Protein AF-A0A0L0HQW3-F1 (afdb_monomer_lite)

Secondary structure (DSSP, 8-state):
--S-TTTTHHHHTTSSSS--S-----------------------------------------------------------------------------------PPPPEE---TT-SSBEE-SSS---B-----TT--------TTEEE-TT--HHHHHHHTT-HHHHHTTEEE-TT-----HHHHHTTTT----S-TTTHHHHHHHHHHHHSTT-EEEGGGTEEE-SSPPSS-EEEEEEEESSTTTTGGGBSTTSBSEEEEEEETBPPPHHHHHHHHHHH--SS-EEEEEES-HHHHHHHHHHHHHHHHTT--EEEEEE--B-SS-HHHHGGG-SPP-TTHHHHHHHHHHHHHTT--HHHHHHHHHHHHHTEEEEEEESS----TT-SS-SS---TTEEEES--TTS---SEEEEPPPHHHHHHHHHHHHH--STTT--S---TT-EEEEEEEE-BS--HHHHHHHHHHHHHHHHTTT-EEEEEEEESSS--TTB-EEEEEEEE--TTS-HHHHHHS----TTSPP--S--SSSS-----PPPP----PEE--SHHHHHHHHHHHHHHHHHHHTHHHHHHHHHHHSSS-HHHHHHHHHHHHHHHH--TTT----SSSEETT-HHHHHHHHHHHHHHH--HHHHHHHHHHHHHHHHHHHTT--HHHHHHHHHHHHHHHSS--TTSSSTHHHHHHHHHHHHHHHHTT--HHHHHHHHHHHHHHHHHHHHH-S---STGGGGS-S--TTS--HHHHHHHHHHHHHHHHHT-

Foldseek 3Di:
DDDDPPPVVVVVVVVPPPDDDDDDDDDDDDDDDDDDDDDDDDDDDDDDDDDDDDDDDDDDDDDDDDDDDDDDDDDDDDDDDDDDDDDDDDDDDDDDDDDDDDDDDDFDWDDDPPPDQFTFGDDPDTDTDNDPDDPPDDDDDDDDPQKDFDPPCDPVQCVVCPPPVVSVVVGIDGHPDDPCPPPVVVLVVFQDDDDPALQCVLLVVLVVVCVVDPQWDAPSVLRKIFGDPQDQFAAEEEEAEPQFPVPPQLQHWQLFHRMYTYCHHRAGGALVSLLVNQVVRFHPLFYEYLFWLDPRRCVSNVSSQVVCVVVVTDYHYDYAAAELQFWDVRCDPSGHTGFPLSRLLRLLLSNVRSVRDHPVVSNVRSNVQSQQKHKKKKFQDADHRNPDSGGPDDDDNQKIAIAADLQRRGGDDIDGDDDLLVVLVVRVCSNCDPPPGRNRHPDAAQFEKAKEKAFQAADDPVSQVVNVVSNLVNCVVRNYFHFHYHYYHQTHSNNTGIIMMMIGTPPPPPCSVVSLPPDIDRNRGDDDPDTPPVSDDDDDDDDPPPDFLEEAEADVQLLLLLQLLLLLLVLLLVCLQVLLVLCVLQFDSCPSVLSNQLSVLSCVSHDDSVPDDHDDDGQYSVQVLSVLLVSLVSLCVRHDDDLSVLSSQLSPQLSVCVVVVHDNLVSLVRSLVSSCVVFPDDQLLQALNLLSVQLSVQLNVCVVVVHDNLVSLVRSLVSLVVSQVVSQQRQAHRGDRSNVNGGDSHNRGHSSSVSSSSSSVSSSVSVVD

Radius of gyration: 39.65 Å; chains: 1; bounding box: 97×98×109 Å

Sequence (769 aa):
MAHDDDINRLLDEFETENNDVYSSRLQRFPSGDTTSAGIAEYTYHRDICQQHGIKRKDDALDDILKELDTIHQRPLNSRKENNSSGMTSAPSSSVGSQLAKAKSKCSPVCIGGTNDERGLSIGHLLRSCNRLRCLRCDWKCIAFPDAAWKDDSDYLFFRNHMPNVNKLQDNLIRVNGALNMSLSGLIDMAGKKLLNDAEQVVDEALEGLVASHPGLHLNKKHRLLYRPPISTNVSLLSGGGSGHEPSHSGFISPGMLTGTVSGSIFASPPASAIHAGIRTLCTEKGVLCIVKNYTGDRIQFGKAVERARREGMRTEMVVVGEDCAIGRDRVGRAGRRGLAGTLFVHKIAGATARRGASLEQVYQRAQHVADNIGTVGVALTPCTIPGATEPAFQMGSNEMEFGLGIHGEAGIQRVAILSARDTARKCLDMILSREADRGYLPVDAGERVALLVNNLGGMTALEIHILVRDALAYLHSKSISVPRVYSGTLMTSLDMSGVSFTLLRLVPGSGVLEDLDEEVECAAWPRVFGRWDSGEPHIDEEEEEEGETAWRVQTDKGLTLLRIVHTISADLISSASTLNTYDRVTGDGDCGTTVSNGARAILECIGEPDQWKISDVGLPADDLSKAVARLSAILERAMGGSFGGVVCLFLEALSTSLSAGTPVHTSLQTANRTLISHLSTALGDRTLVDALQPSIEVYAASVEAGQSIPESVRRAAEAAKKGMEATSEMNIARAGRSANVGIGLKGTPDPGAWAIWRVWESVKHVISQ

Organism: Spizellomyces punctatus (strain DAOM BR117) (NCBI:txid645134)

InterPro domains:
  IPR004006 DhaK domain [PF02733] (207-517)
  IPR004006 DhaK domain [PS51481] (197-525)
  IPR004007 DhaL domain [PF02734] (586-761)
  IPR004007 DhaL domain [PS51480] (559-765)
  IPR004007 DhaL domain [SM01120] (585-765)
  IPR029239 Cilia- and flagella-associated protein 418 [PF14996] (58-177)
  IPR036117 DhaL domain superfamily [G3DSA:1.25.40.340] (558-767)
  IPR036117 DhaL domain superfamily [SSF101473] (552-763)
  IPR050861 Dihydroxyacetone Kinase (DAK) [PTHR28629] (189-767)

Structure (mmCIF, N/CA/C/O backbone):
data_AF-A0A0L0HQW3-F1
#
_entry.id   AF-A0A0L0HQW3-F1
#
loop_
_atom_site.group_PDB
_atom_site.id
_atom_site.type_symbol
_atom_site.label_atom_id
_atom_site.label_alt_id
_atom_site.label_comp_id
_atom_site.label_asym_id
_atom_site.label_entity_id
_atom_site.label_seq_id
_atom_site.pdbx_PDB_ins_code
_atom_site.Cartn_x
_atom_site.Cartn_y
_atom_site.Cartn_z
_atom_site.occupancy
_atom_site.B_iso_or_equiv
_atom_site.auth_seq_id
_atom_site.auth_comp_id
_atom_site.auth_asym_id
_atom_site.auth_atom_id
_atom_site.pdbx_PDB_model_num
ATOM 1 N N . MET A 1 1 ? -26.364 -45.775 -20.252 1.00 35.22 1 MET A N 1
ATOM 2 C CA . MET A 1 1 ? -25.952 -46.178 -21.613 1.00 35.22 1 MET A CA 1
ATOM 3 C C . MET A 1 1 ? -24.923 -45.176 -22.112 1.00 35.22 1 MET A C 1
ATOM 5 O O . MET A 1 1 ? -25.298 -44.028 -22.288 1.00 35.22 1 MET A O 1
ATOM 9 N N . ALA A 1 2 ? -23.657 -45.525 -22.315 1.00 34.44 2 ALA A N 1
ATOM 10 C CA . ALA A 1 2 ? -22.915 -46.699 -21.835 1.00 34.44 2 ALA A CA 1
ATOM 11 C C . ALA A 1 2 ? -21.413 -46.375 -21.955 1.00 34.44 2 ALA A C 1
ATOM 13 O O . ALA A 1 2 ? -20.988 -46.128 -23.079 1.00 34.44 2 ALA A O 1
ATOM 14 N N . HIS A 1 3 ? -20.658 -46.322 -20.844 1.00 37.94 3 HIS A N 1
ATOM 15 C CA . HIS A 1 3 ? -19.179 -46.291 -20.849 1.00 37.94 3 HIS A CA 1
ATOM 16 C C . HIS A 1 3 ? -18.524 -46.422 -19.442 1.00 37.94 3 HIS A C 1
ATOM 18 O O . HIS A 1 3 ? -17.535 -45.755 -19.171 1.00 37.94 3 HIS A O 1
ATOM 24 N N . ASP A 1 4 ? -19.043 -47.283 -18.552 1.00 40.25 4 ASP A N 1
ATOM 25 C CA . ASP A 1 4 ? -18.468 -47.506 -17.197 1.00 40.25 4 ASP A CA 1
ATOM 26 C C . ASP A 1 4 ? -18.203 -48.994 -16.845 1.00 40.25 4 ASP A C 1
ATOM 28 O O . ASP A 1 4 ? -17.639 -49.298 -15.795 1.00 40.25 4 ASP A O 1
ATOM 32 N N . ASP A 1 5 ? -18.582 -49.946 -17.706 1.00 40.94 5 ASP A N 1
ATOM 33 C CA . ASP A 1 5 ? -18.632 -51.375 -17.343 1.00 40.94 5 ASP A CA 1
ATOM 34 C C . ASP A 1 5 ? -17.293 -52.144 -17.495 1.00 40.94 5 ASP A C 1
ATOM 36 O O . ASP A 1 5 ? -17.168 -53.256 -16.981 1.00 40.94 5 ASP A O 1
ATOM 40 N N . ASP A 1 6 ? -16.273 -51.571 -18.150 1.00 45.41 6 ASP A N 1
ATOM 41 C CA . ASP A 1 6 ? -15.008 -52.275 -18.456 1.00 45.41 6 ASP A CA 1
ATOM 42 C C . ASP A 1 6 ? -13.943 -52.224 -17.337 1.00 45.41 6 ASP A C 1
ATOM 44 O O . ASP A 1 6 ? -13.025 -53.044 -17.333 1.00 45.41 6 ASP A O 1
ATOM 48 N N . ILE A 1 7 ? -14.040 -51.304 -16.364 1.00 41.56 7 ILE A N 1
ATOM 49 C CA . ILE A 1 7 ? -13.033 -51.188 -15.285 1.00 41.56 7 ILE A CA 1
ATOM 50 C C . ILE A 1 7 ? -13.233 -52.246 -14.193 1.00 41.56 7 ILE A C 1
ATOM 52 O O . ILE A 1 7 ? -12.266 -52.880 -13.774 1.00 41.56 7 ILE A O 1
ATOM 56 N N . ASN A 1 8 ? -14.473 -52.477 -13.751 1.00 41.19 8 ASN A N 1
ATOM 57 C CA . ASN A 1 8 ? -14.753 -53.433 -12.670 1.00 41.19 8 ASN A CA 1
ATOM 58 C C . ASN A 1 8 ? -14.358 -54.867 -13.063 1.00 41.19 8 ASN A C 1
ATOM 60 O O . ASN A 1 8 ? -13.827 -55.622 -12.252 1.00 41.19 8 ASN A O 1
ATOM 64 N N . ARG A 1 9 ? -14.523 -55.209 -14.347 1.00 41.94 9 ARG A N 1
ATOM 65 C CA . ARG A 1 9 ? -14.204 -56.529 -14.898 1.00 41.94 9 ARG A CA 1
ATOM 66 C C . ARG A 1 9 ? -12.714 -56.891 -14.835 1.00 41.94 9 ARG A C 1
ATOM 68 O O . ARG A 1 9 ? -12.390 -58.069 -14.754 1.00 41.94 9 ARG A O 1
ATOM 75 N N . LEU A 1 10 ? -11.818 -55.901 -14.841 1.00 39.25 10 LEU A N 1
ATOM 76 C CA . LEU A 1 10 ? -10.367 -56.107 -14.724 1.00 39.25 10 LEU A CA 1
ATOM 77 C C . LEU A 1 10 ? -9.875 -56.229 -13.270 1.00 39.25 10 LEU A C 1
ATOM 79 O O . LEU A 1 10 ? -8.704 -56.534 -13.055 1.00 39.25 10 LEU A O 1
ATOM 83 N N . LEU A 1 11 ? -10.741 -55.996 -12.278 1.00 39.22 11 LEU A N 1
ATOM 84 C CA . LEU A 1 11 ? -10.415 -56.166 -10.858 1.00 39.22 11 LEU A CA 1
ATOM 85 C C . LEU A 1 11 ? -10.805 -57.569 -10.361 1.00 39.22 11 LEU A C 1
ATOM 87 O O . LEU A 1 11 ? -9.994 -58.228 -9.709 1.00 39.22 11 LEU A O 1
ATOM 91 N N . ASP A 1 12 ? -11.980 -58.070 -10.757 1.00 40.31 12 ASP A N 1
ATOM 92 C CA . ASP A 1 12 ? -12.466 -59.414 -10.391 1.00 40.31 12 ASP A CA 1
ATOM 93 C C . ASP A 1 12 ? -11.541 -60.554 -10.890 1.00 40.31 12 ASP A C 1
ATOM 95 O O . ASP A 1 12 ? -11.407 -61.595 -10.238 1.00 40.31 12 ASP A O 1
ATOM 99 N N . GLU A 1 13 ? -10.860 -60.355 -12.026 1.00 40.59 13 GLU A N 1
ATOM 100 C CA . GLU A 1 13 ? -9.905 -61.319 -12.605 1.00 40.59 13 GLU A CA 1
ATOM 101 C C . GLU A 1 13 ? -8.527 -61.330 -11.900 1.00 40.59 13 GLU A C 1
ATOM 103 O O . GLU A 1 13 ? -7.734 -62.236 -12.143 1.00 40.59 13 GLU A O 1
ATOM 108 N N . PHE A 1 14 ? -8.227 -60.378 -11.000 1.00 35.78 14 PHE A N 1
ATOM 109 C CA . PHE A 1 14 ? -6.949 -60.343 -10.262 1.00 35.78 14 PHE A CA 1
ATOM 110 C C . PHE A 1 14 ? -7.049 -60.895 -8.827 1.00 35.78 14 PHE A C 1
ATOM 112 O O . PHE A 1 14 ? -6.060 -61.389 -8.284 1.00 35.78 14 PHE A O 1
ATOM 119 N N . GLU A 1 15 ? -8.233 -60.866 -8.204 1.00 37.97 15 GLU A N 1
ATOM 120 C CA . GLU A 1 15 ? -8.433 -61.407 -6.845 1.00 37.97 15 GLU A CA 1
ATOM 121 C C . GLU A 1 15 ? -8.688 -62.931 -6.811 1.00 37.97 15 GLU A C 1
ATOM 123 O O . GLU A 1 15 ? -8.710 -63.534 -5.737 1.00 37.97 15 GLU A O 1
ATOM 128 N N . THR A 1 16 ? -8.843 -63.583 -7.970 1.00 35.59 16 THR A N 1
ATOM 129 C CA . THR A 1 16 ? -9.291 -64.986 -8.075 1.00 35.59 16 THR A CA 1
ATOM 130 C C . THR A 1 16 ? -8.185 -66.057 -8.076 1.00 35.59 16 THR A C 1
ATOM 132 O O . THR A 1 16 ? -8.504 -67.223 -7.848 1.00 35.59 16 THR A O 1
ATOM 135 N N . GLU A 1 17 ? -6.900 -65.721 -8.266 1.00 36.44 17 GLU A N 1
ATOM 136 C CA . GLU A 1 17 ? -5.828 -66.735 -8.430 1.00 36.44 17 GLU A CA 1
ATOM 137 C C . GLU A 1 17 ? -4.975 -67.060 -7.182 1.00 36.44 17 GLU A C 1
ATOM 139 O O . GLU A 1 17 ? -4.185 -68.002 -7.225 1.00 36.44 17 GLU A O 1
ATOM 144 N N . ASN A 1 18 ? -5.085 -66.331 -6.062 1.00 34.19 18 ASN A N 1
ATOM 145 C CA . ASN A 1 18 ? -4.185 -66.524 -4.903 1.00 34.19 18 ASN A CA 1
ATOM 146 C C . ASN A 1 18 ? -4.882 -66.519 -3.527 1.00 34.19 18 ASN A C 1
ATOM 148 O O . ASN A 1 18 ? -4.370 -65.951 -2.562 1.00 34.19 18 ASN A O 1
ATOM 152 N N . ASN A 1 19 ? -6.043 -67.173 -3.406 1.00 29.58 19 ASN A N 1
ATOM 153 C CA . ASN A 1 19 ? -6.743 -67.265 -2.120 1.00 29.58 19 ASN A CA 1
ATOM 154 C C . ASN A 1 19 ? -7.457 -68.605 -1.866 1.00 29.58 19 ASN A C 1
ATOM 156 O O . ASN A 1 19 ? -8.659 -68.630 -1.609 1.00 29.58 19 ASN A O 1
ATOM 160 N N . ASP A 1 20 ? -6.717 -69.721 -1.877 1.00 28.80 20 ASP A N 1
ATOM 161 C CA . ASP A 1 20 ? -7.169 -70.924 -1.166 1.00 28.80 20 ASP A CA 1
ATOM 162 C C . ASP A 1 20 ? -6.009 -71.810 -0.673 1.00 28.80 20 ASP A C 1
ATOM 164 O O . ASP A 1 20 ? -5.202 -72.295 -1.463 1.00 28.80 20 ASP A O 1
ATOM 168 N N . VAL A 1 21 ? -5.932 -72.007 0.650 1.00 28.08 21 VAL A N 1
ATOM 169 C CA . VAL A 1 21 ? -5.590 -73.275 1.330 1.00 28.08 21 VAL A CA 1
ATOM 170 C C . VAL A 1 21 ? -5.763 -73.090 2.849 1.00 28.08 21 VAL A C 1
ATOM 172 O O . VAL A 1 21 ? -4.930 -72.533 3.557 1.00 28.08 21 VAL A O 1
ATOM 175 N N . TYR A 1 22 ? -6.885 -73.616 3.341 1.00 24.95 22 TYR A N 1
ATOM 176 C CA . TYR A 1 22 ? -7.123 -74.113 4.703 1.00 24.95 22 TYR A CA 1
ATOM 177 C C . TYR A 1 22 ? -6.833 -73.222 5.925 1.00 24.95 22 TYR A C 1
ATOM 179 O O . TYR A 1 22 ? -5.745 -73.192 6.500 1.00 24.95 22 TYR A O 1
ATOM 187 N N . SER A 1 23 ? -7.930 -72.742 6.518 1.00 26.16 23 SER A N 1
ATOM 188 C CA . SER A 1 23 ? -8.015 -72.627 7.979 1.00 26.16 23 SER A CA 1
ATOM 189 C C . SER A 1 23 ? -7.958 -74.008 8.665 1.00 26.16 23 SER A C 1
ATOM 191 O O . SER A 1 23 ? -8.379 -75.015 8.091 1.00 26.16 23 SER A O 1
ATOM 193 N N . SER A 1 24 ? -7.538 -74.066 9.938 1.00 25.78 24 SER A N 1
ATOM 194 C CA . SER A 1 24 ? -8.420 -74.481 11.057 1.00 25.78 24 SER A CA 1
ATOM 195 C C . SER A 1 24 ? -7.674 -74.824 12.369 1.00 25.78 24 SER A C 1
ATOM 197 O O . SER A 1 24 ? -6.478 -75.088 12.374 1.00 25.78 24 SER A O 1
ATOM 199 N N . ARG A 1 25 ? -8.469 -74.921 13.455 1.00 26.69 25 ARG A N 1
ATOM 200 C CA . ARG A 1 25 ? -8.266 -75.676 14.722 1.00 26.69 25 ARG A CA 1
ATOM 201 C C . ARG A 1 25 ? -7.505 -75.050 15.915 1.00 26.69 25 ARG A C 1
ATOM 203 O O . ARG A 1 25 ? -6.292 -74.940 15.909 1.00 26.69 25 ARG A O 1
ATOM 210 N N . LEU A 1 26 ? -8.273 -74.968 17.021 1.00 25.47 26 LEU A N 1
ATOM 211 C CA . LEU A 1 26 ? -7.903 -75.229 18.436 1.00 25.47 26 LEU A CA 1
ATOM 212 C C . LEU A 1 26 ? -6.965 -74.224 19.156 1.00 25.47 26 LEU A C 1
ATOM 214 O O . LEU A 1 26 ? -6.147 -73.573 18.531 1.00 25.47 26 LEU A O 1
ATOM 218 N N . GLN A 1 27 ? -6.942 -74.127 20.496 1.00 25.75 27 GLN A N 1
ATOM 219 C CA . GLN A 1 27 ? -8.005 -74.052 21.527 1.00 25.75 27 GLN A CA 1
ATOM 220 C C . GLN A 1 27 ? -7.342 -73.783 22.907 1.00 25.75 27 GLN A C 1
ATOM 222 O O . GLN A 1 27 ? -6.293 -74.351 23.181 1.00 25.75 27 GLN A O 1
ATOM 227 N N . ARG A 1 28 ? -8.051 -73.083 23.813 1.00 25.70 28 ARG A N 1
ATOM 228 C CA . ARG A 1 28 ? -7.890 -73.073 25.297 1.00 25.70 28 ARG A CA 1
ATOM 229 C C . ARG A 1 28 ? -6.695 -72.340 25.965 1.00 25.70 28 ARG A C 1
ATOM 231 O O . ARG A 1 28 ? -5.592 -72.232 25.454 1.00 25.70 28 ARG A O 1
ATOM 238 N N . PHE A 1 29 ? -7.020 -71.857 27.170 1.00 21.86 29 PHE A N 1
ATOM 239 C CA . PHE A 1 29 ? -6.213 -71.307 28.281 1.00 21.86 29 PHE A CA 1
ATOM 240 C C . PHE A 1 29 ? -5.517 -72.425 29.121 1.00 21.86 29 PHE A C 1
ATOM 242 O O . PHE A 1 29 ? -5.795 -73.588 28.813 1.00 21.86 29 PHE A O 1
ATOM 249 N N . PRO A 1 30 ? -4.794 -72.169 30.256 1.00 37.44 30 PRO A N 1
ATOM 250 C CA . PRO A 1 30 ? -4.256 -70.915 30.854 1.00 37.44 30 PRO A CA 1
ATOM 251 C C . PRO A 1 30 ? -2.776 -70.996 31.373 1.00 37.44 30 PRO A C 1
ATOM 253 O O . PRO A 1 30 ? -2.148 -72.043 31.330 1.00 37.44 30 PRO A O 1
ATOM 256 N N . SER A 1 31 ? -2.290 -69.884 31.962 1.00 25.30 31 SER A N 1
ATOM 257 C CA . SER A 1 31 ? -1.444 -69.762 33.190 1.00 25.30 31 SER A CA 1
ATOM 258 C C . SER A 1 31 ? -0.147 -70.574 33.415 1.00 25.30 31 SER A C 1
ATOM 260 O O . SER A 1 31 ? -0.167 -71.800 33.424 1.00 25.30 31 SER A O 1
ATOM 262 N N . GLY A 1 32 ? 0.908 -69.885 33.881 1.00 23.84 32 GLY A N 1
ATOM 263 C CA . GLY A 1 32 ? 2.000 -70.485 34.668 1.00 23.84 32 GLY A CA 1
ATOM 264 C C . GLY A 1 32 ? 3.228 -69.578 34.844 1.00 23.84 32 GLY A C 1
ATOM 265 O O . GLY A 1 32 ? 3.833 -69.175 33.855 1.00 23.84 32 GLY A O 1
ATOM 266 N N . ASP A 1 33 ? 3.616 -69.276 36.087 1.00 25.05 33 ASP A N 1
ATOM 267 C CA . ASP A 1 33 ? 4.946 -68.734 36.418 1.00 25.05 33 ASP A CA 1
ATOM 268 C C . ASP A 1 33 ? 6.029 -69.823 36.293 1.00 25.05 33 ASP A C 1
ATOM 270 O O . ASP A 1 33 ? 5.737 -70.993 36.535 1.00 25.05 33 ASP A O 1
ATOM 274 N N . THR A 1 34 ? 7.296 -69.454 36.038 1.00 25.88 34 THR A N 1
ATOM 275 C CA . THR A 1 34 ? 8.406 -69.689 37.002 1.00 25.88 34 THR A CA 1
ATOM 276 C C . THR A 1 34 ? 9.792 -69.172 36.552 1.00 25.88 34 THR A C 1
ATOM 278 O O . THR A 1 34 ? 10.214 -69.317 35.413 1.00 25.88 34 THR A O 1
ATOM 281 N N . THR A 1 35 ? 10.497 -68.581 37.525 1.00 25.22 35 THR A N 1
ATOM 282 C CA . THR A 1 35 ? 11.953 -68.629 37.817 1.00 25.22 35 THR A CA 1
ATOM 283 C C . THR A 1 35 ? 13.057 -68.470 36.742 1.00 25.22 35 THR A C 1
ATOM 285 O O . THR A 1 35 ? 13.299 -69.338 35.914 1.00 25.22 35 THR A O 1
ATOM 288 N N . SER A 1 36 ? 13.910 -67.472 37.023 1.00 24.72 36 SER A N 1
ATOM 289 C CA . SER A 1 36 ? 15.384 -67.561 37.182 1.00 24.72 36 SER A CA 1
ATOM 290 C C . SER A 1 36 ? 16.359 -67.728 35.997 1.00 24.72 36 SER A C 1
ATOM 292 O O . SER A 1 36 ? 16.494 -68.808 35.439 1.00 24.72 36 SER A O 1
ATOM 294 N N . ALA A 1 37 ? 17.246 -66.722 35.910 1.00 24.73 37 ALA A N 1
ATOM 295 C CA . ALA A 1 37 ? 18.716 -66.840 35.823 1.00 24.73 37 ALA A CA 1
ATOM 296 C C . ALA A 1 37 ? 19.377 -67.432 34.554 1.00 24.73 37 ALA A C 1
ATOM 298 O O . ALA A 1 37 ? 18.732 -67.961 33.662 1.00 24.73 37 ALA A O 1
ATOM 299 N N . GLY A 1 38 ? 20.715 -67.336 34.516 1.00 22.59 38 GLY A N 1
ATOM 300 C CA . GLY A 1 38 ? 21.566 -68.199 33.686 1.00 22.59 38 GLY A CA 1
ATOM 301 C C . GLY A 1 38 ? 22.066 -67.604 32.369 1.00 22.59 38 GLY A C 1
ATOM 302 O O . GLY A 1 38 ? 21.631 -68.010 31.299 1.00 22.59 38 GLY A O 1
ATOM 303 N N . ILE A 1 39 ? 23.052 -66.705 32.438 1.00 22.48 39 ILE A N 1
ATOM 304 C CA . ILE A 1 39 ? 23.942 -66.438 31.295 1.00 22.48 39 ILE A CA 1
ATOM 305 C C . ILE A 1 39 ? 24.760 -67.705 31.008 1.00 22.48 39 ILE A C 1
ATOM 307 O O . ILE A 1 39 ? 25.467 -68.169 31.901 1.00 22.48 39 ILE A O 1
ATOM 311 N N . ALA A 1 40 ? 24.733 -68.191 29.767 1.00 22.27 40 ALA A N 1
ATOM 312 C CA . ALA A 1 40 ? 25.833 -68.933 29.151 1.00 22.27 40 ALA A CA 1
ATOM 313 C C . ALA A 1 40 ? 25.720 -68.863 27.617 1.00 22.27 40 ALA A C 1
ATOM 315 O O . ALA A 1 40 ? 24.624 -68.915 27.061 1.00 22.27 40 ALA A O 1
ATOM 316 N N . GLU A 1 41 ? 26.857 -68.745 26.938 1.00 24.50 41 GLU A N 1
ATOM 317 C CA . GLU A 1 41 ? 26.986 -69.013 25.499 1.00 24.50 41 GLU A CA 1
ATOM 318 C C . GLU A 1 41 ? 26.929 -70.534 25.243 1.00 24.50 41 GLU A C 1
ATOM 320 O O . GLU A 1 41 ? 27.039 -71.304 26.195 1.00 24.50 41 GLU A O 1
ATOM 325 N N . TYR A 1 42 ? 26.838 -70.983 23.980 1.00 20.58 42 TYR A N 1
ATOM 326 C CA . TYR A 1 42 ? 27.920 -71.797 23.387 1.00 20.58 42 TYR A CA 1
ATOM 327 C C . TYR A 1 42 ? 27.741 -72.115 21.885 1.00 20.58 42 TYR A C 1
ATOM 329 O O . TYR A 1 42 ? 26.714 -72.631 21.453 1.00 20.58 42 TYR A O 1
ATOM 337 N N . THR A 1 43 ? 28.847 -71.976 21.144 1.00 21.61 43 THR A N 1
ATOM 338 C CA . THR A 1 43 ? 29.182 -72.632 19.853 1.00 21.61 43 THR A CA 1
ATOM 339 C C . THR A 1 43 ? 28.411 -72.328 18.556 1.00 21.61 43 THR A C 1
ATOM 341 O O . THR A 1 43 ? 27.320 -71.774 18.511 1.00 21.61 43 THR A O 1
ATOM 344 N N . TYR A 1 44 ? 29.094 -72.689 17.465 1.00 21.92 44 TYR A N 1
ATOM 345 C CA . TYR A 1 44 ? 28.878 -72.361 16.056 1.00 21.92 44 TYR A CA 1
ATOM 346 C C . TYR A 1 44 ? 29.148 -73.627 15.202 1.00 21.92 44 TYR A C 1
ATOM 348 O O . TYR A 1 44 ? 29.690 -74.600 15.721 1.00 21.92 44 TYR A O 1
ATOM 356 N N . HIS A 1 45 ? 28.840 -73.571 13.899 1.00 24.89 45 HIS A N 1
ATOM 357 C CA . HIS A 1 45 ? 29.147 -74.549 12.829 1.00 24.89 45 HIS A CA 1
ATOM 358 C C . HIS A 1 45 ? 28.433 -75.918 12.744 1.00 24.89 45 HIS A C 1
ATOM 360 O O . HIS A 1 45 ? 28.565 -76.781 13.605 1.00 24.89 45 HIS A O 1
ATOM 366 N N . ARG A 1 46 ? 27.844 -76.151 11.556 1.00 22.69 46 ARG A N 1
ATOM 367 C CA . ARG A 1 46 ? 28.238 -77.153 10.528 1.00 22.69 46 ARG A CA 1
ATOM 368 C C . ARG A 1 46 ? 27.903 -76.546 9.139 1.00 22.69 46 ARG A C 1
ATOM 370 O O . ARG A 1 46 ? 26.909 -75.837 9.046 1.00 22.69 46 ARG A O 1
ATOM 377 N N . ASP A 1 47 ? 28.850 -76.473 8.193 1.00 26.20 47 ASP A N 1
ATOM 378 C CA . ASP A 1 47 ? 29.100 -77.396 7.048 1.00 26.20 47 ASP A CA 1
ATOM 379 C C . ASP A 1 47 ? 28.110 -77.215 5.861 1.00 26.20 47 ASP A C 1
ATOM 381 O O . ASP A 1 47 ? 26.920 -77.076 6.106 1.00 26.20 47 ASP A O 1
ATOM 385 N N . ILE A 1 48 ? 28.472 -77.254 4.559 1.00 24.95 48 ILE A N 1
ATOM 386 C CA . ILE A 1 48 ? 29.758 -77.525 3.861 1.00 24.95 48 ILE A CA 1
ATOM 387 C C . ILE A 1 48 ? 29.723 -77.019 2.378 1.00 24.95 48 ILE A C 1
ATOM 389 O O . ILE A 1 48 ? 28.652 -76.687 1.884 1.00 24.95 48 ILE A O 1
ATOM 393 N N . CYS A 1 49 ? 30.867 -77.073 1.660 1.00 22.38 49 CYS A N 1
ATOM 394 C CA . CYS A 1 49 ? 31.083 -76.889 0.192 1.00 22.38 49 CYS A CA 1
ATOM 395 C C . CYS A 1 49 ? 31.103 -75.443 -0.383 1.00 22.38 49 CYS A C 1
ATOM 397 O O . CYS A 1 49 ? 30.141 -74.706 -0.239 1.00 22.38 49 CYS A O 1
ATOM 399 N N . GLN A 1 50 ? 32.248 -74.945 -0.900 1.00 26.12 50 GLN A N 1
ATOM 400 C CA . GLN A 1 50 ? 32.838 -75.067 -2.273 1.00 26.12 50 GLN A CA 1
ATOM 401 C C . GLN A 1 50 ? 32.347 -73.953 -3.241 1.00 26.12 50 GLN A C 1
ATOM 403 O O . GLN A 1 50 ? 31.191 -73.573 -3.165 1.00 26.12 50 GLN A O 1
ATOM 408 N N . GLN A 1 51 ? 33.137 -73.369 -4.163 1.00 25.62 51 GLN A N 1
ATOM 409 C CA . GLN A 1 51 ? 34.502 -73.651 -4.663 1.00 25.62 51 GLN A CA 1
ATOM 410 C C . GLN A 1 51 ? 35.199 -72.341 -5.157 1.00 25.62 51 GLN A C 1
ATOM 412 O O . GLN A 1 51 ? 34.524 -71.339 -5.349 1.00 25.62 51 GLN A O 1
ATOM 417 N N . HIS A 1 52 ? 36.522 -72.376 -5.418 1.00 27.78 52 HIS A N 1
ATOM 418 C CA . HIS A 1 52 ? 37.402 -71.282 -5.922 1.00 27.78 52 HIS A CA 1
ATOM 419 C C . HIS A 1 52 ? 37.600 -70.028 -5.016 1.00 27.78 52 HIS A C 1
ATOM 421 O O . HIS A 1 52 ? 36.645 -69.382 -4.618 1.00 27.78 52 HIS A O 1
ATOM 427 N N . GLY A 1 53 ? 38.814 -69.546 -4.694 1.00 24.28 53 GLY A N 1
ATOM 428 C CA . GLY A 1 53 ? 40.129 -70.208 -4.703 1.00 24.28 53 GLY A CA 1
ATOM 429 C C . GLY A 1 53 ? 41.316 -69.372 -5.214 1.00 24.28 53 GLY A C 1
ATOM 430 O O . GLY A 1 53 ? 41.755 -69.610 -6.330 1.00 24.28 53 GLY A O 1
ATOM 431 N N . ILE A 1 54 ? 41.907 -68.509 -4.373 1.00 24.67 54 ILE A N 1
ATOM 432 C CA . ILE A 1 54 ? 43.287 -67.969 -4.488 1.00 24.67 54 ILE A CA 1
ATOM 433 C C . ILE A 1 54 ? 43.842 -67.684 -3.065 1.00 24.67 54 ILE A C 1
ATOM 435 O O . ILE A 1 54 ? 43.084 -67.663 -2.098 1.00 24.67 54 ILE A O 1
ATOM 439 N N . LYS A 1 55 ? 45.171 -67.581 -2.911 1.00 26.92 55 LYS A N 1
ATOM 440 C CA . LYS A 1 55 ? 45.941 -67.452 -1.641 1.00 26.92 55 LYS A CA 1
ATOM 441 C C . LYS A 1 55 ? 46.740 -66.114 -1.649 1.00 26.92 55 LYS A C 1
ATOM 443 O O . LYS A 1 55 ? 46.752 -65.489 -2.700 1.00 26.92 55 LYS A O 1
ATOM 448 N N . ARG A 1 56 ? 47.453 -65.600 -0.624 1.00 26.30 56 ARG A N 1
ATOM 449 C CA . ARG A 1 56 ? 48.131 -66.111 0.609 1.00 26.30 56 ARG A CA 1
ATOM 450 C C . ARG A 1 56 ? 48.436 -64.879 1.543 1.00 26.30 56 ARG A C 1
ATOM 452 O O . ARG A 1 56 ? 48.377 -63.776 1.021 1.00 26.30 56 ARG A O 1
ATOM 459 N N . LYS A 1 57 ? 48.561 -65.008 2.885 1.00 29.14 57 LYS A N 1
ATOM 460 C CA . LYS A 1 57 ? 49.795 -64.866 3.744 1.00 29.14 57 LYS A CA 1
ATOM 461 C C . LYS A 1 57 ? 50.618 -63.542 3.609 1.00 29.14 57 LYS A C 1
ATOM 463 O O . LYS A 1 57 ? 50.727 -63.055 2.496 1.00 29.14 57 LYS A O 1
ATOM 468 N N . ASP A 1 58 ? 51.267 -62.941 4.627 1.00 30.33 58 ASP A N 1
ATOM 469 C CA . ASP A 1 58 ? 51.565 -63.347 6.026 1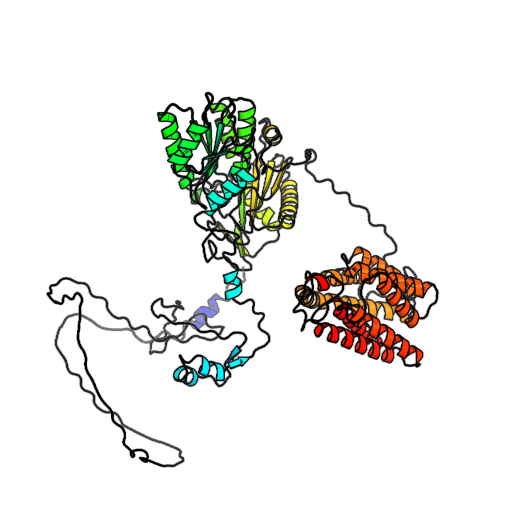.00 30.33 58 ASP A CA 1
ATOM 470 C C . ASP A 1 58 ? 51.867 -62.183 7.011 1.00 30.33 58 ASP A C 1
ATOM 472 O O . ASP A 1 58 ? 52.261 -61.099 6.595 1.00 30.33 58 ASP A O 1
ATOM 476 N N . ASP A 1 59 ? 51.694 -62.489 8.306 1.00 30.80 59 ASP A N 1
ATOM 477 C CA . ASP A 1 59 ? 52.441 -62.136 9.540 1.00 30.80 59 ASP A CA 1
ATOM 478 C C . ASP A 1 59 ? 53.428 -60.938 9.624 1.00 30.80 59 ASP A C 1
ATOM 480 O O . ASP A 1 59 ? 54.396 -60.853 8.872 1.00 30.80 59 ASP A O 1
ATOM 484 N N . ALA A 1 60 ? 53.310 -60.159 10.718 1.00 26.77 60 ALA A N 1
ATOM 485 C CA . ALA A 1 60 ? 54.430 -59.709 11.575 1.00 26.77 60 ALA A CA 1
ATOM 486 C C . ALA A 1 60 ? 53.925 -59.243 12.968 1.00 26.77 60 ALA A C 1
ATOM 488 O O . ALA A 1 60 ? 52.787 -58.789 13.092 1.00 26.77 60 ALA A O 1
ATOM 489 N N . LEU A 1 61 ? 54.764 -59.348 14.009 1.00 29.80 61 LEU A N 1
ATOM 490 C CA . LEU A 1 61 ? 54.482 -58.992 15.414 1.00 29.80 61 LEU A CA 1
ATOM 491 C C . LEU A 1 61 ? 55.697 -58.245 16.017 1.00 29.80 61 LEU A C 1
ATOM 493 O O . LEU A 1 61 ? 56.799 -58.443 15.521 1.00 29.80 61 LEU A O 1
ATOM 497 N N . ASP A 1 62 ? 55.478 -57.450 17.075 1.00 26.58 62 ASP A N 1
ATOM 498 C CA . ASP A 1 62 ? 56.458 -56.882 18.031 1.00 26.58 62 ASP A CA 1
ATOM 499 C C . ASP A 1 62 ? 57.753 -56.223 17.500 1.00 26.58 62 ASP A C 1
ATOM 501 O O . ASP A 1 62 ? 58.683 -56.919 17.110 1.00 26.58 62 ASP A O 1
ATOM 505 N N . ASP A 1 63 ? 57.901 -54.892 17.663 1.00 26.66 63 ASP A N 1
ATOM 506 C CA . ASP A 1 63 ? 59.251 -54.271 17.704 1.00 26.66 63 ASP A CA 1
ATOM 507 C C . ASP A 1 63 ? 59.394 -52.912 18.447 1.00 26.66 63 ASP A C 1
ATOM 509 O O . ASP A 1 63 ? 60.428 -52.257 18.342 1.00 26.66 63 ASP A O 1
ATOM 513 N N . ILE A 1 64 ? 58.397 -52.432 19.218 1.00 28.66 64 ILE A N 1
ATOM 514 C CA . ILE A 1 64 ? 58.526 -51.162 19.982 1.00 28.66 64 ILE A CA 1
ATOM 515 C C . ILE A 1 64 ? 58.104 -51.314 21.453 1.00 28.66 64 ILE A C 1
ATOM 517 O O . ILE A 1 64 ? 57.037 -50.875 21.879 1.00 28.66 64 ILE A O 1
ATOM 521 N N . LEU A 1 65 ? 59.009 -51.887 22.251 1.00 27.06 65 LEU A N 1
ATOM 522 C CA . LEU A 1 65 ? 59.080 -51.687 23.704 1.00 27.06 65 LEU A CA 1
ATOM 523 C C . LEU A 1 65 ? 60.547 -51.665 24.162 1.00 27.06 65 LEU A C 1
ATOM 525 O O . LEU A 1 65 ? 61.121 -52.727 24.416 1.00 27.06 65 LEU A O 1
ATOM 529 N N . LYS A 1 66 ? 61.140 -50.465 24.293 1.00 25.45 66 LYS A N 1
ATOM 530 C CA . LYS A 1 66 ? 62.331 -50.167 25.121 1.00 25.45 66 LYS A CA 1
ATOM 531 C C . LYS A 1 66 ? 62.698 -48.672 25.109 1.00 25.45 66 LYS A C 1
ATOM 533 O O . LYS A 1 66 ? 62.323 -47.962 24.188 1.00 25.45 66 LYS A O 1
ATOM 538 N N . GLU A 1 67 ? 63.479 -48.288 26.128 1.00 26.42 67 GLU A N 1
ATOM 539 C CA . GLU A 1 67 ? 64.164 -46.993 26.347 1.00 26.42 67 GLU A CA 1
ATOM 540 C C . GLU A 1 67 ? 63.283 -45.760 26.676 1.00 26.42 67 GLU A C 1
ATOM 542 O O . GLU A 1 67 ? 62.261 -45.535 26.040 1.00 26.42 67 GLU A O 1
ATOM 547 N N . LEU A 1 68 ? 63.612 -44.893 27.655 1.00 24.12 68 LEU A N 1
ATOM 548 C CA . LEU A 1 68 ? 64.516 -44.986 28.831 1.00 24.12 68 LEU A CA 1
ATOM 549 C C . LEU A 1 68 ? 64.181 -43.849 29.849 1.00 24.12 68 LEU A C 1
ATOM 551 O O . LEU A 1 68 ? 63.393 -42.956 29.542 1.00 24.12 68 LEU A O 1
ATOM 555 N N . ASP A 1 69 ? 64.783 -43.866 31.047 1.00 24.19 69 ASP A N 1
ATOM 556 C CA . ASP A 1 69 ? 64.753 -42.779 32.058 1.00 24.19 69 ASP A CA 1
ATOM 557 C C . ASP A 1 69 ? 65.347 -41.446 31.512 1.00 24.19 69 ASP A C 1
ATOM 559 O O . ASP A 1 69 ? 66.115 -41.451 30.556 1.00 24.19 69 ASP A O 1
ATOM 563 N N . THR A 1 70 ? 65.157 -40.241 32.080 1.00 27.30 70 THR A N 1
ATOM 564 C CA . THR A 1 70 ? 65.385 -39.840 33.492 1.00 27.30 70 THR A CA 1
ATOM 565 C C . THR A 1 70 ? 64.968 -38.367 33.731 1.00 27.30 70 THR A C 1
ATOM 567 O O . THR A 1 70 ? 65.054 -37.587 32.788 1.00 27.30 70 THR A O 1
ATOM 570 N N . ILE A 1 71 ? 64.642 -37.950 34.977 1.00 25.78 71 ILE A N 1
ATOM 571 C CA . ILE A 1 71 ? 65.173 -36.747 35.711 1.00 25.78 71 ILE A CA 1
ATOM 572 C C . ILE A 1 71 ? 64.355 -36.414 36.991 1.00 25.78 71 ILE A C 1
ATOM 574 O O . ILE A 1 71 ? 63.157 -36.657 37.077 1.00 25.78 71 ILE A O 1
ATOM 578 N N . HIS A 1 72 ? 65.028 -35.876 38.019 1.00 28.91 72 HIS A N 1
ATOM 579 C CA . HIS A 1 72 ? 64.487 -35.432 39.324 1.00 28.91 72 HIS A CA 1
ATOM 580 C C . HIS A 1 72 ? 64.393 -33.894 39.438 1.00 28.91 72 HIS A C 1
ATOM 582 O O . HIS A 1 72 ? 65.221 -33.218 38.835 1.00 28.91 72 HIS A O 1
ATOM 588 N N . GLN A 1 73 ? 63.553 -33.362 40.356 1.00 25.33 73 GLN A N 1
ATOM 589 C CA . GLN A 1 73 ? 64.005 -32.543 41.518 1.00 25.33 73 GLN A CA 1
ATOM 590 C C . GLN A 1 73 ? 62.877 -32.140 42.520 1.00 25.33 73 GLN A C 1
ATOM 592 O O . GLN A 1 73 ? 61.708 -32.463 42.334 1.00 25.33 73 GLN A O 1
ATOM 597 N N . ARG A 1 74 ? 63.280 -31.524 43.647 1.00 24.33 74 ARG A N 1
ATOM 598 C CA . ARG A 1 74 ? 62.555 -31.119 44.891 1.00 24.33 74 ARG A CA 1
ATOM 599 C C . ARG A 1 74 ? 63.256 -29.847 45.457 1.00 24.33 74 ARG A C 1
ATOM 601 O O . ARG A 1 74 ? 64.350 -29.581 44.957 1.00 24.33 74 ARG A O 1
ATOM 608 N N . PRO A 1 75 ? 62.806 -29.139 46.534 1.00 46.25 75 PRO A N 1
ATOM 609 C CA . PRO A 1 75 ? 61.639 -29.300 47.432 1.00 46.25 75 PRO A CA 1
ATOM 610 C C . PRO A 1 75 ? 60.733 -28.016 47.396 1.00 46.25 75 PRO A C 1
ATOM 612 O O . PRO A 1 75 ? 60.394 -27.652 46.280 1.00 46.25 75 PRO A O 1
ATOM 615 N N . LEU A 1 76 ? 60.244 -27.265 48.417 1.00 26.11 76 LEU A N 1
ATOM 616 C CA . LEU A 1 76 ? 60.295 -27.217 49.908 1.00 26.11 76 LEU A CA 1
ATOM 617 C C . LEU A 1 76 ? 59.052 -26.447 50.481 1.00 26.11 76 LEU A C 1
ATOM 619 O O . LEU A 1 76 ? 58.118 -26.132 49.754 1.00 26.11 76 LEU A O 1
ATOM 623 N N . ASN A 1 77 ? 59.029 -26.178 51.794 1.00 27.38 77 ASN A N 1
ATOM 624 C CA . ASN A 1 77 ? 57.894 -25.725 52.629 1.00 27.38 77 ASN A CA 1
ATOM 625 C C . ASN A 1 77 ? 57.662 -24.195 52.716 1.00 27.38 77 ASN A C 1
ATOM 627 O O . ASN A 1 77 ? 58.632 -23.445 52.768 1.00 27.38 77 ASN A O 1
ATOM 631 N N . SER A 1 78 ? 56.423 -23.764 53.033 1.00 26.81 78 SER A N 1
ATOM 632 C CA . SER A 1 78 ? 56.116 -22.983 54.268 1.00 26.81 78 SER A CA 1
ATOM 633 C C . SER A 1 78 ? 54.590 -22.907 54.586 1.00 26.81 78 SER A C 1
ATOM 635 O O . SER A 1 78 ? 53.819 -23.686 54.036 1.00 26.81 78 SER A O 1
ATOM 637 N N . ARG A 1 79 ? 54.173 -22.108 55.589 1.00 26.11 79 ARG A N 1
ATOM 638 C CA . ARG A 1 79 ? 52.956 -22.262 56.440 1.00 26.11 79 ARG A CA 1
ATOM 639 C C . ARG A 1 79 ? 51.751 -21.348 56.095 1.00 26.11 79 ARG A C 1
ATOM 641 O O . ARG A 1 79 ? 51.988 -20.175 55.846 1.00 26.11 79 ARG A O 1
ATOM 648 N N . LYS A 1 80 ? 50.529 -21.824 56.445 1.00 26.58 80 LYS A N 1
ATOM 649 C CA . LYS A 1 80 ? 49.331 -21.060 56.938 1.00 26.58 80 LYS A CA 1
ATOM 650 C C . LYS A 1 80 ? 48.650 -20.080 55.934 1.00 26.58 80 LYS A C 1
ATOM 652 O O . LYS A 1 80 ? 49.270 -19.707 54.955 1.00 26.58 80 LYS A O 1
ATOM 657 N N . GLU A 1 81 ? 47.383 -19.642 56.071 1.00 26.80 81 GLU A N 1
ATOM 658 C CA . GLU A 1 81 ? 46.300 -19.877 57.062 1.00 26.80 81 GLU A CA 1
ATOM 659 C C . GLU A 1 81 ? 44.886 -19.679 56.443 1.00 26.80 81 GLU A C 1
ATOM 661 O O . GLU A 1 81 ? 44.742 -18.837 55.563 1.00 26.80 81 GLU A O 1
ATOM 666 N N . ASN A 1 82 ? 43.849 -20.339 56.998 1.00 26.64 82 ASN A N 1
ATOM 667 C CA . ASN A 1 82 ? 42.394 -20.099 56.787 1.00 26.64 82 ASN A CA 1
ATOM 668 C C . ASN A 1 82 ? 41.843 -20.325 55.341 1.00 26.64 82 ASN A C 1
ATOM 670 O O . ASN A 1 82 ? 42.608 -20.429 54.392 1.00 26.64 82 ASN A O 1
ATOM 674 N N . ASN A 1 83 ? 40.534 -20.496 55.079 1.00 27.17 83 ASN A N 1
ATOM 675 C CA . ASN A 1 83 ? 39.332 -20.403 55.929 1.00 27.17 83 ASN A CA 1
ATOM 676 C C . ASN A 1 83 ? 38.228 -21.428 55.515 1.00 27.17 83 ASN A C 1
ATOM 678 O O . ASN A 1 83 ? 38.383 -22.109 54.508 1.00 27.17 83 ASN A O 1
ATOM 682 N N . SER A 1 84 ? 37.139 -21.512 56.299 1.00 26.59 84 SER A N 1
ATOM 683 C CA . SER A 1 84 ? 35.762 -22.021 56.013 1.00 26.59 84 SER A CA 1
ATOM 684 C C . SER A 1 84 ? 35.421 -22.662 54.642 1.00 26.59 84 SER A C 1
ATOM 686 O O . SER A 1 84 ? 35.740 -22.098 53.603 1.00 26.59 84 SER A O 1
ATOM 688 N N . SER A 1 85 ? 34.580 -23.699 54.524 1.00 28.30 85 SER A N 1
ATOM 689 C CA . SER A 1 85 ? 33.824 -24.514 55.502 1.00 28.30 85 SER A CA 1
ATOM 690 C C . SER A 1 85 ? 33.165 -25.690 54.761 1.00 28.30 85 SER A C 1
ATOM 692 O O . SER A 1 85 ? 32.663 -25.485 53.658 1.00 28.30 85 SER A O 1
ATOM 694 N N . GLY A 1 86 ? 33.101 -26.889 55.348 1.00 25.34 86 GLY A N 1
ATOM 695 C CA . GLY A 1 86 ? 32.455 -28.055 54.722 1.00 25.34 86 GLY A CA 1
ATOM 696 C C . GLY A 1 86 ? 31.319 -28.648 55.557 1.00 25.34 86 GLY A C 1
ATOM 697 O O . GLY A 1 86 ? 31.275 -28.448 56.767 1.00 25.34 86 GLY A O 1
ATOM 698 N N . MET A 1 87 ? 30.449 -29.435 54.918 1.00 26.64 87 MET A N 1
ATOM 699 C CA . MET A 1 87 ? 29.586 -30.425 55.574 1.00 26.64 87 MET A CA 1
ATOM 700 C C . MET A 1 87 ? 29.329 -31.604 54.628 1.00 26.64 87 MET A C 1
ATOM 702 O O . MET A 1 87 ? 29.086 -31.418 53.438 1.00 26.64 87 MET A O 1
ATOM 706 N N . THR A 1 88 ? 29.369 -32.818 55.172 1.00 26.19 88 THR A N 1
ATOM 707 C CA . THR A 1 88 ? 29.061 -34.077 54.483 1.00 26.19 88 THR A CA 1
ATOM 708 C C . THR A 1 88 ? 27.973 -34.828 55.244 1.00 26.19 88 THR A C 1
ATOM 710 O O . THR A 1 88 ? 27.947 -34.798 56.473 1.00 26.19 88 THR A O 1
ATOM 713 N N . SER A 1 89 ? 27.075 -35.518 54.536 1.00 26.77 89 SER A N 1
ATOM 714 C CA . SER A 1 89 ? 26.422 -36.763 54.988 1.00 26.77 89 SER A CA 1
ATOM 715 C C . SER A 1 89 ? 25.405 -37.280 53.963 1.00 26.77 89 SER A C 1
ATOM 717 O O . SER A 1 89 ? 24.890 -36.542 53.127 1.00 26.77 89 SER A O 1
ATOM 719 N N . ALA A 1 90 ? 25.152 -38.583 54.040 1.00 24.88 90 ALA A N 1
ATOM 720 C CA . ALA A 1 90 ? 24.153 -39.370 53.317 1.00 24.88 90 ALA A CA 1
ATOM 721 C C . ALA A 1 90 ? 23.954 -40.686 54.113 1.00 24.88 90 ALA A C 1
ATOM 723 O O . ALA A 1 90 ? 24.773 -40.954 54.998 1.00 24.88 90 ALA A O 1
ATOM 724 N N . PRO A 1 91 ? 23.016 -41.589 53.767 1.00 40.44 91 PRO A N 1
ATOM 725 C CA . PRO A 1 91 ? 21.690 -41.423 53.154 1.00 40.44 91 PRO A CA 1
ATOM 726 C C . PRO A 1 91 ? 20.570 -42.065 54.025 1.00 40.44 91 PRO A C 1
ATOM 728 O O . PRO A 1 91 ? 20.843 -42.687 55.049 1.00 40.44 91 PRO A O 1
ATOM 731 N N . SER A 1 92 ? 19.306 -42.022 53.582 1.00 25.81 92 SER A N 1
ATOM 732 C CA . SER A 1 92 ? 18.244 -42.949 54.038 1.00 25.81 92 SER A CA 1
ATOM 733 C C . SER A 1 92 ? 17.158 -43.140 52.960 1.00 25.81 92 SER A C 1
ATOM 735 O O . SER A 1 92 ? 17.112 -42.372 51.997 1.00 25.81 92 SER A O 1
ATOM 737 N N . SER A 1 93 ? 16.338 -44.202 53.049 1.00 26.08 93 SER A N 1
ATOM 738 C CA . SER A 1 93 ? 15.474 -44.640 51.934 1.00 26.08 93 SER A CA 1
ATOM 739 C C . SER A 1 93 ? 14.204 -45.433 52.317 1.00 26.08 93 SER A C 1
ATOM 741 O O . SER A 1 93 ? 14.259 -46.404 53.068 1.00 26.08 93 SER A O 1
ATOM 743 N N . SER A 1 94 ? 13.071 -45.064 51.700 1.00 26.19 94 SER A N 1
ATOM 744 C CA . SER A 1 94 ? 11.826 -45.847 51.491 1.00 26.19 94 SER A CA 1
ATOM 745 C C . SER A 1 94 ? 10.922 -45.040 50.521 1.00 26.19 94 SER A C 1
ATOM 747 O O . SER A 1 94 ? 10.839 -43.825 50.653 1.00 26.19 94 SER A O 1
ATOM 749 N N . VAL A 1 95 ? 10.442 -45.537 49.365 1.00 27.89 95 VAL A N 1
ATOM 750 C CA . VAL A 1 95 ? 9.443 -46.604 49.076 1.00 27.89 95 VAL A CA 1
ATOM 751 C C . VAL A 1 95 ? 8.025 -46.206 49.538 1.00 27.89 95 VAL A C 1
ATOM 753 O O . VAL A 1 95 ? 7.841 -45.974 50.724 1.00 27.89 95 VAL A O 1
ATOM 756 N N . GLY A 1 96 ? 6.973 -46.131 48.698 1.00 25.42 96 GLY A N 1
ATOM 757 C CA . GLY A 1 96 ? 6.805 -46.408 47.248 1.00 25.42 96 GLY A CA 1
ATOM 758 C C . GLY A 1 96 ? 5.701 -45.518 46.609 1.00 25.42 96 GLY A C 1
ATOM 759 O O . GLY A 1 96 ? 5.387 -44.479 47.168 1.00 25.42 96 GLY A O 1
ATOM 760 N N . SER A 1 97 ? 5.060 -45.827 45.467 1.00 27.00 97 SER A N 1
ATOM 761 C CA . SER A 1 97 ? 4.983 -47.088 44.701 1.00 27.00 97 SER A CA 1
ATOM 762 C C . SER A 1 97 ? 4.503 -46.888 43.234 1.00 27.00 97 SER A C 1
ATOM 764 O O . SER A 1 97 ? 3.856 -45.887 42.963 1.00 27.00 97 SER A O 1
ATOM 766 N N . GLN A 1 98 ? 4.826 -47.852 42.344 1.00 26.00 98 GLN A N 1
ATOM 767 C CA . GLN A 1 98 ? 4.192 -48.275 41.055 1.00 26.00 98 GLN A CA 1
ATOM 768 C C . GLN A 1 98 ? 3.641 -47.201 40.062 1.00 26.00 98 GLN A C 1
ATOM 770 O O . GLN A 1 98 ? 2.885 -46.315 40.418 1.00 26.00 98 GLN A O 1
ATOM 775 N N . LEU A 1 99 ? 3.923 -47.239 38.749 1.00 28.20 99 LEU A N 1
ATOM 776 C CA . LEU A 1 99 ? 3.700 -48.354 37.805 1.00 28.20 99 LEU A CA 1
ATOM 777 C C . LEU A 1 99 ? 4.790 -48.467 36.706 1.00 28.20 99 LEU A C 1
ATOM 779 O O . LEU A 1 99 ? 5.565 -47.541 36.470 1.00 28.20 99 LEU A O 1
ATOM 783 N N . ALA A 1 100 ? 4.829 -49.598 35.991 1.00 31.11 100 ALA A N 1
ATOM 784 C CA . ALA A 1 100 ? 5.864 -49.910 34.995 1.00 31.11 100 ALA A CA 1
ATOM 785 C C . ALA A 1 100 ? 5.617 -49.326 33.583 1.00 31.11 100 ALA A C 1
ATOM 787 O O . ALA A 1 100 ? 4.479 -49.157 33.146 1.00 31.11 100 ALA A O 1
ATOM 788 N N . LYS A 1 101 ? 6.702 -49.115 32.819 1.00 32.12 101 LYS A N 1
ATOM 789 C CA . LYS A 1 101 ? 6.681 -48.890 31.358 1.00 32.12 101 LYS A CA 1
ATOM 790 C C . LYS A 1 101 ? 7.690 -49.805 30.661 1.00 32.12 101 LYS A C 1
ATOM 792 O O . LYS A 1 101 ? 8.883 -49.751 30.953 1.00 32.12 101 LYS A O 1
ATOM 797 N N . ALA A 1 102 ? 7.214 -50.620 29.720 1.00 33.75 102 ALA A N 1
ATOM 798 C CA . ALA A 1 102 ? 8.062 -51.479 28.898 1.00 33.75 102 ALA A CA 1
ATOM 799 C C . ALA A 1 102 ? 8.958 -50.654 27.951 1.00 33.75 102 ALA A C 1
ATOM 801 O O . ALA A 1 102 ? 8.535 -49.630 27.411 1.00 33.75 102 ALA A O 1
ATOM 802 N N . LYS A 1 103 ? 10.195 -51.114 27.722 1.00 36.12 103 LYS A N 1
ATOM 803 C CA . LYS A 1 103 ? 11.124 -50.504 26.757 1.00 36.12 103 LYS A CA 1
ATOM 804 C C . LYS A 1 103 ? 10.881 -51.068 25.354 1.00 36.12 103 LYS A C 1
ATOM 806 O O . LYS A 1 103 ? 11.498 -52.062 24.978 1.00 36.12 103 LYS A O 1
ATOM 811 N N . SER A 1 104 ? 10.036 -50.418 24.558 1.00 42.00 104 SER A N 1
ATOM 812 C CA . SER A 1 104 ? 10.009 -50.656 23.112 1.00 42.00 104 SER A CA 1
ATOM 813 C C . SER A 1 104 ? 11.306 -50.139 22.472 1.00 42.00 104 SER A C 1
ATOM 815 O O . SER A 1 104 ? 11.571 -48.936 22.451 1.00 42.00 104 SER A O 1
ATOM 817 N N . LYS A 1 105 ? 12.135 -51.047 21.941 1.00 41.56 105 LYS A N 1
ATOM 818 C CA . LYS A 1 105 ? 13.179 -50.675 20.974 1.00 41.56 105 LYS A CA 1
ATOM 819 C C . LYS A 1 105 ? 12.499 -50.365 19.638 1.00 41.56 105 LYS A C 1
ATOM 821 O O . LYS A 1 105 ? 11.667 -51.146 19.189 1.00 41.56 105 LYS A O 1
ATOM 826 N N . CYS A 1 106 ? 12.861 -49.251 19.009 1.00 45.94 106 CYS A N 1
ATOM 827 C CA . CYS A 1 106 ? 12.514 -49.000 17.609 1.00 45.94 106 CYS A CA 1
ATOM 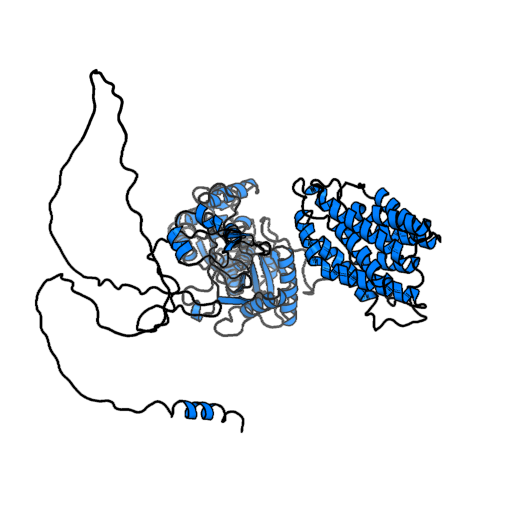828 C C . CYS A 1 106 ? 13.553 -49.679 16.705 1.00 45.94 106 CYS A C 1
ATOM 830 O O . CYS A 1 106 ? 14.739 -49.686 17.042 1.00 45.94 106 CYS A O 1
ATOM 832 N N . SER A 1 107 ? 13.117 -50.231 15.573 1.00 43.59 107 SER A N 1
ATOM 833 C CA . SER A 1 107 ? 14.018 -50.717 14.521 1.00 43.59 107 SER A CA 1
ATOM 834 C C . SER A 1 107 ? 14.727 -49.544 13.827 1.00 43.59 107 SER A C 1
ATOM 836 O O . SER A 1 107 ? 14.140 -48.460 13.746 1.00 43.59 107 SER A O 1
ATOM 838 N N . PRO A 1 108 ? 15.949 -49.730 13.294 1.00 45.62 108 PRO A N 1
ATOM 839 C CA . PRO A 1 108 ? 16.559 -48.746 12.406 1.00 45.62 108 PRO A CA 1
ATOM 840 C C . PRO A 1 108 ? 15.728 -48.598 11.124 1.00 45.62 108 PRO A C 1
ATOM 842 O O . PRO A 1 108 ? 15.210 -49.584 10.594 1.00 45.62 108 PRO A O 1
ATOM 845 N N . VAL A 1 109 ? 15.612 -47.361 10.640 1.00 43.44 109 VAL A N 1
ATOM 846 C CA . VAL A 1 109 ? 14.892 -46.990 9.414 1.00 43.44 109 VAL A CA 1
ATOM 847 C C . VAL A 1 109 ? 15.903 -46.462 8.401 1.00 43.44 109 VAL A C 1
ATOM 849 O O . VAL A 1 109 ? 16.748 -45.639 8.751 1.00 43.44 109 VAL A O 1
ATOM 852 N N . CYS A 1 110 ? 15.803 -46.926 7.161 1.00 48.16 110 CYS A N 1
ATOM 853 C CA . CYS A 1 110 ? 16.542 -46.405 6.020 1.00 48.16 110 CYS A CA 1
ATOM 854 C C . CYS A 1 110 ? 15.696 -45.358 5.282 1.00 48.16 110 CYS A C 1
ATOM 856 O O . CYS A 1 110 ? 14.472 -45.487 5.175 1.00 48.16 110 CYS A O 1
ATOM 858 N N . ILE A 1 111 ? 16.363 -44.321 4.779 1.00 43.47 111 ILE A N 1
ATOM 859 C CA . ILE A 1 111 ? 15.768 -43.310 3.901 1.00 43.47 111 ILE A CA 1
ATOM 860 C C . ILE A 1 111 ? 15.707 -43.916 2.490 1.00 43.47 111 ILE A C 1
ATOM 862 O O . ILE A 1 111 ? 16.693 -44.504 2.045 1.00 43.47 111 ILE A O 1
ATOM 866 N N . GLY A 1 112 ? 14.546 -43.831 1.838 1.00 45.62 112 GLY A N 1
ATOM 867 C CA . GLY A 1 112 ? 14.362 -44.272 0.453 1.00 45.62 112 GLY A CA 1
ATOM 868 C C . GLY A 1 112 ? 14.916 -43.269 -0.562 1.00 45.62 112 GLY A C 1
ATOM 869 O O . GLY A 1 112 ? 15.514 -42.257 -0.192 1.00 45.62 112 GLY A O 1
ATOM 870 N N . GLY A 1 113 ? 14.711 -43.541 -1.849 1.00 41.44 113 GLY A N 1
ATOM 871 C CA . GLY A 1 113 ? 15.037 -42.585 -2.907 1.00 41.44 113 GLY A CA 1
ATOM 872 C C . GLY A 1 113 ? 14.129 -41.351 -2.870 1.00 41.44 113 GLY A C 1
ATOM 873 O O . GLY A 1 113 ? 13.158 -41.287 -2.117 1.00 41.44 113 GLY A O 1
ATOM 874 N N . THR A 1 114 ? 14.382 -40.383 -3.753 1.00 38.62 114 THR A N 1
ATOM 875 C CA . THR A 1 114 ? 13.561 -39.158 -3.893 1.00 38.62 114 THR A CA 1
ATOM 876 C C . THR A 1 114 ? 12.088 -39.409 -4.237 1.00 38.62 114 THR A C 1
ATOM 878 O O . THR A 1 114 ? 11.294 -38.474 -4.210 1.00 38.62 114 THR A O 1
ATOM 881 N N . ASN A 1 115 ? 11.726 -40.654 -4.556 1.00 39.62 115 ASN A N 1
ATOM 882 C CA . ASN A 1 115 ? 10.400 -41.066 -5.000 1.00 39.62 115 ASN A CA 1
ATOM 883 C C . ASN A 1 115 ? 9.663 -41.915 -3.934 1.00 39.62 115 ASN A C 1
ATOM 885 O O . ASN A 1 115 ? 8.536 -42.339 -4.176 1.00 39.62 115 ASN A O 1
ATOM 889 N N . ASP A 1 116 ? 10.276 -42.185 -2.771 1.00 45.19 116 ASP A N 1
ATOM 890 C CA . ASP A 1 116 ? 9.702 -43.019 -1.703 1.00 45.19 116 ASP A CA 1
ATOM 891 C C . ASP A 1 116 ? 8.995 -42.179 -0.623 1.00 45.19 116 ASP A C 1
ATOM 893 O O . ASP A 1 116 ? 9.630 -41.551 0.225 1.00 45.19 116 ASP A O 1
ATOM 897 N N . GLU A 1 117 ? 7.662 -42.240 -0.564 1.00 45.69 117 GLU A N 1
ATOM 898 C CA . GLU A 1 117 ? 6.868 -41.527 0.456 1.00 45.69 117 GLU A CA 1
ATOM 899 C C . GLU A 1 117 ? 7.048 -42.056 1.897 1.00 45.69 117 GLU A C 1
ATOM 901 O O . GLU A 1 117 ? 6.615 -41.416 2.861 1.00 45.69 117 GLU A O 1
ATOM 906 N N . ARG A 1 118 ? 7.608 -43.263 2.081 1.00 45.44 118 ARG A N 1
ATOM 907 C CA . ARG A 1 118 ? 7.646 -43.973 3.376 1.00 45.44 118 ARG A CA 1
ATOM 908 C C . ARG A 1 118 ? 8.962 -44.726 3.574 1.00 45.44 118 ARG A C 1
ATOM 910 O O . ARG A 1 118 ? 9.320 -45.582 2.775 1.00 45.44 118 ARG A O 1
ATOM 917 N N . GLY A 1 119 ? 9.640 -44.470 4.695 1.00 50.72 119 GLY A N 1
ATOM 918 C CA . GLY A 1 119 ? 10.886 -45.156 5.059 1.00 50.72 119 GLY A CA 1
ATOM 919 C C . GLY A 1 119 ? 10.685 -46.629 5.445 1.00 50.72 119 GLY A C 1
ATOM 920 O O . GLY A 1 119 ? 9.691 -46.990 6.088 1.00 50.72 119 GLY A O 1
ATOM 921 N N . LEU A 1 120 ? 11.662 -47.468 5.089 1.00 48.34 120 LEU A N 1
ATOM 922 C CA . LEU A 1 120 ? 11.675 -48.916 5.333 1.00 48.34 120 LEU A CA 1
ATOM 923 C C . LEU A 1 120 ? 12.575 -49.269 6.527 1.00 48.34 120 LEU A C 1
ATOM 925 O O . LEU A 1 120 ? 13.638 -48.679 6.703 1.00 48.34 120 LEU A O 1
ATOM 929 N N . SER A 1 121 ? 12.179 -50.249 7.346 1.00 50.03 121 SER A N 1
ATOM 930 C CA . SER A 1 121 ? 12.971 -50.713 8.498 1.00 50.03 121 SER A CA 1
ATOM 931 C C . SER A 1 121 ? 13.518 -52.124 8.307 1.00 50.03 121 SER A C 1
ATOM 933 O O . SER A 1 121 ? 12.775 -53.011 7.887 1.00 50.03 121 SER A O 1
ATOM 935 N N . ILE A 1 122 ? 14.770 -52.363 8.704 1.00 42.84 122 ILE A N 1
ATOM 936 C CA . ILE A 1 122 ? 15.405 -53.683 8.572 1.00 42.84 122 ILE A CA 1
ATOM 937 C C . ILE A 1 122 ? 14.917 -54.631 9.682 1.00 42.84 122 ILE A C 1
ATOM 939 O O . ILE A 1 122 ? 15.062 -54.345 10.872 1.00 42.84 122 ILE A O 1
ATOM 943 N N . GLY A 1 123 ? 14.354 -55.775 9.285 1.00 48.41 123 GLY A N 1
ATOM 944 C CA . GLY A 1 123 ? 13.884 -56.852 10.162 1.00 48.41 123 GLY A CA 1
ATOM 945 C C . GLY A 1 123 ? 12.832 -57.726 9.467 1.00 48.41 123 GLY A C 1
ATOM 946 O O . GLY A 1 123 ? 12.264 -57.321 8.458 1.00 48.41 123 GLY A O 1
ATOM 947 N N . HIS A 1 124 ? 12.530 -58.910 10.012 1.00 42.91 124 HIS A N 1
ATOM 948 C CA . HIS A 1 124 ? 11.618 -59.905 9.404 1.00 42.91 124 HIS A CA 1
ATOM 949 C C . HIS A 1 124 ? 10.117 -59.518 9.401 1.00 42.91 124 HIS A C 1
ATOM 951 O O . HIS A 1 124 ? 9.248 -60.380 9.310 1.00 42.91 124 HIS A O 1
ATOM 957 N N . LEU A 1 125 ? 9.797 -58.228 9.520 1.00 42.56 125 LEU A N 1
ATOM 958 C CA . LEU A 1 125 ? 8.450 -57.669 9.434 1.00 42.56 125 LEU A CA 1
ATOM 959 C C . LEU A 1 125 ? 8.510 -56.367 8.630 1.00 42.56 125 LEU A C 1
ATOM 961 O O . LEU A 1 125 ? 8.832 -55.311 9.177 1.00 42.56 125 LEU A O 1
ATOM 965 N N . LEU A 1 126 ? 8.156 -56.443 7.345 1.00 44.84 126 LEU A N 1
ATOM 966 C CA . LEU A 1 126 ? 7.906 -55.268 6.511 1.00 44.84 126 LEU A CA 1
ATOM 967 C C . LEU A 1 126 ? 6.786 -54.428 7.142 1.00 44.84 126 LEU A C 1
ATOM 969 O O . LEU A 1 126 ? 5.634 -54.854 7.222 1.00 44.84 126 LEU A O 1
ATOM 973 N N . ARG A 1 127 ? 7.130 -53.229 7.618 1.00 44.53 127 ARG A N 1
ATOM 974 C CA . ARG A 1 127 ? 6.181 -52.238 8.140 1.00 44.53 127 ARG A CA 1
ATOM 975 C C . ARG A 1 127 ? 6.536 -50.862 7.599 1.00 44.53 127 ARG A C 1
ATOM 977 O O . ARG A 1 127 ? 7.581 -50.317 7.940 1.00 44.53 127 ARG A O 1
ATOM 984 N N . SER A 1 128 ? 5.647 -50.280 6.798 1.00 42.59 128 SER A N 1
ATOM 985 C CA . SER A 1 128 ? 5.801 -48.898 6.346 1.00 42.59 128 SER A CA 1
ATOM 986 C C . SER A 1 128 ? 5.523 -47.933 7.502 1.00 42.59 128 SER A C 1
ATOM 988 O O . SER A 1 128 ? 4.423 -47.957 8.061 1.00 42.59 128 SER A O 1
ATOM 990 N N . CYS A 1 129 ? 6.480 -47.074 7.855 1.00 45.44 129 CYS A N 1
ATOM 991 C CA . CYS A 1 129 ? 6.285 -46.050 8.882 1.00 45.44 129 CYS A CA 1
ATOM 992 C C . CYS A 1 129 ? 5.927 -44.702 8.241 1.00 45.44 129 CYS A C 1
ATOM 994 O O . CYS A 1 129 ? 6.660 -44.210 7.390 1.00 45.44 129 CYS A O 1
ATOM 996 N N . ASN A 1 130 ? 4.839 -44.068 8.690 1.00 42.94 130 ASN A N 1
ATOM 997 C CA . ASN A 1 130 ? 4.416 -42.734 8.241 1.00 42.94 130 ASN A CA 1
ATOM 998 C C . ASN A 1 130 ? 4.937 -41.588 9.137 1.00 42.94 130 ASN A C 1
ATOM 1000 O O . ASN A 1 130 ? 4.363 -40.501 9.156 1.00 42.94 130 ASN A O 1
ATOM 1004 N N . ARG A 1 131 ? 5.997 -41.824 9.925 1.00 38.19 131 ARG A N 1
ATOM 1005 C CA . ARG A 1 131 ? 6.603 -40.825 10.822 1.00 38.19 131 ARG A CA 1
ATOM 1006 C C . ARG A 1 131 ? 8.106 -40.723 10.585 1.00 38.19 131 ARG A C 1
ATOM 1008 O O . ARG A 1 131 ? 8.872 -41.543 11.080 1.00 38.19 131 ARG A O 1
ATOM 1015 N N . LEU A 1 132 ? 8.519 -39.669 9.882 1.00 42.84 132 LEU A N 1
ATOM 1016 C CA . LEU A 1 132 ? 9.916 -39.389 9.519 1.00 42.84 132 LEU A CA 1
ATOM 1017 C C . LEU A 1 132 ? 10.810 -38.904 10.682 1.00 42.84 132 LEU A C 1
ATOM 1019 O O . LEU A 1 132 ? 12.006 -38.709 10.483 1.00 42.84 132 LEU A O 1
ATOM 1023 N N . ARG A 1 133 ? 10.277 -38.690 11.897 1.00 40.62 133 ARG A N 1
ATOM 1024 C CA . ARG A 1 133 ? 11.058 -38.246 13.072 1.00 40.62 133 ARG A CA 1
ATOM 1025 C C . ARG A 1 133 ? 10.616 -38.909 14.378 1.00 40.62 133 ARG A C 1
ATOM 1027 O O . ARG A 1 133 ? 9.432 -39.151 14.604 1.00 40.62 133 ARG A O 1
ATOM 1034 N N . CYS A 1 134 ? 11.584 -39.116 15.273 1.00 40.66 134 CYS A N 1
ATOM 1035 C CA . CYS A 1 134 ? 11.387 -39.513 16.667 1.00 40.66 134 CYS A CA 1
ATOM 1036 C C . CYS A 1 134 ? 12.060 -38.477 17.584 1.00 40.66 134 CYS A C 1
ATOM 1038 O O . CYS A 1 134 ? 13.273 -38.293 17.521 1.00 40.66 134 CYS A O 1
ATOM 1040 N N . LEU A 1 135 ? 11.282 -37.799 18.434 1.00 41.44 135 LEU A N 1
ATOM 1041 C CA . LEU A 1 135 ? 11.731 -36.683 19.287 1.00 41.44 135 LEU A CA 1
ATOM 1042 C C . LEU A 1 135 ? 12.491 -37.163 20.542 1.00 41.44 135 LEU A C 1
ATOM 1044 O O . LEU A 1 135 ? 12.109 -36.851 21.669 1.00 41.44 135 LEU A O 1
ATOM 1048 N N . ARG A 1 136 ? 13.503 -38.020 20.367 1.00 34.75 136 ARG A N 1
ATOM 1049 C CA . ARG A 1 136 ? 14.188 -38.694 21.488 1.00 34.75 136 ARG A CA 1
ATOM 1050 C C . ARG A 1 136 ? 15.683 -38.948 21.297 1.00 34.75 136 ARG A C 1
ATOM 1052 O O . ARG A 1 136 ? 16.269 -39.716 22.059 1.00 34.75 136 ARG A O 1
ATOM 1059 N N . CYS A 1 137 ? 16.281 -38.340 20.277 1.00 39.72 137 CYS A N 1
ATOM 1060 C CA . CYS A 1 137 ? 17.689 -38.495 19.940 1.00 39.72 137 CYS A CA 1
ATOM 1061 C C . CYS A 1 137 ? 18.271 -37.121 19.589 1.00 39.72 137 CYS A C 1
ATOM 1063 O O . CYS A 1 137 ? 17.981 -36.601 18.514 1.00 39.72 137 CYS A O 1
ATOM 1065 N N . ASP A 1 138 ? 19.091 -36.553 20.474 1.00 37.28 138 ASP A N 1
ATOM 1066 C CA . ASP A 1 138 ? 19.802 -35.295 20.219 1.00 37.28 138 ASP A CA 1
ATOM 1067 C C . ASP A 1 138 ? 20.882 -35.508 19.154 1.00 37.28 138 ASP A C 1
ATOM 1069 O O . ASP A 1 138 ? 21.977 -35.996 19.435 1.00 37.28 138 ASP A O 1
ATOM 1073 N N . TRP A 1 139 ? 20.556 -35.186 17.903 1.00 46.78 139 TRP A N 1
ATOM 1074 C CA . TRP A 1 139 ? 21.483 -35.255 16.776 1.00 46.78 139 TRP A CA 1
ATOM 1075 C C . TRP A 1 139 ? 21.846 -33.838 16.343 1.00 46.78 139 TRP A C 1
ATOM 1077 O O . TRP A 1 139 ? 21.033 -33.120 15.764 1.00 46.78 139 TRP A O 1
ATOM 1087 N N . LYS A 1 140 ? 23.096 -33.440 16.603 1.00 41.59 140 LYS A N 1
ATOM 1088 C CA . LYS A 1 140 ? 23.664 -32.205 16.060 1.00 41.59 140 LYS A CA 1
ATOM 1089 C C . LYS A 1 140 ? 23.886 -32.386 14.558 1.00 41.59 140 LYS A C 1
ATOM 1091 O O . LYS A 1 140 ? 24.887 -32.972 14.149 1.00 41.59 140 LYS A O 1
ATOM 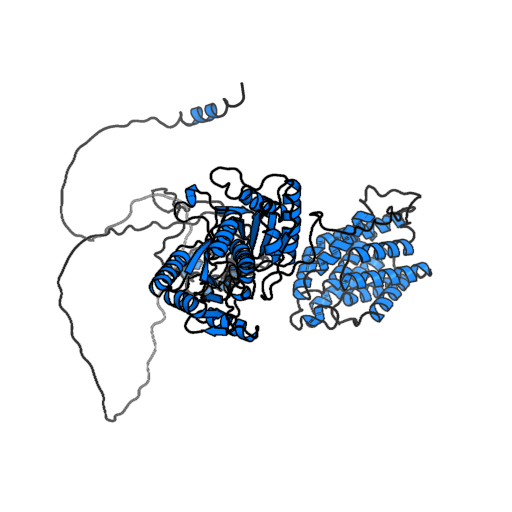1096 N N . CYS A 1 141 ? 22.955 -31.893 13.745 1.00 47.75 141 CYS A N 1
ATOM 1097 C CA . CYS A 1 141 ? 23.143 -31.808 12.300 1.00 47.75 141 CYS A CA 1
ATOM 1098 C C . CYS A 1 141 ? 24.327 -30.885 11.971 1.00 47.75 141 CYS A C 1
ATOM 1100 O O . CYS A 1 141 ? 24.523 -29.851 12.611 1.00 47.75 141 CYS A O 1
ATOM 1102 N N . ILE A 1 142 ? 25.113 -31.272 10.968 1.00 50.56 142 ILE A N 1
ATOM 1103 C CA . ILE A 1 142 ? 26.245 -30.510 10.438 1.00 50.56 142 ILE A CA 1
ATOM 1104 C C . ILE A 1 142 ? 26.055 -30.469 8.923 1.00 50.56 142 ILE A C 1
ATOM 1106 O O . ILE A 1 142 ? 25.783 -31.503 8.315 1.00 50.56 142 ILE A O 1
ATOM 1110 N N . ALA A 1 143 ? 26.148 -29.279 8.338 1.00 57.00 143 ALA A N 1
ATOM 1111 C CA . ALA A 1 143 ? 25.967 -29.046 6.911 1.00 57.00 143 ALA A CA 1
ATOM 1112 C C . ALA A 1 143 ? 27.201 -28.344 6.340 1.00 57.00 143 ALA A C 1
ATOM 1114 O O . ALA A 1 143 ? 27.840 -27.546 7.028 1.00 57.00 143 ALA A O 1
ATOM 1115 N N . PHE A 1 144 ? 27.505 -28.631 5.078 1.00 69.88 144 PHE A N 1
ATOM 1116 C CA . PHE A 1 144 ? 28.626 -28.055 4.346 1.00 69.88 144 PHE A CA 1
ATOM 1117 C C . PHE A 1 144 ? 28.071 -27.342 3.102 1.00 69.88 144 PHE A C 1
ATOM 1119 O O . PHE A 1 144 ? 27.592 -28.024 2.196 1.00 69.88 144 PHE A O 1
ATOM 1126 N N . PRO A 1 145 ? 28.040 -25.995 3.071 1.00 54.53 145 PRO A N 1
ATOM 1127 C CA . PRO A 1 145 ? 27.512 -25.245 1.933 1.00 54.53 145 PRO A CA 1
ATOM 1128 C C . PRO A 1 145 ? 28.305 -25.476 0.644 1.00 54.53 145 PRO A C 1
ATOM 1130 O O . PRO A 1 145 ? 29.504 -25.748 0.687 1.00 54.53 145 PRO A O 1
ATOM 1133 N N . ASP A 1 146 ? 27.621 -25.322 -0.491 1.00 62.44 146 ASP A N 1
ATOM 1134 C CA . ASP A 1 146 ? 28.175 -25.359 -1.853 1.00 62.44 146 ASP A CA 1
ATOM 1135 C C . ASP A 1 146 ? 29.024 -26.611 -2.161 1.00 62.44 146 ASP A C 1
ATOM 1137 O O . ASP A 1 146 ? 29.933 -26.578 -2.996 1.00 62.44 146 ASP A O 1
ATOM 1141 N N . ALA A 1 147 ? 28.739 -27.721 -1.472 1.00 73.44 147 ALA A N 1
ATOM 1142 C CA . ALA A 1 147 ? 29.523 -28.944 -1.504 1.00 73.44 147 ALA A CA 1
ATOM 1143 C C . ALA A 1 147 ? 28.641 -30.200 -1.552 1.00 73.44 147 ALA A C 1
ATOM 1145 O O . ALA A 1 147 ? 27.624 -30.293 -0.865 1.00 73.44 147 ALA A O 1
ATOM 1146 N N . ALA A 1 148 ? 29.073 -31.188 -2.332 1.00 73.00 148 ALA A N 1
ATOM 1147 C CA . ALA A 1 148 ? 28.526 -32.540 -2.353 1.00 73.00 148 ALA A CA 1
ATOM 1148 C C . ALA A 1 148 ? 29.576 -33.541 -1.854 1.00 73.00 148 ALA A C 1
ATOM 1150 O O . ALA A 1 148 ? 30.773 -33.258 -1.861 1.00 73.00 148 ALA A O 1
ATOM 1151 N N . TRP A 1 149 ? 29.132 -34.721 -1.433 1.00 82.00 149 TRP A N 1
ATOM 1152 C CA . TRP A 1 149 ? 30.025 -35.848 -1.167 1.00 82.00 149 TRP A CA 1
ATOM 1153 C C . TRP A 1 149 ? 30.603 -36.386 -2.477 1.00 82.00 149 TRP A C 1
ATOM 1155 O O . TRP A 1 149 ? 29.899 -36.417 -3.484 1.00 82.00 149 TRP A O 1
ATOM 1165 N N . LYS A 1 150 ? 31.865 -36.829 -2.468 1.00 81.88 150 LYS A N 1
ATOM 1166 C CA . LYS A 1 150 ? 32.399 -37.665 -3.556 1.00 81.88 150 LYS A CA 1
ATOM 1167 C C . LYS A 1 150 ? 31.638 -38.991 -3.610 1.00 81.88 150 LYS A C 1
ATOM 1169 O O . LYS A 1 150 ? 31.246 -39.503 -2.559 1.00 81.88 150 LYS A O 1
ATOM 1174 N N . ASP A 1 151 ? 31.522 -39.584 -4.796 1.00 77.50 151 ASP A N 1
ATOM 1175 C CA . ASP A 1 151 ? 30.796 -40.845 -5.029 1.00 77.50 151 ASP A CA 1
ATOM 1176 C C . ASP A 1 151 ? 31.358 -42.056 -4.246 1.00 77.50 151 ASP A C 1
ATOM 1178 O O . ASP A 1 151 ? 30.679 -43.069 -4.098 1.00 77.50 151 ASP A O 1
ATOM 1182 N N . ASP A 1 152 ? 32.581 -41.954 -3.708 1.00 79.00 152 ASP A N 1
ATOM 1183 C CA . ASP A 1 152 ? 33.226 -42.952 -2.840 1.00 79.00 152 ASP A CA 1
ATOM 1184 C C . ASP A 1 152 ? 32.921 -42.778 -1.331 1.00 79.00 152 ASP A C 1
ATOM 1186 O O . ASP A 1 152 ? 33.400 -43.559 -0.505 1.00 79.00 152 ASP A O 1
ATOM 1190 N N . SER A 1 153 ? 32.107 -41.786 -0.950 1.00 81.69 153 SER A N 1
ATOM 1191 C CA . SER A 1 153 ? 31.768 -41.470 0.449 1.00 81.69 153 SER A CA 1
ATOM 1192 C C . SER A 1 153 ? 30.714 -42.428 1.019 1.00 81.69 153 SER A C 1
ATOM 1194 O O . SER A 1 153 ? 29.526 -42.109 1.099 1.00 81.69 153 SER A O 1
ATOM 1196 N N . ASP A 1 154 ? 31.145 -43.620 1.420 1.00 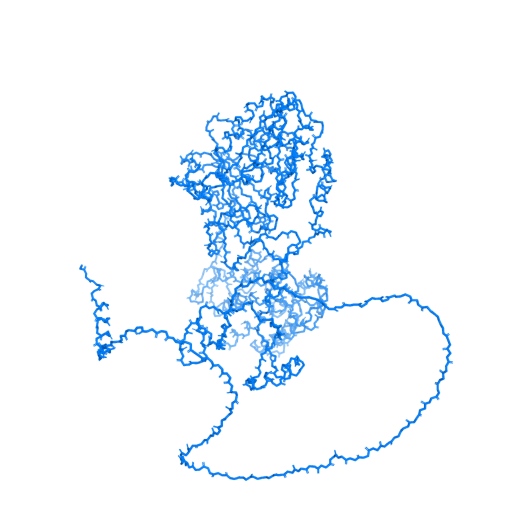70.88 154 ASP A N 1
ATOM 1197 C CA . ASP A 1 154 ? 30.267 -44.682 1.914 1.00 70.88 154 ASP A CA 1
ATOM 1198 C C . ASP A 1 154 ? 29.930 -44.585 3.426 1.00 70.88 154 ASP A C 1
ATOM 1200 O O . ASP A 1 154 ? 30.374 -43.705 4.169 1.00 70.88 154 ASP A O 1
ATOM 1204 N N . TYR A 1 155 ? 29.138 -45.543 3.922 1.00 63.75 155 TYR A N 1
ATOM 1205 C CA . TYR A 1 155 ? 28.812 -45.649 5.348 1.00 63.75 155 TYR A CA 1
ATOM 1206 C C . TYR A 1 155 ? 30.049 -45.862 6.245 1.00 63.75 155 TYR A C 1
ATOM 1208 O O . TYR A 1 155 ? 30.073 -45.351 7.371 1.00 63.75 155 TYR A O 1
ATOM 1216 N N . LEU A 1 156 ? 31.076 -46.591 5.787 1.00 63.00 156 LEU A N 1
AT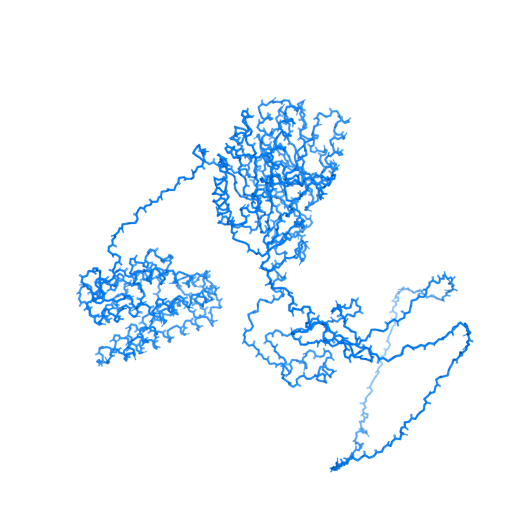OM 1217 C CA . LEU A 1 156 ? 32.317 -46.783 6.542 1.00 63.00 156 LEU A CA 1
ATOM 1218 C C . LEU A 1 156 ? 33.102 -45.472 6.668 1.00 63.00 156 LEU A C 1
ATOM 1220 O O . LEU A 1 156 ? 33.583 -45.173 7.763 1.00 63.00 156 LEU A O 1
ATOM 1224 N N . PHE A 1 157 ? 33.165 -44.656 5.612 1.00 79.69 157 PHE A N 1
ATOM 1225 C CA . PHE A 1 157 ? 33.738 -43.311 5.665 1.00 79.69 157 PHE A CA 1
ATOM 1226 C C . PHE A 1 157 ? 33.075 -42.463 6.763 1.00 79.69 157 PHE A C 1
ATOM 1228 O O . PHE A 1 157 ? 33.772 -41.967 7.653 1.00 79.69 157 PHE A O 1
ATOM 1235 N N . PHE A 1 158 ? 31.742 -42.350 6.775 1.00 72.75 158 PHE A N 1
ATOM 1236 C CA . PHE A 1 158 ? 31.043 -41.555 7.796 1.00 72.75 158 PHE A CA 1
ATOM 1237 C C . PHE A 1 158 ? 31.228 -42.116 9.211 1.00 72.75 158 PHE A C 1
ATOM 1239 O O . PHE A 1 158 ? 31.475 -41.356 10.152 1.00 72.75 158 PHE A O 1
ATOM 1246 N N . ARG A 1 159 ? 31.160 -43.444 9.368 1.00 65.50 159 ARG A N 1
ATOM 1247 C CA . ARG A 1 159 ? 31.350 -44.133 10.653 1.00 65.50 159 ARG A CA 1
ATOM 1248 C C . ARG A 1 159 ? 32.745 -43.920 11.246 1.00 65.50 159 ARG A C 1
ATOM 1250 O O . ARG A 1 159 ? 32.864 -43.855 12.467 1.00 65.50 159 ARG A O 1
ATOM 1257 N N . ASN A 1 160 ? 33.778 -43.837 10.410 1.00 72.06 160 ASN A N 1
ATOM 1258 C CA . ASN A 1 160 ? 35.167 -43.721 10.857 1.00 72.06 160 ASN A CA 1
ATOM 1259 C C . ASN A 1 160 ? 35.609 -42.267 11.103 1.00 72.06 160 ASN A C 1
ATOM 1261 O O . ASN A 1 160 ? 36.595 -42.047 11.808 1.00 72.06 160 ASN A O 1
ATOM 1265 N N . HIS A 1 161 ? 34.897 -41.281 10.544 1.00 74.88 161 HIS A N 1
ATOM 1266 C CA . HIS A 1 161 ? 35.294 -39.870 10.605 1.00 74.88 161 HIS A CA 1
ATOM 1267 C C . HIS A 1 161 ? 34.386 -38.976 11.456 1.00 74.88 161 HIS A C 1
ATOM 1269 O O . HIS A 1 161 ? 34.877 -37.997 12.014 1.00 74.88 161 HIS A O 1
ATOM 1275 N N . MET A 1 162 ? 33.104 -39.300 11.649 1.00 66.81 162 MET A N 1
ATOM 1276 C CA . MET A 1 162 ? 32.239 -38.566 12.585 1.00 66.81 162 MET A CA 1
ATOM 1277 C C . MET A 1 162 ? 32.718 -38.777 14.044 1.00 66.81 162 MET A C 1
ATOM 1279 O O . MET A 1 162 ? 32.991 -39.917 14.416 1.00 66.81 162 MET A O 1
ATOM 1283 N N . PRO A 1 163 ? 32.811 -37.740 14.910 1.00 60.84 163 PRO A N 1
ATOM 1284 C CA . PRO A 1 163 ? 32.366 -36.352 14.744 1.00 60.84 163 PRO A CA 1
ATOM 1285 C C . PRO A 1 163 ? 33.465 -35.355 14.313 1.00 60.84 163 PRO A C 1
ATOM 1287 O O . PRO A 1 163 ? 33.328 -34.154 14.544 1.00 60.84 163 PRO A O 1
ATOM 1290 N N . ASN A 1 164 ? 34.573 -35.812 13.723 1.00 76.19 164 ASN A N 1
ATOM 1291 C CA . ASN A 1 164 ? 35.662 -34.943 13.274 1.00 76.19 164 ASN A CA 1
ATOM 1292 C C . ASN A 1 164 ? 35.302 -34.243 11.950 1.00 76.19 164 ASN A C 1
ATOM 1294 O O . ASN A 1 164 ? 35.563 -34.748 10.860 1.00 76.19 164 ASN A O 1
ATOM 1298 N N . VAL A 1 165 ? 34.712 -33.052 12.077 1.00 75.06 165 VAL A N 1
ATOM 1299 C CA . VAL A 1 165 ? 34.261 -32.191 10.969 1.00 75.06 165 VAL A CA 1
ATOM 1300 C C . VAL A 1 165 ? 35.351 -31.948 9.921 1.00 75.06 165 VAL A C 1
ATOM 1302 O O . VAL A 1 165 ? 35.050 -31.968 8.734 1.00 75.06 165 VAL A O 1
ATOM 1305 N N . ASN A 1 166 ? 36.611 -31.787 10.332 1.00 78.50 166 ASN A N 1
ATOM 1306 C CA . ASN A 1 166 ? 37.709 -31.501 9.408 1.00 78.50 166 ASN A CA 1
ATOM 1307 C C . ASN A 1 166 ? 37.993 -32.713 8.505 1.00 78.50 166 ASN A C 1
ATOM 1309 O O . ASN A 1 166 ? 38.048 -32.565 7.291 1.00 78.50 166 ASN A O 1
ATOM 1313 N N . LYS A 1 167 ? 38.059 -33.927 9.074 1.00 79.69 167 LYS A N 1
ATOM 1314 C CA . LYS A 1 167 ? 38.218 -35.168 8.286 1.00 79.69 167 LYS A CA 1
ATOM 1315 C C . LYS A 1 167 ? 37.020 -35.488 7.391 1.00 79.69 167 LYS A C 1
ATOM 1317 O O . LYS A 1 167 ? 37.139 -36.250 6.438 1.00 79.69 167 LYS A O 1
ATOM 1322 N N . LEU A 1 168 ? 35.853 -34.930 7.708 1.00 78.12 168 LEU A N 1
ATOM 1323 C CA . LEU A 1 168 ? 34.680 -35.011 6.846 1.00 78.12 168 LEU A CA 1
ATOM 1324 C C . LEU A 1 168 ? 34.787 -34.047 5.649 1.00 78.12 168 LEU A C 1
ATOM 1326 O O . LEU A 1 168 ? 34.271 -34.365 4.586 1.00 78.12 168 LEU A O 1
ATOM 1330 N N . GLN A 1 169 ? 35.499 -32.922 5.761 1.00 81.94 169 GLN A N 1
ATOM 1331 C CA . GLN A 1 169 ? 35.695 -31.999 4.632 1.00 81.94 169 GLN A CA 1
ATOM 1332 C C . GLN A 1 169 ? 36.609 -32.570 3.536 1.00 81.94 169 GLN A C 1
ATOM 1334 O O . GLN A 1 169 ? 36.408 -32.253 2.365 1.00 81.94 169 GLN A O 1
ATOM 1339 N N . ASP A 1 170 ? 37.539 -33.467 3.882 1.00 84.12 170 ASP A N 1
ATOM 1340 C CA . ASP A 1 170 ? 38.480 -34.099 2.940 1.00 84.12 170 ASP A CA 1
ATOM 1341 C C . ASP A 1 170 ? 37.789 -34.890 1.802 1.00 84.12 170 ASP A C 1
ATOM 1343 O O . ASP A 1 170 ? 38.385 -35.109 0.739 1.00 84.12 170 ASP A O 1
ATOM 1347 N N . ASN A 1 171 ? 36.528 -35.311 1.997 1.00 84.25 171 ASN A N 1
ATOM 1348 C CA . ASN A 1 171 ? 35.744 -36.073 1.014 1.00 84.25 171 ASN A CA 1
ATOM 1349 C C . ASN A 1 171 ? 34.548 -35.325 0.402 1.00 84.25 171 ASN A C 1
ATOM 1351 O O . ASN A 1 171 ? 33.651 -35.937 -0.180 1.00 84.25 171 ASN A O 1
ATOM 1355 N N . LEU A 1 172 ? 34.581 -33.994 0.466 1.00 84.00 172 LEU A N 1
ATOM 1356 C CA . LEU A 1 172 ? 33.656 -33.117 -0.247 1.00 84.00 172 LEU A CA 1
ATOM 1357 C C . LEU A 1 172 ? 34.237 -32.621 -1.582 1.00 84.00 172 LEU A C 1
ATOM 1359 O O . LEU A 1 172 ? 35.447 -32.461 -1.742 1.00 84.00 172 LEU A O 1
ATOM 1363 N N . ILE A 1 173 ? 33.348 -32.331 -2.530 1.00 82.69 173 ILE A N 1
ATOM 1364 C CA . ILE A 1 173 ? 33.616 -31.657 -3.806 1.00 82.69 173 ILE A CA 1
ATOM 1365 C C . ILE A 1 173 ? 32.744 -30.407 -3.918 1.00 82.69 173 ILE A C 1
ATOM 1367 O O . ILE A 1 173 ? 31.565 -30.433 -3.570 1.00 82.69 173 ILE A O 1
ATOM 1371 N N . ARG A 1 174 ? 33.315 -29.296 -4.396 1.00 72.00 174 ARG A N 1
ATOM 1372 C CA . ARG A 1 174 ? 32.591 -28.023 -4.525 1.00 72.00 174 ARG A CA 1
ATOM 1373 C C . ARG A 1 174 ? 31.681 -28.035 -5.755 1.00 72.00 174 ARG A C 1
ATOM 1375 O O . ARG A 1 174 ? 32.144 -28.343 -6.850 1.00 72.00 174 ARG A O 1
ATOM 1382 N N . VAL A 1 175 ? 30.420 -27.644 -5.586 1.00 69.56 175 VAL A N 1
ATOM 1383 C CA . VAL A 1 175 ? 29.402 -27.626 -6.646 1.00 69.56 175 VAL A CA 1
ATOM 1384 C C . VAL A 1 175 ? 28.911 -26.196 -6.876 1.00 69.56 175 VAL A C 1
ATOM 1386 O O . VAL A 1 175 ? 28.031 -25.697 -6.177 1.00 69.56 175 VAL A O 1
ATOM 1389 N N . ASN A 1 176 ? 29.467 -25.533 -7.891 1.00 49.75 176 ASN A N 1
ATOM 1390 C CA . ASN A 1 176 ? 28.951 -24.250 -8.368 1.00 49.75 176 ASN A CA 1
ATOM 1391 C C . ASN A 1 176 ? 27.675 -24.499 -9.193 1.00 49.75 176 ASN A C 1
ATOM 1393 O O . ASN A 1 176 ? 27.752 -25.109 -10.257 1.00 49.75 176 ASN A O 1
ATOM 1397 N N . GLY A 1 177 ? 26.518 -24.016 -8.731 1.00 48.16 177 GLY A N 1
ATOM 1398 C CA . GLY A 1 177 ? 25.259 -24.112 -9.489 1.00 48.16 177 GLY A CA 1
ATOM 1399 C C . GLY A 1 177 ? 23.982 -24.073 -8.647 1.00 48.16 177 GLY A C 1
ATOM 1400 O O . GLY A 1 177 ? 22.923 -23.728 -9.165 1.00 48.16 177 GLY A O 1
ATOM 1401 N N . ALA A 1 178 ? 24.061 -24.366 -7.347 1.00 34.38 178 ALA A N 1
ATOM 1402 C CA . ALA A 1 178 ? 22.930 -24.179 -6.444 1.00 34.38 178 ALA A CA 1
ATOM 1403 C C . ALA A 1 178 ? 22.706 -22.679 -6.171 1.00 34.38 178 ALA A C 1
ATOM 1405 O O . ALA A 1 178 ? 23.541 -22.025 -5.546 1.00 34.38 178 ALA A O 1
ATOM 1406 N N . LEU A 1 179 ? 21.566 -22.136 -6.614 1.00 35.38 179 LEU A N 1
ATOM 1407 C CA . LEU A 1 179 ? 21.098 -20.805 -6.215 1.00 35.38 179 LEU A CA 1
ATOM 1408 C C . LEU A 1 179 ? 20.800 -20.813 -4.713 1.00 35.38 179 LEU A C 1
ATOM 1410 O O . LEU A 1 179 ? 19.736 -21.252 -4.277 1.00 35.38 179 LEU A O 1
ATOM 1414 N N . ASN A 1 180 ? 21.762 -20.351 -3.917 1.00 35.31 180 ASN A N 1
ATOM 1415 C CA . ASN A 1 180 ? 21.728 -20.482 -2.467 1.00 35.31 180 ASN A CA 1
ATOM 1416 C C . ASN A 1 180 ? 20.851 -19.395 -1.807 1.00 35.31 180 ASN A C 1
ATOM 1418 O O . ASN A 1 180 ? 21.310 -18.605 -0.980 1.00 35.31 180 ASN A O 1
ATOM 1422 N N . MET A 1 181 ? 19.546 -19.408 -2.117 1.00 33.19 181 MET A N 1
ATOM 1423 C CA . MET A 1 181 ? 18.520 -19.020 -1.141 1.00 33.19 181 MET A CA 1
ATOM 1424 C C . MET A 1 181 ? 18.552 -20.051 -0.009 1.00 33.19 181 MET A C 1
ATOM 1426 O O . MET A 1 181 ? 17.722 -20.957 0.067 1.00 33.19 181 MET A O 1
ATOM 1430 N N . SER A 1 182 ? 19.574 -19.953 0.843 1.00 32.06 182 SER A N 1
ATOM 1431 C CA . SER A 1 182 ? 19.735 -20.859 1.973 1.00 32.06 182 SER A CA 1
ATOM 1432 C C . SER A 1 182 ? 18.478 -20.814 2.843 1.00 32.06 182 SER A C 1
ATOM 1434 O O . SER A 1 182 ? 17.940 -19.735 3.106 1.00 32.06 182 SER A O 1
ATOM 1436 N N . LEU A 1 183 ? 18.021 -21.967 3.348 1.00 36.88 183 LEU A N 1
ATOM 1437 C CA . LEU A 1 183 ? 16.916 -21.968 4.314 1.00 36.88 183 LEU A CA 1
ATOM 1438 C C . LEU A 1 183 ? 17.264 -21.124 5.551 1.00 36.88 183 LEU A C 1
ATOM 1440 O O . LEU A 1 183 ? 16.377 -20.501 6.117 1.00 36.88 183 LEU A O 1
ATOM 1444 N N . SER A 1 184 ? 18.547 -21.018 5.917 1.00 34.22 184 SER A N 1
ATOM 1445 C CA . SER A 1 184 ? 19.014 -20.071 6.934 1.00 34.22 184 SER A CA 1
ATOM 1446 C C . SER A 1 184 ? 18.756 -18.607 6.568 1.00 34.22 184 SER A C 1
ATOM 1448 O O . SER A 1 184 ? 18.365 -17.856 7.445 1.00 34.22 184 SER A O 1
ATOM 1450 N N . GLY A 1 185 ? 18.920 -18.193 5.308 1.00 31.36 185 GLY A N 1
ATOM 1451 C CA . GLY A 1 185 ? 18.658 -16.818 4.862 1.00 31.36 185 GLY A CA 1
ATOM 1452 C C . GLY A 1 185 ? 17.169 -16.480 4.746 1.00 31.36 185 GLY A C 1
ATOM 1453 O O . GLY A 1 185 ? 16.782 -15.345 5.007 1.00 31.36 185 GLY A O 1
ATOM 1454 N N . LEU A 1 186 ? 16.323 -17.462 4.412 1.00 34.47 186 LEU A N 1
ATOM 1455 C CA . LEU A 1 186 ? 14.862 -17.312 4.479 1.00 34.47 186 LEU A CA 1
ATOM 1456 C C . LEU A 1 186 ? 14.353 -17.257 5.928 1.00 34.47 186 LEU A C 1
ATOM 1458 O O . LEU A 1 186 ? 13.461 -16.470 6.228 1.00 34.47 186 LEU A O 1
ATOM 1462 N N . ILE A 1 187 ? 14.938 -18.049 6.833 1.00 39.50 187 ILE A N 1
ATOM 1463 C CA . ILE A 1 187 ? 14.611 -18.021 8.268 1.00 39.50 187 ILE A CA 1
ATOM 1464 C C . ILE A 1 187 ? 15.122 -16.723 8.921 1.00 39.50 187 ILE A C 1
ATOM 1466 O O . ILE A 1 187 ? 14.388 -16.099 9.679 1.00 39.50 187 ILE A O 1
ATOM 1470 N N . ASP A 1 188 ? 16.318 -16.248 8.562 1.00 40.38 188 ASP A N 1
ATOM 1471 C CA . ASP A 1 188 ? 16.921 -14.997 9.060 1.00 40.38 188 ASP A CA 1
ATOM 1472 C C . ASP A 1 188 ? 16.223 -13.718 8.539 1.00 40.38 188 ASP A C 1
ATOM 1474 O O . ASP A 1 188 ? 16.596 -12.609 8.913 1.00 40.38 188 ASP A O 1
ATOM 1478 N N . MET A 1 189 ? 15.194 -13.819 7.689 1.00 44.84 189 MET A N 1
ATOM 1479 C CA . MET A 1 189 ? 14.317 -12.677 7.377 1.00 44.84 189 MET A CA 1
ATOM 1480 C C . MET A 1 189 ? 13.157 -12.512 8.370 1.00 44.84 189 MET A C 1
ATOM 1482 O O . MET A 1 189 ? 12.578 -11.428 8.442 1.00 44.84 189 MET A O 1
ATOM 1486 N N . ALA A 1 190 ? 12.843 -13.524 9.185 1.00 48.09 190 ALA A N 1
ATOM 1487 C CA . ALA A 1 190 ? 11.885 -13.370 10.275 1.00 48.09 190 ALA A CA 1
ATOM 1488 C C . ALA A 1 190 ? 12.494 -12.544 11.425 1.00 48.09 190 ALA A C 1
ATOM 1490 O O . ALA A 1 190 ? 13.607 -12.799 11.877 1.00 48.09 190 ALA A O 1
ATOM 1491 N N . GLY A 1 191 ? 11.751 -11.554 11.927 1.00 60.41 191 GLY A N 1
ATOM 1492 C CA . GLY A 1 191 ? 12.087 -10.844 13.172 1.00 60.41 191 GLY A CA 1
ATOM 1493 C C . GLY A 1 191 ? 12.986 -9.607 13.049 1.00 60.41 191 GLY A C 1
ATOM 1494 O O . GLY A 1 191 ? 13.179 -8.915 14.049 1.00 60.41 191 GLY A O 1
ATOM 1495 N N . LYS A 1 192 ? 13.482 -9.253 11.855 1.00 74.69 192 LYS A N 1
ATOM 1496 C CA . LYS A 1 192 ? 14.256 -8.014 11.643 1.00 74.69 192 LYS A CA 1
ATOM 1497 C C . LYS A 1 192 ? 13.373 -6.771 11.817 1.00 74.69 192 LYS A C 1
ATOM 1499 O O . LYS A 1 192 ? 12.552 -6.455 10.962 1.00 74.69 192 LYS A O 1
ATOM 1504 N N . LYS A 1 193 ? 13.543 -6.064 12.940 1.00 85.56 193 LYS A N 1
ATOM 1505 C CA . LYS A 1 193 ? 12.777 -4.864 13.322 1.00 85.56 193 LYS A CA 1
ATOM 1506 C C . LYS A 1 193 ? 13.692 -3.811 13.953 1.00 85.56 193 LYS A C 1
ATOM 1508 O O . LYS A 1 193 ? 14.637 -4.157 14.656 1.00 85.56 193 LYS A O 1
ATOM 1513 N N . LEU A 1 194 ? 13.388 -2.532 13.734 1.00 91.06 194 LEU A N 1
ATOM 1514 C CA . LEU A 1 194 ? 14.091 -1.403 14.354 1.00 91.06 194 LEU A CA 1
ATOM 1515 C C . LEU A 1 194 ? 13.460 -1.093 15.719 1.00 91.06 194 LEU A C 1
ATOM 1517 O O . LEU A 1 194 ? 12.461 -0.383 15.789 1.00 91.06 194 LEU A O 1
ATOM 1521 N N . LEU A 1 195 ? 14.013 -1.678 16.784 1.00 91.62 195 LEU A N 1
ATOM 1522 C CA . LEU A 1 195 ? 13.523 -1.596 18.165 1.00 91.62 195 LEU A CA 1
ATOM 1523 C C . LEU A 1 195 ? 14.707 -1.489 19.137 1.00 91.62 195 LEU A C 1
ATOM 1525 O O . LEU A 1 195 ? 15.756 -2.073 18.868 1.00 91.62 195 LEU A O 1
ATOM 1529 N N . ASN A 1 196 ? 14.529 -0.809 20.276 1.00 92.19 196 ASN A N 1
ATOM 1530 C CA . ASN A 1 196 ? 15.514 -0.828 21.367 1.00 92.19 196 ASN A CA 1
ATOM 1531 C C . ASN A 1 196 ? 15.316 -2.064 22.260 1.00 92.19 196 ASN A C 1
ATOM 1533 O O . ASN A 1 196 ? 16.254 -2.821 22.498 1.00 92.19 196 ASN A O 1
ATOM 1537 N N . ASP A 1 197 ? 14.077 -2.284 22.709 1.00 90.31 197 ASP A N 1
ATOM 1538 C CA . ASP A 1 197 ? 13.653 -3.427 23.521 1.00 90.31 197 ASP A CA 1
ATOM 1539 C C . ASP A 1 197 ? 12.254 -3.898 23.069 1.00 90.31 197 ASP A C 1
ATOM 1541 O O . ASP A 1 197 ? 11.344 -3.097 22.836 1.00 90.31 197 ASP A O 1
ATOM 1545 N N . ALA A 1 198 ? 12.075 -5.214 22.943 1.00 88.94 198 ALA A N 1
ATOM 1546 C CA . ALA A 1 198 ? 10.800 -5.830 22.590 1.00 88.94 198 ALA A CA 1
ATOM 1547 C C . ALA A 1 198 ? 9.747 -5.721 23.710 1.00 88.94 198 ALA A C 1
ATOM 1549 O O . ALA A 1 198 ? 8.554 -5.768 23.411 1.00 88.94 198 ALA A O 1
ATOM 1550 N N . GLU A 1 199 ? 10.149 -5.543 24.975 1.00 89.31 199 GLU A N 1
ATOM 1551 C CA . GLU A 1 199 ? 9.212 -5.316 26.085 1.00 89.31 199 GLU A CA 1
ATOM 1552 C C . GLU A 1 199 ? 8.723 -3.856 26.156 1.00 89.31 199 GLU A C 1
ATOM 1554 O O . GLU A 1 199 ? 7.555 -3.616 26.480 1.00 89.31 199 GLU A O 1
ATOM 1559 N N . GLN A 1 200 ? 9.576 -2.884 25.802 1.00 92.94 200 GLN A N 1
ATOM 1560 C CA . GLN A 1 200 ? 9.268 -1.443 25.887 1.00 92.94 200 GLN A CA 1
ATOM 1561 C C . GLN A 1 200 ? 8.599 -0.864 24.629 1.00 92.94 200 GLN A C 1
ATOM 1563 O O . GLN A 1 200 ? 8.042 0.232 24.696 1.00 92.94 200 GLN A O 1
ATOM 1568 N N . VAL A 1 201 ? 8.602 -1.593 23.503 1.00 95.19 201 VAL A N 1
ATOM 1569 C CA . VAL A 1 201 ? 8.132 -1.145 22.171 1.00 95.19 201 VAL A CA 1
ATOM 1570 C C . VAL A 1 201 ? 6.844 -0.311 22.171 1.00 95.19 201 VAL A C 1
ATOM 1572 O O . VAL A 1 201 ? 6.754 0.673 21.441 1.00 95.19 201 VAL A O 1
ATOM 1575 N N . VAL A 1 202 ? 5.842 -0.667 22.983 1.00 97.06 202 VAL A N 1
ATOM 1576 C CA . VAL A 1 202 ? 4.563 0.064 23.025 1.00 97.06 202 VAL A CA 1
ATOM 1577 C C . VAL A 1 202 ? 4.704 1.427 23.702 1.00 97.06 202 VAL A C 1
ATOM 1579 O O . VAL A 1 202 ? 4.133 2.404 23.225 1.00 97.06 202 VAL A O 1
ATOM 1582 N N . ASP A 1 203 ? 5.451 1.512 24.802 1.00 97.25 203 ASP A N 1
ATOM 1583 C CA . ASP A 1 203 ? 5.634 2.773 25.521 1.00 97.25 203 ASP A CA 1
ATOM 1584 C C . ASP A 1 203 ? 6.559 3.712 24.730 1.00 97.25 203 ASP A C 1
ATOM 1586 O O . ASP A 1 203 ? 6.219 4.880 24.548 1.00 97.25 203 ASP A O 1
ATOM 1590 N N . GLU A 1 204 ? 7.639 3.189 24.137 1.00 97.56 204 GLU A N 1
ATOM 1591 C CA . GLU A 1 204 ? 8.512 3.948 23.226 1.00 97.56 204 GLU A CA 1
ATOM 1592 C C . GLU A 1 204 ? 7.746 4.496 22.007 1.00 97.56 204 GLU A C 1
ATOM 1594 O O . GLU A 1 204 ? 7.874 5.677 21.668 1.00 97.56 204 GLU A O 1
ATOM 1599 N N . ALA A 1 205 ? 6.892 3.680 21.376 1.00 97.06 205 ALA A N 1
ATOM 1600 C CA . ALA A 1 205 ? 6.075 4.108 20.240 1.00 97.06 205 ALA A CA 1
ATOM 1601 C C . ALA A 1 205 ? 5.038 5.180 20.623 1.00 97.06 205 ALA A C 1
ATOM 1603 O O . ALA A 1 205 ? 4.830 6.134 19.870 1.00 97.06 205 ALA A O 1
ATOM 1604 N N . LEU A 1 206 ? 4.406 5.070 21.799 1.00 97.69 206 LEU A N 1
ATOM 1605 C CA . LEU A 1 206 ? 3.475 6.089 22.300 1.00 97.69 206 LEU A CA 1
ATOM 1606 C C . LEU A 1 206 ? 4.187 7.408 22.637 1.00 97.69 206 LEU A C 1
ATOM 1608 O O . LEU A 1 206 ? 3.618 8.480 22.422 1.00 97.69 206 LEU A O 1
ATOM 1612 N N . GLU A 1 207 ? 5.426 7.356 23.127 1.00 97.38 207 GLU A N 1
ATOM 1613 C CA . GLU A 1 207 ? 6.244 8.549 23.369 1.00 97.38 207 GLU A CA 1
ATOM 1614 C C . GLU A 1 207 ? 6.665 9.234 22.063 1.00 97.38 207 GLU A C 1
ATOM 1616 O O . GLU A 1 207 ? 6.506 10.451 21.937 1.00 97.38 207 GLU A O 1
ATOM 1621 N N . GLY A 1 208 ? 7.093 8.464 21.056 1.00 96.88 208 GLY A N 1
ATOM 1622 C CA . GLY A 1 208 ? 7.349 8.977 19.706 1.00 96.88 208 GLY A CA 1
ATOM 1623 C C . GLY A 1 208 ? 6.102 9.584 19.050 1.00 96.88 208 GLY A C 1
ATOM 1624 O O . GLY A 1 208 ? 6.186 10.620 18.383 1.00 96.88 208 GLY A O 1
ATOM 1625 N N . LEU A 1 209 ? 4.922 8.999 19.289 1.00 95.69 209 LEU A N 1
ATOM 1626 C CA . LEU A 1 209 ? 3.649 9.513 18.781 1.00 95.69 209 LEU A CA 1
ATOM 1627 C C . LEU A 1 209 ? 3.254 10.853 19.428 1.00 95.69 209 LEU A C 1
ATOM 1629 O O . LEU A 1 209 ? 2.778 11.740 18.724 1.00 95.69 209 LEU A O 1
ATOM 1633 N N . VAL A 1 210 ? 3.501 11.046 20.731 1.00 95.88 210 VAL A N 1
ATOM 1634 C CA . VAL A 1 210 ? 3.341 12.363 21.387 1.00 95.88 210 VAL A CA 1
ATOM 1635 C C . VAL A 1 210 ? 4.347 13.375 20.847 1.00 95.88 210 VAL A C 1
ATOM 1637 O O . VAL A 1 210 ? 3.963 14.491 20.504 1.00 95.88 210 VAL A O 1
ATOM 1640 N N . ALA A 1 211 ? 5.625 12.998 20.749 1.00 96.56 211 ALA A N 1
ATOM 1641 C CA . ALA A 1 211 ? 6.691 13.899 20.311 1.00 96.56 211 ALA A CA 1
ATOM 1642 C C . ALA A 1 211 ? 6.482 14.428 18.879 1.00 96.56 211 ALA A C 1
ATOM 1644 O O . ALA A 1 211 ? 6.892 15.545 18.568 1.00 96.56 211 ALA A O 1
ATOM 1645 N N . SER A 1 212 ? 5.810 13.650 18.026 1.00 95.25 212 SER A N 1
ATOM 1646 C CA . SER A 1 212 ? 5.452 14.026 16.652 1.00 95.25 212 SER A CA 1
ATOM 1647 C C . SER A 1 212 ? 4.128 14.796 16.522 1.00 95.25 212 SER A C 1
ATOM 1649 O O . SER A 1 212 ? 3.898 15.406 15.480 1.00 95.25 212 SER A O 1
ATOM 1651 N N . HIS A 1 213 ? 3.271 14.819 17.553 1.00 92.94 213 HIS A N 1
ATOM 1652 C CA . HIS A 1 213 ? 1.925 15.408 17.486 1.00 92.94 213 HIS A CA 1
ATOM 1653 C C . HIS A 1 213 ? 1.647 16.366 18.661 1.00 92.94 213 HIS A C 1
ATOM 1655 O O . HIS A 1 213 ? 1.016 15.977 19.654 1.00 92.94 213 HIS A O 1
ATOM 1661 N N . PRO A 1 214 ? 2.068 17.643 18.555 1.00 88.50 214 PRO A N 1
ATOM 1662 C CA . PRO A 1 214 ? 1.800 18.665 19.563 1.00 88.50 214 PRO A CA 1
ATOM 1663 C C . PRO A 1 214 ? 0.310 18.756 19.925 1.00 88.50 214 PRO A C 1
ATOM 1665 O O . PRO A 1 214 ? -0.545 18.970 19.068 1.00 88.50 214 PRO A O 1
ATOM 1668 N N . GLY A 1 215 ? 0.002 18.597 21.214 1.00 88.81 215 GLY A N 1
ATOM 1669 C CA . GLY A 1 215 ? -1.369 18.569 21.733 1.00 88.81 215 GLY A CA 1
ATOM 1670 C C . GLY A 1 215 ? -1.925 17.170 22.022 1.00 88.81 215 GLY A C 1
ATOM 1671 O O . GLY A 1 215 ? -2.983 17.077 22.643 1.00 88.81 215 GLY A O 1
ATOM 1672 N N . LEU A 1 216 ? -1.229 16.084 21.665 1.00 94.94 216 LEU A N 1
ATOM 1673 C CA . LEU A 1 216 ? -1.480 14.775 22.280 1.00 94.94 216 LEU A CA 1
ATOM 1674 C C . LEU A 1 216 ? -0.814 14.694 23.661 1.00 94.94 216 LEU A C 1
ATOM 1676 O O . LEU A 1 216 ? 0.295 15.177 23.872 1.00 94.94 216 LEU A O 1
ATOM 1680 N N . HIS A 1 217 ? -1.504 14.073 24.616 1.00 97.06 217 HIS A N 1
ATOM 1681 C CA . HIS A 1 217 ? -1.052 13.855 25.988 1.00 97.06 217 HIS A CA 1
ATOM 1682 C C . HIS A 1 217 ? -1.070 12.357 26.309 1.00 97.06 217 HIS A C 1
ATOM 1684 O O . HIS A 1 217 ? -2.087 11.693 26.107 1.00 97.06 217 HIS A O 1
ATOM 1690 N N . LEU A 1 218 ? 0.037 11.840 26.854 1.00 98.31 218 LEU A N 1
ATOM 1691 C CA . LEU A 1 218 ? 0.197 10.441 27.262 1.00 98.31 218 LEU A CA 1
ATOM 1692 C C . LEU A 1 218 ? 0.254 10.310 28.787 1.00 98.31 218 LEU A C 1
ATOM 1694 O O . LEU A 1 218 ? 1.195 10.761 29.439 1.00 98.31 218 LEU A O 1
ATOM 1698 N N . ASN A 1 219 ? -0.710 9.592 29.357 1.00 98.06 219 ASN A N 1
ATOM 1699 C CA . ASN A 1 219 ? -0.609 9.066 30.713 1.00 98.06 219 ASN A CA 1
ATOM 1700 C C . ASN A 1 219 ? 0.102 7.703 30.659 1.00 98.06 219 ASN A C 1
ATOM 1702 O O . ASN A 1 219 ? -0.555 6.661 30.573 1.00 98.06 219 ASN A O 1
ATOM 1706 N N . LYS A 1 220 ? 1.447 7.726 30.700 1.00 96.31 220 LYS A N 1
ATOM 1707 C CA . LYS A 1 220 ? 2.321 6.539 30.559 1.00 96.31 220 LYS A CA 1
ATOM 1708 C C . LYS A 1 220 ? 1.860 5.356 31.420 1.00 96.31 220 LYS A C 1
ATOM 1710 O O . LYS A 1 220 ? 1.673 4.257 30.914 1.00 96.31 220 LYS A O 1
ATOM 1715 N N . LYS A 1 221 ? 1.548 5.603 32.701 1.00 96.62 221 LYS A N 1
ATOM 1716 C CA . LYS A 1 221 ? 1.093 4.591 33.683 1.00 96.62 221 LYS A CA 1
ATOM 1717 C C . LYS A 1 221 ? -0.113 3.758 33.218 1.00 96.62 221 LYS A C 1
ATOM 1719 O O . LYS A 1 221 ? -0.320 2.649 33.709 1.00 96.62 221 LYS A O 1
ATOM 1724 N N . HIS A 1 222 ? -0.936 4.305 32.328 1.00 97.94 222 HIS A N 1
ATOM 1725 C CA . HIS A 1 222 ? -2.145 3.659 31.828 1.00 97.94 222 HIS A CA 1
ATOM 1726 C C . HIS A 1 222 ? -2.150 3.469 30.306 1.00 97.94 222 HIS A C 1
ATOM 1728 O O . HIS A 1 222 ? -3.189 3.074 29.788 1.00 97.94 222 HIS A O 1
ATOM 1734 N N . ARG A 1 223 ? -1.041 3.757 29.597 1.00 98.38 223 ARG A N 1
ATOM 1735 C CA . ARG A 1 223 ? -0.969 3.772 28.118 1.00 98.38 223 ARG A CA 1
ATOM 1736 C C . ARG A 1 223 ? -2.179 4.476 27.476 1.00 98.38 223 ARG A C 1
ATOM 1738 O O . ARG A 1 223 ? -2.718 4.045 26.460 1.00 98.38 223 ARG A O 1
ATOM 1745 N N . LEU A 1 224 ? -2.630 5.546 28.136 1.00 98.69 224 LEU A N 1
ATOM 1746 C CA . LEU A 1 224 ? -3.800 6.341 27.771 1.00 98.69 224 LEU A CA 1
ATOM 1747 C C . LEU A 1 224 ? -3.326 7.582 27.018 1.00 98.69 224 LEU A C 1
ATOM 1749 O O . LEU A 1 224 ? -2.642 8.424 27.604 1.00 98.69 224 LEU A O 1
ATOM 1753 N N . LEU A 1 225 ? -3.719 7.694 25.753 1.00 98.12 225 LEU A N 1
ATOM 1754 C CA . LEU A 1 225 ? -3.417 8.825 24.881 1.00 98.12 225 LEU A CA 1
ATOM 1755 C C . LEU A 1 225 ? -4.696 9.627 24.614 1.00 98.12 225 LEU A C 1
ATOM 1757 O O . LEU A 1 225 ? -5.754 9.043 24.395 1.00 98.12 225 LEU A O 1
ATOM 1761 N N . TYR A 1 226 ? -4.635 10.956 24.660 1.00 97.62 226 TYR A N 1
ATOM 1762 C CA . TYR A 1 226 ? -5.805 11.827 24.473 1.00 97.62 226 TYR A CA 1
ATOM 1763 C C . TYR A 1 226 ? -5.406 13.243 24.045 1.00 97.62 226 TYR A C 1
ATOM 1765 O O . TYR A 1 226 ? -4.247 13.630 24.188 1.00 97.62 226 TYR A O 1
ATOM 1773 N N . ARG A 1 227 ? -6.366 14.035 23.548 1.00 93.69 227 ARG A N 1
ATOM 1774 C CA . ARG A 1 227 ? -6.156 15.442 23.159 1.00 93.69 227 ARG A CA 1
ATOM 1775 C C . ARG A 1 227 ? -6.987 16.388 24.041 1.00 93.69 227 ARG A C 1
ATOM 1777 O O . ARG A 1 227 ? -8.198 16.469 23.841 1.00 93.69 227 ARG A O 1
ATOM 1784 N N . PRO A 1 228 ? -6.389 17.081 25.029 1.00 92.50 228 PRO A N 1
ATOM 1785 C CA . PRO A 1 228 ? -7.067 18.134 25.781 1.00 92.50 228 PRO A CA 1
ATOM 1786 C C . PRO A 1 228 ? -7.145 19.459 24.982 1.00 92.50 228 PRO A C 1
ATOM 1788 O O . PRO A 1 228 ? -6.385 19.646 24.031 1.00 92.50 228 PRO A O 1
ATOM 1791 N N . PRO A 1 229 ? -8.015 20.408 25.383 1.00 93.44 229 PRO A N 1
ATOM 1792 C CA . PRO A 1 229 ? -9.052 20.263 26.405 1.00 93.44 229 PRO A CA 1
ATOM 1793 C C . PRO A 1 229 ? -10.153 19.293 25.952 1.00 93.44 229 PRO A C 1
ATOM 1795 O O . PRO A 1 229 ? -10.533 19.265 24.784 1.00 93.44 229 PRO A O 1
ATOM 1798 N N . ILE A 1 230 ? -10.678 18.498 26.888 1.00 94.19 230 ILE A N 1
ATOM 1799 C CA . ILE A 1 230 ? -11.815 17.615 26.607 1.00 94.19 230 ILE A CA 1
ATOM 1800 C C . ILE A 1 230 ? -13.054 18.490 26.374 1.00 94.19 230 ILE A C 1
ATOM 1802 O O . ILE A 1 230 ? -13.334 19.392 27.163 1.00 94.19 230 ILE A O 1
ATOM 1806 N N . SER A 1 231 ? -13.778 18.254 25.276 1.00 91.69 231 SER A N 1
ATOM 1807 C CA . SER A 1 231 ? -14.990 19.021 24.950 1.00 91.69 231 SER A CA 1
ATOM 1808 C C . SER A 1 231 ? -16.140 18.724 25.923 1.00 91.69 231 SER A C 1
ATOM 1810 O O . SER A 1 231 ? -16.124 17.713 26.613 1.00 91.69 231 SER A O 1
ATOM 1812 N N . THR A 1 232 ? -17.195 19.540 25.921 1.00 95.81 232 THR A N 1
ATOM 1813 C CA . THR A 1 232 ? -18.429 19.288 26.697 1.00 95.81 232 THR A CA 1
ATOM 1814 C C . THR A 1 232 ? -19.388 18.279 26.043 1.00 95.81 232 THR A C 1
ATOM 1816 O O . THR A 1 232 ? -20.487 18.042 26.549 1.00 95.81 232 THR A O 1
ATOM 1819 N N . ASN A 1 233 ? -19.009 17.683 24.907 1.00 97.50 233 ASN A N 1
ATOM 1820 C CA . ASN A 1 233 ? -19.817 16.694 24.195 1.00 97.50 233 ASN A CA 1
ATOM 1821 C C . ASN A 1 233 ? -19.579 15.260 24.702 1.00 97.50 233 ASN A C 1
ATOM 1823 O O . ASN A 1 233 ? -18.861 15.046 25.675 1.00 97.50 233 ASN A O 1
ATOM 1827 N N . VAL A 1 234 ? -20.223 14.265 24.084 1.00 98.56 234 VAL A N 1
ATOM 1828 C CA . VAL A 1 234 ? -19.939 12.847 24.366 1.00 98.56 234 VAL A CA 1
ATOM 1829 C C . VAL A 1 234 ? -18.492 12.544 23.974 1.00 98.56 234 VAL A C 1
ATOM 1831 O O . VAL A 1 234 ? -18.100 12.805 22.837 1.00 98.56 234 VAL A O 1
ATOM 1834 N N . SER A 1 235 ? -17.711 11.978 24.890 1.00 98.62 235 SER A N 1
ATOM 1835 C CA . SER A 1 235 ? -16.346 11.534 24.589 1.00 98.62 235 SER A CA 1
ATOM 1836 C C . SER A 1 235 ? -16.344 10.136 23.979 1.00 98.62 235 SER A C 1
ATOM 1838 O O . SER A 1 235 ? -17.102 9.262 24.400 1.00 98.62 235 SER A O 1
ATOM 1840 N N . LEU A 1 236 ? -15.446 9.898 23.025 1.00 98.75 236 LEU A N 1
ATOM 1841 C CA . LEU A 1 236 ? -15.229 8.588 22.414 1.00 98.75 236 LEU A CA 1
ATOM 1842 C C . LEU A 1 236 ? -13.903 7.989 22.876 1.00 98.75 236 LEU A C 1
ATOM 1844 O O . LEU A 1 236 ? -12.847 8.613 22.742 1.00 98.75 236 LEU A O 1
ATOM 1848 N N . LEU A 1 237 ? -13.970 6.760 23.387 1.00 98.81 237 LEU A N 1
ATOM 1849 C CA . LEU A 1 237 ? -12.822 5.984 23.847 1.00 98.81 237 LEU A CA 1
ATOM 1850 C C . LEU A 1 237 ? -12.736 4.666 23.075 1.00 98.81 237 LEU A C 1
ATOM 1852 O O . LEU A 1 237 ? -13.721 3.936 22.979 1.00 98.81 237 LEU A O 1
ATOM 1856 N N . SER A 1 238 ? -11.551 4.323 22.577 1.00 98.81 238 SER A N 1
ATOM 1857 C CA . SER A 1 238 ? -11.279 3.007 21.982 1.00 98.81 238 SER A CA 1
ATOM 1858 C C . SER A 1 238 ? -9.942 2.437 22.469 1.00 98.81 238 SER A C 1
ATOM 1860 O O . SER A 1 238 ? -9.276 3.032 23.318 1.00 98.81 238 SER A O 1
ATOM 1862 N N . GLY A 1 239 ? -9.551 1.259 21.990 1.00 98.06 239 GLY A N 1
ATOM 1863 C CA . GLY A 1 239 ? -8.343 0.578 22.444 1.00 98.06 239 GLY A CA 1
ATOM 1864 C C . GLY A 1 239 ? -8.281 -0.896 22.056 1.00 98.06 239 GLY A C 1
ATOM 1865 O O . GLY A 1 239 ? -9.080 -1.401 21.266 1.00 98.06 239 GLY A O 1
ATOM 1866 N N . GLY A 1 240 ? -7.302 -1.583 22.631 1.00 97.94 240 GLY A N 1
ATOM 1867 C CA . GLY A 1 240 ? -7.007 -2.988 22.368 1.00 97.94 240 GLY A CA 1
ATOM 1868 C C . GLY A 1 240 ? -5.508 -3.248 22.448 1.00 97.94 240 GLY A C 1
ATOM 1869 O O . GLY A 1 240 ? -4.762 -2.398 22.936 1.00 97.94 240 GLY A O 1
ATOM 1870 N N . GLY A 1 241 ? -5.063 -4.412 21.976 1.00 97.31 241 GLY A N 1
ATOM 1871 C CA . GLY A 1 241 ? -3.633 -4.650 21.776 1.00 97.31 241 GLY A CA 1
ATOM 1872 C C . GLY A 1 241 ? -2.999 -3.607 20.847 1.00 97.31 241 GLY A C 1
ATOM 1873 O O . GLY A 1 241 ? -3.683 -3.025 20.007 1.00 97.31 241 GLY A O 1
ATOM 1874 N N . SER A 1 242 ? -1.700 -3.375 21.018 1.00 98.00 242 SER A N 1
ATOM 1875 C CA . SER A 1 242 ? -0.875 -2.645 20.043 1.00 98.00 242 SER A CA 1
ATOM 1876 C C . SER A 1 242 ? -0.372 -3.587 18.942 1.00 98.00 242 SER A C 1
ATOM 1878 O O . SER A 1 242 ? -0.552 -4.803 19.033 1.00 98.00 242 SER A O 1
ATOM 1880 N N . GLY A 1 243 ? 0.253 -3.047 17.901 1.00 96.50 243 GLY A N 1
ATOM 1881 C CA . GLY A 1 243 ? 0.589 -3.765 16.667 1.00 96.50 243 GLY A CA 1
ATOM 1882 C C . GLY A 1 243 ? -0.446 -3.591 15.548 1.00 96.50 243 GLY A C 1
ATOM 1883 O O . GLY A 1 243 ? -0.445 -4.367 14.593 1.00 96.50 243 GLY A O 1
ATOM 1884 N N . HIS A 1 244 ? -1.327 -2.595 15.678 1.00 98.19 244 HIS A N 1
ATOM 1885 C CA . HIS A 1 244 ? -2.338 -2.216 14.680 1.00 98.19 244 HIS A CA 1
ATOM 1886 C C . HIS A 1 244 ? -2.187 -0.764 14.205 1.00 98.19 244 HIS A C 1
ATOM 1888 O O . HIS A 1 244 ? -3.042 -0.254 13.475 1.00 98.19 244 HIS A O 1
ATOM 1894 N N . GLU A 1 245 ? -1.121 -0.088 14.636 1.00 97.94 245 GLU A N 1
ATOM 1895 C CA . GLU A 1 245 ? -0.864 1.325 14.408 1.00 97.94 245 GLU A CA 1
ATOM 1896 C C . GLU A 1 245 ? -0.960 1.664 12.899 1.00 97.94 245 GLU A C 1
ATOM 1898 O O . GLU A 1 245 ? -0.461 0.903 12.065 1.00 97.94 245 GLU A O 1
ATOM 1903 N N . PRO A 1 246 ? -1.642 2.765 12.521 1.00 97.62 246 PRO A N 1
ATOM 1904 C CA . PRO A 1 246 ? -2.103 3.865 13.374 1.00 97.62 246 PRO A CA 1
ATOM 1905 C C . PRO A 1 246 ? -3.379 3.592 14.193 1.00 97.62 246 PRO A C 1
ATOM 1907 O O . PRO A 1 246 ? -3.762 4.439 15.006 1.00 97.62 246 PRO A O 1
ATOM 1910 N N . SER A 1 247 ? -4.035 2.433 14.049 1.00 97.81 247 SER A N 1
ATOM 1911 C CA . SER A 1 247 ? -5.171 2.088 14.909 1.00 97.81 247 SER A CA 1
ATOM 1912 C C . SER A 1 247 ? -4.736 1.864 16.364 1.00 97.81 247 SER A C 1
ATOM 1914 O O . SER A 1 247 ? -3.848 1.068 16.630 1.00 97.81 247 SER A O 1
ATOM 1916 N N . HIS A 1 248 ? -5.345 2.494 17.369 1.00 97.94 248 HIS A N 1
ATOM 1917 C CA . HIS A 1 248 ? -6.402 3.519 17.300 1.00 97.94 248 HIS A CA 1
ATOM 1918 C C . HIS A 1 248 ? -5.879 4.958 17.462 1.00 97.94 248 HIS A C 1
ATOM 1920 O O . HIS A 1 248 ? -6.599 5.912 17.173 1.00 97.94 248 HIS A O 1
ATOM 1926 N N . SER A 1 249 ? -4.651 5.124 17.952 1.00 97.00 249 SER A N 1
ATOM 1927 C CA . SER A 1 249 ? -4.125 6.395 18.462 1.00 97.00 249 SER A CA 1
ATOM 1928 C C . SER A 1 249 ? -3.938 7.481 17.394 1.00 97.00 249 SER A C 1
ATOM 1930 O O . SER A 1 249 ? -4.073 8.662 17.705 1.00 97.00 249 SER A O 1
ATOM 1932 N N . GLY A 1 250 ? -3.724 7.108 16.128 1.00 96.81 250 GLY A N 1
ATOM 1933 C CA . GLY A 1 250 ? -3.666 8.049 15.002 1.00 96.81 250 GLY A CA 1
ATOM 1934 C C . GLY A 1 250 ? -5.019 8.665 14.613 1.00 96.81 250 GLY A C 1
ATOM 1935 O O . GLY A 1 250 ? -5.047 9.584 13.797 1.00 96.81 250 GLY A O 1
ATOM 1936 N N . PHE A 1 251 ? -6.126 8.195 15.204 1.00 97.75 251 PHE A N 1
ATOM 1937 C CA . PHE A 1 251 ? -7.498 8.674 14.974 1.00 97.75 251 PHE A CA 1
ATOM 1938 C C . PHE A 1 251 ? -8.037 9.560 16.115 1.00 97.75 251 PHE A C 1
ATOM 1940 O O . PHE A 1 251 ? -9.246 9.781 16.214 1.00 97.75 251 PHE A O 1
ATOM 1947 N N . ILE A 1 252 ? -7.161 10.073 16.988 1.00 97.56 252 ILE A N 1
ATOM 1948 C CA . ILE A 1 252 ? -7.534 11.045 18.026 1.00 97.56 252 ILE A CA 1
ATOM 1949 C C . ILE A 1 252 ? -7.687 12.437 17.398 1.00 97.56 252 ILE A C 1
ATOM 1951 O O . ILE A 1 252 ? -6.729 13.013 16.887 1.00 97.56 252 ILE A O 1
ATOM 1955 N N . SER A 1 253 ? -8.901 12.985 17.442 1.00 93.12 253 SER A N 1
ATOM 1956 C CA . SER A 1 253 ? -9.247 14.321 16.936 1.00 93.12 253 SER A CA 1
ATOM 1957 C C . SER A 1 253 ? -10.652 14.709 17.401 1.00 93.12 253 SER A C 1
ATOM 1959 O O . SER A 1 253 ? -11.514 13.833 17.518 1.00 93.12 253 SER A O 1
ATOM 1961 N N . PRO A 1 254 ? -10.966 16.012 17.550 1.00 89.88 254 PRO A N 1
ATOM 1962 C CA . PRO A 1 254 ? -12.346 16.474 17.427 1.00 89.88 254 PRO A CA 1
ATOM 1963 C C . PRO A 1 254 ? -12.984 15.869 16.163 1.00 89.88 254 PRO A C 1
ATOM 1965 O O . PRO A 1 254 ? -12.373 15.916 15.096 1.00 89.88 254 PRO A O 1
ATOM 1968 N N . GLY A 1 255 ? -14.173 15.270 16.278 1.00 91.69 255 GLY A N 1
ATOM 1969 C CA . GLY A 1 255 ? -14.835 14.562 15.170 1.00 91.69 255 GLY A CA 1
ATOM 1970 C C . GLY A 1 255 ? -14.437 13.091 14.975 1.00 91.69 255 GLY A C 1
ATOM 1971 O O . GLY A 1 255 ? -15.027 12.432 14.127 1.00 91.69 255 GLY A O 1
ATOM 1972 N N . MET A 1 256 ? -13.493 12.555 15.758 1.00 96.25 256 MET A N 1
ATOM 1973 C CA . MET A 1 256 ? -13.211 11.115 15.880 1.00 96.25 256 MET A CA 1
ATOM 1974 C C . MET A 1 256 ? -12.994 10.756 17.361 1.00 96.25 256 MET A C 1
ATOM 1976 O O . MET A 1 256 ? -13.811 11.132 18.203 1.00 96.25 256 MET A O 1
ATOM 1980 N N . LEU A 1 257 ? -11.931 10.020 17.706 1.00 98.19 257 LEU A N 1
ATOM 1981 C CA . LEU A 1 257 ? -11.685 9.588 19.080 1.00 98.19 257 LEU A CA 1
ATOM 1982 C C . LEU A 1 257 ? -11.228 10.754 19.963 1.00 98.19 257 LEU A C 1
ATOM 1984 O O . LEU A 1 257 ? -10.415 11.585 19.563 1.00 98.19 257 LEU A O 1
ATOM 1988 N N . THR A 1 258 ? -11.711 10.779 21.203 1.00 98.25 258 THR A N 1
ATOM 1989 C CA . THR A 1 258 ? -11.241 11.713 22.238 1.00 98.25 258 THR A CA 1
ATOM 1990 C C . THR A 1 258 ? -9.973 11.186 22.914 1.00 98.25 258 THR A C 1
ATOM 1992 O O . THR A 1 258 ? -9.096 11.964 23.296 1.00 98.25 258 THR A O 1
ATOM 1995 N N . GLY A 1 259 ? -9.849 9.859 23.012 1.00 98.19 259 GLY A N 1
ATOM 1996 C CA . GLY A 1 259 ? -8.632 9.186 23.446 1.00 98.19 259 GLY A CA 1
ATOM 1997 C C . GLY A 1 259 ? -8.647 7.675 23.213 1.00 98.19 259 GLY A C 1
ATOM 1998 O O . GLY A 1 259 ? -9.658 7.087 22.816 1.00 98.19 259 GLY A O 1
ATOM 1999 N N . THR A 1 260 ? -7.505 7.047 23.466 1.00 98.62 260 THR A N 1
ATOM 2000 C CA . THR A 1 260 ? -7.258 5.614 23.287 1.00 98.62 260 THR A CA 1
ATOM 2001 C C . THR A 1 260 ? -6.530 5.022 24.484 1.00 98.62 260 THR A C 1
ATOM 2003 O O . THR A 1 260 ? -5.804 5.720 25.188 1.00 98.62 260 THR A O 1
ATOM 2006 N N . VAL A 1 261 ? -6.713 3.721 24.715 1.00 98.75 261 VAL A N 1
ATOM 2007 C CA . VAL A 1 261 ? -5.925 2.951 25.687 1.00 98.75 261 VAL A CA 1
ATOM 2008 C C . VAL A 1 261 ? -5.272 1.771 24.974 1.00 98.75 261 VAL A C 1
ATOM 2010 O O . VAL A 1 261 ? -5.973 0.887 24.477 1.00 98.75 261 VAL A O 1
ATOM 2013 N N . SER A 1 262 ? -3.940 1.753 24.933 1.00 98.56 262 SER A N 1
ATOM 2014 C CA . SER A 1 262 ? -3.161 0.662 24.336 1.00 98.56 262 SER A CA 1
ATOM 2015 C C . SER A 1 262 ? -2.819 -0.413 25.366 1.00 98.56 262 SER A C 1
ATOM 2017 O O . SER A 1 262 ? -2.452 -0.126 26.505 1.00 98.56 262 SER A O 1
ATOM 2019 N N . GLY A 1 263 ? -2.944 -1.674 24.965 1.00 98.06 263 GLY A N 1
ATOM 2020 C CA . GLY A 1 263 ? -2.472 -2.826 25.726 1.00 98.06 263 GLY A CA 1
ATOM 2021 C C . GLY A 1 263 ? -0.989 -3.110 25.482 1.00 98.06 263 GLY A C 1
ATOM 2022 O O . GLY A 1 263 ? -0.199 -2.188 25.300 1.00 98.06 263 GLY A O 1
ATOM 2023 N N . SER A 1 264 ? -0.599 -4.384 25.485 1.00 96.62 264 SER A N 1
ATOM 2024 C CA . SER A 1 264 ? 0.682 -4.825 24.898 1.00 96.62 264 SER A CA 1
ATOM 2025 C C . SER A 1 264 ? 0.444 -5.313 23.463 1.00 96.62 264 SER A C 1
ATOM 2027 O O . SER A 1 264 ? -0.700 -5.306 23.003 1.00 96.62 264 SER A O 1
ATOM 2029 N N . ILE A 1 265 ? 1.490 -5.721 22.734 1.00 96.00 265 ILE A N 1
ATOM 2030 C CA . ILE A 1 265 ? 1.330 -6.245 21.367 1.00 96.00 265 ILE A CA 1
ATOM 2031 C C . ILE A 1 265 ? 0.293 -7.377 21.352 1.00 96.00 265 ILE A C 1
ATOM 2033 O O . ILE A 1 265 ? 0.407 -8.334 22.115 1.00 96.00 265 ILE A O 1
ATOM 2037 N N . PHE A 1 266 ? -0.752 -7.209 20.537 1.00 95.31 266 PHE A N 1
ATOM 2038 C CA . PHE A 1 266 ? -1.904 -8.106 20.381 1.00 95.31 266 PHE A CA 1
ATOM 2039 C C . PHE A 1 266 ? -2.642 -8.512 21.681 1.00 95.31 266 PHE A C 1
ATOM 2041 O O . PHE A 1 266 ? -3.480 -9.413 21.673 1.00 95.31 266 PHE A O 1
ATOM 2048 N N . ALA A 1 267 ? -2.396 -7.828 22.805 1.00 96.06 267 ALA A N 1
ATOM 2049 C CA . ALA A 1 267 ? -2.952 -8.168 24.114 1.00 96.06 267 ALA A CA 1
ATOM 2050 C C . ALA A 1 267 ? -3.745 -6.995 24.706 1.00 96.06 267 ALA A C 1
ATOM 2052 O O . ALA A 1 267 ? -3.183 -5.940 24.992 1.00 96.06 267 ALA A O 1
ATOM 2053 N N . SER A 1 268 ? -5.049 -7.198 24.919 1.00 97.44 268 SER A N 1
ATOM 2054 C CA . SER A 1 268 ? -5.999 -6.181 25.398 1.00 97.44 268 SER A CA 1
ATOM 2055 C C . SER A 1 268 ? -5.552 -5.458 26.686 1.00 97.44 268 SER A C 1
ATOM 2057 O O . SER A 1 268 ? -5.083 -6.123 27.619 1.00 97.44 268 SER A O 1
ATOM 2059 N N . PRO A 1 269 ? -5.727 -4.124 26.798 1.00 98.00 269 PRO A N 1
ATOM 2060 C CA . PRO A 1 269 ? -5.338 -3.366 27.981 1.00 98.00 269 PRO A CA 1
ATOM 2061 C C . PRO A 1 269 ? -6.115 -3.806 29.228 1.00 98.00 269 PRO A C 1
ATOM 2063 O O . PRO A 1 269 ? -7.280 -4.201 29.149 1.00 98.00 269 PRO A O 1
ATOM 2066 N N . PRO A 1 270 ? -5.513 -3.714 30.425 1.00 98.19 270 PRO A N 1
ATOM 2067 C CA . PRO A 1 270 ? -6.190 -4.102 31.652 1.00 98.19 270 PRO A CA 1
ATOM 2068 C C . PRO A 1 270 ? -7.365 -3.160 31.949 1.00 98.19 270 PRO A C 1
ATOM 2070 O O . PRO A 1 270 ? -7.260 -1.941 31.799 1.00 98.19 270 PRO A O 1
ATOM 2073 N N . ALA A 1 271 ? -8.464 -3.709 32.476 1.00 98.56 271 ALA A N 1
ATOM 2074 C CA . ALA A 1 271 ? -9.662 -2.941 32.841 1.00 98.56 271 ALA A CA 1
ATOM 2075 C C . ALA A 1 271 ? -9.388 -1.728 33.760 1.00 98.56 271 ALA A C 1
ATOM 2077 O O . ALA A 1 271 ? -10.150 -0.768 33.751 1.00 98.56 271 ALA A O 1
ATOM 2078 N N . SER A 1 272 ? -8.300 -1.738 34.539 1.00 98.31 272 SER A N 1
ATOM 2079 C CA . SER A 1 272 ? -7.854 -0.599 35.353 1.00 98.31 272 SER A CA 1
ATOM 2080 C C . SER A 1 272 ? -7.346 0.590 34.526 1.00 98.31 272 SER A C 1
ATOM 2082 O O . SER A 1 272 ? -7.601 1.729 34.910 1.00 98.31 272 SER A O 1
ATOM 2084 N N . ALA A 1 273 ? -6.666 0.341 33.403 1.00 98.62 273 ALA A N 1
ATOM 2085 C CA . ALA A 1 273 ? -6.206 1.369 32.470 1.00 98.62 273 ALA A CA 1
ATOM 2086 C C . ALA A 1 273 ? -7.369 1.922 31.635 1.00 98.62 273 ALA A C 1
ATOM 2088 O O . ALA A 1 273 ? -7.543 3.135 31.560 1.00 98.62 273 ALA A O 1
ATOM 2089 N N . ILE A 1 274 ? -8.236 1.043 31.117 1.00 98.88 274 ILE A N 1
ATOM 2090 C CA . ILE A 1 274 ? -9.460 1.448 30.403 1.00 98.88 274 ILE A CA 1
ATOM 2091 C C . ILE A 1 274 ? -10.339 2.320 31.309 1.00 98.88 274 ILE A C 1
ATOM 2093 O O . ILE A 1 274 ? -10.794 3.383 30.901 1.00 98.88 274 ILE A O 1
ATOM 2097 N N . HIS A 1 275 ? -10.530 1.914 32.566 1.00 98.75 275 HIS A N 1
ATOM 2098 C CA . HIS A 1 275 ? -11.311 2.673 33.541 1.00 98.75 275 HIS A CA 1
ATOM 2099 C C . HIS A 1 275 ? -10.675 4.023 33.913 1.00 98.75 275 HIS A C 1
ATOM 2101 O O . HIS A 1 275 ? -11.393 4.999 34.126 1.00 98.75 275 HIS A O 1
ATOM 2107 N N . ALA A 1 276 ? -9.339 4.112 33.959 1.00 98.62 276 ALA A N 1
ATOM 2108 C CA . ALA A 1 276 ? -8.655 5.400 34.072 1.00 98.62 276 ALA A CA 1
ATOM 2109 C C . ALA A 1 276 ? -8.939 6.286 32.845 1.00 98.62 276 ALA A C 1
ATOM 2111 O O . ALA A 1 276 ? -9.258 7.457 33.020 1.00 98.62 276 ALA A O 1
ATOM 2112 N N . GLY A 1 277 ? -8.930 5.713 31.635 1.00 98.62 277 GLY A N 1
ATOM 2113 C CA . GLY A 1 277 ? -9.356 6.378 30.400 1.00 98.62 277 GLY A CA 1
ATOM 2114 C C . GLY A 1 277 ? -10.785 6.915 30.465 1.00 98.62 277 GLY A C 1
ATOM 2115 O O . GLY A 1 277 ? -10.990 8.103 30.236 1.00 98.62 277 GLY A O 1
ATOM 2116 N N . ILE A 1 278 ? -11.760 6.085 30.858 1.00 98.81 278 ILE A N 1
ATOM 2117 C CA . ILE A 1 278 ? -13.158 6.519 31.024 1.00 98.81 278 ILE A CA 1
ATOM 2118 C C . ILE A 1 278 ? -13.228 7.700 32.000 1.00 98.81 278 ILE A C 1
ATOM 2120 O O . ILE A 1 278 ? -13.811 8.725 31.664 1.00 98.81 278 ILE A O 1
ATOM 2124 N N . ARG A 1 279 ? -12.573 7.613 33.167 1.00 98.31 279 ARG A N 1
ATOM 2125 C CA . ARG A 1 279 ? -12.593 8.691 34.168 1.00 98.31 279 ARG A CA 1
ATOM 2126 C C . ARG A 1 279 ? -11.909 9.979 33.693 1.00 98.31 279 ARG A C 1
ATOM 2128 O O . ARG A 1 279 ? -12.396 11.059 34.000 1.00 98.31 279 ARG A O 1
ATOM 2135 N N . THR A 1 280 ? -10.802 9.889 32.955 1.00 98.38 280 THR A N 1
ATOM 2136 C CA . THR A 1 280 ? -10.092 11.059 32.403 1.00 98.38 280 THR A CA 1
ATOM 2137 C C . THR A 1 280 ? -10.870 11.746 31.277 1.00 98.38 280 THR A C 1
ATOM 2139 O O . THR A 1 280 ? -10.688 12.943 31.068 1.00 98.38 280 THR A O 1
ATOM 2142 N N . LEU A 1 281 ? -11.733 11.017 30.564 1.00 98.12 281 LEU A N 1
ATOM 2143 C CA . LEU A 1 281 ? -12.468 11.522 29.401 1.00 98.12 281 LEU A CA 1
ATOM 2144 C C . LEU A 1 281 ? -13.964 11.764 29.665 1.00 98.12 281 LEU A C 1
ATOM 2146 O O . LEU A 1 281 ? -14.650 12.260 28.772 1.00 98.12 281 LEU A O 1
ATOM 2150 N N . CYS A 1 282 ? -14.498 11.419 30.841 1.00 97.44 282 CYS A N 1
ATOM 2151 C CA . CYS A 1 282 ? -15.929 11.545 31.120 1.00 97.44 282 CYS A CA 1
ATOM 2152 C C . CYS A 1 282 ? -16.380 13.004 31.213 1.00 97.44 282 CYS A C 1
ATOM 2154 O O . CYS A 1 282 ? -15.850 13.795 31.989 1.00 97.44 282 CYS A O 1
ATOM 2156 N N . THR A 1 283 ? -17.425 13.321 30.453 1.00 97.12 283 THR A N 1
ATOM 2157 C CA . THR A 1 283 ? -18.127 14.607 30.459 1.00 97.12 283 THR A CA 1
ATOM 2158 C C . THR A 1 283 ? -19.515 14.432 31.077 1.00 97.12 283 THR A C 1
ATOM 2160 O O . THR A 1 283 ? -19.944 13.308 31.348 1.00 97.12 283 THR A O 1
ATOM 2163 N N . GLU A 1 284 ? -20.268 15.518 31.252 1.00 96.56 284 GLU A N 1
ATOM 2164 C CA . GLU A 1 284 ? -21.673 15.458 31.695 1.00 96.56 284 GLU A CA 1
ATOM 2165 C C . GLU A 1 284 ? -22.585 14.721 30.689 1.00 96.56 284 GLU A C 1
ATOM 2167 O O . GLU A 1 284 ? -23.599 14.118 31.063 1.00 96.56 284 GLU A O 1
ATOM 2172 N N . LYS A 1 285 ? -22.208 14.711 29.399 1.00 97.88 285 LYS A N 1
ATOM 2173 C CA . LYS A 1 285 ? -22.883 13.899 28.375 1.00 97.88 285 LYS A CA 1
ATOM 2174 C C . LYS A 1 285 ? -22.446 12.431 28.400 1.00 97.88 285 LYS A C 1
ATOM 2176 O O . LYS A 1 285 ? -23.239 11.589 27.996 1.00 97.88 285 LYS A O 1
ATOM 2181 N N . GLY A 1 286 ? -21.259 12.118 28.924 1.00 98.38 286 GLY A N 1
ATOM 2182 C CA . GLY A 1 286 ? -20.759 10.756 29.140 1.00 98.38 286 GLY A CA 1
ATOM 2183 C C . GLY A 1 286 ? -19.731 10.276 28.110 1.00 98.38 286 GLY A C 1
ATOM 2184 O O . GLY A 1 286 ? -19.214 11.055 27.308 1.00 98.38 286 GLY A O 1
ATOM 2185 N N . VAL A 1 287 ? -19.424 8.975 28.152 1.00 98.69 287 VAL A N 1
ATOM 2186 C CA . VAL A 1 287 ? -18.421 8.311 27.295 1.00 98.69 287 VAL A CA 1
ATOM 2187 C C . VAL A 1 287 ? -19.039 7.137 26.538 1.00 98.69 287 VAL A C 1
ATOM 2189 O O . VAL A 1 287 ? -19.688 6.289 27.149 1.00 98.69 287 VAL A O 1
ATOM 2192 N N . LEU A 1 288 ? -18.775 7.030 25.235 1.00 98.88 288 LEU A N 1
ATOM 2193 C CA . LEU A 1 288 ? -18.987 5.795 24.476 1.00 98.88 288 LEU A CA 1
ATOM 2194 C C . LEU A 1 288 ? -17.652 5.061 24.294 1.00 98.88 288 LEU A C 1
ATOM 2196 O O . LEU A 1 288 ? -16.700 5.601 23.727 1.00 98.88 288 LEU A O 1
ATOM 2200 N N . CYS A 1 289 ? -17.599 3.810 24.745 1.00 98.88 289 CYS A N 1
ATOM 2201 C CA . CYS A 1 289 ? -16.515 2.884 24.446 1.00 98.88 289 CYS A CA 1
ATOM 2202 C C . CYS A 1 289 ? -16.790 2.156 23.121 1.00 98.88 289 CYS A C 1
ATOM 2204 O O . CYS A 1 289 ? -17.778 1.431 23.015 1.00 98.88 289 CYS A O 1
ATOM 2206 N N . ILE A 1 290 ? -15.910 2.315 22.130 1.00 98.88 290 ILE A N 1
ATOM 2207 C CA . ILE A 1 290 ? -15.967 1.610 20.840 1.00 98.88 290 ILE A CA 1
ATOM 2208 C C . ILE A 1 290 ? -14.950 0.469 20.872 1.00 98.88 290 ILE A C 1
ATOM 2210 O O . ILE A 1 290 ? -13.743 0.713 20.956 1.00 98.88 290 ILE A O 1
ATOM 2214 N N . VAL A 1 291 ? -15.434 -0.775 20.838 1.00 98.75 291 VAL A N 1
ATOM 2215 C CA . VAL A 1 291 ? -14.645 -1.964 21.198 1.00 98.75 291 VAL A CA 1
ATOM 2216 C C . VAL A 1 291 ? -14.673 -3.002 20.076 1.00 98.75 291 VAL A C 1
ATOM 2218 O O . VAL A 1 291 ? -15.744 -3.436 19.659 1.00 98.75 291 VAL A O 1
ATOM 2221 N N . LYS A 1 292 ? -13.499 -3.444 19.609 1.00 98.44 292 LYS A N 1
ATOM 2222 C CA . LYS A 1 292 ? -13.379 -4.539 18.629 1.00 98.44 292 LYS A CA 1
ATOM 2223 C C . LYS A 1 292 ? -13.879 -5.850 19.246 1.00 98.44 292 LYS A C 1
ATOM 2225 O O . LYS A 1 292 ? -13.590 -6.134 20.410 1.00 98.44 292 LYS A O 1
ATOM 2230 N N . ASN A 1 293 ? -14.590 -6.680 18.486 1.00 97.50 293 ASN A N 1
ATOM 2231 C CA . ASN A 1 293 ? -15.161 -7.927 18.996 1.00 97.50 293 ASN A CA 1
ATOM 2232 C C . ASN A 1 293 ? -14.117 -9.054 19.153 1.00 97.50 293 ASN A C 1
ATOM 2234 O O . ASN A 1 293 ? -14.121 -10.040 18.420 1.00 97.50 293 ASN A O 1
ATOM 2238 N N . TYR A 1 294 ? -13.243 -8.914 20.151 1.00 95.94 294 TYR A N 1
ATOM 2239 C CA . TYR A 1 294 ? -12.344 -9.961 20.641 1.00 95.94 294 TYR A CA 1
ATOM 2240 C C . TYR A 1 294 ? -12.620 -10.248 22.114 1.00 95.94 294 TYR A C 1
ATOM 2242 O O . TYR A 1 294 ? -12.901 -9.338 22.892 1.00 95.94 294 TYR A O 1
ATOM 2250 N N . THR A 1 295 ? -12.508 -11.511 22.529 1.00 94.50 295 THR A N 1
ATOM 2251 C CA . THR A 1 295 ? -12.843 -11.951 23.896 1.00 94.50 295 THR A CA 1
ATOM 2252 C C . THR A 1 295 ? -12.096 -11.163 24.979 1.00 94.50 295 THR A C 1
ATOM 2254 O O . THR A 1 295 ? -12.701 -10.790 25.982 1.00 94.50 295 THR A O 1
ATOM 2257 N N . GLY A 1 296 ? -10.812 -10.851 24.762 1.00 95.75 296 GLY A N 1
ATOM 2258 C CA . GLY A 1 296 ? -10.023 -10.005 25.665 1.00 95.75 296 GLY A CA 1
ATOM 2259 C C . GLY A 1 296 ? -10.579 -8.582 25.773 1.00 95.75 296 GLY A C 1
ATOM 2260 O O . GLY A 1 296 ? -10.922 -8.150 26.875 1.00 95.75 296 GLY A O 1
ATOM 2261 N N . ASP A 1 297 ? -10.742 -7.904 24.631 1.00 98.12 297 ASP A N 1
ATOM 2262 C CA . ASP A 1 297 ? -11.287 -6.542 24.541 1.00 98.12 297 ASP A CA 1
ATOM 2263 C C . ASP A 1 297 ? -12.673 -6.451 25.197 1.00 98.12 297 ASP A C 1
ATOM 2265 O O . ASP A 1 297 ? -12.868 -5.644 26.108 1.00 98.12 297 ASP A O 1
ATOM 2269 N N . ARG A 1 298 ? -13.608 -7.347 24.854 1.00 98.00 298 ARG A N 1
ATOM 2270 C CA . ARG A 1 298 ? -14.950 -7.388 25.465 1.00 98.00 298 ARG A CA 1
ATOM 2271 C C . ARG A 1 298 ? -14.904 -7.493 26.989 1.00 98.00 298 ARG A C 1
ATOM 2273 O O . ARG A 1 298 ? -15.646 -6.789 27.671 1.00 98.00 298 ARG A O 1
ATOM 2280 N N . ILE A 1 299 ? -14.063 -8.380 27.527 1.00 97.94 299 ILE A N 1
ATOM 2281 C CA . ILE A 1 299 ? -13.992 -8.636 28.971 1.00 97.94 299 ILE A CA 1
ATOM 2282 C C . ILE A 1 299 ? -13.364 -7.446 29.701 1.00 97.94 299 ILE A C 1
ATOM 2284 O O . ILE A 1 299 ? -13.883 -7.031 30.739 1.00 97.94 299 ILE A O 1
ATOM 2288 N N . GLN A 1 300 ? -12.267 -6.881 29.191 1.00 98.75 300 GLN A N 1
ATOM 2289 C CA . GLN A 1 300 ? -11.583 -5.782 29.874 1.00 98.75 300 GLN A CA 1
ATOM 2290 C C . GLN A 1 300 ? -12.369 -4.468 29.773 1.00 98.75 300 GLN A C 1
ATOM 2292 O O . GLN A 1 300 ? -12.535 -3.800 30.797 1.00 98.75 300 GLN A O 1
ATOM 2297 N N . PHE A 1 301 ? -12.927 -4.133 28.601 1.00 98.75 301 PHE A N 1
ATOM 2298 C CA . PHE A 1 301 ? -13.805 -2.967 28.458 1.00 98.75 301 PHE A CA 1
ATOM 2299 C C . PHE A 1 301 ? -15.103 -3.141 29.250 1.00 98.75 301 PHE A C 1
ATOM 2301 O O . PHE A 1 301 ? -15.445 -2.250 30.021 1.00 98.75 301 PHE A O 1
ATOM 2308 N N . GLY A 1 302 ? -15.769 -4.299 29.183 1.00 98.62 302 GLY A N 1
ATOM 2309 C CA . GLY A 1 302 ? -16.987 -4.555 29.961 1.00 98.62 302 GLY A CA 1
ATOM 2310 C C . GLY A 1 302 ? -16.774 -4.392 31.472 1.00 98.62 302 GLY A C 1
ATOM 2311 O O . GLY A 1 302 ? -17.548 -3.710 32.140 1.00 98.62 302 GLY A O 1
ATOM 2312 N N . LYS A 1 303 ? -15.666 -4.919 32.015 1.00 98.69 303 LYS A N 1
ATOM 2313 C CA . LYS A 1 303 ? -15.274 -4.711 33.424 1.00 98.69 303 LYS A CA 1
ATOM 2314 C C . LYS A 1 303 ? -15.000 -3.241 33.765 1.00 98.69 303 LYS A C 1
ATOM 2316 O O . LYS A 1 303 ? -15.248 -2.834 34.898 1.00 98.69 303 LYS A O 1
ATOM 2321 N N . ALA A 1 304 ? -14.461 -2.462 32.828 1.00 98.81 304 ALA A N 1
ATOM 2322 C CA . ALA A 1 304 ? -14.190 -1.041 33.022 1.00 98.81 304 ALA A CA 1
ATOM 2323 C C . ALA A 1 304 ? -15.475 -0.197 32.974 1.00 98.81 304 ALA A C 1
ATOM 2325 O O . ALA A 1 304 ? -15.669 0.651 33.839 1.00 98.81 304 ALA A O 1
ATOM 2326 N N . VAL A 1 305 ? -16.376 -0.476 32.030 1.00 98.75 305 VAL A N 1
ATOM 2327 C CA . VAL A 1 305 ? -17.678 0.194 31.875 1.00 98.75 305 VAL A CA 1
ATOM 2328 C C . VAL A 1 305 ? -18.588 -0.091 33.070 1.00 98.75 305 VAL A C 1
ATOM 2330 O O . VAL A 1 305 ? -19.114 0.838 33.676 1.00 98.75 305 VAL A O 1
ATOM 2333 N N . GLU A 1 306 ? -18.689 -1.350 33.503 1.00 98.62 306 GLU A N 1
ATOM 2334 C CA . GLU A 1 306 ? -19.461 -1.719 34.698 1.00 98.62 306 GLU A CA 1
ATOM 2335 C C . GLU A 1 306 ? -18.892 -1.126 35.990 1.00 98.62 306 GLU A C 1
ATOM 2337 O O . GLU A 1 306 ? -19.631 -0.882 36.945 1.00 98.62 306 GLU A O 1
ATOM 2342 N N . ARG A 1 307 ? -17.584 -0.854 36.035 1.00 98.50 307 ARG A N 1
ATOM 2343 C CA . ARG A 1 307 ? -16.985 -0.098 37.134 1.00 98.50 307 ARG A CA 1
ATOM 2344 C C . ARG A 1 307 ? -17.319 1.393 37.036 1.00 98.50 307 ARG A C 1
ATOM 2346 O O . ARG A 1 307 ? -17.719 1.971 38.042 1.00 98.50 307 ARG A O 1
ATOM 2353 N N . ALA A 1 308 ? -17.218 1.990 35.849 1.00 98.56 308 ALA A N 1
ATOM 2354 C CA . ALA A 1 308 ? -17.499 3.407 35.639 1.00 98.56 308 ALA A CA 1
ATOM 2355 C C . ALA A 1 308 ? -18.958 3.760 35.980 1.00 98.56 308 ALA A C 1
ATOM 2357 O O . ALA A 1 308 ? -19.203 4.716 36.715 1.00 98.56 308 ALA A O 1
ATOM 2358 N N . ARG A 1 309 ? -19.908 2.914 35.557 1.00 98.44 309 ARG A N 1
ATOM 2359 C CA . ARG A 1 309 ? -21.337 3.012 35.899 1.00 98.44 309 ARG A CA 1
ATOM 2360 C C . ARG A 1 309 ? -21.585 2.981 37.414 1.00 98.44 309 ARG A C 1
ATOM 2362 O O . ARG A 1 309 ? -22.373 3.775 37.919 1.00 98.44 309 ARG A O 1
ATOM 2369 N N . ARG A 1 310 ? -20.879 2.122 38.164 1.00 98.19 310 ARG A N 1
ATOM 2370 C CA . ARG A 1 310 ? -20.945 2.074 39.647 1.00 98.19 310 ARG A CA 1
ATOM 2371 C C . ARG A 1 310 ? -20.320 3.296 40.319 1.00 98.19 310 ARG A C 1
ATOM 2373 O O . ARG A 1 310 ? -20.739 3.661 41.409 1.00 98.19 310 ARG A O 1
ATOM 2380 N N . GLU A 1 311 ? -19.332 3.916 39.679 1.00 98.19 311 GLU A N 1
ATOM 2381 C CA . GLU A 1 311 ? -18.742 5.194 40.095 1.00 98.19 311 GLU A CA 1
ATOM 2382 C C . GLU A 1 311 ? -19.554 6.413 39.580 1.00 98.19 311 GLU A C 1
ATOM 2384 O O . GLU A 1 311 ? -19.105 7.549 39.709 1.00 98.19 311 GLU A O 1
ATOM 2389 N N . GLY A 1 312 ? -20.761 6.200 39.030 1.00 97.88 312 GLY A N 1
ATOM 2390 C CA . GLY A 1 312 ? -21.713 7.248 38.636 1.00 97.88 312 GLY A CA 1
ATOM 2391 C C . GLY A 1 312 ? -21.482 7.875 37.256 1.00 97.88 312 GLY A C 1
ATOM 2392 O O . GLY A 1 312 ? -22.227 8.770 36.861 1.00 97.88 312 GLY A O 1
ATOM 2393 N N . MET A 1 313 ? -20.478 7.420 36.503 1.00 98.50 313 MET A N 1
ATOM 2394 C CA . MET A 1 313 ? -20.180 7.940 35.167 1.00 98.50 313 MET A CA 1
ATOM 2395 C C . MET A 1 313 ? -21.165 7.385 34.129 1.00 98.50 313 MET A C 1
ATOM 2397 O O . MET A 1 313 ? -21.384 6.175 34.043 1.00 98.50 313 MET A O 1
ATOM 2401 N N . ARG A 1 314 ? -21.735 8.270 33.297 1.00 98.12 314 ARG A N 1
ATOM 2402 C CA . ARG A 1 314 ? -22.539 7.873 32.130 1.00 98.12 314 ARG A CA 1
ATOM 2403 C C . ARG A 1 314 ? -21.616 7.226 31.103 1.00 98.12 314 ARG A C 1
ATOM 2405 O O . ARG A 1 314 ? -20.760 7.896 30.522 1.00 98.12 314 ARG A O 1
ATOM 2412 N N . THR A 1 315 ? -21.755 5.921 30.900 1.00 98.50 315 THR A N 1
ATOM 2413 C CA . THR A 1 315 ? -20.869 5.159 30.015 1.00 98.50 315 THR A CA 1
ATOM 2414 C C . THR A 1 315 ? -21.636 4.075 29.273 1.00 98.50 315 THR A C 1
ATOM 2416 O O . THR A 1 315 ? -22.261 3.227 29.910 1.00 98.50 315 THR A O 1
ATOM 2419 N N . GLU A 1 316 ? -21.528 4.084 27.945 1.00 98.56 316 GLU A N 1
ATOM 2420 C CA . GLU A 1 316 ? -22.045 3.041 27.053 1.00 98.56 316 GLU A CA 1
ATOM 2421 C C . GLU A 1 316 ? -20.925 2.330 26.292 1.00 98.56 316 GLU A C 1
ATOM 2423 O O . GLU A 1 316 ? -19.783 2.791 26.256 1.00 98.56 316 GLU A O 1
ATOM 2428 N N . MET A 1 317 ? -21.248 1.183 25.691 1.00 98.69 317 MET A N 1
ATOM 2429 C CA . MET A 1 317 ? -20.287 0.335 24.987 1.00 98.69 317 MET A CA 1
ATOM 2430 C C . MET A 1 317 ? -20.895 -0.261 23.718 1.00 98.69 317 MET A C 1
ATOM 2432 O O . MET A 1 317 ? -21.809 -1.077 23.795 1.00 98.69 317 MET A O 1
ATOM 2436 N N . VAL A 1 318 ? -20.336 0.096 22.561 1.00 98.75 318 VAL A N 1
ATOM 2437 C CA . VAL A 1 318 ? -20.641 -0.532 21.268 1.00 98.75 318 VAL A CA 1
ATOM 2438 C C . VAL A 1 318 ? -19.555 -1.556 20.931 1.00 98.75 318 VAL A C 1
ATOM 2440 O O . VAL A 1 318 ? -18.362 -1.310 21.138 1.00 98.75 318 VAL A O 1
ATOM 2443 N N . VAL A 1 319 ? -19.966 -2.721 20.428 1.00 98.62 319 VAL A N 1
ATOM 2444 C CA . VAL A 1 319 ? -19.059 -3.809 20.039 1.00 98.62 319 VAL A CA 1
ATOM 2445 C C . VAL A 1 319 ? -19.093 -3.963 18.524 1.00 98.62 319 VAL A C 1
ATOM 2447 O O . VAL A 1 319 ? -20.127 -4.315 17.962 1.00 98.62 319 VAL A O 1
ATOM 2450 N N . VAL A 1 320 ? -17.960 -3.714 17.868 1.00 98.69 320 VAL A N 1
ATOM 2451 C CA . VAL A 1 320 ? -17.828 -3.810 16.410 1.00 98.69 320 VAL A CA 1
ATOM 2452 C C . VAL A 1 320 ? -17.307 -5.194 16.041 1.00 98.69 320 VAL A C 1
ATOM 2454 O O . VAL A 1 320 ? -16.225 -5.596 16.474 1.00 98.69 320 VAL A O 1
ATOM 2457 N N . GLY A 1 321 ? -18.110 -5.937 15.283 1.00 96.94 321 GLY A N 1
ATOM 2458 C CA . GLY A 1 321 ? -17.777 -7.259 14.767 1.00 96.94 321 GLY A CA 1
ATOM 2459 C C . GLY A 1 321 ? -18.326 -7.405 13.357 1.00 96.94 321 GLY A C 1
ATOM 2460 O O . GLY A 1 321 ? -19.490 -7.772 13.181 1.00 96.94 321 GLY A O 1
ATOM 2461 N N . GLU A 1 322 ? -17.491 -7.079 12.376 1.00 97.00 322 GLU A N 1
ATOM 2462 C CA . GLU A 1 322 ? -17.825 -6.892 10.964 1.00 97.00 322 GLU A CA 1
ATOM 2463 C C . GLU A 1 322 ? -17.194 -7.931 10.015 1.00 97.00 322 GLU A C 1
ATOM 2465 O O . GLU A 1 322 ? -17.561 -7.996 8.845 1.00 97.00 322 GLU A O 1
ATOM 2470 N N . ASP A 1 323 ? -16.276 -8.768 10.503 1.00 96.88 323 ASP A N 1
ATOM 2471 C CA . ASP A 1 323 ? -15.572 -9.795 9.719 1.00 96.88 323 ASP A CA 1
ATOM 2472 C C . ASP A 1 323 ? -16.502 -10.849 9.082 1.00 96.88 323 ASP A C 1
ATOM 2474 O O . ASP A 1 323 ? -17.014 -11.736 9.769 1.00 96.88 323 ASP A O 1
ATOM 2478 N N . CYS A 1 324 ? -16.687 -10.792 7.762 1.00 96.12 324 CYS A N 1
ATOM 2479 C CA . CYS A 1 324 ? -17.506 -11.740 6.998 1.00 96.12 324 CYS A CA 1
ATOM 2480 C C . CYS A 1 324 ? -16.760 -13.035 6.616 1.00 96.12 324 CYS A C 1
ATOM 2482 O O . CYS A 1 324 ? -17.353 -13.929 6.009 1.00 96.12 324 CYS A O 1
ATOM 2484 N N . ALA A 1 325 ? -15.467 -13.170 6.937 1.00 93.56 325 ALA A N 1
ATOM 2485 C CA . ALA A 1 325 ? -14.679 -14.314 6.483 1.00 93.56 325 ALA A CA 1
ATOM 2486 C C . ALA A 1 325 ? -15.026 -15.622 7.214 1.00 93.56 325 ALA A C 1
ATOM 2488 O O . ALA A 1 325 ? -14.872 -16.704 6.641 1.00 93.56 325 ALA A O 1
ATOM 2489 N N . ILE A 1 326 ? -15.527 -15.551 8.451 1.00 90.00 326 ILE A N 1
ATOM 2490 C CA . ILE A 1 326 ? -15.998 -16.713 9.217 1.00 90.00 326 ILE A CA 1
ATOM 2491 C C . ILE A 1 326 ? -17.531 -16.718 9.223 1.00 90.00 326 ILE A C 1
ATOM 2493 O O . ILE A 1 326 ? -18.146 -15.732 9.613 1.00 90.00 326 ILE A O 1
ATOM 2497 N N . GLY A 1 327 ? -18.134 -17.835 8.812 1.00 87.81 327 GLY A N 1
ATOM 2498 C CA . GLY A 1 327 ? -19.586 -18.015 8.800 1.00 87.81 327 GLY A CA 1
ATOM 2499 C C . GLY A 1 327 ? -20.214 -18.219 10.183 1.00 87.81 327 GLY A C 1
ATOM 2500 O O . GLY A 1 327 ? -19.538 -18.632 11.134 1.00 87.81 327 GLY A O 1
ATOM 2501 N N . ARG A 1 328 ? -21.517 -17.935 10.289 1.00 88.56 328 ARG A N 1
ATOM 2502 C CA . ARG A 1 328 ? -22.336 -17.964 11.515 1.00 88.56 328 ARG A CA 1
ATOM 2503 C C . ARG A 1 328 ? -22.157 -19.250 12.319 1.00 88.56 328 ARG A C 1
ATOM 2505 O O . ARG A 1 328 ? -21.962 -19.159 13.534 1.00 88.56 328 ARG A O 1
ATOM 2512 N N . ASP A 1 329 ? -22.147 -20.409 11.663 1.00 83.88 329 ASP A N 1
ATOM 2513 C CA . ASP A 1 329 ? -22.051 -21.707 12.344 1.00 83.88 329 ASP A CA 1
ATOM 2514 C C . ASP A 1 329 ? -20.685 -21.912 13.022 1.00 83.88 329 ASP A C 1
ATOM 2516 O O . ASP A 1 329 ? -20.603 -22.456 14.126 1.00 83.88 329 ASP A O 1
ATOM 2520 N N . ARG A 1 330 ? -19.601 -21.411 12.409 1.00 84.31 330 ARG A N 1
ATOM 2521 C CA . ARG A 1 330 ? -18.232 -21.477 12.960 1.00 84.31 330 ARG A CA 1
ATOM 2522 C C . ARG A 1 330 ? -17.924 -20.327 13.930 1.00 84.31 330 ARG A C 1
ATOM 2524 O O . ARG A 1 330 ? -17.094 -20.495 14.820 1.00 84.31 330 ARG A O 1
ATOM 2531 N N . VAL A 1 331 ? -18.588 -19.179 13.784 1.00 82.31 331 VAL A N 1
ATOM 2532 C CA . VAL A 1 331 ? -18.495 -18.022 14.696 1.00 82.31 331 VAL A CA 1
ATOM 2533 C C . VAL A 1 331 ? -19.144 -18.309 16.056 1.00 82.31 331 VAL A C 1
ATOM 2535 O O . VAL A 1 331 ? -18.612 -17.923 17.104 1.00 82.31 331 VAL A O 1
ATOM 2538 N N . GLY A 1 332 ? -20.307 -18.968 16.060 1.00 82.06 332 GLY A N 1
ATOM 2539 C CA . GLY A 1 332 ? -21.043 -19.303 17.278 1.00 82.06 332 GLY A CA 1
ATOM 2540 C C . GLY A 1 332 ? -21.298 -18.095 18.195 1.00 82.06 332 GLY A C 1
ATOM 2541 O O . GLY A 1 332 ? -21.609 -16.991 17.753 1.00 82.06 332 GLY A O 1
ATOM 2542 N N . ARG A 1 333 ? -21.157 -18.292 19.515 1.00 84.06 333 ARG A N 1
ATOM 2543 C CA . ARG A 1 333 ? -21.454 -17.257 20.530 1.00 84.06 333 ARG A CA 1
ATOM 2544 C C . ARG A 1 333 ? -20.410 -16.133 20.635 1.00 84.06 333 ARG A C 1
ATOM 2546 O O . ARG A 1 333 ? -20.655 -15.172 21.360 1.00 84.06 333 ARG A O 1
ATOM 2553 N N . ALA A 1 334 ? -19.262 -16.237 19.959 1.00 84.06 334 ALA A N 1
ATOM 2554 C CA . ALA A 1 334 ? -18.219 -15.209 20.017 1.00 84.06 334 ALA A CA 1
ATOM 2555 C C . ALA A 1 334 ? -18.574 -13.959 19.187 1.00 84.06 334 ALA A C 1
ATOM 2557 O O . ALA A 1 334 ? -18.257 -12.840 19.593 1.00 84.06 334 ALA A O 1
ATOM 2558 N N . GLY A 1 335 ? -19.286 -14.135 18.068 1.00 89.31 335 GLY A N 1
ATOM 2559 C CA . GLY A 1 335 ? -19.540 -13.083 17.074 1.00 89.31 335 GLY A CA 1
ATOM 2560 C C . GLY A 1 335 ? -18.363 -12.871 16.105 1.00 89.31 335 GLY A C 1
ATOM 2561 O O . GLY A 1 335 ? -17.242 -13.292 16.386 1.00 89.31 335 GLY A O 1
ATOM 2562 N N . ARG A 1 336 ? -18.629 -12.231 14.955 1.00 94.75 336 ARG A N 1
ATOM 2563 C CA . ARG A 1 336 ? -17.619 -11.871 13.934 1.00 94.75 336 ARG A CA 1
ATOM 2564 C C . ARG A 1 336 ? -16.472 -11.070 14.568 1.00 94.75 336 ARG A C 1
ATOM 2566 O O . ARG A 1 336 ? -16.747 -10.253 15.444 1.00 94.75 336 ARG A O 1
ATOM 2573 N N . ARG A 1 337 ? -15.218 -11.251 14.140 1.00 96.06 337 ARG A N 1
ATOM 2574 C CA . ARG A 1 337 ? -14.081 -10.443 14.635 1.00 96.06 337 ARG A CA 1
ATOM 2575 C C . ARG A 1 337 ? -14.268 -8.953 14.312 1.00 96.06 337 ARG A C 1
ATOM 2577 O O . ARG A 1 337 ? -14.915 -8.610 13.324 1.00 96.06 337 ARG A O 1
ATOM 2584 N N . GLY A 1 338 ? -13.681 -8.091 15.146 1.00 97.19 338 GLY A N 1
ATOM 2585 C CA . GLY A 1 338 ? -13.573 -6.652 14.882 1.00 97.19 338 GLY A CA 1
ATOM 2586 C C . GLY A 1 338 ? -12.342 -6.336 14.029 1.00 97.19 338 GLY A C 1
ATOM 2587 O O . GLY A 1 338 ? -11.250 -6.787 14.378 1.00 97.19 338 GLY A O 1
ATOM 2588 N N . LEU A 1 339 ? -12.485 -5.592 12.933 1.00 97.81 339 LEU A N 1
ATOM 2589 C CA . LEU A 1 339 ? -11.413 -5.315 11.962 1.00 97.81 339 LEU A CA 1
ATOM 2590 C C . LEU A 1 339 ? -11.391 -3.815 11.574 1.00 97.81 339 LEU A C 1
ATOM 2592 O O . LEU A 1 339 ? -11.728 -2.944 12.381 1.00 97.81 339 LEU A O 1
ATOM 2596 N N . ALA A 1 340 ? -10.947 -3.497 10.351 1.00 98.31 340 ALA A N 1
ATOM 2597 C CA . ALA A 1 340 ? -10.774 -2.130 9.854 1.00 98.31 340 ALA A CA 1
ATOM 2598 C C . ALA A 1 340 ? -12.090 -1.329 9.730 1.00 98.31 340 ALA A C 1
ATOM 2600 O O . ALA A 1 340 ? -12.060 -0.099 9.761 1.00 98.31 340 ALA A O 1
ATOM 2601 N N . GLY A 1 341 ? -13.250 -1.990 9.658 1.00 98.38 341 GLY A N 1
ATOM 2602 C CA . GLY A 1 341 ? -14.566 -1.345 9.674 1.00 98.38 341 GLY A CA 1
ATOM 2603 C C . GLY A 1 341 ? -14.874 -0.597 10.972 1.00 98.38 341 GLY A C 1
ATOM 2604 O O . GLY A 1 341 ? -15.583 0.410 10.949 1.00 98.38 341 GLY A O 1
ATOM 2605 N N . THR A 1 342 ? -14.238 -0.982 12.081 1.00 98.81 342 THR A N 1
ATOM 2606 C CA . THR A 1 342 ? -14.199 -0.206 13.335 1.00 98.81 342 THR A CA 1
ATOM 2607 C C . THR A 1 342 ? -13.860 1.277 13.104 1.00 98.81 342 THR A C 1
ATOM 2609 O O . THR A 1 342 ? -14.372 2.144 13.810 1.00 98.81 342 THR A O 1
ATOM 2612 N N . LEU A 1 343 ? -13.055 1.609 12.087 1.00 98.56 343 LEU A N 1
ATOM 2613 C CA . LEU A 1 343 ? -12.675 2.992 11.779 1.00 98.56 343 LEU A CA 1
ATOM 2614 C C . LEU A 1 343 ? -13.832 3.839 11.226 1.00 98.56 343 LEU A C 1
ATOM 2616 O O . LEU A 1 343 ? -13.904 5.033 11.519 1.00 98.56 343 LEU A O 1
ATOM 2620 N N . PHE A 1 344 ? -14.782 3.234 10.505 1.00 98.75 344 PHE A N 1
ATOM 2621 C CA . PHE A 1 344 ? -16.019 3.917 10.121 1.00 98.75 344 PHE A CA 1
ATOM 2622 C C . PHE A 1 344 ? -16.887 4.231 11.347 1.00 98.75 344 PHE A C 1
ATOM 2624 O O . PHE A 1 344 ? -17.445 5.325 11.436 1.00 98.75 344 PHE A O 1
ATOM 2631 N N . VAL A 1 345 ? -16.943 3.323 12.331 1.00 98.81 345 VAL A N 1
ATOM 2632 C CA . VAL A 1 345 ? -17.645 3.568 13.603 1.00 98.81 345 VAL A CA 1
ATOM 2633 C C . VAL A 1 345 ? -17.010 4.751 14.343 1.00 98.81 345 VAL A C 1
ATOM 2635 O O . VAL A 1 345 ? -17.737 5.650 14.762 1.00 98.81 345 VAL A O 1
ATOM 2638 N N . HIS A 1 346 ? -15.673 4.823 14.420 1.00 98.69 346 HIS A N 1
ATOM 2639 C CA . HIS A 1 346 ? -14.953 5.973 14.998 1.00 98.69 346 HIS A CA 1
ATOM 2640 C C . HIS A 1 346 ? -15.296 7.294 14.300 1.00 98.69 346 HIS A C 1
ATOM 2642 O O . HIS A 1 346 ? -15.568 8.289 14.973 1.00 98.69 346 HIS A O 1
ATOM 2648 N N . LYS A 1 347 ? -15.299 7.305 12.960 1.00 98.25 347 LYS A N 1
ATOM 2649 C CA . LYS A 1 347 ? -15.565 8.503 12.149 1.00 98.25 347 LYS A CA 1
ATOM 2650 C C . LYS A 1 347 ? -16.990 9.019 12.337 1.00 98.25 347 LYS A C 1
ATOM 2652 O O . LYS A 1 347 ? -17.202 10.206 12.572 1.00 98.25 347 LYS A O 1
ATOM 2657 N N . ILE A 1 348 ? -17.966 8.120 12.254 1.00 98.44 348 ILE A N 1
ATOM 2658 C CA . ILE A 1 348 ? -19.385 8.482 12.202 1.00 98.44 348 ILE A CA 1
ATOM 2659 C C . ILE A 1 348 ? -19.950 8.759 13.603 1.00 98.44 348 ILE A C 1
ATOM 2661 O O . ILE A 1 348 ? -20.693 9.727 13.796 1.00 98.44 348 ILE A O 1
ATOM 2665 N N . ALA A 1 349 ? -19.540 7.986 14.615 1.00 98.56 349 ALA A N 1
ATOM 2666 C CA . ALA A 1 349 ? -19.833 8.324 16.006 1.00 98.56 349 ALA A CA 1
ATOM 2667 C C . ALA A 1 349 ? -19.180 9.661 16.394 1.00 98.56 349 ALA A C 1
ATOM 2669 O O . ALA A 1 349 ? -19.798 10.457 17.100 1.00 98.56 349 ALA A O 1
ATOM 2670 N N . GLY A 1 350 ? -17.962 9.932 15.907 1.00 97.94 350 GLY A N 1
ATOM 2671 C CA . GLY A 1 350 ? -17.214 11.156 16.199 1.00 97.94 350 GLY A CA 1
ATOM 2672 C C . GLY A 1 350 ? -17.865 12.412 15.627 1.00 97.94 350 GLY A C 1
ATOM 2673 O O . GLY A 1 350 ? -18.037 13.387 16.360 1.00 97.94 350 GLY A O 1
ATOM 2674 N N . ALA A 1 351 ? -18.316 12.369 14.371 1.00 97.38 351 ALA A N 1
ATOM 2675 C CA . ALA A 1 351 ? -19.120 13.431 13.762 1.00 97.38 351 ALA A CA 1
ATOM 2676 C C . ALA A 1 351 ? -20.419 13.687 14.556 1.00 97.38 351 ALA A C 1
ATOM 2678 O O . ALA A 1 351 ? -20.729 14.811 14.957 1.00 97.38 351 ALA A O 1
ATOM 2679 N N . THR A 1 352 ? -21.139 12.614 14.896 1.00 97.94 352 THR A N 1
ATOM 2680 C CA . THR A 1 352 ? -22.390 12.677 15.676 1.00 97.94 352 THR A CA 1
ATOM 2681 C C . THR A 1 352 ? -22.175 13.279 17.070 1.00 97.94 352 THR A C 1
ATOM 2683 O O . THR A 1 352 ? -22.959 14.117 17.522 1.00 97.94 352 THR A O 1
ATOM 2686 N N . ALA A 1 353 ? -21.081 12.911 17.740 1.00 97.81 353 ALA A N 1
ATOM 2687 C CA . ALA A 1 353 ? -20.682 13.476 19.023 1.00 97.81 353 ALA A CA 1
ATOM 2688 C C . ALA A 1 353 ? -20.245 14.948 18.904 1.00 97.81 353 ALA A C 1
ATOM 2690 O O . ALA A 1 353 ? -20.631 15.761 19.747 1.00 97.81 353 ALA A O 1
ATOM 2691 N N . ARG A 1 354 ? -19.507 15.334 17.849 1.00 95.88 354 ARG A N 1
ATOM 2692 C CA . ARG A 1 354 ? -19.095 16.731 17.604 1.00 95.88 354 ARG A CA 1
ATOM 2693 C C . ARG A 1 354 ? -20.309 17.655 17.454 1.00 95.88 354 ARG A C 1
ATOM 2695 O O . ARG A 1 354 ? -20.308 18.740 18.032 1.00 95.88 354 ARG A O 1
ATOM 2702 N N . ARG A 1 355 ? -21.372 17.198 16.782 1.00 95.88 355 ARG A N 1
ATOM 2703 C CA . ARG A 1 355 ? -22.663 17.912 16.660 1.00 95.88 355 ARG A CA 1
ATOM 2704 C C . ARG A 1 355 ? -23.472 17.986 17.964 1.00 95.88 355 ARG A C 1
ATOM 2706 O O . ARG A 1 355 ? -24.535 18.597 17.996 1.00 95.88 355 ARG A O 1
ATOM 2713 N N . GLY A 1 356 ? -22.971 17.403 19.053 1.00 96.88 356 GLY A N 1
ATOM 2714 C CA . GLY A 1 356 ? -23.487 17.604 20.404 1.00 96.88 356 GLY A CA 1
ATOM 2715 C C . GLY A 1 356 ? -24.655 16.715 20.821 1.00 96.88 356 GLY A C 1
ATOM 2716 O O . GLY A 1 356 ? -25.273 17.010 21.848 1.00 96.88 356 GLY A O 1
ATOM 2717 N N . ALA A 1 357 ? -24.913 15.636 20.079 1.00 98.06 357 ALA A N 1
ATOM 2718 C CA . ALA A 1 357 ? -25.912 14.614 20.389 1.00 98.06 357 ALA A CA 1
ATOM 2719 C C . ALA A 1 357 ? -25.725 13.974 21.786 1.00 98.06 357 ALA A C 1
ATOM 2721 O O . ALA A 1 357 ? -24.666 14.088 22.413 1.00 98.06 357 ALA A O 1
ATOM 2722 N N . SER A 1 358 ? -26.765 13.300 22.287 1.00 98.62 358 SER A N 1
ATOM 2723 C CA . SER A 1 358 ? -26.712 12.565 23.559 1.00 98.62 358 SER A CA 1
ATOM 2724 C C . SER A 1 358 ? -25.933 11.248 23.431 1.00 98.62 358 SER A C 1
ATOM 2726 O O . SER A 1 358 ? -25.769 10.718 22.332 1.00 98.62 358 SER A O 1
ATOM 2728 N N . LEU A 1 359 ? -25.478 10.683 24.556 1.00 98.75 359 LEU A N 1
ATOM 2729 C CA . LEU A 1 359 ? -24.770 9.395 24.580 1.00 98.75 359 LEU A CA 1
ATOM 2730 C C . LEU A 1 359 ? -25.589 8.273 23.932 1.00 98.75 359 LEU A C 1
ATOM 2732 O O . LEU A 1 359 ? -25.049 7.453 23.199 1.00 98.75 359 LEU A O 1
ATOM 2736 N N . GLU A 1 360 ? -26.899 8.284 24.157 1.00 98.75 360 GLU A N 1
ATOM 2737 C CA . GLU A 1 360 ? -27.856 7.318 23.628 1.00 98.75 360 GLU A CA 1
ATOM 2738 C C . GLU A 1 360 ? -27.969 7.432 22.098 1.00 98.75 360 GLU A C 1
ATOM 2740 O O . GLU A 1 360 ? -27.964 6.418 21.403 1.00 98.75 360 GLU A O 1
ATOM 2745 N N . GLN A 1 361 ? -27.991 8.658 21.562 1.00 98.62 361 GLN A N 1
ATOM 2746 C CA . GLN A 1 361 ? -28.005 8.924 20.119 1.00 98.62 361 GLN A CA 1
ATOM 2747 C C . GLN A 1 361 ? -26.674 8.541 19.452 1.00 98.62 361 GLN A C 1
ATOM 2749 O O . GLN A 1 361 ? -26.671 7.920 18.390 1.00 98.62 361 GLN A O 1
ATOM 2754 N N . VAL A 1 362 ? -25.539 8.870 20.081 1.00 98.75 362 VAL A N 1
ATOM 2755 C CA . VAL A 1 362 ? -24.199 8.505 19.587 1.00 98.75 362 VAL A CA 1
ATOM 2756 C C . VAL A 1 362 ? -24.010 6.982 19.613 1.00 98.75 362 VAL A C 1
ATOM 2758 O O . VAL A 1 362 ? -23.509 6.420 18.642 1.00 98.75 362 VAL A O 1
ATOM 2761 N N . TYR A 1 363 ? -24.480 6.296 20.661 1.00 98.81 363 TYR A N 1
ATOM 2762 C CA . TYR A 1 363 ? -24.506 4.831 20.742 1.00 98.81 363 TYR A CA 1
ATOM 2763 C C . TYR A 1 363 ? -25.378 4.206 19.642 1.00 98.81 363 TYR A C 1
ATOM 2765 O O . TYR A 1 363 ? -24.903 3.337 18.913 1.00 98.81 363 TYR A O 1
ATOM 2773 N N . GLN A 1 364 ? -26.619 4.676 19.462 1.00 98.56 364 GLN A N 1
ATOM 2774 C CA . GLN A 1 364 ? -27.517 4.189 18.406 1.00 98.56 364 GLN A CA 1
ATOM 2775 C C . GLN A 1 364 ? -26.912 4.370 17.008 1.00 98.56 364 GLN A C 1
ATOM 2777 O O . GLN A 1 364 ? -26.986 3.462 16.180 1.00 98.56 364 GLN A O 1
ATOM 2782 N N . ARG A 1 365 ? -26.269 5.516 16.749 1.00 98.38 365 ARG A N 1
ATOM 2783 C CA . ARG A 1 365 ? -25.590 5.790 15.477 1.00 98.38 365 ARG A CA 1
ATOM 2784 C C . ARG A 1 365 ? -24.369 4.892 15.274 1.00 98.38 365 ARG A C 1
ATOM 2786 O O . ARG A 1 365 ? -24.202 4.352 14.185 1.00 98.38 365 ARG A O 1
ATOM 2793 N N . ALA A 1 366 ? -23.564 4.676 16.313 1.00 98.75 366 ALA A N 1
ATOM 2794 C CA . ALA A 1 366 ? -22.415 3.776 16.265 1.00 98.75 366 ALA A CA 1
ATOM 2795 C C . ALA A 1 366 ? -22.826 2.310 16.023 1.00 98.75 366 ALA A C 1
ATOM 2797 O O . ALA A 1 366 ? -22.197 1.629 15.214 1.00 98.75 366 ALA A O 1
ATOM 2798 N N . GLN A 1 367 ? -23.902 1.844 16.667 1.00 98.56 367 GLN A N 1
ATOM 2799 C CA . GLN A 1 367 ? -24.450 0.499 16.464 1.00 98.56 367 GLN A CA 1
ATOM 2800 C C . GLN A 1 367 ? -25.013 0.336 15.044 1.00 98.56 367 GLN A C 1
ATOM 2802 O O . GLN A 1 367 ? -24.634 -0.603 14.354 1.00 98.56 367 GLN A O 1
ATOM 2807 N N . HIS A 1 368 ? -25.813 1.295 14.557 1.00 98.00 368 HIS A N 1
ATOM 2808 C CA . HIS A 1 368 ? -26.333 1.287 13.183 1.00 98.00 368 HIS A CA 1
ATOM 2809 C C . HIS A 1 368 ? -25.220 1.167 12.129 1.00 98.00 368 HIS A C 1
ATOM 2811 O O . HIS A 1 368 ? -25.379 0.447 11.144 1.00 98.00 368 HIS A O 1
ATOM 2817 N N . VAL A 1 369 ? -24.086 1.841 12.345 1.00 98.38 369 VAL A N 1
ATOM 2818 C CA . VAL A 1 369 ? -22.904 1.730 11.480 1.00 98.38 369 VAL A CA 1
ATOM 2819 C C . VAL A 1 369 ? -22.248 0.354 11.612 1.00 98.38 369 VAL A C 1
ATOM 2821 O O . VAL A 1 369 ? -22.005 -0.282 10.593 1.00 98.38 369 VAL A O 1
ATOM 2824 N N . ALA A 1 370 ? -22.021 -0.150 12.829 1.00 98.31 370 ALA A N 1
ATOM 2825 C CA . ALA A 1 370 ? -21.451 -1.485 13.053 1.00 98.31 370 ALA A CA 1
ATOM 2826 C C . ALA A 1 370 ? -22.296 -2.624 12.435 1.00 98.31 370 ALA A C 1
ATOM 2828 O O . ALA A 1 370 ? -21.742 -3.608 11.941 1.00 98.31 370 ALA A O 1
ATOM 2829 N N . ASP A 1 371 ? -23.621 -2.466 12.407 1.00 97.44 371 ASP A N 1
ATOM 2830 C CA . ASP A 1 371 ? -24.563 -3.415 11.799 1.00 97.44 371 ASP A CA 1
ATOM 2831 C C . ASP A 1 371 ? -24.560 -3.369 10.256 1.00 97.44 371 ASP A C 1
ATOM 2833 O O . ASP A 1 371 ? -24.996 -4.322 9.612 1.00 97.44 371 ASP A O 1
ATOM 2837 N N . ASN A 1 372 ? -24.055 -2.287 9.647 1.00 98.00 372 ASN A N 1
ATOM 2838 C CA . ASN A 1 372 ? -24.051 -2.050 8.195 1.00 98.00 372 ASN A CA 1
ATOM 2839 C C . ASN A 1 372 ? -22.642 -2.111 7.571 1.00 98.00 372 ASN A C 1
ATOM 2841 O O . ASN A 1 372 ? -22.401 -1.508 6.520 1.00 98.00 372 ASN A O 1
ATOM 2845 N N . ILE A 1 373 ? -21.718 -2.855 8.193 1.00 98.44 373 ILE A N 1
ATOM 2846 C CA . ILE A 1 373 ? -20.364 -3.096 7.673 1.00 98.44 373 ILE A CA 1
ATOM 2847 C C . ILE A 1 373 ? -20.074 -4.596 7.494 1.00 98.44 373 ILE A C 1
ATOM 2849 O O . ILE A 1 373 ? -20.479 -5.451 8.296 1.00 98.44 373 ILE A O 1
ATOM 2853 N N . GLY A 1 374 ? -19.319 -4.899 6.437 1.00 98.31 374 GLY A N 1
ATOM 2854 C CA . GLY A 1 374 ? -18.644 -6.176 6.229 1.00 98.31 374 GLY A CA 1
ATOM 2855 C C . GLY A 1 374 ? -17.182 -5.985 5.814 1.00 98.31 374 GLY A C 1
ATOM 2856 O O . GLY A 1 374 ? -16.897 -5.189 4.919 1.00 98.31 374 GLY A O 1
ATOM 2857 N N . THR A 1 375 ? -16.267 -6.729 6.442 1.00 98.69 375 THR A N 1
ATOM 2858 C CA . THR A 1 375 ? -14.822 -6.736 6.133 1.00 98.69 375 THR A CA 1
ATOM 2859 C C . THR A 1 375 ? -14.336 -8.151 5.828 1.00 98.69 375 THR A C 1
ATOM 2861 O O . THR A 1 375 ? -14.768 -9.095 6.483 1.00 98.69 375 THR A O 1
ATOM 2864 N N . VAL A 1 376 ? -13.392 -8.303 4.893 1.00 98.12 376 VAL A N 1
ATOM 2865 C CA . VAL A 1 376 ? -12.602 -9.534 4.696 1.00 98.12 376 VAL A CA 1
ATOM 2866 C C . VAL A 1 376 ? -11.131 -9.175 4.477 1.00 98.12 376 VAL A C 1
ATOM 2868 O O . VAL A 1 376 ? -10.809 -8.331 3.641 1.00 98.12 376 VAL A O 1
ATOM 2871 N N . GLY A 1 377 ? -10.243 -9.814 5.245 1.00 97.06 377 GLY A N 1
ATOM 2872 C CA . GLY A 1 377 ? -8.785 -9.714 5.112 1.00 97.06 377 GLY A CA 1
ATOM 2873 C C . GLY A 1 377 ? -8.164 -10.889 4.355 1.00 97.06 377 GLY A C 1
ATOM 2874 O O . GLY A 1 377 ? -8.727 -11.984 4.327 1.00 97.06 377 GLY A O 1
ATOM 2875 N N . VAL A 1 378 ? -6.992 -10.672 3.766 1.00 97.12 378 VAL A N 1
ATOM 2876 C CA . VAL A 1 378 ? -6.203 -11.669 3.029 1.00 97.12 378 VAL A CA 1
ATOM 2877 C C . VAL A 1 378 ? -4.712 -11.322 3.133 1.00 97.12 378 VAL A C 1
ATOM 2879 O O . VAL A 1 378 ? -4.361 -10.143 3.115 1.00 97.12 378 VAL A O 1
ATOM 2882 N N . ALA A 1 379 ? -3.836 -12.321 3.268 1.00 95.56 379 ALA A N 1
ATOM 2883 C CA . ALA A 1 379 ? -2.399 -12.113 3.467 1.00 95.56 379 ALA A CA 1
ATOM 2884 C C . ALA A 1 379 ? -1.530 -13.008 2.573 1.00 95.56 379 ALA A C 1
ATOM 2886 O O . ALA A 1 379 ? -1.859 -14.171 2.330 1.00 95.56 379 ALA A O 1
ATOM 2887 N N . LEU A 1 380 ? -0.411 -12.434 2.128 1.00 94.44 380 LEU A N 1
ATOM 2888 C CA . LEU A 1 380 ? 0.696 -13.070 1.408 1.00 94.44 380 LEU A CA 1
ATOM 2889 C C . LEU A 1 380 ? 1.818 -13.504 2.366 1.00 94.44 380 LEU A C 1
ATOM 2891 O O . LEU A 1 380 ? 2.562 -14.430 2.064 1.00 94.44 380 LEU A O 1
ATOM 2895 N N . THR A 1 381 ? 1.952 -12.846 3.524 1.00 91.62 381 THR A N 1
ATOM 2896 C CA . THR A 1 381 ? 2.891 -13.251 4.581 1.00 91.62 381 THR A CA 1
ATOM 2897 C C . THR A 1 381 ? 2.263 -13.157 5.975 1.00 91.62 381 THR A C 1
ATOM 2899 O O . THR A 1 381 ? 1.399 -12.313 6.210 1.00 91.62 381 THR A O 1
ATOM 2902 N N . PRO A 1 382 ? 2.687 -13.997 6.936 1.00 90.31 382 PRO A N 1
ATOM 2903 C CA . PRO A 1 382 ? 2.434 -13.776 8.361 1.00 90.31 382 PRO A CA 1
ATOM 2904 C C . PRO A 1 382 ? 3.142 -12.510 8.880 1.00 90.31 382 PRO A C 1
ATOM 2906 O O . PRO A 1 382 ? 4.213 -12.143 8.398 1.00 90.31 382 PRO A O 1
ATOM 2909 N N . CYS A 1 383 ? 2.601 -11.895 9.934 1.00 91.56 383 CYS A N 1
ATOM 2910 C CA . CYS A 1 383 ? 3.338 -10.928 10.753 1.00 91.56 383 CYS A CA 1
ATOM 2911 C C . CYS A 1 383 ? 4.397 -11.617 11.629 1.00 91.56 383 CYS A C 1
ATOM 2913 O O . CYS A 1 383 ? 4.207 -12.762 12.054 1.00 91.56 383 CYS A O 1
ATOM 2915 N N . THR A 1 384 ? 5.445 -10.891 12.019 1.00 89.88 384 THR A N 1
ATOM 2916 C CA . THR A 1 384 ? 6.352 -11.300 13.104 1.00 89.88 384 THR A CA 1
ATOM 2917 C C . THR A 1 384 ? 6.122 -10.435 14.341 1.00 89.88 384 THR A C 1
ATOM 2919 O O . THR A 1 384 ? 6.088 -9.209 14.252 1.00 89.88 384 THR A O 1
ATOM 2922 N N . ILE A 1 385 ? 5.995 -11.046 15.518 1.00 90.94 385 ILE A N 1
ATOM 2923 C CA . ILE A 1 385 ? 5.826 -10.326 16.793 1.00 90.94 385 ILE A CA 1
ATOM 2924 C C . ILE A 1 385 ? 7.200 -9.794 17.264 1.00 90.94 385 ILE A C 1
ATOM 2926 O O . ILE A 1 385 ? 8.202 -10.486 17.081 1.00 90.94 385 ILE A O 1
ATOM 2930 N N . PRO A 1 386 ? 7.309 -8.583 17.852 1.00 89.69 386 PRO A N 1
ATOM 2931 C CA . PRO A 1 386 ? 8.545 -8.113 18.485 1.00 89.69 386 PRO A CA 1
ATOM 2932 C C . PRO A 1 386 ? 9.146 -9.145 19.450 1.00 89.69 386 PRO A C 1
ATOM 2934 O O . PRO A 1 386 ? 8.444 -9.688 20.299 1.00 89.69 386 PRO A O 1
ATOM 2937 N N . GLY A 1 387 ? 10.442 -9.432 19.301 1.00 84.50 387 GLY A N 1
ATOM 2938 C CA . GLY A 1 387 ? 11.153 -10.441 20.098 1.00 84.50 387 GLY A CA 1
ATOM 2939 C C . GLY A 1 387 ? 10.937 -11.904 19.676 1.00 84.50 387 GLY A C 1
ATOM 2940 O O . GLY A 1 387 ? 11.595 -12.782 20.229 1.00 84.50 387 GLY A O 1
ATOM 2941 N N . ALA A 1 388 ? 10.068 -12.195 18.700 1.00 83.75 388 ALA A N 1
ATOM 2942 C CA . ALA A 1 388 ? 9.907 -13.544 18.156 1.00 83.75 388 ALA A CA 1
ATOM 2943 C C . ALA A 1 388 ? 10.970 -13.863 17.088 1.00 83.75 388 ALA A C 1
ATOM 2945 O O . ALA A 1 388 ? 11.283 -13.029 16.239 1.00 83.75 388 ALA A O 1
ATOM 2946 N N . THR A 1 389 ? 11.487 -15.095 17.108 1.00 77.81 389 THR A N 1
ATOM 2947 C CA . THR A 1 389 ? 12.471 -15.616 16.135 1.00 77.81 389 THR A CA 1
ATOM 2948 C C . THR A 1 389 ? 11.837 -16.275 14.906 1.00 77.81 389 THR A C 1
ATOM 2950 O O . THR A 1 389 ? 12.545 -16.654 13.982 1.00 77.81 389 THR A O 1
ATOM 2953 N N . GLU A 1 390 ? 10.517 -16.452 14.905 1.00 80.75 390 GLU A N 1
ATOM 2954 C CA . GLU A 1 390 ? 9.728 -16.994 13.795 1.00 80.75 390 GLU A CA 1
ATOM 2955 C C . GLU A 1 390 ? 8.452 -16.145 13.620 1.00 80.75 390 GLU A C 1
ATOM 2957 O O . GLU A 1 390 ? 8.015 -15.498 14.583 1.00 80.75 390 GLU A O 1
ATOM 2962 N N . PRO A 1 391 ? 7.825 -16.130 12.428 1.00 84.62 391 PRO A N 1
ATOM 2963 C CA . PRO A 1 391 ? 6.549 -15.451 12.222 1.00 84.62 391 PRO A CA 1
ATOM 2964 C C . PRO A 1 391 ? 5.408 -16.105 13.020 1.00 84.62 391 PRO A C 1
ATOM 2966 O O . PRO A 1 391 ? 5.506 -17.255 13.444 1.00 84.62 391 PRO A O 1
ATOM 2969 N N . ALA A 1 392 ? 4.287 -15.395 13.184 1.00 82.44 392 ALA A N 1
ATOM 2970 C CA . ALA A 1 392 ? 3.152 -15.839 14.005 1.00 82.44 392 ALA A CA 1
ATOM 2971 C C . ALA A 1 392 ? 2.550 -17.199 13.583 1.00 82.44 392 ALA A C 1
ATOM 2973 O O . ALA A 1 392 ? 1.963 -17.902 14.406 1.00 82.44 392 ALA A O 1
ATOM 2974 N N . PHE A 1 393 ? 2.702 -17.575 12.311 1.00 82.88 393 PHE A N 1
ATOM 2975 C CA . PHE A 1 393 ? 2.382 -18.891 11.762 1.00 82.88 393 PHE A CA 1
ATOM 2976 C C . PHE A 1 393 ? 3.188 -19.118 10.467 1.00 82.88 393 PHE A C 1
ATOM 2978 O O . PHE A 1 393 ? 3.714 -18.170 9.890 1.00 82.88 393 PHE A O 1
ATOM 2985 N N . GLN A 1 394 ? 3.277 -20.359 9.979 1.00 82.56 394 GLN A N 1
ATOM 2986 C CA . GLN A 1 394 ? 4.017 -20.689 8.748 1.00 82.56 394 GLN A CA 1
ATOM 2987 C C . GLN A 1 394 ? 3.100 -20.685 7.511 1.00 82.56 394 GLN A C 1
ATOM 2989 O O . GLN A 1 394 ? 1.974 -21.183 7.574 1.00 82.56 394 GLN A O 1
ATOM 2994 N N . MET A 1 395 ? 3.584 -20.156 6.383 1.00 83.25 395 MET A N 1
ATOM 2995 C CA . MET A 1 395 ? 2.902 -20.085 5.078 1.00 83.25 395 MET A CA 1
ATOM 2996 C C . MET A 1 395 ? 3.904 -20.440 3.962 1.00 83.25 395 MET A C 1
ATOM 2998 O O . MET A 1 395 ? 5.091 -20.141 4.096 1.00 83.25 395 MET A O 1
ATOM 3002 N N . GLY A 1 396 ? 3.461 -21.115 2.899 1.00 84.69 396 GLY A N 1
ATOM 3003 C CA . GLY A 1 396 ? 4.309 -21.480 1.757 1.00 84.69 396 GLY A CA 1
ATOM 3004 C C . GLY A 1 396 ? 4.629 -20.299 0.830 1.00 84.69 396 GLY A C 1
ATOM 3005 O O . GLY A 1 396 ? 3.854 -19.358 0.718 1.00 84.69 396 GLY A O 1
ATOM 3006 N N . SER A 1 397 ? 5.750 -20.368 0.105 1.00 86.19 397 SER A N 1
ATOM 3007 C CA . SER A 1 397 ? 6.260 -19.274 -0.750 1.00 86.19 397 SER A CA 1
ATOM 3008 C C . SER A 1 397 ? 5.414 -18.937 -1.987 1.00 86.19 397 SER A C 1
ATOM 3010 O O . SER A 1 397 ? 5.677 -17.936 -2.645 1.00 86.19 397 SER A O 1
ATOM 3012 N N . ASN A 1 398 ? 4.417 -19.764 -2.310 1.00 90.50 398 ASN A N 1
ATOM 3013 C CA . ASN A 1 398 ? 3.405 -19.503 -3.337 1.00 90.50 398 ASN A CA 1
ATOM 3014 C C . ASN A 1 398 ? 1.978 -19.684 -2.779 1.00 90.50 398 ASN A C 1
ATOM 3016 O O . ASN A 1 398 ? 1.046 -19.960 -3.531 1.00 90.50 398 ASN A O 1
ATOM 3020 N N . GLU A 1 399 ? 1.802 -19.590 -1.458 1.00 92.81 399 GLU A N 1
ATOM 3021 C CA . GLU A 1 399 ? 0.487 -19.581 -0.813 1.00 92.81 399 GLU A CA 1
ATOM 3022 C C . GLU A 1 399 ? 0.017 -18.144 -0.544 1.00 92.81 399 GLU A C 1
ATOM 3024 O O . GLU A 1 399 ? 0.809 -17.219 -0.389 1.00 92.81 399 GLU A O 1
ATOM 3029 N N . MET A 1 400 ? -1.296 -17.981 -0.423 1.00 95.44 400 MET A N 1
ATOM 3030 C CA . MET A 1 400 ? -1.929 -16.850 0.245 1.00 95.44 400 MET A CA 1
ATOM 3031 C C . MET A 1 400 ? -3.104 -17.353 1.086 1.00 95.44 400 MET A C 1
ATOM 3033 O O . MET A 1 400 ? -3.769 -18.338 0.740 1.00 95.44 400 MET A O 1
ATOM 3037 N N . GLU A 1 401 ? -3.384 -16.679 2.196 1.00 95.62 401 GLU A N 1
ATOM 3038 C CA . GLU A 1 401 ? -4.416 -17.088 3.148 1.00 95.62 401 GLU A CA 1
ATOM 3039 C C . GLU A 1 401 ? -5.546 -16.051 3.210 1.00 95.62 401 GLU A C 1
ATOM 3041 O O . GLU A 1 401 ? -5.307 -14.849 3.280 1.00 95.62 401 GLU A O 1
ATOM 3046 N N . PHE A 1 402 ? -6.796 -16.514 3.150 1.00 96.19 402 PHE A N 1
ATOM 3047 C CA . PHE A 1 402 ? -8.007 -15.692 3.202 1.00 96.19 402 PHE A CA 1
ATOM 3048 C C . PHE A 1 402 ? -8.646 -15.764 4.590 1.00 96.19 402 PHE A C 1
ATOM 3050 O O . PHE A 1 402 ? -8.768 -16.838 5.186 1.00 96.19 402 PHE A O 1
ATOM 3057 N N . GLY A 1 403 ? -9.130 -14.623 5.077 1.00 92.50 403 GLY A N 1
ATOM 3058 C CA . GLY A 1 403 ? -9.887 -14.517 6.318 1.00 92.50 403 GLY A CA 1
ATOM 3059 C C . GLY A 1 403 ? -9.050 -14.548 7.592 1.00 92.50 403 GLY A C 1
ATOM 3060 O O . GLY A 1 403 ? -9.515 -15.111 8.583 1.00 92.50 403 GLY A O 1
ATOM 3061 N N . LEU A 1 404 ? -7.837 -13.991 7.589 1.00 90.00 404 LEU A N 1
ATOM 3062 C CA . LEU A 1 404 ? -7.034 -13.836 8.808 1.00 90.00 404 LEU A CA 1
ATOM 3063 C C . LEU A 1 404 ? -7.634 -12.783 9.748 1.00 90.00 404 LEU A C 1
ATOM 3065 O O . LEU A 1 404 ? -8.446 -11.950 9.341 1.00 90.00 404 LEU A O 1
ATOM 3069 N N . GLY A 1 405 ? -7.218 -12.829 11.012 1.00 88.19 405 GLY A N 1
ATOM 3070 C CA . GLY A 1 405 ? -7.421 -11.731 11.955 1.00 88.19 405 GLY A CA 1
ATOM 3071 C C . GLY A 1 405 ? -6.198 -10.809 12.021 1.00 88.19 405 GLY A C 1
ATOM 3072 O O . GLY A 1 405 ? -5.147 -11.096 11.448 1.00 88.19 405 GLY A O 1
ATOM 3073 N N . ILE A 1 406 ? -6.338 -9.686 12.726 1.00 91.50 406 ILE A N 1
ATOM 3074 C CA . ILE A 1 406 ? -5.278 -8.669 12.862 1.00 91.50 406 ILE A CA 1
ATOM 3075 C C . ILE A 1 406 ? -4.201 -9.021 13.900 1.00 91.50 406 ILE A C 1
ATOM 3077 O O . ILE A 1 406 ? -3.224 -8.286 14.013 1.00 91.50 406 ILE A O 1
ATOM 3081 N N . HIS A 1 407 ? -4.325 -10.127 14.636 1.00 88.75 407 HIS A N 1
ATOM 3082 C CA . HIS A 1 407 ? -3.325 -10.593 15.608 1.00 88.75 407 HIS A CA 1
ATOM 3083 C C . HIS A 1 407 ? -2.483 -11.769 15.077 1.00 88.75 407 HIS A C 1
ATOM 3085 O O . HIS A 1 407 ? -1.901 -12.522 15.858 1.00 88.75 407 HIS A O 1
ATOM 3091 N N . GLY A 1 408 ? -2.465 -11.978 13.756 1.00 72.44 408 GLY A N 1
ATOM 3092 C CA . GLY A 1 408 ? -1.850 -13.155 13.142 1.00 72.44 408 GLY A CA 1
ATOM 3093 C C . GLY A 1 408 ? -2.666 -14.441 13.318 1.00 72.44 408 GLY A C 1
ATOM 3094 O O . GLY A 1 408 ? -2.112 -15.529 13.187 1.00 72.44 408 GLY A O 1
ATOM 3095 N N . GLU A 1 409 ? -3.969 -14.360 13.624 1.00 81.38 409 GLU A N 1
ATOM 3096 C CA . GLU A 1 409 ? -4.809 -15.558 13.683 1.00 81.38 409 GLU A CA 1
ATOM 3097 C C . GLU A 1 409 ? -4.980 -16.179 12.290 1.00 81.38 409 GLU A C 1
ATOM 3099 O O . GLU A 1 409 ? -5.357 -15.485 11.340 1.00 81.38 409 GLU A O 1
ATOM 3104 N N . ALA A 1 410 ? -4.776 -17.499 12.204 1.00 74.12 410 ALA A N 1
ATOM 3105 C CA . ALA A 1 410 ? -4.977 -18.282 10.987 1.00 74.12 410 ALA A CA 1
ATOM 3106 C C . ALA A 1 410 ? -6.366 -18.053 10.362 1.00 74.12 410 ALA A C 1
ATOM 3108 O O . ALA A 1 410 ? -7.357 -17.760 11.045 1.00 74.12 410 ALA A O 1
ATOM 3109 N N . GLY A 1 411 ? -6.422 -18.188 9.041 1.00 83.75 411 GLY A N 1
ATOM 3110 C CA . GLY A 1 411 ? -7.577 -17.845 8.236 1.00 83.75 411 GLY A CA 1
ATOM 3111 C C . GLY A 1 411 ? -8.643 -18.936 8.157 1.00 83.75 411 GLY A C 1
ATOM 3112 O O . GLY A 1 411 ? -8.746 -19.858 8.975 1.00 83.75 411 GLY A O 1
ATOM 3113 N N . ILE A 1 412 ? -9.475 -18.819 7.124 1.00 89.31 412 ILE A N 1
ATOM 3114 C CA . ILE A 1 412 ? -10.481 -19.827 6.775 1.00 89.31 412 ILE A CA 1
ATOM 3115 C C . ILE A 1 412 ? -10.085 -20.696 5.583 1.00 89.31 412 ILE A C 1
ATOM 3117 O O . ILE A 1 412 ? -10.616 -21.798 5.464 1.00 89.31 412 ILE A O 1
ATOM 3121 N N . GLN A 1 413 ? -9.182 -20.228 4.715 1.00 92.19 413 GLN A N 1
ATOM 3122 C CA . GLN A 1 413 ? -8.760 -20.956 3.519 1.00 92.19 413 GLN A CA 1
ATOM 3123 C C . GLN A 1 413 ? -7.380 -20.491 3.038 1.00 92.19 413 GLN A C 1
ATOM 3125 O O . GLN A 1 413 ? -7.171 -19.296 2.841 1.00 92.19 413 GLN A O 1
ATOM 3130 N N . ARG A 1 414 ? -6.486 -21.440 2.743 1.00 93.75 414 ARG A N 1
ATOM 3131 C CA . ARG A 1 414 ? -5.275 -21.211 1.940 1.00 93.75 414 ARG A CA 1
ATOM 3132 C C . ARG A 1 414 ? -5.514 -21.586 0.486 1.00 93.75 414 ARG A C 1
ATOM 3134 O O . ARG A 1 414 ? -6.263 -22.521 0.207 1.00 93.75 414 ARG A O 1
ATOM 3141 N N . VAL A 1 415 ? -4.885 -20.853 -0.421 1.00 95.25 415 VAL A N 1
ATOM 3142 C CA . VAL A 1 415 ? -4.851 -21.116 -1.867 1.00 95.25 415 VAL A CA 1
ATOM 3143 C C . VAL A 1 415 ? -3.475 -20.736 -2.417 1.00 95.25 415 VAL A C 1
ATOM 3145 O O . VAL A 1 415 ? -2.701 -20.081 -1.724 1.00 95.25 415 VAL A O 1
ATOM 3148 N N . ALA A 1 416 ? -3.172 -21.119 -3.659 1.00 96.00 416 ALA A N 1
ATOM 3149 C CA . ALA A 1 416 ? -2.040 -20.537 -4.376 1.00 96.00 416 ALA A CA 1
ATOM 3150 C C . ALA A 1 416 ? -2.252 -19.026 -4.604 1.00 96.00 416 ALA A C 1
ATOM 3152 O O . ALA A 1 416 ? -3.401 -18.577 -4.644 1.00 96.00 416 ALA A O 1
ATOM 3153 N N . ILE A 1 417 ? -1.169 -18.257 -4.766 1.00 95.81 417 ILE A N 1
ATOM 3154 C CA . ILE A 1 417 ? -1.250 -16.810 -5.026 1.00 95.81 417 ILE A CA 1
ATOM 3155 C C . ILE A 1 417 ? -2.121 -16.532 -6.266 1.00 95.81 417 ILE A C 1
ATOM 3157 O O . ILE A 1 417 ? -1.932 -17.120 -7.331 1.00 95.81 417 ILE A O 1
ATOM 3161 N N . LEU A 1 418 ? -3.095 -15.635 -6.105 1.00 97.44 418 LEU A N 1
ATOM 3162 C CA . LEU A 1 418 ? -4.039 -15.200 -7.133 1.00 97.44 418 LEU A CA 1
ATOM 3163 C C . LEU A 1 418 ? -3.629 -13.840 -7.714 1.00 97.44 418 LEU A C 1
ATOM 3165 O O . LEU A 1 418 ? -2.844 -13.101 -7.120 1.00 97.44 418 LEU A O 1
ATOM 3169 N N . SER A 1 419 ? -4.224 -13.460 -8.847 1.00 98.00 419 SER A N 1
ATOM 3170 C CA . SER A 1 419 ? -4.105 -12.087 -9.350 1.00 98.00 419 SER A CA 1
ATOM 3171 C C . SER A 1 419 ? -4.737 -11.081 -8.372 1.00 98.00 419 SER A C 1
ATOM 3173 O O . SER A 1 419 ? -5.635 -11.429 -7.596 1.00 98.00 419 SER A O 1
ATOM 3175 N N . ALA A 1 420 ? -4.326 -9.809 -8.428 1.00 97.88 420 ALA A N 1
ATOM 3176 C CA . ALA A 1 420 ? -4.955 -8.740 -7.642 1.00 97.88 420 ALA A CA 1
ATOM 3177 C C . ALA A 1 420 ? -6.471 -8.641 -7.918 1.00 97.88 420 ALA A C 1
ATOM 3179 O O . ALA A 1 420 ? -7.271 -8.535 -6.987 1.00 97.88 420 ALA A O 1
ATOM 3180 N N . ARG A 1 421 ? -6.864 -8.801 -9.189 1.00 98.38 421 ARG A N 1
ATOM 3181 C CA . ARG A 1 421 ? -8.253 -8.830 -9.666 1.00 98.38 421 ARG A CA 1
ATOM 3182 C C . ARG A 1 421 ? -9.076 -9.945 -9.025 1.00 98.38 421 ARG A C 1
ATOM 3184 O O . ARG A 1 421 ? -10.169 -9.692 -8.522 1.00 98.38 421 ARG A O 1
ATOM 3191 N N . ASP A 1 422 ? -8.554 -11.168 -9.021 1.00 98.38 422 ASP A N 1
ATOM 3192 C CA . ASP A 1 422 ? -9.257 -12.330 -8.466 1.00 98.38 422 ASP A CA 1
ATOM 3193 C C . ASP A 1 422 ? -9.252 -12.320 -6.931 1.00 98.38 422 ASP A C 1
ATOM 3195 O O . ASP A 1 422 ? -10.214 -12.761 -6.302 1.00 98.38 422 ASP A O 1
ATOM 3199 N N . THR A 1 423 ? -8.217 -11.734 -6.323 1.00 98.38 423 THR A N 1
ATOM 3200 C CA . THR A 1 423 ? -8.137 -11.474 -4.879 1.00 98.38 423 THR A CA 1
ATOM 3201 C C . THR A 1 423 ? -9.207 -10.478 -4.432 1.00 98.38 423 THR A C 1
ATOM 3203 O O . THR A 1 423 ? -9.980 -10.780 -3.521 1.00 98.38 423 THR A O 1
ATOM 3206 N N . ALA A 1 424 ? -9.303 -9.321 -5.100 1.00 98.50 424 ALA A N 1
ATOM 3207 C CA . ALA A 1 424 ? -10.315 -8.304 -4.820 1.00 98.50 424 ALA A CA 1
ATOM 3208 C C . ALA A 1 424 ? -11.733 -8.863 -5.012 1.00 98.50 424 ALA A C 1
ATOM 3210 O O . ALA A 1 424 ? -12.555 -8.771 -4.099 1.00 98.50 424 ALA A O 1
ATOM 3211 N N . ARG A 1 425 ? -11.988 -9.536 -6.146 1.00 98.44 425 ARG A N 1
ATOM 3212 C CA . ARG A 1 425 ? -13.236 -10.269 -6.420 1.00 98.44 425 ARG A CA 1
ATOM 3213 C C . ARG A 1 425 ? -13.607 -11.202 -5.269 1.00 98.44 425 ARG A C 1
ATOM 3215 O O . ARG A 1 425 ? -14.682 -11.060 -4.695 1.00 98.44 425 ARG A O 1
ATOM 3222 N N . LYS A 1 426 ? -12.709 -12.118 -4.894 1.00 98.06 426 LYS A N 1
ATOM 3223 C CA . LYS A 1 426 ? -12.979 -13.153 -3.887 1.00 98.06 426 LYS A CA 1
ATOM 3224 C C . LYS A 1 426 ? -13.240 -12.576 -2.492 1.00 98.06 426 LYS A C 1
ATOM 3226 O O . LYS A 1 426 ? -14.121 -13.072 -1.792 1.00 98.06 426 LYS A O 1
ATOM 3231 N N . CYS A 1 427 ? -12.526 -11.523 -2.091 1.00 98.19 427 CYS A N 1
ATOM 3232 C CA . CYS A 1 427 ? -12.811 -10.817 -0.839 1.00 98.19 427 CYS A CA 1
ATOM 3233 C C . CYS A 1 427 ? -14.182 -10.123 -0.871 1.00 98.19 427 CYS A C 1
ATOM 3235 O O . CYS A 1 427 ? -14.940 -10.222 0.093 1.00 98.19 427 CYS A O 1
ATOM 3237 N N . LEU A 1 428 ? -14.528 -9.458 -1.977 1.00 98.44 428 LEU A N 1
ATOM 3238 C CA . LEU A 1 428 ? -15.804 -8.755 -2.127 1.00 98.44 428 LEU A CA 1
ATOM 3239 C C . LEU A 1 428 ? -16.997 -9.719 -2.232 1.00 98.44 428 LEU A C 1
ATOM 3241 O O . LEU A 1 428 ? -18.032 -9.449 -1.631 1.00 98.44 428 LEU A O 1
ATOM 3245 N N . ASP A 1 429 ? -16.850 -10.871 -2.891 1.00 97.19 429 ASP A N 1
ATOM 3246 C CA . ASP A 1 429 ? -17.880 -11.921 -2.930 1.00 97.19 429 ASP A CA 1
ATOM 3247 C C . ASP A 1 429 ? -18.172 -12.503 -1.536 1.00 97.19 429 ASP A C 1
ATOM 3249 O O . ASP A 1 429 ? -19.330 -12.746 -1.200 1.00 97.19 429 ASP A O 1
ATOM 3253 N N . MET A 1 430 ? -17.153 -12.664 -0.682 1.00 96.62 430 MET A N 1
ATOM 3254 C CA . MET A 1 430 ? -17.359 -13.072 0.716 1.00 96.62 430 MET A CA 1
ATOM 3255 C C . MET A 1 430 ? -18.094 -12.005 1.548 1.00 96.62 430 MET A C 1
ATOM 3257 O O . MET A 1 430 ? -18.839 -12.361 2.458 1.00 96.62 430 MET A O 1
ATOM 3261 N N . ILE A 1 431 ? -17.915 -10.713 1.245 1.00 97.81 431 ILE A N 1
ATOM 3262 C CA . ILE A 1 431 ? -18.627 -9.610 1.917 1.00 97.81 431 ILE A CA 1
ATOM 3263 C C . ILE A 1 431 ? -20.081 -9.508 1.428 1.00 97.81 431 ILE A C 1
ATOM 3265 O O . ILE A 1 431 ? -20.984 -9.302 2.237 1.00 97.81 431 ILE A O 1
ATOM 3269 N N . LEU A 1 432 ? -20.301 -9.657 0.118 1.00 97.25 432 LEU A N 1
ATOM 3270 C CA . LEU A 1 432 ? -21.596 -9.497 -0.557 1.00 97.25 432 LEU A CA 1
ATOM 3271 C C . LEU A 1 432 ? -22.448 -10.783 -0.593 1.00 97.25 432 LEU A C 1
ATOM 3273 O O . LEU A 1 432 ? -23.549 -10.759 -1.155 1.00 97.25 432 LEU A O 1
ATOM 3277 N N . SER A 1 433 ? -21.962 -11.893 -0.018 1.00 95.38 433 SER A N 1
ATOM 3278 C CA . SER A 1 433 ? -22.615 -13.211 -0.067 1.00 95.38 433 SER A CA 1
ATOM 3279 C C . SER A 1 433 ? -24.096 -13.165 0.336 1.00 95.38 433 SER A C 1
ATOM 3281 O O . SER A 1 433 ? -24.531 -12.367 1.169 1.00 95.38 433 SER A O 1
ATOM 3283 N N . ARG A 1 434 ? -24.890 -14.053 -0.270 1.00 92.88 434 ARG A N 1
ATOM 3284 C CA . ARG A 1 434 ? -26.316 -14.268 0.035 1.00 92.88 434 ARG A CA 1
ATOM 3285 C C . ARG A 1 434 ? -26.602 -15.629 0.674 1.00 92.88 434 ARG A C 1
ATOM 3287 O O . ARG A 1 434 ? -27.756 -15.955 0.931 1.00 92.88 434 ARG A O 1
ATOM 3294 N N . GLU A 1 435 ? -25.566 -16.410 0.963 1.00 91.19 435 GLU A N 1
ATOM 3295 C CA . GLU A 1 435 ? -25.679 -17.663 1.713 1.00 91.19 435 GLU A CA 1
ATOM 3296 C C . GLU A 1 435 ? -26.120 -17.373 3.154 1.00 91.19 435 GLU A C 1
ATOM 3298 O O . GLU A 1 435 ? -25.616 -16.438 3.771 1.00 91.19 435 GLU A O 1
ATOM 3303 N N . ALA A 1 436 ? -27.002 -18.183 3.745 1.00 86.81 436 ALA A N 1
ATOM 3304 C CA . ALA A 1 436 ? -27.500 -17.926 5.105 1.00 86.81 436 ALA A CA 1
ATOM 3305 C C . ALA A 1 436 ? -26.373 -17.817 6.162 1.00 86.81 436 ALA A C 1
ATOM 3307 O O . ALA A 1 436 ? -26.449 -16.988 7.071 1.00 86.81 436 ALA A O 1
ATOM 3308 N N . ASP A 1 437 ? -25.304 -18.605 6.001 1.00 87.75 437 ASP A N 1
ATOM 3309 C CA . ASP A 1 437 ? -24.121 -18.643 6.873 1.00 87.75 437 ASP A CA 1
ATOM 3310 C C . ASP A 1 437 ? -23.216 -17.396 6.758 1.00 87.75 437 ASP A C 1
ATOM 3312 O O . ASP A 1 437 ? -22.531 -17.053 7.719 1.00 87.75 437 ASP A O 1
ATOM 3316 N N . ARG A 1 438 ? -23.224 -16.682 5.619 1.00 88.06 438 ARG A N 1
ATOM 3317 C CA . ARG A 1 438 ? -22.268 -15.588 5.313 1.00 88.06 438 ARG A CA 1
ATOM 3318 C C . ARG A 1 438 ? -22.898 -14.263 4.891 1.00 88.06 438 ARG A C 1
ATOM 3320 O O . ARG A 1 438 ? -22.212 -13.245 4.868 1.00 88.06 438 ARG A O 1
ATOM 3327 N N . GLY A 1 439 ? -24.196 -14.247 4.605 1.00 90.75 439 GLY A N 1
ATOM 3328 C CA . GLY A 1 439 ? -24.969 -13.054 4.282 1.00 90.75 439 GLY A CA 1
ATOM 3329 C C . GLY A 1 439 ? -25.138 -12.164 5.503 1.00 90.75 439 GLY A C 1
ATOM 3330 O O . GLY A 1 439 ? -26.166 -12.201 6.179 1.00 90.75 439 GLY A O 1
ATOM 3331 N N . TYR A 1 440 ? -24.090 -11.409 5.820 1.00 94.50 440 TYR A N 1
ATOM 3332 C CA . TYR A 1 440 ? -24.055 -10.442 6.911 1.00 94.50 440 TYR A CA 1
ATOM 3333 C C . TYR A 1 440 ? -24.365 -9.018 6.445 1.00 94.50 440 TYR A C 1
ATOM 3335 O O . TYR A 1 440 ? -24.984 -8.274 7.200 1.00 94.50 440 TYR A O 1
ATOM 3343 N N . LEU A 1 441 ? -23.951 -8.650 5.227 1.00 95.50 441 LEU A N 1
ATOM 3344 C CA . LEU A 1 441 ? -24.111 -7.306 4.674 1.00 95.50 441 LEU A CA 1
ATOM 3345 C C . LEU A 1 441 ? -25.071 -7.326 3.465 1.00 95.50 441 LEU A C 1
ATOM 3347 O O . LEU A 1 441 ? -24.647 -7.642 2.351 1.00 95.50 441 LEU A O 1
ATOM 3351 N N . PRO A 1 442 ? -26.362 -6.994 3.647 1.00 91.19 442 PRO A N 1
ATOM 3352 C CA . PRO A 1 442 ? -27.331 -6.964 2.555 1.00 91.19 442 PRO A CA 1
ATOM 3353 C C . PRO A 1 442 ? -27.160 -5.685 1.721 1.00 91.19 442 PRO A C 1
ATOM 3355 O O . PRO A 1 442 ? -27.830 -4.691 1.976 1.00 91.19 442 PRO A O 1
ATOM 3358 N N . VAL A 1 443 ? -26.231 -5.707 0.759 1.00 94.94 443 VAL A N 1
ATOM 3359 C CA . VAL A 1 443 ? -26.042 -4.660 -0.267 1.00 94.94 443 VAL A CA 1
ATOM 3360 C C . VAL A 1 443 ? -26.517 -5.192 -1.612 1.00 94.94 443 VAL A C 1
ATOM 3362 O O . VAL A 1 443 ? -25.926 -6.147 -2.125 1.00 94.94 443 VAL A O 1
ATOM 3365 N N . ASP A 1 444 ? -27.600 -4.635 -2.149 1.00 92.25 444 ASP A N 1
ATOM 3366 C CA . ASP A 1 444 ? -28.226 -5.053 -3.415 1.00 92.25 444 ASP A CA 1
ATOM 3367 C C . ASP A 1 444 ? -27.737 -4.231 -4.627 1.00 92.25 444 ASP A C 1
ATOM 3369 O O . ASP A 1 444 ? -27.086 -3.192 -4.491 1.00 92.25 444 ASP A O 1
ATOM 3373 N N . ALA A 1 445 ? -28.039 -4.705 -5.840 1.00 93.50 445 ALA A N 1
ATOM 3374 C CA . ALA A 1 445 ? -27.745 -3.971 -7.070 1.00 93.50 445 ALA A CA 1
ATOM 3375 C C . ALA A 1 445 ? -28.521 -2.639 -7.110 1.00 93.50 445 ALA A C 1
ATOM 3377 O O . ALA A 1 445 ? -29.707 -2.589 -6.784 1.00 93.50 445 ALA A O 1
ATOM 3378 N N . GLY A 1 446 ? -27.849 -1.559 -7.512 1.00 93.44 446 GLY A N 1
ATOM 3379 C CA . GLY A 1 446 ? -28.362 -0.187 -7.462 1.00 93.44 446 GLY A CA 1
ATOM 3380 C C . GLY A 1 446 ? -28.103 0.545 -6.137 1.00 93.44 446 GLY A C 1
ATOM 3381 O O . GLY A 1 446 ? -28.370 1.743 -6.051 1.00 93.44 446 GLY A O 1
ATOM 3382 N N . GLU A 1 447 ? -27.570 -0.122 -5.107 1.00 94.94 447 GLU A N 1
ATOM 3383 C CA . GLU A 1 447 ? -27.223 0.540 -3.845 1.00 94.94 447 GLU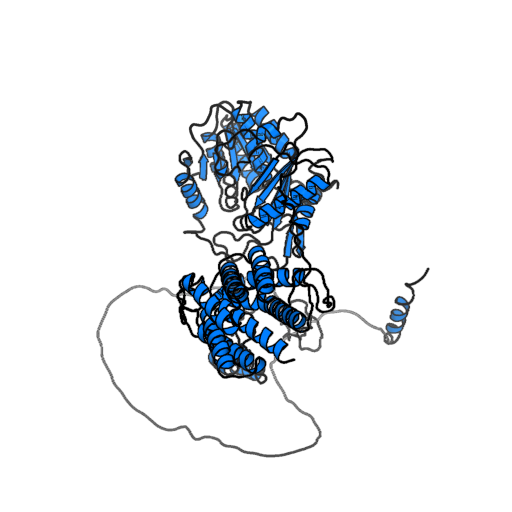 A CA 1
ATOM 3384 C C . GLU A 1 447 ? -25.872 1.286 -3.887 1.00 94.94 447 GLU A C 1
ATOM 3386 O O . GLU A 1 447 ? -25.140 1.312 -4.885 1.00 94.94 447 GLU A O 1
ATOM 3391 N N . ARG A 1 448 ? -25.557 1.959 -2.772 1.00 95.19 448 ARG A N 1
ATOM 3392 C CA . ARG A 1 448 ? -24.361 2.789 -2.591 1.00 95.19 448 ARG A CA 1
ATOM 3393 C C . ARG A 1 448 ? -23.549 2.291 -1.394 1.00 95.19 448 ARG A C 1
ATOM 3395 O O . ARG A 1 448 ? -24.115 2.033 -0.329 1.00 95.19 448 ARG A O 1
ATOM 3402 N N . VAL A 1 449 ? -22.229 2.212 -1.536 1.00 97.38 449 VAL A N 1
ATOM 3403 C CA . VAL A 1 449 ? -21.303 1.823 -0.457 1.00 97.38 449 VAL A CA 1
ATOM 3404 C C . VAL A 1 449 ? -20.136 2.799 -0.326 1.00 97.38 449 VAL A C 1
ATOM 3406 O O . VAL A 1 449 ? -19.736 3.443 -1.292 1.00 97.38 449 VAL A O 1
ATOM 3409 N N . ALA A 1 450 ? -19.556 2.891 0.868 1.00 96.94 450 ALA A N 1
ATOM 3410 C CA . ALA A 1 450 ? -18.195 3.391 1.032 1.00 96.94 450 ALA A CA 1
ATOM 3411 C C . ALA A 1 450 ? -17.231 2.198 1.088 1.00 96.94 450 ALA A C 1
ATOM 3413 O O . ALA A 1 450 ? -17.453 1.253 1.850 1.00 96.94 450 ALA A O 1
ATOM 3414 N N . LEU A 1 451 ? -16.174 2.251 0.279 1.00 97.81 451 LEU A N 1
ATOM 3415 C CA . LEU A 1 451 ? -15.108 1.255 0.217 1.00 97.81 451 LEU A CA 1
ATOM 3416 C C . LEU A 1 451 ? -13.914 1.709 1.067 1.00 97.81 451 LEU A C 1
ATOM 3418 O O . LEU A 1 451 ? -13.495 2.863 0.993 1.00 97.81 451 LEU A O 1
ATOM 3422 N N . LEU A 1 452 ? -13.327 0.784 1.822 1.00 98.56 452 LEU A N 1
ATOM 3423 C CA . LEU A 1 452 ? -11.997 0.923 2.413 1.00 98.56 452 LEU A CA 1
ATOM 3424 C C . LEU A 1 452 ? -11.113 -0.261 1.984 1.00 98.56 452 LEU A C 1
ATOM 3426 O O . LEU A 1 452 ? -11.468 -1.414 2.229 1.00 98.56 452 LEU A O 1
ATOM 3430 N N . VAL A 1 453 ? -9.963 0.037 1.371 1.00 98.56 453 VAL A N 1
ATOM 3431 C CA . VAL A 1 453 ? -8.894 -0.919 1.027 1.00 98.56 453 VAL A CA 1
ATOM 3432 C C . VAL A 1 453 ? -7.702 -0.673 1.956 1.00 98.56 453 VAL A C 1
ATOM 3434 O O . VAL A 1 453 ? -6.884 0.222 1.738 1.00 98.56 453 VAL A O 1
ATOM 3437 N N . ASN A 1 454 ? -7.643 -1.434 3.044 1.00 98.62 454 ASN A N 1
ATOM 3438 C CA . ASN A 1 454 ? -6.702 -1.231 4.139 1.00 98.62 454 ASN A CA 1
ATOM 3439 C C . ASN A 1 454 ? -5.476 -2.153 4.021 1.00 98.62 454 ASN A C 1
ATOM 3441 O O . ASN A 1 454 ? -5.624 -3.372 3.992 1.00 98.62 454 ASN A O 1
ATOM 3445 N N . ASN A 1 455 ? -4.275 -1.578 4.021 1.00 98.31 455 ASN A N 1
ATOM 3446 C CA . ASN A 1 455 ? -3.005 -2.305 4.090 1.00 98.31 455 ASN A CA 1
ATOM 3447 C C . ASN A 1 455 ? -2.783 -2.849 5.513 1.00 98.31 455 ASN A C 1
ATOM 3449 O O . ASN A 1 455 ? -2.876 -2.098 6.486 1.00 98.31 455 ASN A O 1
ATOM 3453 N N . LEU A 1 456 ? -2.468 -4.141 5.630 1.00 97.44 456 LEU A N 1
ATOM 3454 C CA . LEU A 1 456 ? -2.177 -4.803 6.906 1.00 97.44 456 LEU A CA 1
ATOM 3455 C C . LEU A 1 456 ? -0.742 -4.543 7.401 1.00 97.44 456 LEU A C 1
ATOM 3457 O O . LEU A 1 456 ? -0.441 -4.864 8.546 1.00 97.44 456 LEU A O 1
ATOM 3461 N N . GLY A 1 457 ? 0.101 -3.888 6.599 1.00 95.75 457 GLY A N 1
ATOM 3462 C CA . GLY A 1 457 ? 1.382 -3.311 7.014 1.00 95.75 457 GLY A CA 1
ATOM 3463 C C . GLY A 1 457 ? 2.463 -3.441 5.944 1.00 95.75 457 GLY A C 1
ATOM 3464 O O . GLY A 1 457 ? 3.127 -2.461 5.616 1.00 95.75 457 GLY A O 1
ATOM 3465 N N . GLY A 1 458 ? 2.611 -4.642 5.381 1.00 94.94 458 GLY A N 1
ATOM 3466 C CA . GLY A 1 458 ? 3.728 -5.019 4.510 1.00 94.94 458 GLY A CA 1
ATOM 3467 C C . GLY A 1 458 ? 3.535 -4.816 3.001 1.00 94.94 458 GLY A C 1
ATOM 3468 O O . GLY A 1 458 ? 4.439 -5.177 2.253 1.00 94.94 458 GLY A O 1
ATOM 3469 N N . MET A 1 459 ? 2.397 -4.287 2.528 1.00 95.44 459 MET A N 1
ATOM 3470 C CA . MET A 1 459 ? 2.177 -4.042 1.087 1.00 95.44 459 MET A CA 1
ATOM 3471 C C . MET A 1 459 ? 2.643 -2.650 0.643 1.00 95.44 459 MET A C 1
ATOM 3473 O O . MET A 1 459 ? 2.623 -1.692 1.420 1.00 95.44 459 MET A O 1
ATOM 3477 N N . THR A 1 460 ? 2.999 -2.515 -0.634 1.00 95.69 460 THR A N 1
ATOM 3478 C CA . THR A 1 460 ? 3.341 -1.233 -1.267 1.00 95.69 460 THR A CA 1
ATOM 3479 C C . THR A 1 460 ? 2.099 -0.419 -1.650 1.00 95.69 460 THR A C 1
ATOM 3481 O O . THR A 1 460 ? 1.004 -0.946 -1.854 1.00 95.69 460 THR A O 1
ATOM 3484 N N . ALA A 1 461 ? 2.272 0.896 -1.828 1.00 94.31 461 ALA A N 1
ATOM 3485 C CA . ALA A 1 461 ? 1.206 1.765 -2.337 1.00 94.31 461 ALA A CA 1
ATOM 3486 C C . ALA A 1 461 ? 0.754 1.394 -3.767 1.00 94.31 461 ALA A C 1
ATOM 3488 O O . ALA A 1 461 ? -0.414 1.579 -4.101 1.00 94.31 461 ALA A O 1
ATOM 3489 N N . LEU A 1 462 ? 1.651 0.836 -4.593 1.00 95.12 462 LEU A N 1
ATOM 3490 C CA . LEU A 1 462 ? 1.332 0.382 -5.952 1.00 95.12 462 LEU A CA 1
ATOM 3491 C C . LEU A 1 462 ? 0.308 -0.758 -5.926 1.00 95.12 462 LEU A C 1
ATOM 3493 O O . LEU A 1 462 ? -0.724 -0.674 -6.589 1.00 95.12 462 LEU A O 1
ATOM 3497 N N . GLU A 1 463 ? 0.551 -1.787 -5.110 1.00 97.69 463 GLU A N 1
ATOM 3498 C CA . GLU A 1 463 ? -0.375 -2.912 -4.945 1.00 97.69 463 GLU A CA 1
ATOM 3499 C C . GLU A 1 463 ? -1.735 -2.444 -4.417 1.00 97.69 463 GLU A C 1
ATOM 3501 O O . GLU A 1 463 ? -2.771 -2.835 -4.953 1.00 97.69 463 GLU A O 1
ATOM 3506 N N . ILE A 1 464 ? -1.747 -1.558 -3.416 1.00 97.94 464 ILE A N 1
ATOM 3507 C CA . ILE A 1 464 ? -2.988 -1.011 -2.850 1.00 97.94 464 ILE A CA 1
ATOM 3508 C C . ILE A 1 464 ? -3.795 -0.237 -3.904 1.00 97.94 464 ILE A C 1
ATOM 3510 O O . ILE A 1 464 ? -5.010 -0.418 -3.974 1.00 97.94 464 ILE A O 1
ATOM 3514 N N . HIS A 1 465 ? -3.165 0.562 -4.771 1.00 96.00 465 HIS A N 1
ATOM 3515 C CA . HIS A 1 465 ? -3.877 1.263 -5.848 1.00 96.00 465 HIS A CA 1
ATOM 3516 C C . HIS A 1 465 ? -4.385 0.318 -6.954 1.00 96.00 465 HIS A C 1
ATOM 3518 O O . HIS A 1 465 ? -5.501 0.503 -7.443 1.00 96.00 465 HIS A O 1
ATOM 3524 N N . ILE A 1 466 ? -3.638 -0.739 -7.295 1.00 97.94 466 ILE A N 1
ATOM 3525 C CA . ILE A 1 466 ? -4.110 -1.803 -8.203 1.00 97.94 466 ILE A CA 1
ATOM 3526 C C . ILE A 1 466 ? -5.350 -2.498 -7.615 1.00 97.94 466 ILE A C 1
ATOM 3528 O O . ILE A 1 466 ? -6.348 -2.689 -8.311 1.00 97.94 466 ILE A O 1
ATOM 3532 N N . LEU A 1 467 ? -5.321 -2.819 -6.318 1.00 98.44 467 LEU A N 1
ATOM 3533 C CA . LEU A 1 467 ? -6.428 -3.453 -5.598 1.00 98.44 467 LEU A CA 1
ATOM 3534 C C . LEU A 1 467 ? -7.648 -2.523 -5.457 1.00 98.44 467 LEU A C 1
ATOM 3536 O O . LEU A 1 467 ? -8.777 -3.006 -5.519 1.00 98.44 467 LEU A O 1
ATOM 3540 N N . VAL A 1 468 ? -7.452 -1.203 -5.330 1.00 97.12 468 VAL A N 1
ATOM 3541 C CA . VAL A 1 468 ? -8.535 -0.201 -5.396 1.00 97.12 468 VAL A CA 1
ATOM 3542 C C . VAL A 1 468 ? -9.189 -0.188 -6.779 1.00 97.12 468 VAL A C 1
ATOM 3544 O O . VAL A 1 468 ? -10.412 -0.302 -6.859 1.00 97.12 468 VAL A O 1
ATOM 3547 N N . ARG A 1 469 ? -8.402 -0.103 -7.862 1.00 96.00 469 ARG A N 1
ATOM 3548 C CA . ARG A 1 469 ? -8.913 -0.137 -9.246 1.00 96.00 469 ARG A CA 1
ATOM 3549 C C . ARG A 1 469 ? -9.743 -1.396 -9.497 1.00 96.00 469 ARG A C 1
ATOM 3551 O O . ARG A 1 469 ? -10.875 -1.310 -9.969 1.00 96.00 469 ARG A O 1
ATOM 3558 N N . ASP A 1 470 ? -9.195 -2.559 -9.154 1.00 97.94 470 ASP A N 1
ATOM 3559 C CA . ASP A 1 470 ? -9.842 -3.842 -9.425 1.00 97.94 470 ASP A CA 1
ATOM 3560 C C . ASP A 1 470 ? -11.086 -4.070 -8.541 1.00 97.94 470 ASP A C 1
ATOM 3562 O O . ASP A 1 470 ? -12.065 -4.661 -9.001 1.00 97.94 470 ASP A O 1
ATOM 3566 N N . ALA A 1 471 ? -11.105 -3.544 -7.309 1.00 98.06 471 ALA A N 1
ATOM 3567 C CA . ALA A 1 471 ? -12.294 -3.538 -6.455 1.00 98.06 471 ALA A CA 1
ATOM 3568 C C . ALA A 1 471 ? -13.409 -2.624 -6.987 1.00 98.06 471 ALA A C 1
ATOM 3570 O O . ALA A 1 471 ? -14.574 -3.021 -6.977 1.00 98.06 471 ALA A O 1
ATOM 3571 N N . LEU A 1 472 ? -13.068 -1.426 -7.475 1.00 96.00 472 LEU A N 1
ATOM 3572 C CA . LEU A 1 472 ? -14.031 -0.499 -8.077 1.00 96.00 472 LEU A CA 1
ATOM 3573 C C . LEU A 1 472 ? -14.651 -1.083 -9.348 1.00 96.00 472 LEU A C 1
ATOM 3575 O O . LEU A 1 472 ? -15.875 -1.118 -9.462 1.00 96.00 472 LEU A O 1
ATOM 3579 N N . ALA A 1 473 ? -13.826 -1.628 -10.246 1.00 95.06 473 ALA A N 1
ATOM 3580 C CA . ALA A 1 473 ? -14.300 -2.319 -11.443 1.00 95.06 473 ALA A CA 1
ATOM 3581 C C . ALA A 1 473 ? -15.234 -3.496 -11.098 1.00 95.06 473 ALA A C 1
ATOM 3583 O O . ALA A 1 473 ? -16.248 -3.699 -11.767 1.00 95.06 473 ALA A O 1
ATOM 3584 N N . TYR A 1 474 ? -14.943 -4.245 -10.025 1.00 97.62 474 TYR A N 1
ATOM 3585 C CA . TYR A 1 474 ? -15.813 -5.339 -9.592 1.00 97.62 474 TYR A CA 1
ATOM 3586 C C . TYR A 1 474 ? -17.147 -4.864 -8.999 1.00 97.62 474 TYR A C 1
ATOM 3588 O O . TYR A 1 474 ? -18.192 -5.434 -9.304 1.00 97.62 474 TYR A O 1
ATOM 3596 N N . LEU A 1 475 ? -17.142 -3.812 -8.175 1.00 96.69 475 LEU A N 1
ATOM 3597 C CA . LEU A 1 475 ? -18.368 -3.244 -7.602 1.00 96.69 475 LEU A CA 1
ATOM 3598 C C . LEU A 1 475 ? -19.258 -2.612 -8.682 1.00 96.69 475 LEU A C 1
ATOM 3600 O O . LEU A 1 475 ? -20.462 -2.882 -8.711 1.00 96.69 475 LEU A O 1
ATOM 3604 N N . HIS A 1 476 ? -18.662 -1.890 -9.637 1.00 94.19 476 HIS A N 1
ATOM 3605 C CA . HIS A 1 476 ? -19.364 -1.394 -10.820 1.00 94.19 476 HIS A CA 1
ATOM 3606 C C . HIS A 1 476 ? -20.003 -2.552 -11.609 1.00 94.19 476 HIS A C 1
ATOM 3608 O O . HIS A 1 476 ? -21.186 -2.487 -11.941 1.00 94.19 476 HIS A O 1
ATOM 3614 N N . SER A 1 477 ? -19.294 -3.672 -11.823 1.00 95.75 477 SER A N 1
ATOM 3615 C CA . SER A 1 477 ? -19.852 -4.845 -12.522 1.00 95.75 477 SER A CA 1
ATOM 3616 C C . SER A 1 477 ? -20.975 -5.573 -11.758 1.00 95.75 477 SER A C 1
ATOM 3618 O O . SER A 1 477 ? -21.542 -6.536 -12.273 1.00 95.75 477 SER A O 1
ATOM 3620 N N . LYS A 1 478 ? -21.287 -5.164 -10.521 1.00 96.25 478 LYS A N 1
ATOM 3621 C CA . LYS A 1 478 ? -22.458 -5.605 -9.735 1.00 96.25 478 LYS A CA 1
ATOM 3622 C C . LYS A 1 478 ? -23.553 -4.531 -9.663 1.00 96.25 478 LYS A C 1
ATOM 3624 O O . LYS A 1 478 ? -24.518 -4.695 -8.920 1.00 96.25 478 LYS A O 1
ATOM 3629 N N . SER A 1 479 ? -23.385 -3.427 -10.394 1.00 95.88 479 SER A N 1
ATOM 3630 C CA . SER A 1 479 ? -24.201 -2.212 -10.306 1.00 95.88 479 SER A CA 1
ATOM 3631 C C . SER A 1 479 ? -24.237 -1.606 -8.894 1.00 95.88 479 SER A C 1
ATOM 3633 O O . SER A 1 479 ? -25.251 -1.040 -8.491 1.00 95.88 479 SER A O 1
ATOM 3635 N N . ILE A 1 480 ? -23.148 -1.730 -8.126 1.00 95.81 480 ILE A N 1
ATOM 3636 C CA . ILE A 1 480 ? -22.995 -1.122 -6.797 1.00 95.81 480 ILE A CA 1
ATOM 3637 C C . ILE A 1 480 ? -22.143 0.142 -6.943 1.00 95.81 480 ILE A C 1
ATOM 3639 O O . ILE A 1 480 ? -20.988 0.077 -7.361 1.00 95.81 480 ILE A O 1
ATOM 3643 N N . SER A 1 481 ? -22.701 1.296 -6.577 1.00 93.38 481 SER A N 1
ATOM 3644 C CA . SER A 1 481 ? -22.004 2.586 -6.685 1.00 93.38 481 SER A CA 1
ATOM 3645 C C . SER A 1 481 ? -21.118 2.871 -5.467 1.00 93.38 481 SER A C 1
ATOM 3647 O O . SER A 1 481 ? -21.482 2.559 -4.329 1.00 93.38 481 SER A O 1
ATOM 3649 N N . VAL A 1 482 ? -19.957 3.497 -5.692 1.00 94.44 482 VAL A N 1
ATOM 3650 C CA . VAL A 1 482 ? -18.930 3.710 -4.656 1.00 94.44 482 VAL A CA 1
ATOM 3651 C C . VAL A 1 482 ? -18.562 5.198 -4.534 1.00 94.44 482 VAL A C 1
ATOM 3653 O O . VAL A 1 482 ? -17.470 5.603 -4.927 1.00 94.44 482 VAL A O 1
ATOM 3656 N N . PRO A 1 483 ? -19.447 6.062 -3.991 1.00 92.00 483 PRO A N 1
ATOM 3657 C CA . PRO A 1 483 ? -19.164 7.496 -3.874 1.00 92.00 483 PRO A CA 1
ATOM 3658 C C . PRO A 1 483 ? -17.952 7.825 -2.986 1.00 92.00 483 PRO A C 1
ATOM 3660 O O . PRO A 1 483 ? -17.383 8.910 -3.121 1.00 92.00 483 PRO A O 1
ATOM 3663 N N . ARG A 1 484 ? -17.539 6.934 -2.070 1.00 92.50 484 ARG A N 1
ATOM 3664 C CA . ARG A 1 484 ? -16.335 7.116 -1.238 1.00 92.50 484 ARG A CA 1
ATOM 3665 C C . ARG A 1 484 ? -15.424 5.907 -1.273 1.00 92.50 484 ARG A C 1
ATOM 3667 O O . ARG A 1 484 ? -15.868 4.778 -1.079 1.00 92.50 484 ARG A O 1
ATOM 3674 N N . VAL A 1 485 ? -14.140 6.200 -1.431 1.00 94.44 485 VAL A N 1
ATOM 3675 C CA . VAL A 1 485 ? -13.036 5.248 -1.384 1.00 94.44 485 VAL A CA 1
ATOM 3676 C C . VAL A 1 485 ? -12.010 5.783 -0.398 1.00 94.44 485 VAL A C 1
ATOM 3678 O O . VAL A 1 485 ? -11.602 6.938 -0.496 1.00 94.44 485 VAL A O 1
ATOM 3681 N N . TYR A 1 486 ? -11.590 4.935 0.530 1.00 96.25 486 TYR A N 1
ATOM 3682 C CA . TYR A 1 486 ? -10.454 5.162 1.411 1.00 96.25 486 TYR A CA 1
ATOM 3683 C C . TYR A 1 486 ? -9.423 4.060 1.162 1.00 96.25 486 TYR A C 1
ATOM 3685 O O . TYR A 1 486 ? -9.784 2.898 0.967 1.00 96.25 486 TYR A O 1
ATOM 3693 N N . SER A 1 487 ? -8.139 4.397 1.185 1.00 96.38 487 SER A N 1
ATOM 3694 C CA . SER A 1 487 ? -7.068 3.414 1.019 1.00 96.38 487 SER A CA 1
ATOM 3695 C C . SER A 1 487 ? -5.808 3.824 1.766 1.00 96.38 487 SER A C 1
ATOM 3697 O O . SER A 1 487 ? -5.536 5.013 1.921 1.00 96.38 487 SER A O 1
ATOM 3699 N N . GLY A 1 488 ? -5.044 2.835 2.230 1.00 96.12 488 GLY A N 1
ATOM 3700 C CA . GLY A 1 488 ? -3.786 3.046 2.947 1.00 96.12 488 GLY A CA 1
ATOM 3701 C C . GLY A 1 488 ? -3.648 2.176 4.195 1.00 96.12 488 GLY A C 1
ATOM 3702 O O . GLY A 1 488 ? -4.426 1.253 4.426 1.00 96.12 488 GLY A O 1
ATOM 3703 N N . THR A 1 489 ? -2.629 2.467 4.996 1.00 97.75 489 THR A N 1
ATOM 3704 C CA . THR A 1 489 ? -2.238 1.692 6.182 1.00 97.75 489 THR A CA 1
ATOM 3705 C C . THR A 1 489 ? -2.948 2.236 7.423 1.00 97.75 489 THR A C 1
ATOM 3707 O O . THR A 1 489 ? -2.443 3.156 8.061 1.00 97.75 489 THR A O 1
ATOM 3710 N N . LEU A 1 490 ? -4.154 1.734 7.733 1.00 97.75 490 LEU A N 1
ATOM 3711 C CA . LEU A 1 490 ? -5.044 2.325 8.752 1.00 97.75 490 LEU A CA 1
ATOM 3712 C C . LEU A 1 490 ? -5.252 1.434 9.990 1.00 97.75 490 LEU A C 1
ATOM 3714 O O . LEU A 1 490 ? -5.310 1.931 11.117 1.00 97.75 490 LEU A O 1
ATOM 3718 N N . MET A 1 491 ? -5.358 0.120 9.798 1.00 98.44 491 MET A N 1
ATOM 3719 C CA . MET A 1 491 ? -5.379 -0.894 10.853 1.00 98.44 491 MET A CA 1
ATOM 3720 C C . MET A 1 491 ? -4.496 -2.068 10.433 1.00 98.44 491 MET A C 1
ATOM 3722 O O . MET A 1 491 ? -4.877 -2.863 9.572 1.00 98.44 491 MET A O 1
ATOM 3726 N N . THR A 1 492 ? -3.313 -2.155 11.030 1.00 98.06 492 THR A N 1
ATOM 3727 C CA . THR A 1 492 ? -2.285 -3.132 10.652 1.00 98.06 492 THR A CA 1
ATOM 3728 C C . THR A 1 492 ? -2.361 -4.435 11.453 1.00 98.06 492 THR A C 1
ATOM 3730 O O . THR A 1 492 ? -3.125 -4.588 12.410 1.00 98.06 492 THR A O 1
ATOM 3733 N N . SER A 1 493 ? -1.539 -5.391 11.038 1.00 96.62 493 SER A N 1
ATOM 3734 C CA . SER A 1 493 ? -1.064 -6.521 11.822 1.00 96.62 493 SER A CA 1
ATOM 3735 C C . SER A 1 493 ? 0.465 -6.497 11.748 1.00 96.62 493 SER A C 1
ATOM 3737 O O . SER A 1 493 ? 1.086 -7.306 11.064 1.00 96.62 493 SER A O 1
ATOM 3739 N N . LEU A 1 494 ? 1.078 -5.501 12.396 1.00 95.38 494 LEU A N 1
ATOM 3740 C CA . LEU A 1 494 ? 2.522 -5.237 12.358 1.00 95.38 494 LEU A CA 1
ATOM 3741 C C . LEU A 1 494 ? 3.075 -5.139 10.915 1.00 95.38 494 LEU A C 1
ATOM 3743 O O . LEU A 1 494 ? 2.825 -4.163 10.217 1.00 95.38 494 LEU A O 1
ATOM 3747 N N . ASP A 1 495 ? 3.844 -6.143 10.495 1.00 93.31 495 ASP A N 1
ATOM 3748 C CA . ASP A 1 495 ? 4.553 -6.287 9.220 1.00 93.31 495 ASP A CA 1
ATOM 3749 C C . ASP A 1 495 ? 3.904 -7.316 8.269 1.00 93.31 495 ASP A C 1
ATOM 3751 O O . ASP A 1 495 ? 4.523 -7.746 7.298 1.00 93.31 495 ASP A O 1
ATOM 3755 N N . MET A 1 496 ? 2.651 -7.712 8.523 1.00 94.00 496 MET A N 1
ATOM 3756 C CA . MET A 1 496 ? 1.876 -8.600 7.647 1.00 94.00 496 MET A CA 1
ATOM 3757 C C . MET A 1 496 ? 1.734 -8.004 6.239 1.00 94.00 496 MET A C 1
ATOM 3759 O O . MET A 1 496 ? 1.074 -6.977 6.062 1.00 94.00 496 MET A O 1
ATOM 3763 N N . SER A 1 497 ? 2.289 -8.663 5.217 1.00 95.12 497 SER A N 1
ATOM 3764 C CA . SER A 1 497 ? 1.971 -8.324 3.828 1.00 95.12 497 SER A CA 1
ATOM 3765 C C . SER A 1 497 ? 0.591 -8.882 3.499 1.00 95.12 497 SER A C 1
ATOM 3767 O O . SER A 1 497 ? 0.388 -10.095 3.421 1.00 95.12 497 SER A O 1
ATOM 3769 N N . GLY A 1 498 ? -0.384 -7.988 3.379 1.00 96.00 498 GLY A N 1
ATOM 3770 C CA . GLY A 1 498 ? -1.777 -8.324 3.140 1.00 96.00 498 GLY A CA 1
ATOM 3771 C C . GLY A 1 498 ? -2.680 -7.096 3.109 1.00 96.00 498 GLY A C 1
ATOM 3772 O O . GLY A 1 498 ? -2.277 -5.986 3.460 1.00 96.00 498 GLY A O 1
ATOM 3773 N N . VAL A 1 499 ? -3.926 -7.312 2.706 1.00 98.31 499 VAL A N 1
ATOM 3774 C CA . VAL A 1 499 ? -4.943 -6.273 2.522 1.00 98.31 499 VAL A CA 1
ATOM 3775 C C . VAL A 1 499 ? -6.257 -6.708 3.165 1.00 98.31 499 VAL A C 1
ATOM 3777 O O . VAL A 1 499 ? -6.565 -7.897 3.248 1.00 98.31 499 VAL A O 1
ATOM 3780 N N . SER A 1 500 ? -7.073 -5.754 3.599 1.00 98.50 500 SER A N 1
ATOM 3781 C CA . SER A 1 500 ? -8.475 -5.993 3.925 1.00 98.50 500 SER A CA 1
ATOM 3782 C C . SER A 1 500 ? -9.403 -5.049 3.169 1.00 98.50 500 SER A C 1
ATOM 3784 O O . SER A 1 500 ? -9.214 -3.834 3.139 1.00 98.50 500 SER A O 1
ATOM 3786 N N . PHE A 1 501 ? -10.429 -5.634 2.556 1.00 98.81 501 PHE A N 1
ATOM 3787 C CA . PHE A 1 501 ? -11.515 -4.912 1.905 1.00 98.81 501 PHE A CA 1
ATOM 3788 C C . PHE A 1 501 ? -12.648 -4.745 2.907 1.00 98.81 501 PHE A C 1
ATOM 3790 O O . PHE A 1 501 ? -13.010 -5.694 3.602 1.00 98.81 501 PHE A O 1
ATOM 3797 N N . THR A 1 502 ? -13.209 -3.544 2.991 1.00 98.88 502 THR A N 1
ATOM 3798 C CA . THR A 1 502 ? -14.348 -3.229 3.855 1.00 98.88 502 THR A CA 1
ATOM 3799 C C . THR A 1 502 ? -15.388 -2.446 3.073 1.00 98.88 502 THR A C 1
ATOM 3801 O O . THR A 1 502 ? -15.048 -1.451 2.435 1.00 98.88 502 THR A O 1
ATOM 3804 N N . LEU A 1 503 ? -16.650 -2.864 3.166 1.00 98.81 503 LEU A N 1
ATOM 3805 C CA . LEU A 1 503 ? -17.797 -2.132 2.636 1.00 98.81 503 LEU A CA 1
ATOM 3806 C C . LEU A 1 503 ? -18.680 -1.645 3.786 1.00 98.81 503 LEU A C 1
ATOM 3808 O O . LEU A 1 503 ? -19.100 -2.441 4.626 1.00 98.81 503 LEU A O 1
ATOM 3812 N N . LEU A 1 504 ? -18.993 -0.351 3.784 1.00 98.69 504 LEU A N 1
ATOM 3813 C CA . LEU A 1 504 ? -20.037 0.269 4.600 1.00 98.69 504 LEU A CA 1
ATOM 3814 C C . LEU A 1 504 ? -21.237 0.581 3.700 1.00 98.69 504 LEU A C 1
ATOM 3816 O O . LEU A 1 504 ? -21.105 1.343 2.742 1.00 98.69 504 LEU A O 1
ATOM 3820 N N . ARG A 1 505 ? -22.411 0.022 4.008 1.00 98.12 505 ARG A N 1
ATOM 3821 C CA . ARG A 1 505 ? -23.653 0.298 3.270 1.00 98.12 505 ARG A CA 1
ATOM 3822 C C . ARG A 1 505 ? -24.167 1.701 3.589 1.00 98.12 505 ARG A C 1
ATOM 3824 O O . ARG A 1 505 ? -24.464 2.018 4.740 1.00 98.12 505 ARG A O 1
ATOM 3831 N N . LEU A 1 506 ? -24.328 2.535 2.563 1.00 96.25 506 LEU A N 1
ATOM 3832 C CA . LEU A 1 506 ? -24.830 3.903 2.698 1.00 96.25 506 LEU A CA 1
ATOM 3833 C C . LEU A 1 506 ? -26.361 3.894 2.611 1.00 96.25 506 LEU A C 1
ATOM 3835 O O . LEU A 1 506 ? -26.945 4.278 1.598 1.00 96.25 506 LEU A O 1
ATOM 3839 N N . VAL A 1 507 ? -27.003 3.406 3.678 1.00 94.62 507 VAL A N 1
ATOM 3840 C CA . VAL A 1 507 ? -28.465 3.240 3.773 1.00 94.62 507 VAL A CA 1
ATOM 3841 C C . VAL A 1 507 ? -29.184 4.540 3.357 1.00 94.62 507 VAL A C 1
ATOM 3843 O O . VAL A 1 507 ? -28.865 5.599 3.913 1.00 94.62 507 VAL A O 1
ATOM 3846 N N . PRO A 1 508 ? -30.140 4.512 2.406 1.00 93.06 508 PRO A N 1
ATOM 3847 C CA . PRO A 1 508 ? -30.807 5.718 1.915 1.00 93.06 508 PRO A CA 1
ATOM 3848 C C . PRO A 1 508 ? -31.433 6.565 3.031 1.00 93.06 508 PRO A C 1
ATOM 3850 O O . PRO A 1 508 ? -32.053 6.044 3.954 1.00 93.06 508 PRO A O 1
ATOM 3853 N N . GLY A 1 509 ? -31.246 7.887 2.962 1.00 92.69 509 GLY A N 1
ATOM 3854 C CA . GLY A 1 509 ? -31.752 8.837 3.962 1.00 92.69 509 GLY A CA 1
ATOM 3855 C C . GLY A 1 509 ? -31.047 8.809 5.327 1.00 92.69 509 GLY A C 1
ATOM 3856 O O . GLY A 1 509 ? -31.383 9.615 6.189 1.00 92.69 509 GLY A O 1
ATOM 3857 N N . SER A 1 510 ? -30.059 7.932 5.544 1.00 93.25 510 SER A N 1
ATOM 3858 C CA . SER A 1 510 ? -29.375 7.810 6.842 1.00 93.25 510 SER A CA 1
ATOM 3859 C C . SER A 1 510 ? -28.490 9.006 7.210 1.00 93.25 510 SER A C 1
ATOM 3861 O O . SER A 1 510 ? -28.257 9.226 8.397 1.00 93.25 510 SER A O 1
ATOM 3863 N N . GLY A 1 511 ? -27.958 9.752 6.237 1.00 94.25 511 GLY A N 1
ATOM 3864 C CA . GLY A 1 511 ? -26.950 10.800 6.460 1.00 94.25 511 GLY A CA 1
ATOM 3865 C C . GLY A 1 511 ? -25.521 10.277 6.693 1.00 94.25 511 GLY A C 1
ATOM 3866 O O . GLY A 1 511 ? -24.671 11.002 7.201 1.00 94.25 511 GLY A O 1
ATOM 3867 N N . VAL A 1 512 ? -25.253 8.992 6.423 1.00 95.44 512 VAL A N 1
ATOM 3868 C CA . VAL A 1 512 ? -23.943 8.367 6.698 1.00 95.44 512 VAL A CA 1
ATOM 3869 C C . VAL A 1 512 ? -22.834 8.893 5.775 1.00 95.44 512 VAL A C 1
ATOM 3871 O O . VAL A 1 512 ? -21.688 8.991 6.203 1.00 95.44 512 VAL A O 1
ATOM 3874 N N . LEU A 1 513 ? -23.152 9.272 4.533 1.00 93.25 513 LEU A N 1
ATOM 3875 C CA . LEU A 1 513 ? -22.174 9.836 3.593 1.00 93.25 513 LEU A CA 1
ATOM 3876 C C . LEU A 1 513 ? -21.663 11.207 4.072 1.00 93.25 513 LEU A C 1
ATOM 3878 O O . LEU A 1 513 ? -20.479 11.511 3.985 1.00 93.25 513 LEU A O 1
ATOM 3882 N N . GLU A 1 514 ? -22.553 12.001 4.653 1.00 92.56 514 GLU A N 1
ATOM 3883 C CA . GLU A 1 514 ? -22.279 13.314 5.227 1.00 92.56 514 GLU A CA 1
ATOM 3884 C C . GLU A 1 514 ? -21.432 13.201 6.513 1.00 92.56 514 GLU A C 1
ATOM 3886 O O . GLU A 1 514 ? -20.554 14.027 6.760 1.00 92.56 514 GLU A O 1
ATOM 3891 N N . ASP A 1 515 ? -21.624 12.138 7.302 1.00 94.69 515 ASP A N 1
ATOM 3892 C CA . ASP A 1 515 ? -20.788 11.825 8.471 1.00 94.69 515 ASP A CA 1
ATOM 3893 C C . ASP A 1 515 ? -19.366 11.377 8.088 1.00 94.69 515 ASP A C 1
ATOM 3895 O O . ASP A 1 515 ? -18.407 11.650 8.819 1.00 94.69 515 ASP A O 1
ATOM 3899 N N . LEU A 1 516 ? -19.203 10.713 6.939 1.00 94.44 516 LEU A N 1
ATOM 3900 C CA . LEU A 1 516 ? -17.890 10.382 6.372 1.00 94.44 516 LEU A CA 1
ATOM 3901 C C . LEU A 1 516 ? -17.152 11.635 5.879 1.00 94.44 516 LEU A C 1
ATOM 3903 O O . LEU A 1 516 ? -15.947 11.754 6.109 1.00 94.44 516 LEU A O 1
ATOM 3907 N N . ASP A 1 517 ? -17.873 12.589 5.292 1.00 91.38 517 ASP A N 1
ATOM 3908 C CA . ASP A 1 517 ? -17.317 13.834 4.743 1.00 91.38 517 ASP A CA 1
ATOM 3909 C C . ASP A 1 517 ? -16.889 14.860 5.798 1.00 91.38 517 ASP A C 1
ATOM 3911 O O . ASP A 1 517 ? -16.033 15.694 5.517 1.00 91.38 517 ASP A O 1
ATOM 3915 N N . GLU A 1 518 ? -17.463 14.828 7.006 1.00 91.94 518 GLU A N 1
ATOM 3916 C CA . GLU A 1 518 ? -17.189 15.853 8.021 1.00 91.94 518 GLU A CA 1
ATOM 3917 C C . GLU A 1 518 ? -15.689 15.930 8.377 1.00 91.94 518 GLU A C 1
ATOM 3919 O O . GLU A 1 518 ? -15.113 14.942 8.836 1.00 91.94 518 GLU A O 1
ATOM 3924 N N . GLU A 1 519 ? -15.052 17.091 8.192 1.00 91.25 519 GLU A N 1
ATOM 3925 C CA . GLU A 1 519 ? -13.592 17.228 8.299 1.00 91.25 519 GLU A CA 1
ATOM 3926 C C . GLU A 1 519 ? -13.036 16.839 9.679 1.00 91.25 519 GLU A C 1
ATOM 3928 O O . GLU A 1 519 ? -13.661 17.065 10.719 1.00 91.25 519 GLU A O 1
ATOM 3933 N N . VAL A 1 520 ? -11.831 16.265 9.702 1.00 92.44 520 VAL A N 1
ATOM 3934 C CA . VAL A 1 520 ? -11.144 15.778 10.910 1.00 92.44 520 VAL A CA 1
ATOM 3935 C C . VAL A 1 520 ? -9.649 16.111 10.849 1.00 92.44 520 VAL A C 1
ATOM 3937 O O . VAL A 1 520 ? -9.054 16.152 9.775 1.00 92.44 520 VAL A O 1
ATOM 3940 N N . GLU A 1 521 ? -9.038 16.364 12.008 1.00 88.25 521 GLU A N 1
ATOM 3941 C CA . GLU A 1 521 ? -7.632 16.788 12.141 1.00 88.25 521 GLU A CA 1
ATOM 3942 C C . GLU A 1 521 ? -6.687 15.640 12.539 1.00 88.25 521 GLU A C 1
ATOM 3944 O O . GLU A 1 521 ? -5.500 15.859 12.773 1.00 88.25 521 GLU A O 1
ATOM 3949 N N . CYS A 1 522 ? -7.200 14.418 12.678 1.00 88.62 522 CYS A N 1
ATOM 3950 C CA . CYS A 1 522 ? -6.403 13.256 13.059 1.00 88.62 522 CYS A CA 1
ATOM 3951 C C . CYS A 1 522 ? -5.411 12.875 11.953 1.00 88.62 522 CYS A C 1
ATOM 3953 O O . CYS A 1 522 ? -5.777 12.814 10.779 1.00 88.62 522 CYS A O 1
ATOM 3955 N N . ALA A 1 523 ? -4.182 12.538 12.344 1.00 84.94 523 ALA A N 1
ATOM 3956 C CA . ALA A 1 523 ? -3.080 12.279 11.420 1.00 84.94 523 ALA A CA 1
ATOM 3957 C C . ALA A 1 523 ? -3.308 11.091 10.466 1.00 84.94 523 ALA A C 1
ATOM 3959 O O . ALA A 1 523 ? -2.730 11.068 9.384 1.00 84.94 523 ALA A O 1
ATOM 3960 N N . ALA A 1 524 ? -4.131 10.110 10.856 1.00 94.50 524 ALA A N 1
ATOM 3961 C CA . ALA A 1 524 ? -4.269 8.848 10.127 1.00 94.50 524 ALA A CA 1
ATOM 3962 C C . ALA A 1 524 ? -5.535 8.699 9.265 1.00 94.50 524 ALA A C 1
ATOM 3964 O O . ALA A 1 524 ? -5.637 7.717 8.536 1.00 94.50 524 ALA A O 1
ATOM 3965 N N . TRP A 1 525 ? -6.521 9.602 9.331 1.00 95.31 525 TRP A N 1
ATOM 3966 C CA . TRP A 1 525 ? -7.710 9.480 8.472 1.00 95.31 525 TRP A CA 1
ATOM 3967 C C . TRP A 1 525 ? -7.411 10.035 7.068 1.00 95.31 525 TRP A C 1
ATOM 3969 O O . TRP A 1 525 ? -7.045 11.210 6.971 1.00 95.31 525 TRP A O 1
ATOM 3979 N N . PRO A 1 526 ? -7.562 9.254 5.977 1.00 92.06 526 PRO A N 1
ATOM 3980 C CA . PRO A 1 526 ? -7.207 9.733 4.646 1.00 92.06 526 PRO A CA 1
ATOM 3981 C C . PRO A 1 526 ? -8.042 10.944 4.225 1.00 92.06 526 PRO A C 1
ATOM 3983 O O . PRO A 1 526 ? -9.276 10.918 4.272 1.00 92.06 526 PRO A O 1
ATOM 3986 N N . ARG A 1 527 ? -7.364 11.993 3.750 1.00 84.06 527 ARG A N 1
ATOM 3987 C CA . ARG A 1 527 ? -8.011 13.083 3.015 1.00 84.06 527 ARG A CA 1
ATOM 3988 C C . ARG A 1 527 ? -8.315 12.595 1.602 1.00 84.06 527 ARG A C 1
ATOM 3990 O O . ARG A 1 527 ? -7.404 12.214 0.874 1.00 84.06 527 ARG A O 1
ATOM 3997 N N . VAL A 1 528 ? -9.591 12.615 1.232 1.00 80.75 528 VAL A N 1
ATOM 3998 C CA . VAL A 1 528 ? -10.076 12.280 -0.112 1.00 80.75 528 VAL A CA 1
ATOM 3999 C C . VAL A 1 528 ? -10.460 13.583 -0.805 1.00 80.75 528 VAL A C 1
ATOM 4001 O O . VAL A 1 528 ? -11.135 14.419 -0.206 1.00 80.75 528 VAL A O 1
ATOM 4004 N N . PHE A 1 529 ? -10.015 13.777 -2.045 1.00 65.06 529 PHE A N 1
ATOM 4005 C CA . PHE A 1 529 ? -10.339 14.973 -2.818 1.00 65.06 529 PHE A CA 1
ATOM 4006 C C . PHE A 1 529 ? -11.681 14.803 -3.544 1.00 65.06 529 PHE A C 1
ATOM 4008 O O . PHE A 1 529 ? -11.857 13.869 -4.321 1.00 65.06 529 PHE A O 1
ATOM 4015 N N . GLY A 1 530 ? -12.611 15.734 -3.313 1.00 65.25 530 GLY A N 1
ATOM 4016 C CA . GLY A 1 530 ? -13.882 15.813 -4.039 1.00 65.25 530 GLY A CA 1
ATOM 4017 C C . GLY A 1 530 ? -14.900 14.715 -3.706 1.00 65.25 530 GLY A C 1
ATOM 4018 O O . GLY A 1 530 ? -14.870 14.092 -2.644 1.00 65.25 530 GLY A O 1
ATOM 4019 N N . ARG A 1 531 ? -15.851 14.513 -4.626 1.00 67.75 531 ARG A N 1
ATOM 4020 C CA . ARG A 1 531 ? -16.900 13.489 -4.551 1.00 67.75 531 ARG A CA 1
ATOM 4021 C C . ARG A 1 531 ? -17.001 12.758 -5.890 1.00 67.75 531 ARG A C 1
ATOM 4023 O O . ARG A 1 531 ? -17.115 13.406 -6.925 1.00 67.75 531 ARG A O 1
ATOM 4030 N N . TRP A 1 532 ? -17.042 11.426 -5.867 1.00 62.88 532 TRP A N 1
ATOM 4031 C CA . TRP A 1 532 ? -17.405 10.628 -7.043 1.00 62.88 532 TRP A CA 1
ATOM 4032 C C . TRP A 1 532 ? -18.929 10.614 -7.205 1.00 62.88 532 TRP A C 1
ATOM 4034 O O . TRP A 1 532 ? -19.600 9.668 -6.790 1.00 62.88 532 TRP A O 1
ATOM 4044 N N . ASP A 1 533 ? -19.478 11.690 -7.769 1.00 58.34 533 ASP A N 1
ATOM 4045 C CA . ASP A 1 533 ? -20.918 11.797 -8.034 1.00 58.34 533 ASP A CA 1
ATOM 4046 C C . ASP A 1 533 ? -21.336 11.001 -9.292 1.00 58.34 533 ASP A C 1
ATOM 4048 O O . ASP A 1 533 ? -22.457 10.499 -9.342 1.00 58.34 533 ASP A O 1
ATOM 4052 N N . SER A 1 534 ? -20.414 10.787 -10.245 1.00 57.72 534 SER A N 1
ATOM 4053 C CA . SER A 1 534 ? -20.529 9.802 -11.340 1.00 57.72 534 SER A CA 1
ATOM 4054 C C . SER A 1 534 ? -20.319 8.354 -10.874 1.00 57.72 534 SER A C 1
ATOM 4056 O O . SER A 1 534 ? -20.920 7.432 -11.415 1.00 57.72 534 SER A O 1
ATOM 4058 N N . GLY A 1 535 ? -19.463 8.149 -9.866 1.00 57.53 535 GLY A N 1
ATOM 4059 C CA . GLY A 1 535 ? -19.003 6.828 -9.424 1.00 57.53 535 GLY A CA 1
ATOM 4060 C C . GLY A 1 535 ? -17.832 6.243 -10.229 1.00 57.53 535 GLY A C 1
ATOM 4061 O O . GLY A 1 535 ? -17.417 5.125 -9.931 1.00 57.53 535 GLY A O 1
ATOM 4062 N N . GLU A 1 536 ? -17.287 6.980 -11.202 1.00 64.06 536 GLU A N 1
ATOM 4063 C CA . GLU A 1 536 ? -16.227 6.526 -12.116 1.00 64.06 536 GLU A CA 1
ATOM 4064 C C . GLU A 1 536 ? -15.022 7.483 -12.121 1.00 64.06 536 GLU A C 1
ATOM 4066 O O . GLU A 1 536 ? -15.220 8.699 -12.009 1.00 64.06 536 GLU A O 1
ATOM 4071 N N . PRO A 1 537 ? -13.781 6.965 -12.248 1.00 71.44 537 PRO A N 1
ATOM 4072 C CA . PRO A 1 537 ? -12.583 7.788 -12.357 1.00 71.44 537 PRO A CA 1
ATOM 4073 C C . PRO A 1 537 ? -12.528 8.510 -13.707 1.00 71.44 537 PRO A C 1
ATOM 4075 O O . PRO A 1 537 ? -12.757 7.906 -14.751 1.00 71.44 537 PRO A O 1
ATOM 4078 N N . HIS A 1 538 ? -12.151 9.787 -13.690 1.00 73.75 538 HIS A N 1
ATOM 4079 C CA . HIS A 1 538 ? -11.760 10.499 -14.903 1.00 73.75 538 HIS A CA 1
ATOM 4080 C C . HIS A 1 538 ? -10.321 10.102 -15.244 1.00 73.75 538 HIS A C 1
ATOM 4082 O O . HIS A 1 538 ? -9.418 10.278 -14.423 1.00 73.75 538 HIS A O 1
ATOM 4088 N N . ILE A 1 539 ? -10.137 9.524 -16.426 1.00 77.88 539 ILE A N 1
ATOM 4089 C CA . ILE A 1 539 ? -8.841 9.223 -17.031 1.00 77.88 539 ILE A CA 1
ATOM 4090 C C . ILE A 1 539 ? -8.866 9.908 -18.393 1.00 77.88 539 ILE A C 1
ATOM 4092 O O . ILE A 1 539 ? -9.816 9.709 -19.150 1.00 77.88 539 ILE A O 1
ATOM 4096 N N . ASP A 1 540 ? -7.870 10.742 -18.665 1.00 76.75 540 ASP A N 1
ATOM 4097 C CA . ASP A 1 540 ? -7.652 11.306 -19.992 1.00 76.75 540 ASP A CA 1
ATOM 4098 C C . ASP A 1 540 ? -6.818 10.300 -20.795 1.00 76.75 540 ASP A C 1
ATOM 4100 O O . ASP A 1 540 ? -5.694 9.971 -20.412 1.00 76.75 540 ASP A O 1
ATOM 4104 N N . GLU A 1 541 ? -7.390 9.780 -21.879 1.00 74.44 541 GLU A N 1
ATOM 4105 C CA . GLU A 1 541 ? -6.694 8.935 -22.850 1.00 74.44 541 GLU A CA 1
ATOM 4106 C C . GLU A 1 541 ? -6.416 9.793 -24.092 1.00 74.44 541 GLU A C 1
ATOM 4108 O O . GLU A 1 541 ? -7.346 10.255 -24.754 1.00 74.44 541 GLU A O 1
ATOM 4113 N N . GLU A 1 542 ? -5.139 10.058 -24.383 1.00 66.31 542 GLU A N 1
ATOM 4114 C CA . GLU A 1 542 ? -4.738 10.688 -25.645 1.00 66.31 542 GLU A CA 1
ATOM 4115 C C . GLU A 1 542 ? -4.827 9.644 -26.769 1.00 66.31 542 GLU A C 1
ATOM 4117 O O . GLU A 1 542 ? -4.268 8.552 -26.652 1.00 66.31 542 GLU A O 1
ATOM 4122 N N . GLU A 1 543 ? -5.530 9.968 -27.858 1.00 57.97 543 GLU A N 1
ATOM 4123 C CA . GLU A 1 543 ? -5.550 9.126 -29.058 1.00 57.97 543 GLU A CA 1
ATOM 4124 C C . GLU A 1 543 ? -4.134 9.067 -29.655 1.00 57.97 543 GLU A C 1
ATOM 4126 O O . GLU A 1 543 ? -3.533 10.102 -29.953 1.00 57.97 543 GLU A O 1
ATOM 4131 N N . GLU A 1 544 ? -3.583 7.863 -29.841 1.00 55.03 544 GLU A N 1
ATOM 4132 C CA . GLU A 1 544 ? -2.300 7.716 -30.531 1.00 55.03 544 GLU A CA 1
ATOM 4133 C C . GLU A 1 544 ? -2.445 8.162 -31.992 1.00 55.03 544 GLU A C 1
ATOM 4135 O O . GLU A 1 544 ? -3.259 7.610 -32.733 1.00 55.03 544 GLU A O 1
ATOM 4140 N N . GLU A 1 545 ? -1.633 9.128 -32.439 1.00 49.22 545 GLU A N 1
ATOM 4141 C CA . GLU A 1 545 ? -1.590 9.492 -33.858 1.00 49.22 545 GLU A CA 1
ATOM 4142 C C . GLU A 1 545 ? -1.252 8.253 -34.712 1.00 49.22 545 GLU A C 1
ATOM 4144 O O . GLU A 1 545 ? -0.197 7.638 -34.526 1.00 49.22 545 GLU A O 1
ATOM 4149 N N . GLU A 1 546 ? -2.101 7.926 -35.698 1.00 43.66 546 GLU A N 1
ATOM 4150 C CA . GLU A 1 546 ? -1.893 6.849 -36.687 1.00 43.66 546 GLU A CA 1
ATOM 4151 C C . GLU A 1 546 ? -0.759 7.176 -37.697 1.00 43.66 546 GLU A C 1
ATOM 4153 O O . GLU A 1 546 ? -0.908 7.077 -38.917 1.00 43.66 546 GLU A O 1
ATOM 4158 N N . GLY A 1 547 ? 0.410 7.590 -37.203 1.00 49.91 547 GLY A N 1
ATOM 4159 C CA . GLY A 1 547 ? 1.605 7.833 -38.005 1.00 49.91 547 GLY A CA 1
ATOM 4160 C C . GLY A 1 547 ? 2.202 6.525 -38.531 1.00 49.91 547 GLY A C 1
ATOM 4161 O O . GLY A 1 547 ? 2.504 5.631 -37.739 1.00 49.91 547 GLY A O 1
ATOM 4162 N N . GLU A 1 548 ? 2.398 6.445 -39.857 1.00 53.25 548 GLU A N 1
ATOM 4163 C CA . GLU A 1 548 ? 2.777 5.249 -40.637 1.00 53.25 548 GLU A CA 1
ATOM 4164 C C . GLU A 1 548 ? 3.522 4.164 -39.827 1.00 53.25 548 GLU A C 1
ATOM 4166 O O . GLU A 1 548 ? 4.733 4.224 -39.584 1.00 53.25 548 GLU A O 1
ATOM 4171 N N . THR A 1 549 ? 2.773 3.146 -39.394 1.00 54.72 549 THR A N 1
ATOM 4172 C CA . THR A 1 549 ? 3.290 2.053 -38.556 1.00 54.72 549 THR A CA 1
ATOM 4173 C C . THR A 1 549 ? 4.092 1.027 -39.356 1.00 54.72 549 THR A C 1
ATOM 4175 O O . THR A 1 549 ? 5.013 0.413 -38.822 1.00 54.72 549 THR A O 1
ATOM 4178 N N . ALA A 1 550 ? 3.783 0.866 -40.645 1.00 60.97 550 ALA A N 1
ATOM 4179 C CA . ALA A 1 550 ? 4.384 -0.146 -41.504 1.00 60.97 550 ALA A CA 1
ATOM 4180 C C . ALA A 1 550 ? 5.829 0.189 -41.918 1.00 60.97 550 ALA A C 1
ATOM 4182 O O . ALA A 1 550 ? 6.111 1.223 -42.534 1.00 60.97 550 ALA A O 1
ATOM 4183 N N . TRP A 1 551 ? 6.736 -0.755 -41.665 1.00 69.44 551 TRP A N 1
ATOM 4184 C CA . TRP A 1 551 ? 8.081 -0.754 -42.233 1.00 69.44 551 TRP A CA 1
ATOM 4185 C C . TRP A 1 551 ? 8.038 -1.179 -43.704 1.00 69.44 551 TRP A C 1
ATOM 4187 O O . TRP A 1 551 ? 7.546 -2.254 -44.050 1.00 69.44 551 TRP A O 1
ATOM 4197 N N . ARG A 1 552 ? 8.592 -0.337 -44.575 1.00 69.56 552 ARG A N 1
ATOM 4198 C CA . ARG A 1 552 ? 8.768 -0.610 -46.003 1.00 69.56 552 ARG A CA 1
ATOM 4199 C C . ARG A 1 552 ? 10.120 -1.255 -46.244 1.00 69.56 552 ARG A C 1
ATOM 4201 O O . ARG A 1 552 ? 11.128 -0.830 -45.680 1.00 69.56 552 ARG A O 1
ATOM 4208 N N . VAL A 1 553 ? 10.156 -2.218 -47.155 1.00 72.31 553 VAL A N 1
ATOM 4209 C CA . VAL A 1 553 ? 11.400 -2.824 -47.631 1.00 72.31 553 VAL A CA 1
ATOM 4210 C C . VAL A 1 553 ? 11.392 -2.834 -49.151 1.00 72.31 553 VAL A C 1
ATOM 4212 O O . VAL A 1 553 ? 10.442 -3.314 -49.753 1.00 72.31 553 VAL A O 1
ATOM 4215 N N . GLN A 1 554 ? 12.443 -2.324 -49.783 1.00 74.69 554 GLN A N 1
ATOM 4216 C CA . GLN A 1 554 ? 12.578 -2.281 -51.242 1.00 74.69 554 GLN A CA 1
ATOM 4217 C C . GLN A 1 554 ? 13.723 -3.154 -51.765 1.00 74.69 554 GLN A C 1
ATOM 4219 O O . GLN A 1 554 ? 13.709 -3.541 -52.932 1.00 74.69 554 GLN A O 1
ATOM 4224 N N . THR A 1 555 ? 14.716 -3.478 -50.930 1.00 80.25 555 THR A N 1
ATOM 4225 C CA . THR A 1 555 ? 15.897 -4.259 -51.326 1.00 80.25 555 THR A CA 1
ATOM 4226 C C . THR A 1 555 ? 16.297 -5.293 -50.273 1.00 80.25 555 THR A C 1
ATOM 4228 O O . THR A 1 555 ? 15.928 -5.205 -49.099 1.00 80.25 555 THR A O 1
ATOM 4231 N N . ASP A 1 556 ? 17.162 -6.232 -50.663 1.00 81.19 556 ASP A N 1
ATOM 4232 C CA . ASP A 1 556 ? 17.777 -7.205 -49.749 1.00 81.19 556 ASP A CA 1
ATOM 4233 C C . ASP A 1 556 ? 18.559 -6.545 -48.595 1.00 81.19 556 ASP A C 1
ATOM 4235 O O . ASP A 1 556 ? 18.760 -7.159 -47.544 1.00 81.19 556 ASP A O 1
ATOM 4239 N N . LYS A 1 557 ? 18.979 -5.278 -48.746 1.00 82.00 557 LYS A N 1
ATOM 4240 C CA . LYS A 1 557 ? 19.636 -4.511 -47.676 1.00 82.00 557 LYS A CA 1
ATOM 4241 C C . LYS A 1 557 ? 18.647 -4.120 -46.580 1.00 82.00 557 LYS A C 1
ATOM 4243 O O . LYS A 1 557 ? 18.986 -4.261 -45.409 1.00 82.00 557 LYS A O 1
ATOM 4248 N N . GLY A 1 558 ? 17.432 -3.701 -46.944 1.00 82.75 558 GLY A N 1
ATOM 4249 C CA . GLY A 1 558 ? 16.350 -3.457 -45.990 1.00 82.75 558 GLY A CA 1
ATOM 4250 C C . GLY A 1 558 ? 15.913 -4.744 -45.280 1.00 82.75 558 GLY A C 1
ATOM 4251 O O . GLY A 1 558 ? 15.787 -4.746 -44.057 1.00 82.75 558 GLY A O 1
ATOM 4252 N N . LEU A 1 559 ? 15.812 -5.874 -46.002 1.00 85.12 559 LEU A N 1
ATOM 4253 C CA . LEU A 1 559 ? 15.580 -7.191 -45.381 1.00 85.12 559 LEU A CA 1
ATOM 4254 C C . LEU A 1 559 ? 16.700 -7.562 -44.395 1.00 85.12 559 LEU A C 1
ATOM 4256 O O . LEU A 1 559 ? 16.429 -8.055 -43.303 1.00 85.12 559 LEU A O 1
ATOM 4260 N N . THR A 1 560 ? 17.961 -7.306 -44.754 1.00 87.19 560 THR A N 1
ATOM 4261 C CA . THR A 1 560 ? 19.114 -7.557 -43.875 1.00 87.19 560 THR A CA 1
ATOM 4262 C C . THR A 1 560 ? 19.090 -6.656 -42.637 1.00 87.19 560 THR A C 1
ATOM 4264 O O . THR A 1 560 ? 19.398 -7.132 -41.545 1.00 87.19 560 THR A O 1
ATOM 4267 N N . LEU A 1 561 ? 18.670 -5.390 -42.762 1.00 88.44 561 LEU A N 1
ATOM 4268 C CA . LEU A 1 561 ? 18.509 -4.499 -41.611 1.00 88.44 561 LEU A CA 1
ATOM 4269 C C . LEU A 1 561 ? 17.411 -4.993 -40.660 1.00 88.44 561 LEU A C 1
ATOM 4271 O O . LEU A 1 561 ? 17.666 -5.077 -39.461 1.00 88.44 561 LEU A O 1
ATOM 4275 N N . LEU A 1 562 ? 16.236 -5.385 -41.171 1.00 88.25 562 LEU A N 1
ATOM 4276 C CA . LEU A 1 562 ? 15.174 -5.954 -40.329 1.00 88.25 562 LEU A CA 1
ATOM 4277 C C . LEU A 1 562 ? 15.630 -7.242 -39.631 1.00 88.25 562 LEU A C 1
ATOM 4279 O O . LEU A 1 562 ? 15.416 -7.379 -38.429 1.00 88.25 562 LEU A O 1
ATOM 4283 N N . ARG A 1 563 ? 16.352 -8.138 -40.324 1.00 90.44 563 ARG A N 1
ATOM 4284 C CA . ARG A 1 563 ? 16.966 -9.329 -39.701 1.00 90.44 563 ARG A CA 1
ATOM 4285 C C . ARG A 1 563 ? 17.906 -8.955 -38.553 1.00 90.44 563 ARG A C 1
ATOM 4287 O O . ARG A 1 563 ? 17.791 -9.530 -37.478 1.00 90.44 563 ARG A O 1
ATOM 4294 N N . ILE A 1 564 ? 18.794 -7.977 -38.751 1.00 92.50 564 ILE A N 1
ATOM 4295 C CA . ILE A 1 564 ? 19.708 -7.492 -37.704 1.00 92.50 564 ILE A CA 1
ATOM 4296 C C . ILE A 1 564 ? 18.922 -6.954 -36.498 1.00 92.50 564 ILE A C 1
ATOM 4298 O O . ILE A 1 564 ? 19.173 -7.376 -35.370 1.00 92.50 564 ILE A O 1
ATOM 4302 N N . VAL A 1 565 ? 17.959 -6.058 -36.727 1.00 92.69 565 VAL A N 1
ATOM 4303 C CA . VAL A 1 565 ? 17.150 -5.411 -35.677 1.00 92.69 565 VAL A CA 1
ATOM 4304 C C . VAL A 1 565 ? 16.308 -6.432 -34.901 1.00 92.69 565 VAL A C 1
ATOM 4306 O O . VAL A 1 565 ? 16.254 -6.386 -33.670 1.00 92.69 565 VAL A O 1
ATOM 4309 N N . HIS A 1 566 ? 15.710 -7.397 -35.599 1.00 93.50 566 HIS A N 1
ATOM 4310 C CA . HIS A 1 566 ? 14.956 -8.498 -35.007 1.00 93.50 566 HIS A CA 1
ATOM 4311 C C . HIS A 1 566 ? 15.845 -9.413 -34.157 1.00 93.50 566 HIS A C 1
ATOM 4313 O O . HIS A 1 566 ? 15.515 -9.688 -33.005 1.00 93.50 566 HIS A O 1
ATOM 4319 N N . THR A 1 567 ? 16.992 -9.863 -34.686 1.00 95.50 567 THR A N 1
ATOM 4320 C CA . THR A 1 567 ? 17.930 -10.717 -33.939 1.00 95.50 567 THR A CA 1
ATOM 4321 C C . THR A 1 567 ? 18.447 -10.007 -32.692 1.00 95.50 567 THR A C 1
ATOM 4323 O O . THR A 1 567 ? 18.409 -10.612 -31.626 1.00 95.50 567 THR A O 1
ATOM 4326 N N . ILE A 1 568 ? 18.829 -8.724 -32.786 1.00 96.12 568 ILE A N 1
ATOM 4327 C CA . ILE A 1 568 ? 19.188 -7.898 -31.619 1.00 96.12 568 ILE A CA 1
ATOM 4328 C C . ILE A 1 568 ? 18.057 -7.907 -30.585 1.00 96.12 568 ILE A C 1
ATOM 4330 O O . ILE A 1 568 ? 18.299 -8.156 -29.407 1.00 96.12 568 ILE A O 1
ATOM 4334 N N . SER A 1 569 ? 16.819 -7.653 -31.010 1.00 95.62 569 SER A N 1
ATOM 4335 C CA . SER A 1 569 ? 15.683 -7.516 -30.094 1.00 95.62 569 SER A CA 1
ATOM 4336 C C . SER A 1 569 ? 15.347 -8.836 -29.388 1.00 95.62 569 SER A C 1
ATOM 4338 O O . SER A 1 569 ? 15.216 -8.863 -28.164 1.00 95.62 569 SER A O 1
ATOM 4340 N N . ALA A 1 570 ? 15.303 -9.952 -30.121 1.00 95.81 570 ALA A N 1
ATOM 4341 C CA . ALA A 1 570 ? 15.099 -11.284 -29.550 1.00 95.81 570 ALA A CA 1
ATOM 4342 C C . ALA A 1 570 ? 16.236 -11.691 -28.586 1.00 95.81 570 ALA A C 1
ATOM 4344 O O . ALA A 1 570 ? 15.984 -12.204 -27.488 1.00 95.81 570 ALA A O 1
ATOM 4345 N N . ASP A 1 571 ? 17.490 -11.404 -28.950 1.00 96.25 571 ASP A N 1
ATOM 4346 C CA . ASP A 1 571 ? 18.651 -11.656 -28.095 1.00 96.25 571 ASP A CA 1
ATOM 4347 C C . ASP A 1 571 ? 18.618 -10.819 -26.812 1.00 96.25 571 ASP A C 1
ATOM 4349 O O . ASP A 1 571 ? 18.905 -11.335 -25.732 1.00 96.25 571 ASP A O 1
ATOM 4353 N N . LEU A 1 572 ? 18.229 -9.548 -26.889 1.00 95.62 572 LEU A N 1
ATOM 4354 C CA . LEU A 1 572 ? 18.123 -8.674 -25.723 1.00 95.62 572 LEU A CA 1
ATOM 4355 C C . LEU A 1 572 ? 16.951 -9.063 -24.801 1.00 95.62 572 LEU A C 1
ATOM 4357 O O . LEU A 1 572 ? 17.127 -9.065 -23.582 1.00 95.62 572 LEU A O 1
ATOM 4361 N N . ILE A 1 573 ? 15.805 -9.493 -25.347 1.00 96.69 573 ILE A N 1
ATOM 4362 C CA . ILE A 1 573 ? 14.674 -10.029 -24.562 1.00 96.69 573 ILE A CA 1
ATOM 4363 C C . ILE A 1 573 ? 15.082 -11.303 -23.811 1.00 96.69 573 ILE A C 1
ATOM 4365 O O . ILE A 1 573 ? 14.850 -11.408 -22.606 1.00 96.69 573 ILE A O 1
ATOM 4369 N N . SER A 1 574 ? 15.731 -12.260 -24.484 1.00 96.25 574 SER A N 1
ATOM 4370 C CA . SER A 1 574 ? 16.204 -13.495 -23.831 1.00 96.25 574 SER A CA 1
ATOM 4371 C C . SER A 1 574 ? 17.290 -13.245 -22.772 1.00 96.25 574 SER A C 1
ATOM 4373 O O . SER A 1 574 ? 17.432 -14.026 -21.832 1.00 96.25 574 SER A O 1
ATOM 4375 N N . SER A 1 575 ? 18.007 -12.121 -22.872 1.00 94.94 575 SER A N 1
ATOM 4376 C CA . SER A 1 575 ? 19.063 -11.712 -21.937 1.00 94.94 575 SER A CA 1
ATOM 4377 C C . SER A 1 575 ? 18.563 -10.943 -20.704 1.00 94.94 575 SER A C 1
ATOM 4379 O O . SER A 1 575 ? 19.351 -10.679 -19.793 1.00 94.94 575 SER A O 1
ATOM 4381 N N . ALA A 1 576 ? 17.277 -10.580 -20.643 1.00 93.81 576 ALA A N 1
ATOM 4382 C CA . ALA A 1 576 ? 16.727 -9.661 -19.642 1.00 93.81 576 ALA A CA 1
ATOM 4383 C C . ALA A 1 576 ? 16.972 -10.096 -18.183 1.00 93.81 576 ALA A C 1
ATOM 4385 O O . ALA A 1 576 ? 17.350 -9.287 -17.335 1.00 93.81 576 ALA A O 1
ATOM 4386 N N . SER A 1 577 ? 16.806 -11.387 -17.882 1.00 93.25 577 SER A N 1
ATOM 4387 C CA . SER A 1 577 ? 17.028 -11.945 -16.539 1.00 93.25 577 SER A CA 1
ATOM 4388 C C . SER A 1 577 ? 18.506 -11.936 -16.129 1.00 93.25 577 SER A C 1
ATOM 4390 O O . SER A 1 577 ? 18.816 -11.710 -14.956 1.00 93.25 577 SER A O 1
ATOM 4392 N N . THR A 1 578 ? 19.419 -12.124 -17.083 1.00 92.88 578 THR A N 1
ATOM 4393 C CA . THR A 1 578 ? 20.873 -12.036 -16.889 1.00 92.88 578 THR A CA 1
ATOM 4394 C C . THR A 1 578 ? 21.296 -10.591 -16.636 1.00 92.88 578 THR A C 1
ATOM 4396 O O . THR A 1 578 ? 21.966 -10.320 -15.641 1.00 92.88 578 THR A O 1
ATOM 4399 N N . LEU A 1 579 ? 20.825 -9.651 -17.463 1.00 92.38 579 LEU A N 1
ATOM 4400 C CA . LEU A 1 579 ? 21.074 -8.216 -17.301 1.00 92.38 579 LEU A CA 1
ATOM 4401 C C . LEU A 1 579 ? 20.575 -7.703 -15.941 1.00 92.38 579 LEU A C 1
ATOM 4403 O O . LEU A 1 579 ? 21.361 -7.120 -15.202 1.00 92.38 579 LEU A O 1
ATOM 4407 N N . ASN A 1 580 ? 19.339 -8.024 -15.541 1.00 92.62 580 ASN A N 1
ATOM 4408 C CA . ASN A 1 580 ? 18.816 -7.700 -14.204 1.00 92.62 580 ASN A CA 1
ATOM 4409 C C . ASN A 1 580 ? 19.599 -8.379 -13.063 1.00 92.62 580 ASN A C 1
ATOM 4411 O O . ASN A 1 580 ? 19.529 -7.954 -11.913 1.00 92.62 580 ASN A O 1
ATOM 4415 N N . THR A 1 581 ? 20.325 -9.468 -13.325 1.00 90.81 581 THR A N 1
ATOM 4416 C CA . THR A 1 581 ? 21.139 -10.147 -12.303 1.00 90.81 581 THR A CA 1
ATOM 4417 C C . THR A 1 581 ? 22.494 -9.476 -12.117 1.00 90.81 581 THR A C 1
ATOM 4419 O O . THR A 1 581 ? 22.911 -9.314 -10.975 1.00 90.81 581 THR A O 1
ATOM 4422 N N . TYR A 1 582 ? 23.137 -9.014 -13.192 1.00 89.94 582 TYR A N 1
ATOM 4423 C CA . TYR A 1 582 ? 24.325 -8.163 -13.077 1.00 89.94 582 TYR A CA 1
ATOM 4424 C C . TYR A 1 582 ? 23.967 -6.791 -12.497 1.00 89.94 582 TYR A C 1
ATOM 4426 O O . TYR A 1 582 ? 24.607 -6.339 -11.553 1.00 89.94 582 TYR A O 1
ATOM 4434 N N . ASP A 1 583 ? 22.880 -6.184 -12.973 1.00 90.19 583 ASP A N 1
ATOM 4435 C CA . ASP A 1 583 ? 22.433 -4.865 -12.526 1.00 90.19 583 ASP A CA 1
ATOM 4436 C C . ASP A 1 583 ? 22.005 -4.843 -11.046 1.00 90.19 583 ASP A C 1
ATOM 4438 O O . ASP A 1 583 ? 22.237 -3.859 -10.360 1.00 90.19 583 ASP A O 1
ATOM 4442 N N . ARG A 1 584 ? 21.516 -5.955 -10.472 1.00 87.31 584 ARG A N 1
ATOM 4443 C CA . ARG A 1 584 ? 21.294 -6.068 -9.009 1.00 87.31 584 ARG A CA 1
ATOM 4444 C C . ARG A 1 584 ? 22.573 -6.039 -8.163 1.00 87.31 584 ARG A C 1
ATOM 4446 O O . ARG A 1 584 ? 22.484 -5.860 -6.952 1.00 87.31 584 ARG A O 1
ATOM 4453 N N . VAL A 1 585 ? 23.746 -6.232 -8.768 1.00 82.12 585 VAL A N 1
ATOM 4454 C CA . VAL A 1 585 ? 25.060 -6.089 -8.112 1.00 82.12 585 VAL A CA 1
ATOM 4455 C C . VAL A 1 585 ? 25.650 -4.693 -8.363 1.00 82.12 585 VAL A C 1
ATOM 4457 O O . VAL A 1 585 ? 26.529 -4.259 -7.625 1.00 82.12 585 VAL A O 1
ATOM 4460 N N . THR A 1 586 ? 25.183 -3.980 -9.394 1.00 76.56 586 THR A N 1
ATOM 4461 C CA . THR A 1 586 ? 25.795 -2.736 -9.896 1.00 76.56 586 THR A CA 1
ATOM 4462 C C . THR A 1 586 ? 24.842 -1.537 -9.944 1.00 76.56 586 THR A C 1
ATOM 4464 O O . THR A 1 586 ? 25.217 -0.487 -10.448 1.00 76.56 586 THR A O 1
ATOM 4467 N N . GLY A 1 587 ? 23.616 -1.662 -9.453 1.00 82.88 587 GLY A N 1
ATOM 4468 C CA . GLY A 1 587 ? 22.542 -0.698 -9.674 1.00 82.88 587 GLY A CA 1
ATOM 4469 C C . GLY A 1 587 ? 21.248 -1.141 -8.993 1.00 82.88 587 GLY A C 1
ATOM 4470 O O . GLY A 1 587 ? 21.280 -1.769 -7.935 1.00 82.88 587 GLY A O 1
ATOM 4471 N N . ASP A 1 588 ? 20.108 -0.790 -9.584 1.00 83.38 588 ASP A N 1
ATOM 4472 C CA . ASP A 1 588 ? 18.767 -1.089 -9.072 1.00 83.38 588 ASP A CA 1
ATOM 4473 C C . ASP A 1 588 ? 18.139 -2.380 -9.626 1.00 83.38 588 ASP A C 1
ATOM 4475 O O . ASP A 1 588 ? 17.180 -2.887 -9.041 1.00 83.38 588 ASP A O 1
ATOM 4479 N N . GLY A 1 589 ? 18.713 -2.988 -10.669 1.00 88.81 589 GLY A N 1
ATOM 4480 C CA . GLY A 1 589 ? 18.297 -4.312 -11.136 1.00 88.81 589 GLY A CA 1
ATOM 4481 C C . GLY A 1 589 ? 17.214 -4.324 -12.212 1.00 88.81 589 GLY A C 1
ATOM 4482 O O . GLY A 1 589 ? 16.569 -5.361 -12.386 1.00 88.81 589 GLY A O 1
ATOM 4483 N N . ASP A 1 590 ? 17.005 -3.202 -12.906 1.00 91.06 590 ASP A N 1
ATOM 4484 C CA . ASP A 1 590 ? 15.987 -3.037 -13.950 1.00 91.06 590 ASP A CA 1
ATOM 4485 C C . ASP A 1 590 ? 16.542 -2.977 -15.379 1.00 91.06 590 ASP A C 1
ATOM 4487 O O . ASP A 1 590 ? 15.755 -3.058 -16.324 1.00 91.06 590 ASP A O 1
ATOM 4491 N N . CYS A 1 591 ? 17.866 -2.880 -15.566 1.00 91.94 591 CYS A N 1
ATOM 4492 C CA . CYS A 1 591 ? 18.471 -2.621 -16.877 1.00 91.94 591 CYS A CA 1
ATOM 4493 C C . CYS A 1 591 ? 17.995 -3.600 -17.968 1.00 91.94 591 CYS A C 1
ATOM 4495 O O . CYS A 1 591 ? 17.663 -3.186 -19.079 1.00 91.94 591 CYS A O 1
ATOM 4497 N N . GLY A 1 592 ? 17.883 -4.889 -17.642 1.00 92.94 592 GLY A N 1
ATOM 4498 C CA . GLY A 1 592 ? 17.348 -5.925 -18.526 1.00 92.94 592 GLY A CA 1
ATOM 4499 C C . GLY A 1 592 ? 15.841 -5.831 -18.769 1.00 92.94 592 GLY A C 1
ATOM 4500 O O . GLY A 1 592 ? 15.392 -6.147 -19.867 1.00 92.94 592 GLY A O 1
ATOM 4501 N N . THR A 1 593 ? 15.056 -5.356 -17.798 1.00 93.19 593 THR A N 1
ATOM 4502 C CA . THR A 1 593 ? 13.632 -5.024 -17.986 1.00 93.19 593 THR A CA 1
ATOM 4503 C C . THR A 1 593 ? 13.488 -3.863 -18.969 1.00 93.19 593 THR A C 1
ATOM 4505 O O . THR A 1 593 ? 12.776 -3.984 -19.963 1.00 93.19 593 THR A O 1
ATOM 4508 N N . THR A 1 594 ? 14.220 -2.772 -18.734 1.00 93.56 594 THR A N 1
ATOM 4509 C CA . THR A 1 594 ? 14.242 -1.563 -19.569 1.00 93.56 594 THR A CA 1
ATOM 4510 C C . THR A 1 594 ? 14.653 -1.892 -21.009 1.00 93.56 594 THR A C 1
ATOM 4512 O O . THR A 1 594 ? 13.946 -1.550 -21.955 1.00 93.56 594 THR A O 1
ATOM 4515 N N . VAL A 1 595 ? 15.740 -2.651 -21.182 1.00 93.19 595 VAL A N 1
ATOM 4516 C CA . VAL A 1 595 ? 16.202 -3.181 -22.477 1.00 93.19 595 VAL A CA 1
ATOM 4517 C C . VAL A 1 595 ? 15.159 -4.087 -23.141 1.00 93.19 595 VAL A C 1
ATOM 4519 O O . VAL A 1 595 ? 14.892 -3.953 -24.335 1.00 93.19 595 VAL A O 1
ATOM 4522 N N . SER A 1 596 ? 14.533 -4.991 -22.383 1.00 95.31 596 SER A N 1
ATOM 4523 C CA . SER A 1 596 ? 13.530 -5.914 -22.917 1.00 95.31 596 SER A CA 1
ATOM 4524 C C . SER A 1 596 ? 12.232 -5.226 -23.340 1.00 95.31 596 SER A C 1
ATOM 4526 O O . SER A 1 596 ? 11.540 -5.772 -24.196 1.00 95.31 596 SER A O 1
ATOM 4528 N N . ASN A 1 597 ? 11.877 -4.082 -22.753 1.00 93.94 597 ASN A N 1
ATOM 4529 C CA . ASN A 1 597 ? 10.691 -3.319 -23.144 1.00 93.94 597 ASN A CA 1
ATOM 4530 C C . ASN A 1 597 ? 10.918 -2.607 -24.481 1.00 93.94 597 ASN A C 1
ATOM 4532 O O . ASN A 1 597 ? 10.116 -2.775 -25.396 1.00 93.94 597 ASN A O 1
ATOM 4536 N N . GLY A 1 598 ? 12.059 -1.925 -24.638 1.00 93.94 598 GLY A N 1
ATOM 4537 C CA . GLY A 1 598 ? 12.462 -1.337 -25.919 1.00 93.94 598 GLY A CA 1
ATOM 4538 C C . GLY A 1 598 ? 12.537 -2.365 -27.051 1.00 93.94 598 GLY A C 1
ATOM 4539 O O . GLY A 1 598 ? 12.005 -2.150 -28.137 1.00 93.94 598 GLY A O 1
ATOM 4540 N N . ALA A 1 599 ? 13.125 -3.530 -26.771 1.00 94.81 599 ALA A N 1
ATOM 4541 C CA . ALA A 1 599 ? 13.194 -4.630 -27.726 1.00 94.81 599 ALA A CA 1
ATOM 4542 C C . ALA A 1 599 ? 11.812 -5.206 -28.107 1.00 94.81 599 ALA A C 1
ATOM 4544 O O . ALA A 1 599 ? 11.610 -5.548 -29.271 1.00 94.81 599 ALA A O 1
ATOM 4545 N N . ARG A 1 600 ? 10.843 -5.287 -27.178 1.00 94.62 600 ARG A N 1
ATOM 4546 C CA . ARG A 1 600 ? 9.461 -5.693 -27.515 1.00 94.62 600 ARG A CA 1
ATOM 4547 C C . ARG A 1 600 ? 8.771 -4.669 -28.406 1.00 94.62 600 ARG A C 1
ATOM 4549 O O . ARG A 1 600 ? 8.272 -5.058 -29.452 1.00 94.62 600 ARG A O 1
ATOM 4556 N N . ALA A 1 601 ? 8.837 -3.384 -28.055 1.00 91.25 601 ALA A N 1
ATOM 4557 C CA . ALA A 1 601 ? 8.240 -2.317 -28.857 1.00 91.25 601 ALA A CA 1
ATOM 4558 C C . ALA A 1 601 ? 8.815 -2.271 -30.287 1.00 91.25 601 ALA A C 1
ATOM 4560 O O . ALA A 1 601 ? 8.085 -2.026 -31.244 1.00 91.25 601 ALA A O 1
ATOM 4561 N N . ILE A 1 602 ? 10.109 -2.577 -30.462 1.00 90.81 602 ILE A N 1
ATOM 4562 C CA . ILE A 1 602 ? 10.704 -2.770 -31.792 1.00 90.81 602 ILE A CA 1
ATOM 4563 C C . ILE A 1 602 ? 10.066 -3.957 -32.526 1.00 90.81 602 ILE A C 1
ATOM 4565 O O . ILE A 1 602 ? 9.652 -3.777 -33.669 1.00 90.81 602 ILE A O 1
ATOM 4569 N N . LEU A 1 603 ? 9.974 -5.143 -31.907 1.00 90.31 603 LEU A N 1
ATOM 4570 C CA . LEU A 1 603 ? 9.378 -6.336 -32.533 1.00 90.31 603 LEU A CA 1
ATOM 4571 C C . LEU A 1 603 ? 7.902 -6.126 -32.904 1.00 90.31 603 LEU A C 1
ATOM 4573 O O . LEU A 1 603 ? 7.501 -6.458 -34.016 1.00 90.31 603 LEU A O 1
ATOM 4577 N N . GLU A 1 604 ? 7.128 -5.509 -32.014 1.00 87.69 604 GLU A N 1
ATOM 4578 C CA . GLU A 1 604 ? 5.729 -5.124 -32.234 1.00 87.69 604 GLU A CA 1
ATOM 4579 C C . GLU A 1 604 ? 5.581 -4.158 -33.424 1.00 87.69 604 GLU A C 1
ATOM 4581 O O . GLU A 1 604 ? 4.612 -4.254 -34.174 1.00 87.69 604 GLU A O 1
ATOM 4586 N N . CYS A 1 605 ? 6.569 -3.283 -33.658 1.00 83.81 605 CYS A N 1
ATOM 4587 C CA . CYS A 1 605 ? 6.590 -2.379 -34.810 1.00 83.81 605 CYS A CA 1
ATOM 4588 C C . CYS A 1 605 ? 7.070 -3.034 -36.120 1.00 83.81 605 CYS A C 1
ATOM 4590 O O . CYS A 1 605 ? 6.542 -2.695 -37.177 1.00 83.81 605 CYS A O 1
ATOM 4592 N N . ILE A 1 606 ? 8.087 -3.910 -36.102 1.00 82.81 606 ILE A N 1
ATOM 4593 C CA . ILE A 1 606 ? 8.635 -4.515 -37.339 1.00 82.81 606 ILE A CA 1
ATOM 4594 C C . ILE A 1 606 ? 7.874 -5.764 -37.804 1.00 82.81 606 ILE A C 1
ATOM 4596 O O . ILE A 1 606 ? 7.957 -6.110 -38.982 1.00 82.81 606 ILE A O 1
ATOM 4600 N N . GLY A 1 607 ? 7.147 -6.443 -36.913 1.00 82.19 607 GLY A N 1
ATOM 4601 C CA . GLY A 1 607 ? 6.475 -7.711 -37.203 1.00 82.19 607 GLY A CA 1
ATOM 4602 C C . GLY A 1 607 ? 7.432 -8.896 -37.399 1.00 82.19 607 GLY A C 1
ATOM 4603 O O . GLY A 1 607 ? 8.657 -8.760 -37.367 1.00 82.19 607 GLY A O 1
ATOM 4604 N N . GLU A 1 608 ? 6.858 -10.081 -37.608 1.00 83.81 608 GLU A N 1
ATOM 4605 C CA . GLU A 1 608 ? 7.612 -11.340 -37.705 1.00 83.81 608 GLU A CA 1
ATOM 4606 C C . GLU A 1 608 ? 8.331 -11.516 -39.065 1.00 83.81 608 GLU A C 1
ATOM 4608 O O . GLU A 1 608 ? 7.845 -11.025 -40.093 1.00 83.81 608 GLU A O 1
ATOM 4613 N N . PRO A 1 609 ? 9.458 -12.261 -39.130 1.00 81.94 609 PRO A N 1
ATOM 4614 C CA . PRO A 1 609 ? 10.272 -12.389 -40.345 1.00 81.94 609 PRO A CA 1
ATOM 4615 C C . PRO A 1 609 ? 9.589 -13.018 -41.571 1.00 81.94 609 PRO A C 1
ATOM 4617 O O . PRO A 1 609 ? 10.102 -12.885 -42.683 1.00 81.94 609 PRO A O 1
ATOM 4620 N N . ASP A 1 610 ? 8.464 -13.717 -41.396 1.00 80.88 610 ASP A N 1
ATOM 4621 C CA . ASP A 1 610 ? 7.644 -14.287 -42.475 1.00 80.88 610 ASP A CA 1
ATOM 4622 C C . ASP A 1 610 ? 6.631 -13.282 -43.064 1.00 80.88 610 ASP A C 1
ATOM 4624 O O . ASP A 1 610 ? 6.115 -13.471 -44.171 1.00 80.88 610 ASP A O 1
ATOM 4628 N N . GLN A 1 611 ? 6.369 -12.187 -42.346 1.00 75.88 611 GLN A N 1
ATOM 4629 C CA . GLN A 1 611 ? 5.466 -11.113 -42.758 1.00 75.88 611 GLN A CA 1
ATOM 4630 C C . GLN A 1 611 ? 6.172 -10.091 -43.658 1.00 75.88 611 GLN A C 1
ATOM 4632 O O . GLN A 1 611 ? 5.525 -9.490 -44.523 1.00 75.88 611 GLN A O 1
ATOM 4637 N N . TRP A 1 612 ? 7.492 -9.924 -43.501 1.00 81.50 612 TRP A N 1
ATOM 4638 C CA . TRP A 1 612 ? 8.302 -8.970 -44.263 1.00 81.50 612 TRP A CA 1
ATOM 4639 C C . TRP A 1 612 ? 8.293 -9.282 -45.763 1.00 81.50 612 TRP A C 1
ATOM 4641 O O . TRP A 1 612 ? 8.766 -10.324 -46.221 1.00 81.50 612 TRP A O 1
ATOM 4651 N N . LYS A 1 613 ? 7.782 -8.338 -46.553 1.00 68.94 613 LYS A N 1
ATOM 4652 C CA . LYS A 1 613 ? 7.687 -8.430 -48.013 1.00 68.94 613 LYS A CA 1
ATOM 4653 C C . LYS A 1 613 ? 8.240 -7.163 -48.637 1.00 68.94 613 LYS A C 1
ATOM 4655 O O . LYS A 1 613 ? 8.075 -6.079 -48.085 1.00 68.94 613 LYS A O 1
ATOM 4660 N N . ILE A 1 614 ? 8.852 -7.310 -49.811 1.00 69.06 614 ILE A N 1
ATOM 4661 C CA . ILE A 1 614 ? 9.254 -6.161 -50.621 1.00 69.06 614 ILE A CA 1
ATOM 4662 C C . ILE A 1 614 ? 7.984 -5.403 -51.043 1.00 69.06 614 ILE A C 1
ATOM 4664 O O . ILE A 1 614 ? 7.056 -6.003 -51.590 1.00 69.06 614 ILE A O 1
ATOM 4668 N N . SER A 1 615 ? 7.917 -4.112 -50.719 1.00 64.81 615 SER A N 1
ATOM 4669 C CA . SER A 1 615 ? 6.710 -3.285 -50.766 1.00 64.81 615 SER A CA 1
ATOM 4670 C C . SER A 1 615 ? 7.025 -1.811 -51.059 1.00 64.81 615 SER A C 1
ATOM 4672 O O . SER A 1 615 ? 8.138 -1.327 -50.844 1.00 64.81 615 SER A O 1
ATOM 4674 N N . ASP A 1 616 ? 6.024 -1.073 -51.551 1.00 54.56 616 ASP A N 1
ATOM 4675 C CA . ASP A 1 616 ? 6.187 0.320 -51.991 1.00 54.56 616 ASP A CA 1
ATOM 4676 C C . ASP A 1 616 ? 5.506 1.382 -51.101 1.00 54.56 616 ASP A C 1
ATOM 4678 O O . ASP A 1 616 ? 5.395 2.543 -51.495 1.00 54.56 616 ASP A O 1
ATOM 4682 N N . VAL A 1 617 ? 5.100 1.018 -49.879 1.00 46.09 617 VAL A N 1
ATOM 4683 C CA . VAL A 1 617 ? 4.387 1.898 -48.929 1.00 46.09 617 VAL A CA 1
ATOM 4684 C C . VAL A 1 617 ? 4.981 1.746 -47.523 1.00 46.09 617 VAL A C 1
ATOM 4686 O O . VAL A 1 617 ? 5.302 0.625 -47.135 1.00 46.09 617 VAL A O 1
ATOM 4689 N N . GLY A 1 618 ? 5.127 2.854 -46.783 1.00 54.81 618 GLY A N 1
ATOM 4690 C CA . GLY A 1 618 ? 5.690 2.909 -45.423 1.00 54.81 618 GLY A CA 1
ATOM 4691 C C . GLY A 1 618 ? 7.133 3.438 -45.334 1.00 54.81 618 GLY A C 1
ATOM 4692 O O . GLY A 1 618 ? 7.749 3.811 -46.342 1.00 54.81 618 GLY A O 1
ATOM 4693 N N . LEU A 1 619 ? 7.691 3.434 -44.117 1.00 53.94 619 LEU A N 1
ATOM 4694 C CA . LEU A 1 619 ? 9.029 3.961 -43.807 1.00 53.94 619 LEU A CA 1
ATOM 4695 C C . LEU A 1 619 ? 10.148 3.022 -44.309 1.00 53.94 619 LEU A C 1
ATOM 4697 O O . LEU A 1 619 ? 10.197 1.872 -43.875 1.00 53.94 619 LEU A O 1
ATOM 4701 N N . PRO A 1 620 ? 11.063 3.467 -45.196 1.00 62.53 620 PRO A N 1
ATOM 4702 C CA . PRO A 1 620 ? 12.022 2.579 -45.859 1.00 62.53 620 PRO A CA 1
ATOM 4703 C C . PRO A 1 620 ? 13.170 2.126 -44.946 1.00 62.53 620 PRO A C 1
ATOM 4705 O O . PRO A 1 620 ? 14.047 2.918 -44.603 1.00 62.53 620 PRO A O 1
ATOM 4708 N N . ALA A 1 621 ? 13.236 0.821 -44.664 1.00 65.94 621 ALA A N 1
ATOM 4709 C CA . ALA A 1 621 ? 14.387 0.158 -44.040 1.00 65.94 621 ALA A CA 1
ATOM 4710 C C . ALA A 1 621 ? 15.675 0.265 -44.888 1.00 65.94 621 ALA A C 1
ATOM 4712 O O . ALA A 1 621 ? 16.782 0.079 -44.389 1.00 65.94 621 ALA A O 1
ATOM 4713 N N . ASP A 1 622 ? 15.541 0.575 -46.178 1.00 72.75 622 ASP A N 1
ATOM 4714 C CA . ASP A 1 622 ? 16.648 0.820 -47.106 1.00 72.75 622 ASP A CA 1
ATOM 4715 C C . ASP A 1 622 ? 17.336 2.183 -46.886 1.00 72.75 622 ASP A C 1
ATOM 4717 O O . ASP A 1 622 ? 18.471 2.379 -47.328 1.00 72.75 622 ASP A O 1
ATOM 4721 N N . ASP A 1 623 ? 16.682 3.116 -46.183 1.00 84.62 623 ASP A N 1
ATOM 4722 C CA . ASP A 1 623 ? 17.267 4.378 -45.727 1.00 84.62 623 ASP A CA 1
ATOM 4723 C C . ASP A 1 623 ? 17.703 4.240 -44.263 1.00 84.62 623 ASP A C 1
ATOM 4725 O O . ASP A 1 623 ? 16.918 4.415 -43.329 1.00 84.62 623 ASP A O 1
ATOM 4729 N N . LEU A 1 624 ? 18.986 3.931 -44.061 1.00 87.31 624 LEU A N 1
ATOM 4730 C CA . LEU A 1 624 ? 19.539 3.678 -42.730 1.00 87.31 624 LEU A CA 1
ATOM 4731 C C . LEU A 1 624 ? 19.405 4.884 -41.779 1.00 87.31 624 LEU A C 1
ATOM 4733 O O . LEU A 1 624 ? 19.312 4.680 -40.573 1.00 87.31 624 LEU A O 1
ATOM 4737 N N . SER A 1 625 ? 19.363 6.124 -42.283 1.00 89.50 625 SER A N 1
ATOM 4738 C CA . SER A 1 625 ? 19.145 7.302 -41.432 1.00 89.50 625 SER A CA 1
ATOM 4739 C C . SER A 1 625 ? 17.712 7.319 -40.900 1.00 89.50 625 SER A C 1
ATOM 4741 O O . SER A 1 625 ? 17.507 7.373 -39.686 1.00 89.50 625 SER A O 1
ATOM 4743 N N . LYS A 1 626 ? 16.715 7.172 -41.785 1.00 87.75 626 LYS A N 1
ATOM 4744 C CA . LYS A 1 626 ? 15.297 7.122 -41.386 1.00 87.75 626 LYS A CA 1
ATOM 4745 C C . LYS A 1 626 ? 14.986 5.912 -40.504 1.00 87.75 626 LYS A C 1
ATOM 4747 O O . LYS A 1 626 ? 14.261 6.053 -39.523 1.00 87.75 626 LYS A O 1
ATOM 4752 N N . ALA A 1 627 ? 15.569 4.752 -40.806 1.00 87.50 627 ALA A N 1
ATOM 4753 C CA . ALA A 1 627 ? 15.429 3.552 -39.989 1.00 87.50 627 ALA A CA 1
ATOM 4754 C C . ALA A 1 627 ? 15.972 3.768 -38.565 1.00 87.50 627 ALA A C 1
ATOM 4756 O O . ALA A 1 627 ? 15.266 3.503 -37.596 1.00 87.50 627 ALA A O 1
ATOM 4757 N N . VAL A 1 628 ? 17.185 4.319 -38.420 1.00 91.50 628 VAL A N 1
ATOM 4758 C CA . VAL A 1 628 ? 17.769 4.635 -37.103 1.00 91.50 628 VAL A CA 1
ATOM 4759 C C . VAL A 1 628 ? 16.952 5.705 -36.363 1.00 91.50 628 VAL A C 1
ATOM 4761 O O . VAL A 1 628 ? 16.731 5.561 -35.163 1.00 91.50 628 VAL A O 1
ATOM 4764 N N . ALA A 1 629 ? 16.433 6.725 -37.059 1.00 90.19 629 ALA A N 1
ATOM 4765 C CA . ALA A 1 629 ? 15.531 7.717 -36.463 1.00 90.19 629 ALA A CA 1
ATOM 4766 C C . ALA A 1 629 ? 14.250 7.076 -35.896 1.00 90.19 629 ALA A C 1
ATOM 4768 O O . ALA A 1 629 ? 13.868 7.358 -34.761 1.00 90.19 629 ALA A O 1
ATOM 4769 N N . ARG A 1 630 ? 13.608 6.177 -36.660 1.00 87.00 630 ARG A N 1
ATOM 4770 C CA . ARG A 1 630 ? 12.392 5.474 -36.224 1.00 87.00 630 ARG A CA 1
ATOM 4771 C C . ARG A 1 630 ? 12.666 4.534 -35.052 1.00 87.00 630 ARG A C 1
ATOM 4773 O O . ARG A 1 630 ? 11.845 4.484 -34.143 1.00 87.00 630 ARG A O 1
ATOM 4780 N N . LEU A 1 631 ? 13.817 3.853 -35.027 1.00 90.31 631 LEU A N 1
ATOM 4781 C CA . LEU A 1 631 ? 14.238 3.068 -33.861 1.00 90.31 631 LEU A CA 1
ATOM 4782 C C . LEU A 1 631 ? 14.418 3.952 -32.621 1.00 90.31 631 LEU A C 1
ATOM 4784 O O . LEU A 1 631 ? 13.925 3.571 -31.566 1.00 90.31 631 LEU A O 1
ATOM 4788 N N . SER A 1 632 ? 15.038 5.135 -32.740 1.00 92.56 632 SER A N 1
ATOM 4789 C CA . SER A 1 632 ? 15.162 6.069 -31.606 1.00 92.56 632 SER A CA 1
ATOM 4790 C C . SER A 1 632 ? 13.791 6.449 -31.045 1.00 92.56 632 SER A C 1
ATOM 4792 O O . SER A 1 632 ? 13.550 6.256 -29.862 1.00 92.56 632 SER A O 1
ATOM 4794 N N . ALA A 1 633 ? 12.848 6.864 -31.898 1.00 89.38 633 ALA A N 1
ATOM 4795 C CA . ALA A 1 633 ? 11.501 7.261 -31.470 1.00 89.38 633 ALA A CA 1
ATOM 4796 C C . ALA A 1 633 ? 10.666 6.110 -30.860 1.00 89.38 633 ALA A C 1
ATOM 4798 O O . ALA A 1 633 ? 9.819 6.346 -30.001 1.00 89.38 633 ALA A O 1
ATOM 4799 N N . ILE A 1 634 ? 10.888 4.858 -31.283 1.00 89.50 634 ILE A N 1
ATOM 4800 C CA . ILE A 1 634 ? 10.270 3.678 -30.649 1.00 89.50 634 ILE A CA 1
ATOM 4801 C C . ILE A 1 634 ? 10.891 3.436 -29.265 1.00 89.50 634 ILE A C 1
ATOM 4803 O O . ILE A 1 634 ? 10.174 3.197 -28.293 1.00 89.50 634 ILE A O 1
ATOM 4807 N N . LEU A 1 635 ? 12.221 3.519 -29.158 1.00 92.06 635 LEU A N 1
ATOM 4808 C CA . LEU A 1 635 ? 12.934 3.292 -27.903 1.00 92.06 635 LEU A CA 1
ATOM 4809 C C . LEU A 1 635 ? 12.721 4.415 -26.883 1.00 92.06 635 LEU A C 1
ATOM 4811 O O . LEU A 1 635 ? 12.588 4.108 -25.706 1.00 92.06 635 LEU A O 1
ATOM 4815 N N . GLU A 1 636 ? 12.600 5.673 -27.302 1.00 90.69 636 GLU A N 1
ATOM 4816 C CA . GLU A 1 636 ? 12.306 6.819 -26.430 1.00 90.69 636 GLU A CA 1
ATOM 4817 C C . GLU A 1 636 ? 10.977 6.623 -25.682 1.00 90.69 636 GLU A C 1
ATOM 4819 O O . GLU A 1 636 ? 10.884 6.862 -24.478 1.00 90.69 636 GLU A O 1
ATOM 4824 N N . ARG A 1 637 ? 9.963 6.096 -26.380 1.00 87.88 637 ARG A N 1
ATOM 4825 C CA . ARG A 1 637 ? 8.646 5.780 -25.811 1.00 87.88 637 ARG A CA 1
ATOM 4826 C C . ARG A 1 637 ? 8.644 4.524 -24.928 1.00 87.88 637 ARG A C 1
ATOM 4828 O O . ARG A 1 637 ? 7.818 4.426 -24.024 1.00 87.88 637 ARG A O 1
ATOM 4835 N N . ALA A 1 638 ? 9.535 3.562 -25.183 1.00 91.06 638 ALA A N 1
ATOM 4836 C CA . ALA A 1 638 ? 9.522 2.237 -24.550 1.00 91.06 638 ALA A CA 1
ATOM 4837 C C . ALA A 1 638 ? 10.617 2.004 -23.484 1.00 91.06 638 ALA A C 1
ATOM 4839 O O . ALA A 1 638 ? 10.514 1.063 -22.691 1.00 91.06 638 ALA A O 1
ATOM 4840 N N . MET A 1 639 ? 11.667 2.832 -23.447 1.00 91.25 639 MET A N 1
ATOM 4841 C CA . MET A 1 639 ? 12.816 2.709 -22.544 1.00 91.25 639 MET A CA 1
ATOM 4842 C C . MET A 1 639 ? 12.944 3.931 -21.632 1.00 91.25 639 MET A C 1
ATOM 4844 O O . MET A 1 639 ? 13.508 4.959 -22.000 1.00 91.25 639 MET A O 1
ATOM 4848 N N . GLY A 1 640 ? 12.493 3.785 -20.388 1.00 83.31 640 GLY A N 1
ATOM 4849 C CA . GLY A 1 640 ? 12.724 4.791 -19.356 1.00 83.31 640 GLY A CA 1
ATOM 4850 C C . GLY A 1 640 ? 14.180 4.865 -18.869 1.00 83.31 640 GLY A C 1
ATOM 4851 O O . GLY A 1 640 ? 15.041 4.041 -19.186 1.00 83.31 640 GLY A O 1
ATOM 4852 N N . GLY A 1 641 ? 14.431 5.851 -18.008 1.00 85.00 641 GLY A N 1
ATOM 4853 C CA . GLY A 1 641 ? 15.662 5.953 -17.227 1.00 85.00 641 GLY A CA 1
ATOM 4854 C C . GLY A 1 641 ? 16.923 6.300 -18.026 1.00 85.00 641 GLY A C 1
ATOM 4855 O O . GLY A 1 641 ? 16.903 6.628 -19.210 1.00 85.00 641 GLY A O 1
ATOM 4856 N N . SER A 1 642 ? 18.064 6.239 -17.337 1.00 86.50 642 SER A N 1
ATOM 4857 C CA . SER A 1 642 ? 19.358 6.673 -17.876 1.00 86.50 642 SER A CA 1
ATOM 4858 C C . SER A 1 642 ? 19.859 5.822 -19.044 1.00 86.50 642 SER A C 1
ATOM 4860 O O . SER A 1 642 ? 20.580 6.339 -19.888 1.00 86.50 642 SER A O 1
ATOM 4862 N N . PHE A 1 643 ? 19.500 4.534 -19.111 1.00 88.31 643 PHE A N 1
ATOM 4863 C CA . PHE A 1 643 ? 19.935 3.671 -20.212 1.00 88.31 643 PHE A CA 1
ATOM 4864 C C . PHE A 1 643 ? 19.130 3.926 -21.497 1.00 88.31 643 PHE A C 1
ATOM 4866 O O . PHE A 1 643 ? 19.725 3.996 -22.569 1.00 88.31 643 PHE A O 1
ATOM 4873 N N . GLY A 1 644 ? 17.813 4.154 -21.393 1.00 90.62 644 GLY A N 1
ATOM 4874 C CA . GLY A 1 644 ? 16.977 4.549 -22.532 1.00 90.62 644 GLY A CA 1
ATOM 4875 C C . GLY A 1 644 ? 17.455 5.848 -23.178 1.00 90.62 644 GLY A C 1
ATOM 4876 O O . GLY A 1 644 ? 17.795 5.855 -24.360 1.00 90.62 644 GLY A O 1
ATOM 4877 N N . GLY A 1 645 ? 17.607 6.915 -22.384 1.00 90.62 645 GLY A N 1
ATOM 4878 C CA . GLY A 1 645 ? 18.091 8.210 -22.882 1.00 90.62 645 GLY A CA 1
ATOM 4879 C C . GLY A 1 645 ? 19.492 8.158 -23.510 1.00 90.62 645 GLY A C 1
ATOM 4880 O O . GLY A 1 645 ? 19.757 8.858 -24.483 1.00 90.62 645 GLY A O 1
ATOM 4881 N N . VAL A 1 646 ? 20.380 7.288 -23.011 1.00 91.88 646 VAL A N 1
ATOM 4882 C CA . VAL A 1 646 ? 21.699 7.041 -23.620 1.00 91.88 646 VAL A CA 1
ATOM 4883 C C . VAL A 1 646 ? 21.588 6.396 -24.999 1.00 91.88 646 VAL A C 1
ATOM 4885 O O . VAL A 1 646 ? 22.268 6.828 -25.931 1.00 91.88 646 VAL A O 1
ATOM 4888 N N . VAL A 1 647 ? 20.752 5.365 -25.139 1.00 92.75 647 VAL A N 1
ATOM 4889 C CA . VAL A 1 647 ? 20.573 4.671 -26.420 1.00 92.75 647 VAL A CA 1
ATOM 4890 C C . VAL A 1 647 ? 19.925 5.603 -27.445 1.00 92.75 647 VAL A C 1
ATOM 4892 O O . VAL A 1 647 ? 20.417 5.676 -28.569 1.00 92.75 647 VAL A O 1
ATOM 4895 N N . CYS A 1 648 ? 18.904 6.370 -27.055 1.00 93.56 648 CYS A N 1
ATOM 4896 C CA . CYS A 1 648 ? 18.226 7.312 -27.951 1.00 93.56 648 CYS A CA 1
ATOM 4897 C C . CYS A 1 648 ? 19.182 8.413 -28.438 1.00 93.56 648 CYS A C 1
ATOM 4899 O O . CYS A 1 648 ? 19.398 8.550 -29.640 1.00 93.56 648 CYS A O 1
ATOM 4901 N N . LEU A 1 649 ? 19.912 9.074 -27.529 1.00 94.31 649 LEU A N 1
ATOM 4902 C CA . LEU A 1 649 ? 20.893 10.105 -27.894 1.00 94.31 649 LEU A CA 1
ATOM 4903 C C . LEU A 1 649 ? 21.985 9.588 -28.855 1.00 94.31 649 LEU A C 1
ATOM 4905 O O . LEU A 1 649 ? 22.422 10.307 -29.759 1.00 94.31 649 LEU A O 1
ATOM 4909 N N . PHE A 1 650 ? 22.427 8.336 -28.691 1.00 96.19 650 PHE A N 1
ATOM 4910 C CA . PHE A 1 650 ? 23.358 7.707 -29.630 1.00 96.19 650 PHE A CA 1
ATOM 4911 C C . PHE A 1 650 ? 22.718 7.475 -31.009 1.00 96.19 650 PHE A C 1
ATOM 4913 O O . PHE A 1 650 ? 23.349 7.758 -32.030 1.00 96.19 650 PHE A O 1
ATOM 4920 N N . LEU A 1 651 ? 21.474 6.987 -31.064 1.00 96.12 651 LEU A N 1
ATOM 4921 C CA . LEU A 1 651 ? 20.754 6.738 -32.316 1.00 96.12 651 LEU A CA 1
ATOM 4922 C C . LEU A 1 651 ? 20.377 8.043 -33.040 1.00 96.12 651 LEU A C 1
ATOM 4924 O O . LEU A 1 651 ? 20.547 8.126 -34.253 1.00 96.12 651 LEU A O 1
ATOM 4928 N N . GLU A 1 652 ? 19.972 9.098 -32.337 1.00 95.31 652 GLU A N 1
ATOM 4929 C CA . GLU A 1 652 ? 19.742 10.435 -32.907 1.00 95.31 652 GLU A CA 1
ATOM 4930 C C . GLU A 1 652 ? 21.011 11.032 -33.522 1.00 95.31 652 GLU A C 1
ATOM 4932 O O . GLU A 1 652 ? 20.994 11.507 -34.663 1.00 95.31 652 GLU A O 1
ATOM 4937 N N . ALA A 1 653 ? 22.138 10.966 -32.807 1.00 96.44 653 ALA A N 1
ATOM 4938 C CA . ALA A 1 653 ? 23.422 11.440 -33.314 1.00 96.44 653 ALA A CA 1
ATOM 4939 C C . ALA A 1 653 ? 23.909 10.607 -34.518 1.00 96.44 653 ALA A C 1
ATOM 4941 O O . ALA A 1 653 ? 24.434 11.162 -35.489 1.00 96.44 653 ALA A O 1
ATOM 4942 N N . LEU A 1 654 ? 23.685 9.288 -34.494 1.00 97.31 654 LEU A N 1
ATOM 4943 C CA . LEU A 1 654 ? 23.964 8.383 -35.611 1.00 97.31 654 LEU A CA 1
ATOM 4944 C C . LEU A 1 654 ? 23.092 8.721 -36.829 1.00 97.31 654 LEU A C 1
ATOM 4946 O O . LEU A 1 654 ? 23.623 8.913 -37.922 1.00 97.31 654 LEU A O 1
ATOM 4950 N N . SER A 1 655 ? 21.779 8.860 -36.639 1.00 95.75 655 SER A N 1
ATOM 4951 C CA . SER A 1 655 ? 20.812 9.243 -37.673 1.00 95.75 655 SER A CA 1
ATOM 4952 C C . SER A 1 655 ? 21.164 10.583 -38.320 1.00 95.75 655 SER A C 1
ATOM 4954 O O . SER A 1 655 ? 21.197 10.678 -39.548 1.00 95.75 655 SER A O 1
ATOM 4956 N N . THR A 1 656 ? 21.505 11.588 -37.508 1.00 96.12 656 THR A N 1
ATOM 4957 C CA . THR A 1 656 ? 21.879 12.941 -37.953 1.00 96.12 656 THR A CA 1
ATOM 4958 C C . THR A 1 656 ? 23.189 12.945 -38.744 1.00 96.12 656 THR A C 1
ATOM 4960 O O . THR A 1 656 ? 23.327 13.659 -39.736 1.00 96.12 656 THR A O 1
ATOM 4963 N N . SER A 1 657 ? 24.159 12.114 -38.356 1.00 96.94 657 SER A N 1
ATOM 4964 C CA . SER A 1 657 ? 25.397 11.943 -39.124 1.00 96.94 657 SER A CA 1
ATOM 4965 C C . SER A 1 657 ? 25.143 11.217 -40.457 1.00 96.94 657 SER A C 1
ATOM 4967 O O . SER A 1 657 ? 25.706 11.592 -41.489 1.00 96.94 657 SER A O 1
ATOM 4969 N N . LEU A 1 658 ? 24.256 10.215 -40.464 1.00 95.31 658 LEU A N 1
ATOM 4970 C CA . LEU A 1 658 ? 23.870 9.467 -41.666 1.00 95.31 658 LEU A CA 1
ATOM 4971 C C . LEU A 1 658 ? 23.054 10.313 -42.661 1.00 95.31 658 LEU A C 1
ATOM 4973 O O . LEU A 1 658 ? 23.305 10.213 -43.861 1.00 95.31 658 LEU A O 1
ATOM 4977 N N . SER A 1 659 ? 22.131 11.172 -42.206 1.00 93.50 659 SER A N 1
ATOM 4978 C CA . SER A 1 659 ? 21.352 12.061 -43.091 1.00 93.50 659 SER A CA 1
ATOM 4979 C C . SER A 1 659 ? 22.224 13.112 -43.783 1.00 93.50 659 SER A C 1
ATOM 4981 O O . SER A 1 659 ? 21.948 13.489 -44.921 1.00 93.50 659 SER A O 1
ATOM 4983 N N . ALA A 1 660 ? 23.330 13.515 -43.151 1.00 94.12 660 ALA A N 1
ATOM 4984 C CA . ALA A 1 660 ? 24.374 14.340 -43.758 1.00 94.12 660 ALA A CA 1
ATOM 4985 C C . ALA A 1 660 ? 25.252 13.588 -44.791 1.00 94.12 660 ALA A C 1
ATOM 4987 O O . ALA A 1 660 ? 26.201 14.163 -45.321 1.00 94.12 660 ALA A O 1
ATOM 4988 N N . GLY A 1 661 ? 24.966 12.311 -45.083 1.00 92.31 661 GLY A N 1
ATOM 4989 C CA . GLY A 1 661 ? 25.700 11.496 -46.058 1.00 92.31 661 GLY A CA 1
ATOM 4990 C C . GLY A 1 661 ? 27.016 10.902 -45.540 1.00 92.31 661 GLY A C 1
ATOM 4991 O O . GLY A 1 661 ? 27.826 10.420 -46.334 1.00 92.31 661 GLY A O 1
ATOM 4992 N N . THR A 1 662 ? 27.254 10.927 -44.226 1.00 94.81 662 THR A N 1
ATOM 4993 C CA . THR A 1 662 ? 28.515 10.462 -43.627 1.00 94.81 662 THR A CA 1
ATOM 4994 C C . THR A 1 662 ? 28.580 8.922 -43.581 1.00 94.81 662 THR A C 1
ATOM 4996 O O . THR A 1 662 ? 27.623 8.291 -43.117 1.00 94.81 662 THR A O 1
ATOM 4999 N N . PRO A 1 663 ? 29.695 8.277 -43.996 1.00 94.75 663 PRO A N 1
ATOM 5000 C CA . PRO A 1 663 ? 29.842 6.819 -43.961 1.00 94.75 663 PRO A CA 1
ATOM 5001 C C . PRO A 1 663 ? 29.586 6.208 -42.578 1.00 94.75 663 PRO A C 1
ATOM 5003 O O . PRO A 1 663 ? 29.956 6.786 -41.560 1.00 94.75 663 PRO A O 1
ATOM 5006 N N . VAL A 1 664 ? 29.004 5.003 -42.536 1.00 93.50 664 VAL A N 1
ATOM 5007 C CA . VAL A 1 664 ? 28.529 4.356 -41.292 1.00 93.50 664 VAL A CA 1
ATOM 5008 C C . VAL A 1 664 ? 29.595 4.294 -40.191 1.00 93.50 664 VAL A C 1
ATOM 5010 O O . VAL A 1 664 ? 29.288 4.583 -39.040 1.00 93.50 664 VAL A O 1
ATOM 5013 N N . HIS A 1 665 ? 30.850 3.969 -40.521 1.00 94.69 665 HIS A N 1
ATOM 5014 C CA . HIS A 1 665 ? 31.934 3.901 -39.533 1.00 94.69 665 HIS A CA 1
ATOM 5015 C C . HIS A 1 665 ? 32.241 5.272 -38.905 1.00 94.69 665 HIS A C 1
ATOM 5017 O O . HIS A 1 665 ? 32.285 5.393 -37.682 1.00 94.69 665 HIS A O 1
ATOM 5023 N N . THR A 1 666 ? 32.356 6.321 -39.723 1.00 96.38 666 THR A N 1
ATOM 5024 C CA . THR A 1 666 ? 32.538 7.701 -39.254 1.00 96.38 666 THR A CA 1
ATOM 5025 C C . THR A 1 666 ? 31.305 8.207 -38.500 1.00 96.38 666 THR A C 1
ATOM 5027 O O . THR A 1 666 ? 31.441 8.909 -37.502 1.00 96.38 666 THR A O 1
ATOM 5030 N N . SER A 1 667 ? 30.098 7.807 -38.910 1.00 97.62 667 SER A N 1
ATOM 5031 C CA . SER A 1 667 ? 28.851 8.163 -38.224 1.00 97.62 667 SER A CA 1
ATOM 5032 C C . SER A 1 667 ? 28.724 7.516 -36.843 1.00 97.62 667 SER A C 1
ATOM 5034 O O . SER A 1 667 ? 28.314 8.190 -35.903 1.00 97.62 667 SER A O 1
ATOM 5036 N N . LEU A 1 668 ? 29.168 6.266 -36.675 1.00 96.75 668 LEU A N 1
ATOM 5037 C CA . LEU A 1 668 ? 29.290 5.622 -35.361 1.00 96.75 668 LEU A CA 1
ATOM 5038 C C . LEU A 1 668 ? 30.325 6.338 -34.474 1.00 96.75 668 LEU A C 1
ATOM 5040 O O . LEU A 1 668 ? 30.057 6.594 -33.301 1.00 96.75 668 LEU A O 1
ATOM 5044 N N . GLN A 1 669 ? 31.479 6.737 -35.027 1.00 96.69 669 GLN A N 1
ATOM 5045 C CA . GLN A 1 669 ? 32.469 7.550 -34.301 1.00 96.69 669 GLN A CA 1
ATOM 5046 C C . GLN A 1 669 ? 31.915 8.930 -33.907 1.00 96.69 669 GLN A C 1
ATOM 5048 O O . GLN A 1 669 ? 32.262 9.454 -32.849 1.00 96.69 669 GLN A O 1
ATOM 5053 N N . THR A 1 670 ? 31.085 9.561 -34.743 1.00 96.50 670 THR A N 1
ATOM 5054 C CA . THR A 1 670 ? 30.386 10.818 -34.415 1.00 96.50 670 THR A CA 1
ATOM 5055 C C . THR A 1 670 ? 29.375 10.602 -33.295 1.00 96.50 670 THR A C 1
ATOM 5057 O O . THR A 1 670 ? 29.461 11.293 -32.285 1.00 96.50 670 THR A O 1
ATOM 5060 N N . ALA A 1 671 ? 28.506 9.595 -33.407 1.00 96.56 671 ALA A N 1
ATOM 5061 C CA . ALA A 1 671 ? 27.518 9.257 -32.386 1.00 96.56 671 ALA A CA 1
ATOM 5062 C C . ALA A 1 671 ? 28.152 8.961 -31.017 1.00 96.56 671 ALA A C 1
ATOM 5064 O O . ALA A 1 671 ? 27.710 9.498 -30.004 1.00 96.56 671 ALA A O 1
ATOM 5065 N N . ASN A 1 672 ? 29.248 8.194 -30.984 1.00 95.06 672 ASN A N 1
ATOM 5066 C CA . ASN A 1 672 ? 29.984 7.914 -29.749 1.00 95.06 672 ASN A CA 1
ATOM 5067 C C . ASN A 1 672 ? 30.609 9.182 -29.135 1.00 95.06 672 ASN A C 1
ATOM 5069 O O . ASN A 1 672 ? 30.601 9.343 -27.919 1.00 95.06 672 ASN A O 1
ATOM 5073 N N . ARG A 1 673 ? 31.112 10.115 -29.959 1.00 94.06 673 ARG A N 1
ATOM 5074 C CA . ARG A 1 673 ? 31.642 11.405 -29.480 1.00 94.06 673 ARG A CA 1
ATOM 5075 C C . ARG A 1 673 ? 30.543 12.317 -28.935 1.00 94.06 673 ARG A C 1
ATOM 5077 O O . ARG A 1 673 ? 30.753 12.899 -27.877 1.00 94.06 673 ARG A O 1
ATOM 5084 N N . THR A 1 674 ? 29.387 12.402 -29.598 1.00 93.25 674 THR A N 1
ATOM 5085 C CA . THR A 1 674 ? 28.219 13.134 -29.077 1.00 93.25 674 THR A CA 1
ATOM 5086 C C . THR A 1 674 ? 27.767 12.541 -27.746 1.00 93.25 674 THR A C 1
ATOM 5088 O O . THR A 1 674 ? 27.597 13.270 -26.772 1.00 93.25 674 THR A O 1
ATOM 5091 N N . LEU A 1 675 ? 27.650 11.212 -27.669 1.00 92.31 675 LEU A N 1
ATOM 5092 C CA . LEU A 1 675 ? 27.261 10.523 -26.444 1.00 92.31 675 LEU A CA 1
ATOM 5093 C C . LEU A 1 675 ? 28.226 10.840 -25.289 1.00 92.31 675 LEU A C 1
ATOM 5095 O O . LEU A 1 675 ? 27.791 11.286 -24.231 1.00 92.31 675 LEU A O 1
ATOM 5099 N N . ILE A 1 676 ? 29.536 10.698 -25.510 1.00 90.69 676 ILE A N 1
ATOM 5100 C CA . ILE A 1 676 ? 30.564 11.012 -24.506 1.00 90.69 676 ILE A CA 1
ATOM 5101 C C . ILE A 1 676 ? 30.587 12.511 -24.153 1.00 90.69 676 ILE A C 1
ATOM 5103 O O . ILE A 1 676 ? 30.862 12.849 -23.010 1.00 90.69 676 ILE A O 1
ATOM 5107 N N . SER A 1 677 ? 30.243 13.436 -25.060 1.00 90.38 677 SER A N 1
ATOM 5108 C CA . SER A 1 677 ? 30.159 14.864 -24.699 1.00 90.38 677 SER A CA 1
ATOM 5109 C C . SER A 1 677 ? 28.942 15.225 -23.835 1.00 90.38 677 SER A C 1
ATOM 5111 O O . SER A 1 677 ? 28.955 16.266 -23.184 1.00 90.38 677 SER A O 1
ATOM 5113 N N . HIS A 1 678 ? 27.907 14.379 -23.814 1.00 88.25 678 HIS A N 1
ATOM 5114 C CA . HIS A 1 678 ? 26.715 14.539 -22.972 1.00 88.25 678 HIS A CA 1
ATOM 5115 C C . HIS A 1 678 ? 26.750 13.690 -21.686 1.00 88.25 678 HIS A C 1
ATOM 5117 O O . HIS A 1 678 ? 25.927 13.901 -20.795 1.00 88.25 678 HIS A O 1
ATOM 5123 N N . LEU A 1 679 ? 27.689 12.745 -21.566 1.00 84.12 679 LEU A N 1
ATOM 5124 C CA . LEU A 1 679 ? 27.850 11.877 -20.402 1.00 84.12 679 LEU A CA 1
ATOM 5125 C C . LEU A 1 679 ? 29.155 12.166 -19.659 1.00 84.12 679 LEU A C 1
ATOM 5127 O O . LEU A 1 679 ? 30.231 12.172 -20.244 1.00 84.12 679 LEU A O 1
ATOM 5131 N N . SER A 1 680 ? 29.089 12.263 -18.333 1.00 80.44 680 SER A N 1
ATOM 5132 C CA . SER A 1 680 ? 30.277 12.300 -17.468 1.00 80.44 680 SER A CA 1
ATOM 5133 C C . SER A 1 680 ? 30.922 10.908 -17.334 1.00 80.44 680 SER A C 1
ATOM 5135 O O . SER A 1 680 ? 30.945 10.349 -16.242 1.00 80.44 680 SER A O 1
ATOM 5137 N N . THR A 1 681 ? 31.387 10.318 -18.442 1.00 88.06 681 THR A N 1
ATOM 5138 C CA . THR A 1 681 ? 32.035 8.993 -18.500 1.00 88.06 681 THR A CA 1
ATOM 5139 C C . THR A 1 681 ? 33.139 8.958 -19.559 1.00 88.06 681 THR A C 1
ATOM 5141 O O . THR A 1 681 ? 33.025 9.569 -20.620 1.00 88.06 681 THR A O 1
ATOM 5144 N N . ALA A 1 682 ? 34.175 8.169 -19.303 1.00 89.31 682 ALA A N 1
ATOM 5145 C CA . ALA A 1 682 ? 35.226 7.806 -20.245 1.00 89.31 682 ALA A CA 1
ATOM 5146 C C . ALA A 1 682 ? 35.484 6.286 -20.223 1.00 89.31 682 ALA A C 1
ATOM 5148 O O . ALA A 1 682 ? 34.859 5.540 -19.466 1.00 89.31 682 ALA A O 1
ATOM 5149 N N . LEU A 1 683 ? 36.431 5.827 -21.046 1.00 92.62 683 LEU A N 1
ATOM 5150 C CA . LEU A 1 683 ? 36.993 4.477 -20.948 1.00 92.62 683 LEU A CA 1
ATOM 5151 C C . LEU A 1 683 ? 37.645 4.255 -19.573 1.00 92.62 683 LEU A C 1
ATOM 5153 O O . LEU A 1 683 ? 38.464 5.060 -19.127 1.00 92.62 683 LEU A O 1
ATOM 5157 N N . GLY A 1 684 ? 37.316 3.136 -18.931 1.00 92.31 684 GLY A N 1
ATOM 5158 C CA . GLY A 1 684 ? 37.766 2.768 -17.589 1.00 92.31 684 GLY A CA 1
ATOM 5159 C C . GLY A 1 684 ? 36.855 3.235 -16.448 1.00 92.31 684 GLY A C 1
ATOM 5160 O O . GLY A 1 684 ? 37.197 2.999 -15.287 1.00 92.31 684 GLY A O 1
ATOM 5161 N N . ASP A 1 685 ? 35.718 3.875 -16.742 1.00 92.38 685 ASP A N 1
ATOM 5162 C CA . ASP A 1 685 ? 34.760 4.331 -15.723 1.00 92.38 685 ASP A CA 1
ATOM 5163 C C . ASP A 1 685 ? 33.674 3.292 -15.378 1.00 92.38 685 ASP A C 1
ATOM 5165 O O . ASP A 1 685 ? 32.885 3.527 -14.454 1.00 92.38 685 ASP A O 1
ATOM 5169 N N . ARG A 1 686 ? 33.697 2.127 -16.047 1.00 92.81 686 ARG A N 1
ATOM 5170 C CA . ARG A 1 686 ? 32.817 0.962 -15.861 1.00 92.81 686 ARG A CA 1
ATOM 5171 C C . ARG A 1 686 ? 31.377 1.225 -16.313 1.00 92.81 686 ARG A C 1
ATOM 5173 O O . ARG A 1 686 ? 30.446 1.169 -15.511 1.00 92.81 686 ARG A O 1
ATOM 5180 N N . THR A 1 687 ? 31.220 1.513 -17.606 1.00 93.12 687 THR A N 1
ATOM 5181 C CA . THR A 1 687 ? 29.928 1.743 -18.281 1.00 93.12 687 THR A CA 1
ATOM 5182 C C . THR A 1 687 ? 29.901 1.111 -19.680 1.00 93.12 687 THR A C 1
ATOM 5184 O O . THR A 1 687 ? 30.907 0.607 -20.176 1.00 93.12 687 THR A O 1
ATOM 5187 N N . LEU A 1 688 ? 28.768 1.206 -20.383 1.00 94.00 688 LEU A N 1
ATOM 5188 C CA . LEU A 1 688 ? 28.630 0.801 -21.791 1.00 94.00 688 LEU A CA 1
ATOM 5189 C C . LEU A 1 688 ? 29.703 1.353 -22.749 1.00 94.00 688 LEU A C 1
ATOM 5191 O O . LEU A 1 688 ? 29.980 0.712 -23.763 1.00 94.00 688 LEU A O 1
ATOM 5195 N N . VAL A 1 689 ? 30.335 2.491 -22.433 1.00 95.38 689 VAL A N 1
ATOM 5196 C CA . VAL A 1 689 ? 31.423 3.068 -23.243 1.00 95.38 689 VAL A CA 1
ATOM 5197 C C . VAL A 1 689 ? 32.636 2.135 -23.310 1.00 95.38 689 VAL A C 1
ATOM 5199 O O . VAL A 1 689 ? 33.274 2.064 -24.361 1.00 95.38 689 VAL A O 1
ATOM 5202 N N . ASP A 1 690 ? 32.883 1.334 -22.268 1.00 96.62 690 ASP A N 1
ATOM 5203 C CA . ASP A 1 690 ? 33.962 0.339 -22.231 1.00 96.62 690 ASP A CA 1
ATOM 5204 C C . ASP A 1 690 ? 33.833 -0.737 -23.319 1.00 96.62 690 ASP A C 1
ATOM 5206 O O . ASP A 1 690 ? 34.847 -1.231 -23.806 1.00 96.62 690 ASP A O 1
ATOM 5210 N N . ALA A 1 691 ? 32.613 -1.065 -23.764 1.00 97.56 691 ALA A N 1
ATOM 5211 C CA . ALA A 1 691 ? 32.378 -1.941 -24.917 1.00 97.56 691 ALA A CA 1
ATOM 5212 C C . ALA A 1 691 ? 32.111 -1.164 -26.221 1.00 97.56 691 ALA A C 1
ATOM 5214 O O . ALA A 1 691 ? 32.514 -1.613 -27.299 1.00 97.56 691 ALA A O 1
ATOM 5215 N N . LEU A 1 692 ? 31.440 -0.009 -26.148 1.00 97.31 692 LEU A N 1
ATOM 5216 C CA . LEU A 1 692 ? 30.988 0.764 -27.310 1.00 97.31 692 LEU A CA 1
ATOM 5217 C C . LEU A 1 692 ? 32.134 1.461 -28.046 1.00 97.31 692 LEU A C 1
ATOM 5219 O O . LEU A 1 692 ? 32.247 1.331 -29.264 1.00 97.31 692 LEU A O 1
ATOM 5223 N N . GLN A 1 693 ? 33.012 2.162 -27.328 1.00 97.12 693 GLN A N 1
ATOM 5224 C CA . GLN A 1 693 ? 34.093 2.908 -27.967 1.00 97.12 693 GLN A CA 1
ATOM 5225 C C . GLN A 1 693 ? 35.118 1.979 -28.651 1.00 97.12 693 GLN A C 1
ATOM 5227 O O . GLN A 1 693 ? 35.359 2.177 -29.845 1.00 97.12 693 GLN A O 1
ATOM 5232 N N . PRO A 1 694 ? 35.654 0.917 -28.008 1.00 98.00 694 PRO A N 1
ATOM 5233 C CA . PRO A 1 694 ? 36.668 0.073 -28.643 1.00 98.00 694 PRO A CA 1
ATOM 5234 C C . PRO A 1 694 ? 36.124 -0.720 -29.836 1.00 98.00 694 PRO A C 1
ATOM 5236 O O . PRO A 1 694 ? 36.862 -1.003 -30.778 1.00 98.00 694 PRO A O 1
ATOM 5239 N N . SER A 1 695 ? 34.834 -1.075 -29.829 1.00 98.19 695 SER A N 1
ATOM 5240 C CA . SER A 1 695 ? 34.203 -1.773 -30.953 1.00 98.19 695 SER A CA 1
ATOM 5241 C C . SER A 1 695 ? 33.967 -0.868 -32.157 1.00 98.19 695 SER A C 1
ATOM 5243 O O . SER A 1 695 ? 34.260 -1.280 -33.278 1.00 98.19 695 SER A O 1
ATOM 5245 N N . ILE A 1 696 ? 33.534 0.378 -31.943 1.00 97.81 696 ILE A N 1
ATOM 5246 C CA . ILE A 1 696 ? 33.401 1.384 -33.007 1.00 97.81 696 ILE A CA 1
ATOM 5247 C C . ILE A 1 696 ? 34.768 1.757 -33.598 1.00 97.81 696 ILE A C 1
ATOM 5249 O O . ILE A 1 696 ? 34.906 1.831 -34.819 1.00 97.81 696 ILE A O 1
ATOM 5253 N N . GLU A 1 697 ? 35.791 1.943 -32.760 1.00 97.62 697 GLU A N 1
ATOM 5254 C CA . GLU A 1 697 ? 37.159 2.243 -33.207 1.00 97.62 697 GLU A CA 1
ATOM 5255 C C . GLU A 1 697 ? 37.759 1.093 -34.031 1.00 97.62 697 GLU A C 1
ATOM 5257 O O . GLU A 1 697 ? 38.282 1.321 -35.124 1.00 97.62 697 GLU A O 1
ATOM 5262 N N . VAL A 1 698 ? 37.623 -0.156 -33.563 1.00 98.12 698 VAL A N 1
ATOM 5263 C CA . VAL A 1 698 ? 38.093 -1.343 -34.297 1.00 98.12 698 VAL A CA 1
ATOM 5264 C C . VAL A 1 698 ? 37.292 -1.578 -35.580 1.00 98.12 698 VAL A C 1
ATOM 5266 O O . VAL A 1 698 ? 37.887 -1.960 -36.589 1.00 98.12 698 VAL A O 1
ATOM 5269 N N . TYR A 1 699 ? 35.979 -1.323 -35.583 1.00 98.06 699 TYR A N 1
ATOM 5270 C CA . TYR A 1 699 ? 35.155 -1.398 -36.792 1.00 98.06 699 TYR A CA 1
ATOM 5271 C C . TYR A 1 699 ? 35.643 -0.410 -37.857 1.00 98.06 699 TYR A C 1
ATOM 5273 O O . TYR A 1 699 ? 35.922 -0.813 -38.987 1.00 98.06 699 TYR A O 1
ATOM 5281 N N . ALA A 1 700 ? 35.808 0.864 -37.486 1.00 97.44 700 ALA A N 1
ATOM 5282 C CA . ALA A 1 700 ? 36.252 1.911 -38.399 1.00 97.44 700 ALA A CA 1
ATOM 5283 C C . ALA A 1 700 ? 37.647 1.631 -38.966 1.00 97.44 700 ALA A C 1
ATOM 5285 O O . ALA A 1 700 ? 37.796 1.533 -40.182 1.00 97.44 700 ALA A O 1
ATOM 5286 N N . ALA A 1 701 ? 38.634 1.357 -38.106 1.00 97.69 701 ALA A N 1
ATOM 5287 C CA . ALA A 1 701 ? 39.992 1.034 -38.540 1.00 97.69 701 ALA A CA 1
ATOM 5288 C C . ALA A 1 701 ? 40.063 -0.243 -39.407 1.00 97.69 701 ALA A C 1
ATOM 5290 O O . ALA A 1 701 ? 40.974 -0.397 -40.219 1.00 97.69 701 ALA A O 1
ATOM 5291 N N . SER A 1 702 ? 39.115 -1.176 -39.257 1.00 97.50 702 SER A N 1
ATOM 5292 C CA . SER A 1 702 ? 39.011 -2.364 -40.112 1.00 97.50 702 SER A CA 1
ATOM 5293 C C . SER A 1 702 ? 38.453 -2.035 -41.503 1.00 97.50 702 SER A C 1
ATOM 5295 O O . SER A 1 702 ? 39.003 -2.499 -42.503 1.00 97.50 702 SER A O 1
ATOM 5297 N N . VAL A 1 703 ? 37.415 -1.197 -41.579 1.00 96.19 703 VAL A N 1
ATOM 5298 C CA . VAL A 1 703 ? 36.827 -0.733 -42.849 1.00 96.19 703 VAL A CA 1
ATOM 5299 C C . VAL A 1 703 ? 37.797 0.179 -43.611 1.00 96.19 703 VAL A C 1
ATOM 5301 O O . VAL A 1 703 ? 37.984 0.005 -44.813 1.00 96.19 703 VAL A O 1
ATOM 5304 N N . GLU A 1 704 ? 38.477 1.096 -42.919 1.00 95.31 704 GLU A N 1
ATOM 5305 C CA . GLU A 1 704 ? 39.519 1.969 -43.483 1.00 95.31 704 GLU A CA 1
ATOM 5306 C C . GLU A 1 704 ? 40.722 1.165 -44.014 1.00 95.31 704 GLU A C 1
ATOM 5308 O O . GLU A 1 704 ? 41.287 1.503 -45.053 1.00 95.31 704 GLU A O 1
ATOM 5313 N N . ALA A 1 705 ? 41.063 0.043 -43.367 1.00 96.12 705 ALA A N 1
ATOM 5314 C CA . ALA A 1 705 ? 42.066 -0.919 -43.836 1.00 96.12 705 ALA A CA 1
ATOM 5315 C C . ALA A 1 705 ? 41.558 -1.880 -44.938 1.00 96.12 705 ALA A C 1
ATOM 5317 O O . ALA A 1 705 ? 42.183 -2.916 -45.193 1.00 96.12 705 ALA A O 1
ATOM 5318 N N . GLY A 1 706 ? 40.420 -1.578 -45.574 1.00 95.62 706 GLY A N 1
ATOM 5319 C CA . GLY A 1 706 ? 39.883 -2.319 -46.719 1.00 95.62 706 GLY A CA 1
ATOM 5320 C C . GLY A 1 706 ? 39.414 -3.745 -46.414 1.00 95.62 706 GLY A C 1
ATOM 5321 O O . GLY A 1 706 ? 39.316 -4.557 -47.333 1.00 95.62 706 GLY A O 1
ATOM 5322 N N . GLN A 1 707 ? 39.152 -4.081 -45.146 1.00 96.31 707 GLN A N 1
ATOM 5323 C CA . GLN A 1 707 ? 38.627 -5.399 -44.778 1.00 96.31 707 GLN A CA 1
ATOM 5324 C C . GLN A 1 707 ? 37.150 -5.541 -45.167 1.00 96.31 707 GLN A C 1
ATOM 5326 O O . GLN A 1 707 ? 36.421 -4.559 -45.316 1.00 96.31 707 GLN A O 1
ATOM 5331 N N . SER A 1 708 ? 36.678 -6.784 -45.297 1.00 96.06 708 SER A N 1
ATOM 5332 C CA . SER A 1 708 ? 35.261 -7.048 -45.561 1.00 96.06 708 SER A CA 1
ATOM 5333 C C . SER A 1 708 ? 34.378 -6.607 -44.384 1.00 96.06 708 SER A C 1
ATOM 5335 O O . SER A 1 708 ? 34.836 -6.510 -43.240 1.00 96.06 708 SER A O 1
ATOM 5337 N N . ILE A 1 709 ? 33.091 -6.354 -44.647 1.00 93.19 709 ILE A N 1
ATOM 5338 C CA . ILE A 1 709 ? 32.133 -6.009 -43.587 1.00 93.19 709 ILE A CA 1
ATOM 5339 C C . ILE A 1 709 ? 31.986 -7.153 -42.561 1.00 93.19 709 ILE A C 1
ATOM 5341 O O . ILE A 1 709 ? 32.114 -6.850 -41.376 1.00 93.19 709 ILE A O 1
ATOM 5345 N N . PRO A 1 710 ? 31.840 -8.445 -42.939 1.00 95.81 710 PRO A N 1
ATOM 5346 C CA . PRO A 1 710 ? 31.788 -9.536 -41.961 1.00 95.81 710 PRO A CA 1
ATOM 5347 C C . PRO A 1 710 ? 33.031 -9.628 -41.067 1.00 95.81 710 PRO A C 1
ATOM 5349 O O . PRO A 1 710 ? 32.899 -9.797 -39.858 1.00 95.81 710 PRO A O 1
ATOM 5352 N N . GLU A 1 711 ? 34.233 -9.445 -41.623 1.00 96.50 711 GLU A N 1
ATOM 5353 C CA . GLU A 1 711 ? 35.476 -9.455 -40.839 1.00 96.50 711 GLU A CA 1
ATOM 5354 C C . GLU A 1 711 ? 35.567 -8.239 -39.904 1.00 96.50 711 GLU A C 1
ATOM 5356 O O . GLU A 1 711 ? 35.924 -8.366 -38.733 1.00 96.50 711 GLU A O 1
ATOM 5361 N N . SER A 1 712 ? 35.173 -7.059 -40.384 1.00 97.56 712 SER A N 1
ATOM 5362 C CA . SER A 1 712 ? 35.165 -5.832 -39.580 1.00 97.56 712 SER A CA 1
ATOM 5363 C C . SER A 1 712 ? 34.161 -5.909 -38.426 1.00 97.56 712 SER A C 1
ATOM 5365 O O . SER A 1 712 ? 34.478 -5.503 -37.309 1.00 97.56 712 SER A O 1
ATOM 5367 N N . VAL A 1 713 ? 32.986 -6.500 -38.660 1.00 97.12 713 VAL A N 1
ATOM 5368 C CA . VAL A 1 713 ? 31.969 -6.782 -37.635 1.00 97.12 713 VAL A CA 1
ATOM 5369 C C . VAL A 1 713 ? 32.454 -7.848 -36.645 1.00 97.12 713 VAL A C 1
ATOM 5371 O O . VAL A 1 713 ? 32.301 -7.665 -35.437 1.00 97.12 713 VAL A O 1
ATOM 5374 N N . ARG A 1 714 ? 33.101 -8.929 -37.111 1.00 97.81 714 ARG A N 1
ATOM 5375 C CA . ARG A 1 714 ? 33.704 -9.956 -36.239 1.00 97.81 714 ARG A CA 1
ATOM 5376 C C . ARG A 1 714 ? 34.719 -9.338 -35.275 1.00 97.81 714 ARG A C 1
ATOM 5378 O O . ARG A 1 714 ? 34.655 -9.588 -34.071 1.00 97.81 714 ARG A O 1
ATOM 5385 N N . ARG A 1 715 ? 35.618 -8.493 -35.788 1.00 98.00 715 ARG A N 1
ATOM 5386 C CA . ARG A 1 715 ? 36.627 -7.779 -34.988 1.00 98.00 715 ARG A CA 1
ATOM 5387 C C . ARG A 1 715 ? 35.998 -6.781 -34.009 1.00 98.00 715 ARG A C 1
ATOM 5389 O O . ARG A 1 715 ? 36.464 -6.683 -32.876 1.00 98.00 715 ARG A O 1
ATOM 5396 N N . ALA A 1 716 ? 34.935 -6.084 -34.411 1.00 98.12 716 ALA A N 1
ATOM 5397 C CA . ALA A 1 716 ? 34.193 -5.170 -33.542 1.00 98.12 716 ALA A CA 1
ATOM 5398 C C . ALA A 1 716 ? 33.508 -5.902 -32.374 1.00 98.12 716 ALA A C 1
ATOM 5400 O O . ALA A 1 716 ? 33.629 -5.472 -31.229 1.00 98.12 716 ALA A O 1
ATOM 5401 N N . ALA A 1 717 ? 32.880 -7.055 -32.630 1.00 98.06 717 ALA A N 1
ATOM 5402 C CA . ALA A 1 717 ? 32.288 -7.898 -31.590 1.00 98.06 717 ALA A CA 1
ATOM 5403 C C . ALA A 1 717 ? 33.336 -8.440 -30.601 1.00 98.06 717 ALA A C 1
ATOM 5405 O O . ALA A 1 717 ? 33.116 -8.425 -29.391 1.00 98.06 717 ALA A O 1
ATOM 5406 N N . GLU A 1 718 ? 34.516 -8.840 -31.087 1.00 98.25 718 GLU A N 1
ATOM 5407 C CA . GLU A 1 718 ? 35.639 -9.253 -30.231 1.00 98.25 718 GLU A CA 1
ATOM 5408 C C . GLU A 1 718 ? 36.216 -8.103 -29.390 1.00 98.25 718 GLU A C 1
ATOM 5410 O O . GLU A 1 718 ? 36.692 -8.341 -28.279 1.00 98.25 718 GLU A O 1
ATOM 5415 N N . ALA A 1 719 ? 36.165 -6.864 -29.885 1.00 98.38 719 ALA A N 1
ATOM 5416 C CA . ALA A 1 719 ? 36.538 -5.676 -29.121 1.00 98.38 719 ALA A CA 1
ATOM 5417 C C . ALA A 1 719 ? 35.476 -5.316 -28.066 1.00 98.38 719 ALA A C 1
ATOM 5419 O O . ALA A 1 719 ? 35.833 -5.112 -26.905 1.00 98.38 719 ALA A O 1
ATOM 5420 N N . ALA A 1 720 ? 34.185 -5.340 -28.423 1.00 98.38 720 ALA A N 1
ATOM 5421 C CA . ALA A 1 720 ? 33.080 -5.149 -27.478 1.00 98.38 720 ALA A CA 1
ATOM 5422 C C . ALA A 1 720 ? 33.121 -6.189 -26.350 1.00 98.38 720 ALA A C 1
ATOM 5424 O O . ALA A 1 720 ? 32.962 -5.843 -25.180 1.00 98.38 720 ALA A O 1
ATOM 5425 N N . LYS A 1 721 ? 33.408 -7.455 -26.693 1.00 98.12 721 LYS A N 1
ATOM 5426 C CA . LYS A 1 721 ? 33.548 -8.544 -25.725 1.00 98.12 721 LYS A CA 1
ATOM 5427 C C . LYS A 1 721 ? 34.657 -8.267 -24.712 1.00 98.12 721 LYS A C 1
ATOM 5429 O O . LYS A 1 721 ? 34.408 -8.356 -23.518 1.00 98.12 721 LYS A O 1
ATOM 5434 N N . LYS A 1 722 ? 35.852 -7.888 -25.177 1.00 98.00 722 LYS A N 1
ATOM 5435 C CA . LYS A 1 722 ? 36.996 -7.569 -24.302 1.00 98.00 722 LYS A CA 1
ATOM 5436 C C . LYS A 1 722 ? 36.725 -6.356 -23.412 1.00 98.00 722 LYS A C 1
ATOM 5438 O O . LYS A 1 722 ? 37.141 -6.356 -22.260 1.00 98.00 722 LYS A O 1
ATOM 5443 N N . GLY A 1 723 ? 36.013 -5.355 -23.931 1.00 97.56 723 GLY A N 1
ATOM 5444 C CA . GLY A 1 723 ? 35.544 -4.205 -23.159 1.00 97.56 723 GLY A CA 1
ATOM 5445 C C . GLY A 1 723 ? 34.603 -4.608 -22.023 1.00 97.56 723 GLY A C 1
ATOM 5446 O O . GLY A 1 723 ? 34.863 -4.320 -20.857 1.00 97.56 723 GLY A O 1
ATOM 5447 N N . MET A 1 724 ? 33.562 -5.376 -22.352 1.00 96.06 724 MET A N 1
ATOM 5448 C CA . MET A 1 724 ? 32.637 -5.975 -21.385 1.00 96.06 724 MET A CA 1
ATOM 5449 C C . MET A 1 724 ? 33.372 -6.838 -20.346 1.00 96.06 724 MET A C 1
ATOM 5451 O O . MET A 1 724 ? 33.183 -6.641 -19.147 1.00 96.06 724 MET A O 1
ATOM 5455 N N . GLU A 1 725 ? 34.273 -7.728 -20.767 1.00 96.00 725 GLU A N 1
ATOM 5456 C CA . GLU A 1 725 ? 35.066 -8.564 -19.857 1.00 96.00 725 GLU A CA 1
ATOM 5457 C C . GLU A 1 725 ? 35.948 -7.710 -18.927 1.00 96.00 725 GLU A C 1
ATOM 5459 O O . GLU A 1 725 ? 36.006 -7.980 -17.726 1.00 96.00 725 GLU A O 1
ATOM 5464 N N . ALA A 1 726 ? 36.546 -6.619 -19.421 1.00 95.56 726 ALA A N 1
ATOM 5465 C CA . ALA A 1 726 ? 37.323 -5.687 -18.603 1.00 95.56 726 ALA A CA 1
ATOM 5466 C C . ALA A 1 726 ? 36.479 -4.990 -17.517 1.00 95.56 726 ALA A C 1
ATOM 5468 O O . ALA A 1 726 ? 36.964 -4.829 -16.396 1.00 95.56 726 ALA A O 1
ATOM 5469 N N . THR A 1 727 ? 35.208 -4.647 -17.779 1.00 94.12 727 THR A N 1
ATOM 5470 C CA . THR A 1 727 ? 34.316 -4.059 -16.748 1.00 94.12 727 THR A CA 1
ATOM 5471 C C . THR A 1 727 ? 34.086 -4.988 -15.551 1.00 94.12 727 THR A C 1
ATOM 5473 O O . THR A 1 727 ? 33.838 -4.510 -14.443 1.00 94.12 727 THR A O 1
ATOM 5476 N N . SER A 1 728 ? 34.231 -6.307 -15.740 1.00 91.25 728 SER A N 1
ATOM 5477 C CA . SER A 1 728 ? 34.130 -7.288 -14.652 1.00 91.25 728 SER A CA 1
ATOM 5478 C C . SER A 1 728 ? 35.351 -7.313 -13.730 1.00 91.25 728 SER A C 1
ATOM 5480 O O . SER A 1 728 ? 35.236 -7.697 -12.569 1.00 91.25 728 SER A O 1
ATOM 5482 N N . GLU A 1 729 ? 36.506 -6.835 -14.195 1.00 91.00 729 GLU A N 1
ATOM 5483 C CA . GLU A 1 729 ? 37.723 -6.709 -13.386 1.00 91.00 729 GLU A CA 1
ATOM 5484 C C . GLU A 1 729 ? 37.805 -5.359 -12.645 1.00 91.00 729 GLU A C 1
ATOM 5486 O O . GLU A 1 729 ? 38.566 -5.219 -11.683 1.00 91.00 729 GLU A O 1
ATOM 5491 N N . MET A 1 730 ? 36.994 -4.373 -13.045 1.00 89.62 730 MET A N 1
ATOM 5492 C CA . MET A 1 730 ? 36.916 -3.050 -12.419 1.00 89.62 730 MET A CA 1
ATOM 5493 C C . MET A 1 730 ? 36.149 -3.109 -11.084 1.00 89.62 730 MET A C 1
ATOM 5495 O O . MET A 1 730 ? 34.940 -3.318 -11.046 1.00 89.62 730 MET A O 1
ATOM 5499 N N . ASN A 1 731 ? 36.850 -2.877 -9.969 1.00 83.00 731 ASN A N 1
ATOM 5500 C CA . ASN A 1 731 ? 36.269 -2.939 -8.616 1.00 83.00 731 ASN A CA 1
ATOM 5501 C C . ASN A 1 731 ? 35.507 -1.665 -8.179 1.00 83.00 731 ASN A C 1
ATOM 5503 O O . ASN A 1 731 ? 34.854 -1.675 -7.138 1.00 83.00 731 ASN A O 1
ATOM 5507 N N . ILE A 1 732 ? 35.630 -0.570 -8.934 1.00 83.25 732 ILE A N 1
ATOM 5508 C CA . ILE A 1 732 ? 34.998 0.733 -8.676 1.00 83.25 732 ILE A CA 1
ATOM 5509 C C . ILE A 1 732 ? 34.484 1.258 -10.016 1.00 83.25 732 ILE A C 1
ATOM 5511 O O . ILE A 1 732 ? 35.253 1.310 -10.976 1.00 83.25 732 ILE A O 1
ATOM 5515 N N . ALA A 1 733 ? 33.220 1.671 -10.070 1.00 86.69 733 ALA A N 1
ATOM 5516 C CA . ALA A 1 733 ? 32.694 2.482 -11.163 1.00 86.69 733 ALA A CA 1
ATOM 5517 C C . ALA A 1 733 ? 32.831 3.972 -10.834 1.00 86.69 733 ALA A C 1
ATOM 5519 O O . ALA A 1 733 ? 32.774 4.368 -9.669 1.00 86.69 733 ALA A O 1
ATOM 5520 N N . ARG A 1 734 ? 33.006 4.799 -11.863 1.00 87.69 734 ARG A N 1
ATOM 5521 C CA . ARG A 1 734 ? 33.198 6.254 -11.729 1.00 87.69 734 ARG A CA 1
ATOM 5522 C C . ARG A 1 734 ? 32.071 7.069 -12.356 1.00 87.69 734 ARG A C 1
ATOM 5524 O O . ARG A 1 734 ? 31.941 8.250 -12.051 1.00 87.69 734 ARG A O 1
ATOM 5531 N N . ALA A 1 735 ? 31.254 6.426 -13.185 1.00 87.00 735 ALA A N 1
ATOM 5532 C CA . ALA A 1 735 ? 30.107 7.011 -13.857 1.00 87.00 735 ALA A CA 1
ATOM 5533 C C . ALA A 1 735 ? 28.888 6.072 -13.788 1.00 87.00 735 ALA A C 1
ATOM 5535 O O . ALA A 1 735 ? 28.986 4.917 -13.366 1.00 87.00 735 ALA A O 1
ATOM 5536 N N . GLY A 1 736 ? 27.727 6.579 -14.210 1.00 83.38 736 GLY A N 1
ATOM 5537 C CA . GLY A 1 736 ? 26.467 5.831 -14.202 1.00 83.38 736 GLY A CA 1
ATOM 5538 C C . GLY A 1 736 ? 25.959 5.474 -12.797 1.00 83.38 736 GLY A C 1
ATOM 5539 O O . GLY A 1 736 ? 26.469 5.950 -11.783 1.00 83.38 736 GLY A O 1
ATOM 5540 N N . ARG A 1 737 ? 24.933 4.617 -12.734 1.00 78.81 737 ARG A N 1
ATOM 5541 C CA . ARG A 1 737 ? 24.324 4.161 -11.467 1.00 78.81 737 ARG A CA 1
ATOM 5542 C C . ARG A 1 737 ? 25.297 3.340 -10.612 1.00 78.81 737 ARG A C 1
ATOM 5544 O O . ARG A 1 737 ? 25.290 3.481 -9.391 1.00 78.81 737 ARG A O 1
ATOM 5551 N N . SER A 1 738 ? 26.200 2.599 -11.257 1.00 82.25 738 SER A N 1
ATOM 5552 C CA . SER A 1 738 ? 27.288 1.830 -10.640 1.00 82.25 738 SER A CA 1
ATOM 5553 C C . SER A 1 738 ? 28.177 2.643 -9.693 1.00 82.25 738 SER A C 1
ATOM 5555 O O . SER A 1 738 ? 28.678 2.091 -8.713 1.00 82.25 738 SER A O 1
ATOM 5557 N N . ALA A 1 739 ? 28.351 3.950 -9.924 1.00 83.88 739 ALA A N 1
ATOM 5558 C CA . ALA A 1 739 ? 29.139 4.816 -9.042 1.00 83.88 739 ALA A CA 1
ATOM 5559 C C . ALA A 1 739 ? 28.554 4.933 -7.615 1.00 83.88 739 ALA A C 1
ATOM 5561 O O . ALA A 1 739 ? 29.295 5.191 -6.667 1.00 83.88 739 ALA A O 1
ATOM 5562 N N . ASN A 1 740 ? 27.249 4.689 -7.438 1.00 75.88 740 ASN A N 1
ATOM 5563 C CA . ASN A 1 740 ? 26.577 4.757 -6.134 1.00 75.88 740 ASN A CA 1
ATOM 5564 C C . ASN A 1 740 ? 26.841 3.531 -5.238 1.00 75.88 740 ASN A C 1
ATOM 5566 O O . ASN A 1 740 ? 26.585 3.591 -4.038 1.00 75.88 740 ASN A O 1
ATOM 5570 N N . VAL A 1 741 ? 27.320 2.416 -5.804 1.00 70.44 741 VAL A N 1
ATOM 5571 C CA . VAL A 1 741 ? 27.402 1.112 -5.112 1.00 70.44 741 VAL A CA 1
ATOM 5572 C C . VAL A 1 741 ? 28.747 0.909 -4.388 1.00 70.44 741 VAL A C 1
ATOM 5574 O O . VAL A 1 741 ? 28.867 0.067 -3.500 1.00 70.44 741 VAL A O 1
ATOM 5577 N N . GLY A 1 742 ? 29.760 1.729 -4.688 1.00 65.62 742 GLY A N 1
ATOM 5578 C CA . GLY A 1 742 ? 31.025 1.757 -3.949 1.00 65.62 742 GLY A CA 1
ATOM 5579 C C . GLY A 1 742 ? 32.023 0.670 -4.367 1.00 65.62 742 GLY A C 1
ATOM 5580 O O . GLY A 1 742 ? 32.569 0.724 -5.467 1.00 65.62 742 GLY A O 1
ATOM 5581 N N . ILE A 1 743 ? 32.330 -0.263 -3.458 1.00 62.88 743 ILE A N 1
ATOM 5582 C CA . ILE A 1 743 ? 33.357 -1.310 -3.634 1.00 62.88 743 ILE A CA 1
ATOM 5583 C C . ILE A 1 743 ? 32.741 -2.713 -3.643 1.00 62.88 743 ILE A C 1
ATOM 5585 O O . ILE A 1 743 ? 31.732 -2.952 -2.987 1.00 62.88 743 ILE A O 1
ATOM 5589 N N . GLY A 1 744 ? 33.395 -3.660 -4.323 1.00 65.75 744 GLY A N 1
ATOM 5590 C CA . GLY A 1 744 ? 32.935 -5.053 -4.423 1.00 65.75 744 GLY A CA 1
ATOM 5591 C C . GLY A 1 744 ? 32.315 -5.416 -5.775 1.00 65.75 744 GLY A C 1
ATOM 5592 O O . GLY A 1 744 ? 31.759 -6.498 -5.917 1.00 65.75 744 GLY A O 1
ATOM 5593 N N . LEU A 1 745 ? 32.444 -4.542 -6.779 1.00 75.88 745 LEU A N 1
ATOM 5594 C CA . LEU A 1 745 ? 31.873 -4.713 -8.123 1.00 75.88 745 LEU A CA 1
ATOM 5595 C C . LEU A 1 745 ? 32.605 -5.759 -8.992 1.00 75.88 745 LEU A C 1
ATOM 5597 O O . LEU A 1 745 ? 32.127 -6.123 -10.070 1.00 75.88 745 LEU A O 1
ATOM 5601 N N . LYS A 1 746 ? 33.774 -6.238 -8.543 1.00 78.56 746 LYS A N 1
ATOM 5602 C CA . LYS A 1 746 ? 34.602 -7.198 -9.281 1.00 78.56 746 LYS A CA 1
ATOM 5603 C C . LYS A 1 746 ? 33.940 -8.583 -9.375 1.00 78.56 746 LYS A C 1
ATOM 5605 O O . LYS A 1 746 ? 33.402 -9.102 -8.403 1.00 78.56 746 LYS A O 1
ATOM 5610 N N . GLY A 1 747 ? 34.054 -9.206 -10.546 1.00 83.56 747 GLY A N 1
ATOM 5611 C CA . GLY A 1 747 ? 33.470 -10.503 -10.899 1.00 83.56 747 GLY A CA 1
ATOM 5612 C C . GLY A 1 747 ? 32.123 -10.403 -11.621 1.00 83.56 747 GLY A C 1
ATOM 5613 O O . GLY A 1 747 ? 31.621 -11.417 -12.097 1.00 83.56 747 GLY A O 1
ATOM 5614 N N . THR A 1 748 ? 31.559 -9.197 -11.745 1.00 88.12 748 THR A N 1
ATOM 5615 C CA . THR A 1 748 ? 30.298 -8.932 -12.455 1.00 88.12 748 THR A CA 1
ATOM 5616 C C . THR A 1 748 ? 30.544 -7.906 -13.565 1.00 88.12 748 THR A C 1
ATOM 5618 O O . THR A 1 748 ? 31.085 -6.845 -13.252 1.00 88.12 748 THR A O 1
ATOM 5621 N N . PRO A 1 749 ? 30.191 -8.166 -14.839 1.00 92.38 749 PRO A N 1
ATOM 5622 C CA . PRO A 1 749 ? 30.263 -7.160 -15.903 1.00 92.38 749 PRO A CA 1
ATOM 5623 C C . PRO A 1 749 ? 29.340 -5.960 -15.646 1.00 92.38 749 PRO A C 1
ATOM 5625 O O . PRO A 1 749 ? 28.351 -6.071 -14.924 1.00 92.38 749 PRO A O 1
ATOM 5628 N N . ASP A 1 750 ? 29.621 -4.823 -16.280 1.00 93.31 750 ASP A N 1
ATOM 5629 C CA . ASP A 1 750 ? 28.636 -3.747 -16.414 1.00 93.31 750 ASP A CA 1
ATOM 5630 C C . ASP A 1 750 ? 27.490 -4.203 -17.346 1.00 93.31 750 ASP A C 1
ATOM 5632 O O . ASP A 1 750 ? 27.765 -4.662 -18.463 1.00 93.31 750 ASP A O 1
ATOM 5636 N N . PRO A 1 751 ? 26.211 -4.094 -16.938 1.00 93.25 751 PRO A N 1
ATOM 5637 C CA . PRO A 1 751 ? 25.085 -4.539 -17.760 1.00 93.25 751 PRO A CA 1
ATOM 5638 C C . PRO A 1 751 ? 24.953 -3.734 -19.063 1.00 93.25 751 PRO A C 1
ATOM 5640 O O . PRO A 1 751 ? 24.555 -4.290 -20.087 1.00 93.25 751 PRO A O 1
ATOM 5643 N N . GLY A 1 752 ? 25.362 -2.461 -19.079 1.00 93.62 752 GLY A N 1
ATOM 5644 C CA . GLY A 1 752 ? 25.387 -1.651 -20.294 1.00 93.62 752 GLY A CA 1
ATOM 5645 C C . GLY A 1 752 ? 26.437 -2.137 -21.296 1.00 93.62 752 GLY A C 1
ATOM 5646 O O . GLY A 1 752 ? 26.127 -2.348 -22.469 1.00 93.62 752 GLY A O 1
ATOM 5647 N N . ALA A 1 753 ? 27.665 -2.386 -20.838 1.00 95.44 753 ALA A N 1
ATOM 5648 C CA . ALA A 1 753 ? 28.730 -2.957 -21.666 1.00 95.44 753 ALA A CA 1
ATOM 5649 C C . ALA A 1 753 ? 28.365 -4.360 -22.178 1.00 95.44 753 ALA A C 1
ATOM 5651 O O . ALA A 1 753 ? 28.668 -4.708 -23.322 1.00 95.44 753 ALA A O 1
ATOM 5652 N N . TRP A 1 754 ? 27.649 -5.141 -21.364 1.00 96.00 754 TRP A N 1
ATOM 5653 C CA . TRP A 1 754 ? 27.101 -6.435 -21.762 1.00 96.00 754 TRP A CA 1
ATOM 5654 C C . TRP A 1 754 ? 26.057 -6.314 -22.877 1.00 96.00 754 TRP A C 1
ATOM 5656 O O . TRP A 1 754 ? 26.153 -7.031 -23.874 1.00 96.00 754 TRP A O 1
ATOM 5666 N N . ALA A 1 755 ? 25.108 -5.380 -22.764 1.00 95.44 755 ALA A N 1
ATOM 5667 C CA . ALA A 1 755 ? 24.109 -5.133 -23.804 1.00 95.44 755 ALA A CA 1
ATOM 5668 C C . ALA A 1 755 ? 24.760 -4.725 -25.140 1.00 95.44 755 ALA A C 1
ATOM 5670 O O . ALA A 1 755 ? 24.418 -5.283 -26.183 1.00 95.44 755 ALA A O 1
ATOM 5671 N N . ILE A 1 756 ? 25.760 -3.833 -25.117 1.00 96.88 756 ILE A N 1
ATOM 5672 C CA . ILE A 1 756 ? 26.513 -3.436 -26.322 1.00 96.88 756 ILE A CA 1
ATOM 5673 C C . ILE A 1 756 ? 27.284 -4.614 -26.938 1.00 96.88 756 ILE A C 1
ATOM 5675 O O . ILE A 1 756 ? 27.291 -4.772 -28.161 1.00 96.88 756 ILE A O 1
ATOM 5679 N N . TRP A 1 757 ? 27.897 -5.481 -26.124 1.00 97.62 757 TRP A N 1
ATOM 5680 C CA . TRP A 1 757 ? 28.499 -6.715 -26.636 1.00 97.62 757 TRP A CA 1
ATOM 5681 C C . TRP A 1 757 ? 27.456 -7.629 -27.300 1.00 97.62 757 TRP A C 1
ATOM 5683 O O . TRP A 1 757 ? 27.698 -8.115 -28.407 1.00 97.62 757 TRP A O 1
ATOM 5693 N N . ARG A 1 758 ? 26.277 -7.819 -26.688 1.00 97.00 758 ARG A N 1
ATOM 5694 C CA . ARG A 1 758 ? 25.216 -8.665 -27.261 1.00 97.00 758 ARG A CA 1
ATOM 5695 C C . ARG A 1 758 ? 24.684 -8.118 -28.588 1.00 97.00 758 ARG A C 1
ATOM 5697 O O . ARG A 1 758 ? 24.469 -8.906 -29.508 1.00 97.00 758 ARG A O 1
ATOM 5704 N N . VAL A 1 759 ? 24.562 -6.794 -28.728 1.00 96.62 759 VAL A N 1
ATOM 5705 C CA . VAL A 1 759 ? 24.237 -6.134 -30.007 1.00 96.62 759 VAL A CA 1
ATOM 5706 C C . VAL A 1 759 ? 25.259 -6.509 -31.085 1.00 96.62 759 VAL A C 1
ATOM 5708 O O . VAL A 1 759 ? 24.873 -6.993 -32.147 1.00 96.62 759 VAL A O 1
ATOM 5711 N N . TRP A 1 760 ? 26.563 -6.375 -30.821 1.00 97.31 760 TRP A N 1
ATOM 5712 C CA . TRP A 1 760 ? 27.587 -6.735 -31.810 1.00 97.31 760 TRP A CA 1
ATOM 5713 C C . TRP A 1 760 ? 27.635 -8.236 -32.137 1.00 97.31 760 TRP A C 1
ATOM 5715 O O . TRP A 1 760 ? 27.861 -8.590 -33.294 1.00 97.31 760 TRP A O 1
ATOM 5725 N N . GLU A 1 761 ? 27.388 -9.128 -31.172 1.00 97.19 761 GLU A N 1
ATOM 5726 C CA . GLU A 1 761 ? 27.239 -10.569 -31.443 1.00 97.19 761 GLU A CA 1
ATOM 5727 C C . GLU A 1 761 ? 26.037 -10.863 -32.354 1.00 97.19 761 GLU A C 1
ATOM 5729 O O . GLU A 1 761 ? 26.165 -11.664 -33.282 1.00 97.19 761 GLU A O 1
ATOM 5734 N N . SER A 1 762 ? 24.909 -10.177 -32.139 1.00 96.56 762 SER A N 1
ATOM 5735 C CA . SER A 1 762 ? 23.692 -10.291 -32.960 1.00 96.56 762 SER A CA 1
ATOM 5736 C C . SER A 1 762 ? 23.961 -9.867 -34.410 1.00 96.56 762 SER A C 1
ATOM 5738 O O . SER A 1 762 ? 23.673 -10.605 -35.354 1.00 96.56 762 SER A O 1
ATOM 5740 N N . VAL A 1 763 ? 24.590 -8.697 -34.587 1.00 95.81 763 VAL A N 1
ATOM 5741 C CA . VAL A 1 763 ? 24.988 -8.149 -35.897 1.00 95.81 763 VAL A CA 1
ATOM 5742 C C . VAL A 1 763 ? 25.965 -9.096 -36.603 1.00 95.81 763 VAL A C 1
ATOM 5744 O O . VAL A 1 763 ? 25.791 -9.396 -37.784 1.00 95.81 763 VAL A O 1
ATOM 5747 N N . LYS A 1 764 ? 26.961 -9.624 -35.876 1.00 96.50 764 LYS A N 1
ATOM 5748 C CA . LYS A 1 764 ? 27.921 -10.617 -36.383 1.00 96.50 764 LYS A CA 1
ATOM 5749 C C . LYS A 1 764 ? 27.230 -11.893 -36.851 1.00 96.50 764 LYS A C 1
ATOM 5751 O O . LYS A 1 764 ? 27.600 -12.407 -37.901 1.00 96.50 764 LYS A O 1
ATOM 5756 N N . HIS A 1 765 ? 26.244 -12.396 -36.106 1.00 93.88 765 HIS A N 1
ATOM 5757 C CA . HIS A 1 765 ? 25.518 -13.605 -36.482 1.00 93.88 765 HIS A CA 1
ATOM 5758 C C . HIS A 1 765 ? 24.797 -13.427 -37.824 1.00 93.88 765 HIS A C 1
ATOM 5760 O O . HIS A 1 765 ? 25.030 -14.220 -38.734 1.00 93.88 765 HIS A O 1
ATOM 5766 N N . VAL A 1 766 ? 24.008 -12.358 -37.986 1.00 92.50 766 VAL A N 1
ATOM 5767 C CA . VAL A 1 766 ? 23.244 -12.112 -39.225 1.00 92.50 766 VAL A CA 1
ATOM 5768 C C . VAL A 1 766 ? 24.154 -11.818 -40.423 1.00 92.50 766 VAL A C 1
ATOM 5770 O O . VAL A 1 766 ? 23.895 -12.311 -41.512 1.00 92.50 766 VAL A O 1
ATOM 5773 N N . ILE A 1 767 ? 25.248 -11.071 -40.237 1.00 89.94 767 ILE A N 1
ATOM 5774 C CA . ILE A 1 767 ? 26.200 -10.726 -41.316 1.00 89.94 767 ILE A CA 1
ATOM 5775 C C . ILE A 1 767 ? 27.137 -11.906 -41.683 1.00 89.94 767 ILE A C 1
ATOM 5777 O O . ILE A 1 767 ? 27.890 -11.828 -42.654 1.00 89.94 767 ILE A O 1
ATOM 5781 N N . SER A 1 768 ? 27.089 -13.013 -40.933 1.00 85.25 768 SER A N 1
ATOM 5782 C CA . SER A 1 768 ? 27.830 -14.253 -41.227 1.00 85.25 768 SER A CA 1
ATOM 5783 C C . SER A 1 768 ? 27.028 -15.317 -41.996 1.00 85.25 768 SER A C 1
ATOM 5785 O O . SER A 1 768 ? 27.557 -16.407 -42.224 1.00 85.25 768 SER A O 1
ATOM 5787 N N . GLN A 1 769 ? 25.781 -15.006 -42.375 1.00 78.00 769 GLN A N 1
ATOM 5788 C CA . GLN A 1 769 ? 24.869 -15.853 -43.160 1.00 78.00 769 GLN A CA 1
ATOM 5789 C C . GLN A 1 769 ? 24.784 -15.383 -44.619 1.00 78.00 769 GLN A C 1
ATOM 5791 O O . GLN A 1 769 ? 24.654 -16.273 -45.487 1.00 78.00 769 GLN A O 1
#

pLDDT: mean 78.97, std 25.12, range [20.58, 98.88]